Protein 4RV8 (pdb70)

Foldseek 3Di:
DDPPDPDDFDALVFWDWAFDDAPDALVQFFQKFAPFLPRIWRHQEEADQDQLFDFLLNQLVQQVVGHGYEHHDLDDLVRSLVRLLSNPVVDNTAYEYEDEFPPLVSVVSNVVSPHQEYEYEDLAQQDPRNLVRLLVNVVPDDHAYETDDDQALVSLQSSVVSPHRAYEYFNPAAPWACCPLVVDTGHQLNSLLRNQVNQVVVSTAYEREHNDDALSSQLSSLLNGHRHYYDYQLRSLEPSGPFDWDDDPHFIKGKGKDCQEPVNVVSVRRGRGGIDIDGRDYHCVVSVVRSSSSNSNSCRRQNHSYSVRSNVRIDMDGDDDPDDDD/DDPVDPDDFDALVQWDWAFDDAPDALVQFFQKFAPFLPRIWRHQEEADQDQLFDFQLNQLVQQVVTHGYEHHDLDDLVRRLVRLLSNPVVDNTAYEYEDEFPPQVSVVSNVVSPHAEYEYEDLAQQDPRNLVRLLVNVVPDDHAYETDDDQALVSLQSSVVSPHRAYEYFNPQAPWACCPLVVDTGHQLNSLLRNQVRQVVVVTAYEREHNDDALSSQLSSLLSGHRHYYDYQLRSQEPSTNFDWDDDPHFIKTKGKDCQDPVNVVSVRRGGGGIDIDGRDYHCVVSVVRSSSSNSNSCSSHNHSYSVSSNVRIDMDGDDDPDDDD/DPDPVDPDDFDALVFWDWAFDDAPDALVQFFQKFAPFLPRIWRHFEEADQDQLFDFLLNQLVQQVVTHGYEHHDLDDLVRNLVRLLSSCVPPNTAYEYEDEFPPLVSLVSNVVSPHAAYEYDDLAQQDPRNLVRLLVNVVPDDHAYETDDDQALVSLQSSVVSPHRAYEYFNPQAPWACCPQVVDTGHQLNSLLRNQVNCVVVPTAYEREHNDDALSSQLSSLLNGHRHYYDYQLRSQEPSGNFDWDDDPNFIKTKGKDCQDPVNPCDDGGGGIDIDGRDYHCVVSVVRSSSSNSVSCRSQNHSYSVSSNVRIDMDGDDDPDDDD/DDPPDPDDFDALVFWDWAFDDADDALVQFFQKFAPFLPRIWRHQEEADQDQLFDFQLNQLVQQVVTHGYEHHDLDDLVRNLVRLLSSCVPPNTAYHYEDEFPPQVSVVSNVVSPHQEYEYEDLAQQDDRNLVRLLVNVVPDDHAYETDDDQALVSLQSSVVSPHRAYEYFNPAAPWACCPLVVDTGHQLNSLLRNQVRCVVVVTAYEREHNDDALSSQLSSLLNGHRHYYDYQLRSQEPSTNFDWDDDPDFIKTKGKDCQDPVNVVSVRDGRGGIDIDGRDYHVVVSVVRSSSSNSVSCRSQNHSYSVRSNVRIDMDGDDDPDDDD

GO terms:
  GO:0003938 IMP dehydrogenase activity (F, EXP)

CATH classification: 3.20.20.70

B-factor: mean 36.08, std 13.54, range [15.01, 108.72]

Organism: Cryptosporidium parvum (NCBI:txid5807)

Structure (mmCIF, N/CA/C/O backbone):
data_4RV8
#
_entry.id   4RV8
#
_cell.length_a   89.188
_cell.length_b   91.832
_cell.length_c   92.021
_cell.angle_alpha   90.00
_cell.angle_beta   103.75
_cell.angle_gamma   90.00
#
_symmetry.space_group_name_H-M   'P 1 21 1'
#
loop_
_entity.id
_entity.type
_entity.pdbx_description
1 polymer "Inosine-5'-monophosphate dehydrogenase"
2 non-polymer 'INOSINIC ACID'
3 non-polymer 1-(2-{3-[(1E)-N-(2-aminoethoxy)ethanimidoyl]phenyl}propan-2-yl)-3-(4-chloro-3-nitrophenyl)urea
4 non-polymer GLYCEROL
5 non-polymer DI(HYDROXYETHYL)ETHER
6 water water
#
loop_
_atom_site.group_PDB
_atom_site.id
_atom_site.type_symbol
_atom_site.label_atom_id
_atom_site.label_alt_id
_atom_site.label_comp_id
_atom_site.label_asym_id
_atom_site.label_entity_id
_atom_site.label_seq_id
_atom_site.pdbx_PDB_ins_code
_atom_site.Cartn_x
_atom_site.Cartn_y
_atom_site.Cartn_z
_atom_site.occupancy
_atom_site.B_iso_or_equiv
_atom_site.auth_seq_id
_atom_site.auth_comp_id
_atom_site.auth_asym_id
_atom_site.auth_atom_id
_atom_site.pdbx_PDB_model_num
ATOM 1 N N . MET A 1 4 ? -20.224 30.694 96.018 1.00 67.10 1 MET A N 1
ATOM 2 C CA . MET A 1 4 ? -20.448 32.132 95.906 1.00 71.24 1 MET A CA 1
ATOM 3 C C . MET A 1 4 ? -19.587 32.741 94.799 1.00 73.23 1 MET A C 1
ATOM 4 O O . MET A 1 4 ? -19.633 33.946 94.552 1.00 76.36 1 MET A O 1
ATOM 9 N N . GLY A 1 5 ? -18.798 31.898 94.143 1.00 70.47 2 GLY A N 1
ATOM 10 C CA . GLY A 1 5 ? -18.026 32.320 92.990 1.00 66.20 2 GLY A CA 1
ATOM 11 C C . GLY A 1 5 ? -18.678 31.814 91.720 1.00 54.89 2 GLY A C 1
ATOM 12 O O . GLY A 1 5 ? -18.914 30.615 91.577 1.00 46.24 2 GLY A O 1
ATOM 13 N N . THR A 1 6 ? -18.982 32.728 90.804 1.00 50.10 3 THR A N 1
ATOM 14 C CA . THR A 1 6 ? -19.651 32.365 89.560 1.00 49.16 3 THR A CA 1
ATOM 15 C C . THR A 1 6 ? -18.791 31.414 88.729 1.00 39.55 3 THR A C 1
ATOM 16 O O . THR A 1 6 ? -19.304 30.514 88.069 1.00 41.61 3 THR A O 1
ATOM 20 N N . LYS A 1 7 ? -17.479 31.608 88.782 1.00 34.86 4 LYS A N 1
ATOM 21 C CA . LYS A 1 7 ? -16.554 30.803 87.992 1.00 25.89 4 LYS A CA 1
ATOM 22 C C . LYS A 1 7 ? -16.052 29.566 88.746 1.00 24.17 4 LYS A C 1
ATOM 23 O O . LYS A 1 7 ? -15.293 28.766 88.204 1.00 22.71 4 LYS A O 1
ATOM 29 N N . ASN A 1 8 ? -16.489 29.419 89.993 1.00 25.88 5 ASN A N 1
ATOM 30 C CA . ASN A 1 8 ? -16.120 28.292 90.844 1.00 23.19 5 ASN A CA 1
ATOM 31 C C . ASN A 1 8 ? -16.897 27.043 90.434 1.00 26.63 5 ASN A C 1
ATOM 32 O O . ASN A 1 8 ? -18.102 26.964 90.662 1.00 31.52 5 ASN A O 1
ATOM 37 N N . ILE A 1 9 ? -16.225 26.068 89.826 1.00 23.34 6 ILE A N 1
ATOM 38 C CA . ILE A 1 9 ? -16.937 24.876 89.363 1.00 33.85 6 ILE A CA 1
ATOM 39 C C . ILE A 1 9 ? -16.937 23.753 90.398 1.00 34.93 6 ILE A C 1
ATOM 40 O O . ILE A 1 9 ? -17.489 22.681 90.155 1.00 36.27 6 ILE A O 1
ATOM 45 N N . GLY A 1 10 ? -16.321 23.990 91.551 1.00 32.93 7 GLY A N 1
ATOM 46 C CA . GLY A 1 10 ? -16.361 23.007 92.618 1.00 28.35 7 GLY A CA 1
ATOM 47 C C . GLY A 1 10 ? -15.019 22.694 93.244 1.00 29.77 7 GLY A C 1
ATOM 48 O O . GLY A 1 10 ? -13.989 23.279 92.898 1.00 21.83 7 GLY A O 1
ATOM 49 N N . LYS A 1 11 ? -15.041 21.752 94.177 1.00 28.69 8 LYS A N 1
ATOM 50 C CA . LYS A 1 11 ? -13.862 21.381 94.942 1.00 32.74 8 LYS A CA 1
ATOM 51 C C . LYS A 1 11 ? -13.147 20.220 94.264 1.00 32.46 8 LYS A C 1
ATOM 52 O O . LYS A 1 11 ? -13.747 19.181 94.007 1.00 32.17 8 LYS A O 1
ATOM 58 N N . GLY A 1 12 ? -11.867 20.406 93.965 1.00 27.42 9 GLY A N 1
ATOM 59 C CA . GLY A 1 12 ? -11.086 19.370 93.320 1.00 27.22 9 GLY A CA 1
ATOM 60 C C . GLY A 1 12 ? -10.312 18.551 94.330 1.00 24.00 9 GLY A C 1
ATOM 61 O O . GLY A 1 12 ? -9.711 19.096 95.261 1.00 26.05 9 GLY A O 1
ATOM 62 N N . LEU A 1 13 ? -10.326 17.238 94.148 1.00 21.06 10 LEU A N 1
ATOM 63 C CA . LEU A 1 13 ? -9.614 16.338 95.049 1.00 20.22 10 LEU A CA 1
ATOM 64 C C . LEU A 1 13 ? -8.393 15.720 94.389 1.00 23.45 10 LEU A C 1
ATOM 65 O O . LEU A 1 13 ? -8.442 15.305 93.231 1.00 22.37 10 LEU A O 1
ATOM 70 N N . THR A 1 14 ? -7.290 15.666 95.123 1.00 20.46 11 THR A N 1
ATOM 71 C CA . THR A 1 14 ? -6.129 14.923 94.664 1.00 22.30 11 THR A CA 1
ATOM 72 C C . THR A 1 14 ? -6.074 13.596 95.423 1.00 23.57 11 THR A C 1
ATOM 73 O O . THR A 1 14 ? -6.949 13.320 96.249 1.00 25.09 11 THR A O 1
ATOM 77 N N . PHE A 1 15 ? -5.054 12.784 95.145 1.00 24.11 12 PHE A N 1
ATOM 78 C CA . PHE A 1 15 ? -4.913 11.475 95.775 1.00 22.16 12 PHE A CA 1
ATOM 79 C C . PHE A 1 15 ? -4.897 11.581 97.304 1.00 25.81 12 PHE A C 1
ATOM 80 O O . PHE A 1 15 ? -5.514 10.770 97.991 1.00 22.29 12 PHE A O 1
ATOM 88 N N . GLU A 1 16 ? -4.197 12.586 97.827 1.00 21.11 13 GLU A N 1
ATOM 89 C CA . GLU A 1 16 ? -4.046 12.750 99.275 1.00 34.70 13 GLU A CA 1
ATOM 90 C C . GLU A 1 16 ? -5.352 13.102 99.987 1.00 29.30 13 GLU A C 1
ATOM 91 O O . GLU A 1 16 ? -5.465 12.911 101.197 1.00 28.75 13 GLU A O 1
ATOM 97 N N . ASP A 1 17 ? -6.326 13.613 99.235 1.00 27.46 14 ASP A N 1
ATOM 98 C CA . ASP A 1 17 ? -7.594 14.074 99.801 1.00 29.02 14 ASP A CA 1
ATOM 99 C C . ASP A 1 17 ? -8.569 12.941 100.113 1.00 25.45 14 ASP A C 1
ATOM 100 O O . ASP A 1 17 ? -9.577 13.163 100.782 1.00 26.96 14 ASP A O 1
ATOM 105 N N . ILE A 1 18 ? -8.293 11.738 99.615 1.00 19.65 15 ILE A N 1
ATOM 106 C CA . ILE A 1 18 ? -9.270 10.658 99.711 1.00 18.10 15 ILE A CA 1
ATOM 107 C C . ILE A 1 18 ? -8.696 9.344 100.234 1.00 21.52 15 ILE A C 1
ATOM 108 O O . ILE A 1 18 ? -7.481 9.134 100.239 1.00 23.13 15 ILE A O 1
ATOM 113 N N . LEU A 1 19 ? -9.597 8.471 100.681 1.00 20.02 16 LEU A N 1
ATOM 114 C CA . LEU A 1 19 ? -9.275 7.089 101.042 1.00 18.38 16 LEU A CA 1
ATOM 115 C C . LEU A 1 19 ? -10.373 6.178 100.533 1.00 20.35 16 LEU A C 1
ATOM 116 O O . LEU A 1 19 ? -11.556 6.505 100.639 1.00 20.72 16 LEU A O 1
ATOM 121 N N . LEU A 1 20 ? -9.983 5.034 99.986 1.00 15.66 17 LEU A N 1
ATOM 122 C CA . LEU A 1 20 ? -10.944 4.053 99.510 1.00 19.17 17 LEU A CA 1
ATOM 123 C C . LEU A 1 20 ? -11.546 3.267 100.676 1.00 18.99 17 LEU A C 1
ATOM 124 O O . LEU A 1 20 ? -10.835 2.850 101.584 1.00 20.02 17 LEU A O 1
ATOM 129 N N . VAL A 1 21 ? -12.862 3.082 100.636 1.00 15.48 18 VAL A N 1
ATOM 130 C CA . VAL A 1 21 ? -13.595 2.367 101.671 1.00 18.65 18 VAL A CA 1
ATOM 131 C C . VAL A 1 21 ? -13.673 0.874 101.335 1.00 25.70 18 VAL A C 1
ATOM 132 O O . VAL A 1 21 ? -13.988 0.508 100.205 1.00 23.38 18 VAL A O 1
ATOM 136 N N . PRO A 1 22 ? -13.359 0.012 102.313 1.00 25.47 19 PRO A N 1
ATOM 137 C CA . PRO A 1 22 ? -13.402 -1.444 102.133 1.00 25.88 19 PRO A CA 1
ATOM 138 C C . PRO A 1 22 ? -14.793 -1.983 101.814 1.00 23.75 19 PRO A C 1
ATOM 139 O O . PRO A 1 22 ? -15.789 -1.465 102.312 1.00 22.86 19 PRO A O 1
ATOM 143 N N . ASN A 1 23 ? -14.843 -3.028 100.991 1.00 20.12 20 ASN A N 1
ATOM 144 C CA . ASN A 1 23 ? -16.080 -3.737 100.695 1.00 22.47 20 ASN A CA 1
ATOM 145 C C . ASN A 1 23 ? -16.020 -5.166 101.232 1.00 23.20 20 ASN A C 1
ATOM 146 O O . ASN A 1 23 ? -14.937 -5.673 101.545 1.00 19.84 20 ASN A O 1
ATOM 151 N N . TYR A 1 24 ? -17.174 -5.816 101.333 1.00 18.51 21 TYR A N 1
ATOM 152 C CA . TYR A 1 24 ? -17.196 -7.265 101.507 1.00 25.35 21 TYR A CA 1
ATOM 153 C C . TYR A 1 24 ? -16.322 -7.926 100.441 1.00 29.65 21 TYR A C 1
ATOM 154 O O . TYR A 1 24 ? -16.466 -7.646 99.250 1.00 25.81 21 TYR A O 1
ATOM 163 N N . SER A 1 25 ? -15.409 -8.791 100.868 1.00 30.42 22 SER A N 1
ATOM 164 C CA . SER A 1 25 ? -14.477 -9.405 99.934 1.00 31.62 22 SER A CA 1
ATOM 165 C C . SER A 1 25 ? -14.479 -10.922 100.003 1.00 28.41 22 SER A C 1
ATOM 166 O O . SER A 1 25 ? -14.476 -11.505 101.083 1.00 21.07 22 SER A O 1
ATOM 169 N N . GLU A 1 26 ? -14.470 -11.551 98.833 1.00 29.41 23 GLU A N 1
ATOM 170 C CA . GLU A 1 26 ? -14.319 -12.993 98.730 1.00 31.59 23 GLU A CA 1
ATOM 171 C C . GLU A 1 26 ? -13.054 -13.315 97.956 1.00 37.42 23 GLU A C 1
ATOM 172 O O . GLU A 1 26 ? -12.837 -14.457 97.559 1.00 41.03 23 GLU A O 1
ATOM 178 N N . VAL A 1 27 ? -12.224 -12.304 97.728 1.00 32.83 24 VAL A N 1
ATOM 179 C CA . VAL A 1 27 ? -11.031 -12.506 96.918 1.00 34.48 24 VAL A CA 1
ATOM 180 C C . VAL A 1 27 ? -9.775 -12.062 97.663 1.00 30.90 24 VAL A C 1
ATOM 181 O O . VAL A 1 27 ? -9.767 -11.046 98.360 1.00 33.46 24 VAL A O 1
ATOM 185 N N . LEU A 1 28 ? -8.722 -12.859 97.532 1.00 29.10 25 LEU A N 1
ATOM 186 C CA . LEU A 1 28 ? -7.434 -12.548 98.133 1.00 25.31 25 LEU A CA 1
ATOM 187 C C . LEU A 1 28 ? -6.612 -11.688 97.185 1.00 29.95 25 LEU A C 1
ATOM 188 O O . LEU A 1 28 ? -6.776 -11.775 95.965 1.00 32.65 25 LEU A O 1
ATOM 193 N N . PRO A 1 29 ? -5.721 -10.856 97.742 1.00 34.13 26 PRO A N 1
ATOM 194 C CA . PRO A 1 29 ? -4.811 -10.033 96.940 1.00 30.59 26 PRO A CA 1
ATOM 195 C C . PRO A 1 29 ? -4.077 -10.813 95.844 1.00 32.56 26 PRO A C 1
ATOM 196 O O . PRO A 1 29 ? -3.923 -10.303 94.740 1.00 29.14 26 PRO A O 1
ATOM 200 N N A ARG A 1 30 ? -3.644 -12.035 96.143 0.53 37.10 27 ARG A N 1
ATOM 201 N N B ARG A 1 30 ? -3.656 -12.040 96.145 0.47 37.06 27 ARG A N 1
ATOM 202 C CA A ARG A 1 30 ? -2.901 -12.831 95.169 0.53 38.73 27 ARG A CA 1
ATOM 203 C CA B ARG A 1 30 ? -2.903 -12.845 95.186 0.47 39.17 27 ARG A CA 1
ATOM 204 C C A ARG A 1 30 ? -3.785 -13.316 94.020 0.53 41.35 27 ARG A C 1
ATOM 205 C C B ARG A 1 30 ? -3.781 -13.367 94.048 0.47 41.33 27 ARG A C 1
ATOM 206 O O A ARG A 1 30 ? -3.284 -13.665 92.952 0.53 43.45 27 ARG A O 1
ATOM 207 O O B ARG A 1 30 ? -3.271 -13.796 93.013 0.47 43.69 27 ARG A O 1
ATOM 222 N N . GLU A 1 31 ? -5.096 -13.333 94.239 1.00 39.04 28 GLU A N 1
ATOM 223 C CA . GLU A 1 31 ? -6.027 -13.877 93.248 1.00 37.34 28 GLU A CA 1
ATOM 224 C C . GLU A 1 31 ? -6.591 -12.861 92.252 1.00 31.99 28 GLU A C 1
ATOM 225 O O . GLU A 1 31 ? -7.165 -13.251 91.234 1.00 35.16 28 GLU A O 1
ATOM 231 N N . VAL A 1 32 ? -6.453 -11.571 92.537 1.00 29.57 29 VAL A N 1
ATOM 232 C CA . VAL A 1 32 ? -7.049 -10.560 91.666 1.00 32.27 29 VAL A CA 1
ATOM 233 C C . VAL A 1 32 ? -6.347 -10.499 90.302 1.00 32.11 29 VAL A C 1
ATOM 234 O O . VAL A 1 32 ? -5.133 -10.699 90.195 1.00 27.83 29 VAL A O 1
ATOM 238 N N . SER A 1 33 ? -7.126 -10.249 89.256 1.00 30.12 30 SER A N 1
ATOM 239 C CA . SER A 1 33 ? -6.567 -10.043 87.924 1.00 28.13 30 SER A CA 1
ATOM 240 C C . SER A 1 33 ? -6.268 -8.571 87.701 1.00 26.80 30 SER A C 1
ATOM 241 O O . SER A 1 33 ? -7.135 -7.718 87.914 1.00 29.74 30 SER A O 1
ATOM 244 N N . LEU A 1 34 ? -5.043 -8.278 87.269 1.00 27.99 31 LEU A N 1
ATOM 245 C CA . LEU A 1 34 ? -4.617 -6.907 86.994 1.00 29.02 31 LEU A CA 1
ATOM 246 C C . LEU A 1 34 ? -4.581 -6.590 85.497 1.00 29.28 31 LEU A C 1
ATOM 247 O O . LEU A 1 34 ? -4.108 -5.528 85.094 1.00 26.13 31 LEU A O 1
ATOM 252 N N . GLU A 1 35 ? -5.071 -7.515 84.677 1.00 27.63 32 GLU A N 1
ATOM 253 C CA . GLU A 1 35 ? -5.155 -7.288 83.235 1.00 27.44 32 GLU A CA 1
ATOM 254 C C . GLU A 1 35 ? -6.011 -6.067 82.927 1.00 25.80 32 GLU A C 1
ATOM 255 O O . GLU A 1 35 ? -7.054 -5.866 83.538 1.00 21.82 32 GLU A O 1
ATOM 261 N N . THR A 1 36 ? -5.572 -5.259 81.971 1.00 28.54 33 THR A N 1
ATOM 262 C CA . THR A 1 36 ? -6.300 -4.044 81.631 1.00 27.11 33 THR A CA 1
ATOM 263 C C . THR A 1 36 ? -6.098 -3.686 80.162 1.00 31.46 33 THR A C 1
ATOM 264 O O . THR A 1 36 ? -5.330 -4.339 79.451 1.00 27.75 33 THR A O 1
ATOM 268 N N . LYS A 1 37 ? -6.802 -2.660 79.700 1.00 33.79 34 LYS A N 1
ATOM 269 C CA . LYS A 1 37 ? -6.586 -2.164 78.348 1.00 33.73 34 LYS A CA 1
ATOM 270 C C . LYS A 1 37 ? -5.716 -0.918 78.398 1.00 32.90 34 LYS A C 1
ATOM 271 O O . LYS A 1 37 ? -5.957 -0.014 79.198 1.00 25.81 34 LYS A O 1
ATOM 277 N N . LEU A 1 38 ? -4.694 -0.884 77.553 1.00 34.57 35 LEU A N 1
ATOM 278 C CA . LEU A 1 38 ? -3.883 0.312 77.378 1.00 29.09 35 LEU A CA 1
ATOM 279 C C . LEU A 1 38 ? -4.598 1.263 76.431 1.00 27.98 35 LEU A C 1
ATOM 280 O O . LEU A 1 38 ? -4.810 2.433 76.737 1.00 35.26 35 LEU A O 1
ATOM 285 N N . THR A 1 39 ? -4.948 0.735 75.266 1.00 26.62 36 THR A N 1
ATOM 286 C CA . THR A 1 39 ? -5.797 1.413 74.300 1.00 26.65 36 THR A CA 1
ATOM 287 C C . THR A 1 39 ? -6.944 0.472 73.989 1.00 29.22 36 THR A C 1
ATOM 288 O O . THR A 1 39 ? -6.976 -0.644 74.504 1.00 36.21 36 THR A O 1
ATOM 292 N N . LYS A 1 40 ? -7.880 0.893 73.147 1.00 34.12 37 LYS A N 1
ATOM 293 C CA . LYS A 1 40 ? -9.019 0.032 72.856 1.00 41.52 37 LYS A CA 1
ATOM 294 C C . LYS A 1 40 ? -8.607 -1.230 72.081 1.00 36.44 37 LYS A C 1
ATOM 295 O O . LYS A 1 40 ? -9.368 -2.191 72.022 1.00 39.98 37 LYS A O 1
ATOM 301 N N . ASN A 1 41 ? -7.400 -1.238 71.517 1.00 38.54 38 ASN A N 1
ATOM 302 C CA . ASN A 1 41 ? -6.927 -2.392 70.752 1.00 44.45 38 ASN A CA 1
ATOM 303 C C . ASN A 1 41 ? -5.684 -3.079 71.324 1.00 43.24 38 ASN A C 1
ATOM 304 O O . ASN A 1 41 ? -5.215 -4.070 70.763 1.00 47.97 38 ASN A O 1
ATOM 309 N N . VAL A 1 42 ? -5.143 -2.556 72.421 1.00 35.91 39 VAL A N 1
ATOM 310 C CA . VAL A 1 42 ? -3.946 -3.139 73.032 1.00 32.50 39 VAL A CA 1
ATOM 311 C C . VAL A 1 42 ? -4.141 -3.408 74.528 1.00 31.42 39 VAL A C 1
ATOM 312 O O . VAL A 1 42 ? -4.547 -2.523 75.276 1.00 27.80 39 VAL A O 1
ATOM 316 N N . SER A 1 43 ? -3.842 -4.632 74.955 1.00 28.66 40 SER A N 1
ATOM 317 C CA . SER A 1 43 ? -3.988 -5.018 76.354 1.00 37.47 40 SER A CA 1
ATOM 318 C C . SER A 1 43 ? -2.658 -5.047 77.114 1.00 38.50 40 SER A C 1
ATOM 319 O O . SER A 1 43 ? -1.587 -5.088 76.511 1.00 34.93 40 SER A O 1
ATOM 322 N N . LEU A 1 44 ? -2.747 -5.017 78.443 1.00 31.01 41 LEU A N 1
ATOM 323 C CA . LEU A 1 44 ? -1.585 -5.121 79.325 1.00 29.46 41 LEU A CA 1
ATOM 324 C C . LEU A 1 44 ? -1.866 -6.141 80.425 1.00 33.49 41 LEU A C 1
ATOM 325 O O . LEU A 1 44 ? -3.025 -6.393 80.757 1.00 34.69 41 LEU A O 1
ATOM 330 N N . LYS A 1 45 ? -0.815 -6.711 81.006 1.00 31.12 42 LYS A N 1
ATOM 331 C CA . LYS A 1 45 ? -0.989 -7.667 82.099 1.00 31.28 42 LYS A CA 1
ATOM 332 C C . LYS A 1 45 ? -1.070 -6.954 83.449 1.00 26.50 42 LYS A C 1
ATOM 333 O O . LYS A 1 45 ? -1.761 -7.412 84.360 1.00 28.39 42 LYS A O 1
ATOM 339 N N . ILE A 1 46 ? -0.358 -5.835 83.572 1.00 27.66 43 ILE A N 1
ATOM 340 C CA . ILE A 1 46 ? -0.470 -4.962 84.740 1.00 26.56 43 ILE A CA 1
ATOM 341 C C . ILE A 1 46 ? -0.683 -3.531 84.251 1.00 29.93 43 ILE A C 1
ATOM 342 O O . ILE A 1 46 ? -0.257 -3.184 83.151 1.00 25.38 43 ILE A O 1
ATOM 347 N N . PRO A 1 47 ? -1.361 -2.696 85.053 1.00 28.19 44 PRO A N 1
ATOM 348 C CA . PRO A 1 47 ? -1.728 -1.369 84.546 1.00 25.75 44 PRO A CA 1
ATOM 349 C C . PRO A 1 47 ? -0.687 -0.293 84.839 1.00 28.62 44 PRO A C 1
ATOM 350 O O . PRO A 1 47 ? -1.038 0.765 85.366 1.00 32.14 44 PRO A O 1
ATOM 354 N N . LEU A 1 48 ? 0.570 -0.562 84.499 1.00 24.48 45 LEU A N 1
ATOM 355 C CA . LEU A 1 48 ? 1.659 0.381 84.734 1.00 23.16 45 LEU A CA 1
ATOM 356 C C . LEU A 1 48 ? 2.366 0.762 83.436 1.00 23.07 45 LEU A C 1
ATOM 357 O O . LEU A 1 48 ? 2.703 -0.102 82.633 1.00 23.65 45 LEU A O 1
ATOM 362 N N . ILE A 1 49 ? 2.587 2.060 83.250 1.00 16.76 46 ILE A N 1
ATOM 363 C CA . ILE A 1 49 ? 3.300 2.603 82.093 1.00 23.95 46 ILE A CA 1
ATOM 364 C C . ILE A 1 49 ? 4.417 3.534 82.562 1.00 24.73 46 ILE A C 1
ATOM 365 O O . ILE A 1 49 ? 4.189 4.374 83.431 1.00 26.11 46 ILE A O 1
ATOM 370 N N . SER A 1 50 ? 5.611 3.412 81.991 1.00 22.88 47 SER A N 1
ATOM 371 C CA . SER A 1 50 ? 6.687 4.345 82.339 1.00 25.70 47 SER A CA 1
ATOM 372 C C . SER A 1 50 ? 6.608 5.609 81.472 1.00 28.24 47 SER A C 1
ATOM 373 O O . SER A 1 50 ? 6.379 5.524 80.269 1.00 29.50 47 SER A O 1
ATOM 376 N N . SER A 1 51 ? 6.796 6.774 82.094 1.00 24.47 48 SER A N 1
ATOM 377 C CA . SER A 1 51 ? 6.641 8.070 81.423 1.00 26.92 48 SER A CA 1
ATOM 378 C C . SER A 1 51 ? 7.602 8.311 80.253 1.00 26.80 48 SER A C 1
ATOM 379 O O . SER A 1 51 ? 8.753 7.878 80.278 1.00 25.38 48 SER A O 1
ATOM 382 N N . ALA A 1 52 ? 7.126 9.042 79.250 1.00 27.54 49 ALA A N 1
ATOM 383 C CA . ALA A 1 52 ? 7.950 9.408 78.095 1.00 27.21 49 ALA A CA 1
ATOM 384 C C . ALA A 1 52 ? 8.871 10.593 78.400 1.00 27.68 49 ALA A C 1
ATOM 385 O O . ALA A 1 52 ? 8.696 11.681 77.853 1.00 28.44 49 ALA A O 1
ATOM 387 N N . MET A 1 53 ? 9.853 10.371 79.271 1.00 25.06 50 MET A N 1
ATOM 388 C CA . MET A 1 53 ? 10.790 11.418 79.674 1.00 27.27 50 MET A CA 1
ATOM 389 C C . MET A 1 53 ? 12.229 10.931 79.477 1.00 23.76 50 MET A C 1
ATOM 390 O O . MET A 1 53 ? 12.489 9.726 79.534 1.00 25.84 50 MET A O 1
ATOM 395 N N . ASP A 1 54 ? 13.163 11.852 79.253 1.00 23.61 51 ASP A N 1
ATOM 396 C CA . ASP A 1 54 ? 14.528 11.445 78.919 1.00 24.63 51 ASP A CA 1
ATOM 397 C C . ASP A 1 54 ? 15.355 11.068 80.147 1.00 31.16 51 ASP A C 1
ATOM 398 O O . ASP A 1 54 ? 16.539 10.766 80.027 1.00 28.39 51 ASP A O 1
ATOM 403 N N . THR A 1 55 ? 14.730 11.086 81.322 1.00 24.42 52 THR A N 1
ATOM 404 C CA . THR A 1 55 ? 15.367 10.586 82.534 1.00 29.19 52 THR A CA 1
ATOM 405 C C . THR A 1 55 ? 14.625 9.365 83.065 1.00 32.51 52 THR A C 1
ATOM 406 O O . THR A 1 55 ? 14.889 8.904 84.175 1.00 33.51 52 THR A O 1
ATOM 410 N N . VAL A 1 56 ? 13.695 8.843 82.269 1.00 29.66 53 VAL A N 1
ATOM 411 C CA . VAL A 1 56 ? 12.869 7.722 82.704 1.00 21.64 53 VAL A CA 1
ATOM 412 C C . VAL A 1 56 ? 12.900 6.521 81.748 1.00 29.69 53 VAL A C 1
ATOM 413 O O . VAL A 1 56 ? 13.207 5.408 82.168 1.00 29.39 53 VAL A O 1
ATOM 417 N N . THR A 1 57 ? 12.586 6.735 80.471 1.00 22.22 54 THR A N 1
ATOM 418 C CA . THR A 1 57 ? 12.350 5.605 79.576 1.00 22.13 54 THR A CA 1
ATOM 419 C C . THR A 1 57 ? 13.138 5.611 78.271 1.00 29.29 54 THR A C 1
ATOM 420 O O . THR A 1 57 ? 12.859 6.394 77.363 1.00 30.84 54 THR A O 1
ATOM 424 N N . GLU A 1 58 ? 14.116 4.717 78.182 1.00 32.66 55 GLU A N 1
ATOM 425 C CA . GLU A 1 58 ? 14.675 4.316 76.899 1.00 28.39 55 GLU A CA 1
ATOM 426 C C . GLU A 1 58 ? 14.520 2.796 76.818 1.00 32.19 55 GLU A C 1
ATOM 427 O O . GLU A 1 58 ? 13.700 2.237 77.544 1.00 28.11 55 GLU A O 1
ATOM 433 N N . HIS A 1 59 ? 15.266 2.120 75.946 1.00 25.71 56 HIS A N 1
ATOM 434 C CA . HIS A 1 59 ? 14.942 0.723 75.657 1.00 27.02 56 HIS A CA 1
ATOM 435 C C . HIS A 1 59 ? 15.027 -0.194 76.882 1.00 26.28 56 HIS A C 1
ATOM 436 O O . HIS A 1 59 ? 14.201 -1.090 77.035 1.00 33.95 56 HIS A O 1
ATOM 443 N N . LEU A 1 60 ? 15.994 0.038 77.764 1.00 27.51 57 LEU A N 1
ATOM 444 C CA . LEU A 1 60 ? 16.173 -0.848 78.912 1.00 34.18 57 LEU A CA 1
ATOM 445 C C . LEU A 1 60 ? 14.973 -0.782 79.856 1.00 34.58 57 LEU A C 1
ATOM 446 O O . LEU A 1 60 ? 14.455 -1.814 80.286 1.00 26.02 57 LEU A O 1
ATOM 451 N N . MET A 1 61 ? 14.529 0.434 80.165 1.00 28.77 58 MET A N 1
ATOM 452 C CA . MET A 1 61 ? 13.319 0.630 80.959 1.00 28.23 58 MET A CA 1
ATOM 453 C C . MET A 1 61 ? 12.093 0.050 80.254 1.00 29.05 58 MET A C 1
ATOM 454 O O . MET A 1 61 ? 11.232 -0.559 80.885 1.00 28.48 58 MET A O 1
ATOM 459 N N . ALA A 1 62 ? 12.016 0.247 78.943 1.00 24.30 59 ALA A N 1
ATOM 460 C CA . ALA A 1 62 ? 10.899 -0.274 78.162 1.00 27.55 59 ALA A CA 1
ATOM 461 C C . ALA A 1 62 ? 10.878 -1.804 78.164 1.00 32.52 59 ALA A C 1
ATOM 462 O O . ALA A 1 62 ? 9.810 -2.414 78.178 1.00 29.11 59 ALA A O 1
ATOM 464 N N . VAL A 1 63 ? 12.059 -2.418 78.144 1.00 24.54 60 VAL A N 1
ATOM 465 C CA . VAL A 1 63 ? 12.163 -3.874 78.181 1.00 31.62 60 VAL A CA 1
ATOM 466 C C . VAL A 1 63 ? 11.773 -4.376 79.566 1.00 30.11 60 VAL A C 1
ATOM 467 O O . VAL A 1 63 ? 11.037 -5.353 79.696 1.00 34.38 60 VAL A O 1
ATOM 471 N N . GLY A 1 64 ? 12.261 -3.694 80.596 1.00 30.07 61 GLY A N 1
ATOM 472 C CA . GLY A 1 64 ? 11.903 -4.017 81.966 1.00 27.98 61 GLY A CA 1
ATOM 473 C C . GLY A 1 64 ? 10.401 -3.982 82.191 1.00 28.74 61 GLY A C 1
ATOM 474 O O . GLY A 1 64 ? 9.828 -4.921 82.747 1.00 31.64 61 GLY A O 1
ATOM 475 N N . MET A 1 65 ? 9.761 -2.902 81.749 1.00 25.26 62 MET A N 1
ATOM 476 C CA . MET A 1 65 ? 8.325 -2.721 81.943 1.00 25.02 62 MET A CA 1
ATOM 477 C C . MET A 1 65 ? 7.510 -3.806 81.253 1.00 29.34 62 MET A C 1
ATOM 478 O O . MET A 1 65 ? 6.582 -4.359 81.841 1.00 28.99 62 MET A O 1
ATOM 483 N N . ALA A 1 66 ? 7.857 -4.091 80.001 1.00 28.04 63 ALA A N 1
ATOM 484 C CA . ALA A 1 66 ? 7.138 -5.070 79.194 1.00 28.94 63 ALA A CA 1
ATOM 485 C C . ALA A 1 66 ? 7.231 -6.485 79.767 1.00 30.29 63 ALA A C 1
ATOM 486 O O . ALA A 1 66 ? 6.239 -7.212 79.801 1.00 28.95 63 ALA A O 1
ATOM 488 N N . ARG A 1 67 ? 8.423 -6.867 80.219 1.00 28.16 64 ARG A N 1
ATOM 489 C CA . ARG A 1 67 ? 8.630 -8.177 80.832 1.00 32.23 64 ARG A CA 1
ATOM 490 C C . ARG A 1 67 ? 7.737 -8.390 82.054 1.00 34.24 64 ARG A C 1
ATOM 491 O O . ARG A 1 67 ? 7.298 -9.509 82.323 1.00 31.79 64 ARG A O 1
ATOM 499 N N . LEU A 1 68 ? 7.469 -7.316 82.791 1.00 35.38 65 LEU A N 1
ATOM 500 C CA . LEU A 1 68 ? 6.650 -7.406 83.995 1.00 35.05 65 LEU A CA 1
ATOM 501 C C . LEU A 1 68 ? 5.157 -7.282 83.685 1.00 34.82 65 LEU A C 1
ATOM 502 O O . LEU A 1 68 ? 4.329 -7.346 84.592 1.00 37.66 65 LEU A O 1
ATOM 507 N N . GLY A 1 69 ? 4.820 -7.102 82.409 1.00 33.95 66 GLY A N 1
ATOM 508 C CA . GLY A 1 69 ? 3.429 -7.044 81.982 1.00 29.65 66 GLY A CA 1
ATOM 509 C C . GLY A 1 69 ? 2.916 -5.645 81.668 1.00 30.27 66 GLY A C 1
ATOM 510 O O . GLY A 1 69 ? 1.747 -5.462 81.295 1.00 26.54 66 GLY A O 1
ATOM 511 N N . GLY A 1 70 ? 3.783 -4.650 81.823 1.00 24.01 67 GLY A N 1
ATOM 512 C CA . GLY A 1 70 ? 3.409 -3.272 81.558 1.00 22.74 67 GLY A CA 1
ATOM 513 C C . GLY A 1 70 ? 3.922 -2.821 80.207 1.00 25.62 67 GLY A C 1
ATOM 514 O O . GLY A 1 70 ? 4.037 -3.620 79.274 1.00 20.69 67 GLY A O 1
ATOM 515 N N . ILE A 1 71 ? 4.247 -1.541 80.095 1.00 23.55 68 ILE A N 1
ATOM 516 C CA . ILE A 1 71 ? 4.774 -1.022 78.840 1.00 26.33 68 ILE A CA 1
ATOM 517 C C . ILE A 1 71 ? 5.564 0.263 79.064 1.00 25.85 68 ILE A C 1
ATOM 518 O O . ILE A 1 71 ? 5.302 1.010 80.009 1.00 27.32 68 ILE A O 1
ATOM 523 N N . GLY A 1 72 ? 6.555 0.502 78.212 1.00 21.93 69 GLY A N 1
ATOM 524 C CA . GLY A 1 72 ? 7.344 1.717 78.299 1.00 21.83 69 GLY A CA 1
ATOM 525 C C . GLY A 1 72 ? 7.147 2.605 77.089 1.00 24.93 69 GLY A C 1
ATOM 526 O O . GLY A 1 72 ? 7.070 2.116 75.961 1.00 29.72 69 GLY A O 1
ATOM 527 N N . ILE A 1 73 ? 7.064 3.913 77.315 1.00 26.51 70 ILE A N 1
ATOM 528 C CA . ILE A 1 73 ? 6.944 4.859 76.214 1.00 24.14 70 ILE A CA 1
ATOM 529 C C . ILE A 1 73 ? 8.268 5.581 75.961 1.00 28.39 70 ILE A C 1
ATOM 530 O O . ILE A 1 73 ? 8.684 6.427 76.755 1.00 25.94 70 ILE A O 1
ATOM 535 N N . ILE A 1 74 ? 8.923 5.240 74.853 1.00 27.34 71 ILE A N 1
ATOM 536 C CA . ILE A 1 74 ? 10.180 5.874 74.461 1.00 27.44 71 ILE A CA 1
ATOM 537 C C . ILE A 1 74 ? 9.997 7.374 74.233 1.00 29.44 71 ILE A C 1
ATOM 538 O O . ILE A 1 74 ? 9.156 7.789 73.434 1.00 37.54 71 ILE A O 1
ATOM 543 N N . HIS A 1 75 ? 10.789 8.185 74.926 1.00 27.69 72 HIS A N 1
ATOM 544 C CA . HIS A 1 75 ? 10.661 9.636 74.812 1.00 24.72 72 HIS A CA 1
ATOM 545 C C . HIS A 1 75 ? 11.106 10.119 73.434 1.00 29.62 72 HIS A C 1
ATOM 546 O O . HIS A 1 75 ? 11.732 9.375 72.676 1.00 26.66 72 HIS A O 1
ATOM 553 N N . LYS A 1 76 ? 10.776 11.366 73.116 1.00 29.68 73 LYS A N 1
ATOM 554 C CA . LYS A 1 76 ? 11.019 11.902 71.783 1.00 32.86 73 LYS A CA 1
ATOM 555 C C . LYS A 1 76 ? 12.138 12.934 71.757 1.00 32.83 73 LYS A C 1
ATOM 556 O O . LYS A 1 76 ? 12.390 13.552 70.724 1.00 36.08 73 LYS A O 1
ATOM 562 N N . ASN A 1 77 ? 12.817 13.113 72.886 1.00 31.22 74 ASN A N 1
ATOM 563 C CA . ASN A 1 77 ? 13.913 14.075 72.963 1.00 31.91 74 ASN A CA 1
ATOM 564 C C . ASN A 1 77 ? 15.189 13.500 72.359 1.00 36.55 74 ASN A C 1
ATOM 565 O O . ASN A 1 77 ? 16.219 13.386 73.027 1.00 34.28 74 ASN A O 1
ATOM 570 N N . MET A 1 78 ? 15.094 13.146 71.081 1.00 35.67 75 MET A N 1
ATOM 571 C CA . MET A 1 78 ? 16.186 12.572 70.308 1.00 34.23 75 MET A CA 1
ATOM 572 C C . MET A 1 78 ? 15.752 12.581 68.846 1.00 36.06 75 MET A C 1
ATOM 573 O O . MET A 1 78 ? 14.560 12.687 68.560 1.00 39.50 75 MET A O 1
ATOM 578 N N . ASP A 1 79 ? 16.698 12.478 67.919 1.00 39.51 76 ASP A N 1
ATOM 579 C CA . ASP A 1 79 ? 16.328 12.456 66.505 1.00 40.43 76 ASP A CA 1
ATOM 580 C C . ASP A 1 79 ? 15.505 11.206 66.204 1.00 38.00 76 ASP A C 1
ATOM 581 O O . ASP A 1 79 ? 15.533 10.242 66.972 1.00 34.65 76 ASP A O 1
ATOM 586 N N . MET A 1 80 ? 14.768 11.237 65.096 1.00 48.57 77 MET A N 1
ATOM 587 C CA . MET A 1 80 ? 13.866 10.146 64.733 1.00 49.00 77 MET A CA 1
ATOM 588 C C . MET A 1 80 ? 14.594 8.810 64.618 1.00 46.66 77 MET A C 1
ATOM 589 O O . MET A 1 80 ? 14.061 7.772 65.008 1.00 40.63 77 MET A O 1
ATOM 594 N N . GLU A 1 81 ? 15.808 8.844 64.076 1.00 48.24 78 GLU A N 1
ATOM 595 C CA . GLU A 1 81 ? 16.584 7.626 63.864 1.00 50.90 78 GLU A CA 1
ATOM 596 C C . GLU A 1 81 ? 16.871 6.909 65.175 1.00 48.56 78 GLU A C 1
ATOM 597 O O . GLU A 1 81 ? 16.708 5.693 65.273 1.00 43.11 78 GLU A O 1
ATOM 603 N N . SER A 1 82 ? 17.292 7.668 66.182 1.00 45.77 79 SER A N 1
ATOM 604 C CA . SER A 1 82 ? 17.604 7.094 67.486 1.00 45.32 79 SER A CA 1
ATOM 605 C C . SER A 1 82 ? 16.358 6.543 68.176 1.00 39.94 79 SER A C 1
ATOM 606 O O . SER A 1 82 ? 16.418 5.508 68.839 1.00 44.71 79 SER A O 1
ATOM 609 N N . GLN A 1 83 ? 15.230 7.227 68.014 1.00 38.22 80 GLN A N 1
ATOM 610 C CA . GLN A 1 83 ? 13.982 6.773 68.620 1.00 36.41 80 GLN A CA 1
ATOM 611 C C . GLN A 1 83 ? 13.522 5.456 67.992 1.00 35.98 80 GLN A C 1
ATOM 612 O O . GLN A 1 83 ? 13.113 4.532 68.694 1.00 34.98 80 GLN A O 1
ATOM 618 N N . VAL A 1 84 ? 13.598 5.379 66.667 1.00 37.02 81 VAL A N 1
ATOM 619 C CA . VAL A 1 84 ? 13.305 4.142 65.948 1.00 39.45 81 VAL A CA 1
ATOM 620 C C . VAL A 1 84 ? 14.198 3.000 66.433 1.00 42.46 81 VAL A C 1
ATOM 621 O O . VAL A 1 84 ? 13.723 1.891 66.685 1.00 42.37 81 VAL A O 1
ATOM 625 N N . ASN A 1 85 ? 15.487 3.284 66.586 1.00 40.40 82 ASN A N 1
ATOM 626 C CA . ASN A 1 85 ? 16.442 2.291 67.066 1.00 41.87 82 ASN A CA 1
ATOM 627 C C . ASN A 1 85 ? 16.156 1.793 68.488 1.00 40.70 82 ASN A C 1
ATOM 628 O O . ASN A 1 85 ? 16.378 0.625 68.795 1.00 41.61 82 ASN A O 1
ATOM 633 N N . GLU A 1 86 ? 15.666 2.671 69.356 1.00 38.99 83 GLU A N 1
ATOM 634 C CA . GLU A 1 86 ? 15.296 2.245 70.703 1.00 38.73 83 GLU A CA 1
ATOM 635 C C . GLU A 1 86 ? 14.108 1.289 70.642 1.00 37.05 83 GLU A C 1
ATOM 636 O O . GLU A 1 86 ? 14.094 0.258 71.313 1.00 43.53 83 GLU A O 1
ATOM 642 N N . VAL A 1 87 ? 13.118 1.642 69.829 1.00 35.88 84 VAL A N 1
ATOM 643 C CA . VAL A 1 87 ? 11.955 0.795 69.599 1.00 35.72 84 VAL A CA 1
ATOM 644 C C . VAL A 1 87 ? 12.370 -0.575 69.061 1.00 37.37 84 VAL A C 1
ATOM 645 O O . VAL A 1 87 ? 11.877 -1.610 69.513 1.00 42.07 84 VAL A O 1
ATOM 649 N N . LEU A 1 88 ? 13.290 -0.575 68.101 1.00 41.18 85 LEU A N 1
ATOM 650 C CA . LEU A 1 88 ? 13.778 -1.817 67.515 1.00 41.22 85 LEU A CA 1
ATOM 651 C C . LEU A 1 88 ? 14.521 -2.658 68.550 1.00 49.49 85 LEU A C 1
ATOM 652 O O . LEU A 1 88 ? 14.467 -3.888 68.514 1.00 50.67 85 LEU A O 1
ATOM 657 N N . LYS A 1 89 ? 15.209 -1.990 69.471 1.00 48.61 86 LYS A N 1
ATOM 658 C CA . LYS A 1 89 ? 15.913 -2.684 70.545 1.00 54.20 86 LYS A CA 1
ATOM 659 C C . LYS A 1 89 ? 14.937 -3.469 71.417 1.00 42.82 86 LYS A C 1
ATOM 660 O O . LYS A 1 89 ? 15.202 -4.610 71.790 1.00 44.86 86 LYS A O 1
ATOM 666 N N . VAL A 1 90 ? 13.804 -2.855 71.729 1.00 40.60 87 VAL A N 1
ATOM 667 C CA . VAL A 1 90 ? 12.779 -3.514 72.527 1.00 46.20 87 VAL A CA 1
ATOM 668 C C . VAL A 1 90 ? 12.120 -4.639 71.735 1.00 48.12 87 VAL A C 1
ATOM 669 O O . VAL A 1 90 ? 11.891 -5.730 72.257 1.00 42.95 87 VAL A O 1
ATOM 673 N N . LYS A 1 91 ? 11.827 -4.365 70.468 1.00 48.64 88 LYS A N 1
ATOM 674 C CA . LYS A 1 91 ? 11.133 -5.323 69.618 1.00 50.62 88 LYS A CA 1
ATOM 675 C C . LYS A 1 91 ? 11.980 -6.550 69.319 1.00 50.88 88 LYS A C 1
ATOM 676 O O . LYS A 1 91 ? 11.461 -7.661 69.247 1.00 55.41 88 LYS A O 1
ATOM 682 N N . ASN A 1 92 ? 13.284 -6.353 69.157 1.00 52.15 89 ASN A N 1
ATOM 683 C CA . ASN A 1 92 ? 14.185 -7.465 68.872 1.00 57.83 89 ASN A CA 1
ATOM 684 C C . ASN A 1 92 ? 14.580 -8.224 70.137 1.00 63.85 89 ASN A C 1
ATOM 685 O O . ASN A 1 92 ? 15.403 -9.141 70.093 1.00 62.87 89 ASN A O 1
ATOM 690 N N . SER A 1 93 ? 13.986 -7.833 71.260 1.00 62.54 90 SER A N 1
ATOM 691 C CA . SER A 1 93 ? 14.182 -8.529 72.526 1.00 67.27 90 SER A CA 1
ATOM 692 C C . SER A 1 93 ? 12.995 -9.445 72.801 1.00 68.39 90 SER A C 1
ATOM 693 O O . SER A 1 93 ? 12.378 -9.372 73.863 1.00 71.71 90 SER A O 1
ATOM 696 N N . GLY A 1 94 ? 12.676 -10.303 71.836 1.00 65.75 91 GLY A N 1
ATOM 697 C CA . GLY A 1 94 ? 11.489 -11.133 71.918 1.00 65.37 91 GLY A CA 1
ATOM 698 C C . GLY A 1 94 ? 10.248 -10.334 71.562 1.00 65.63 91 GLY A C 1
ATOM 699 O O . GLY A 1 94 ? 10.331 -9.136 71.287 1.00 65.83 91 GLY A O 1
ATOM 700 N N . GLY A 1 95 ? 9.093 -10.991 71.565 1.00 63.24 92 GLY A N 1
ATOM 701 C CA . GLY A 1 95 ? 7.841 -10.321 71.262 1.00 62.09 92 GLY A CA 1
ATOM 702 C C . GLY A 1 95 ? 7.376 -9.454 72.417 1.00 60.87 92 GLY A C 1
ATOM 703 O O . GLY A 1 95 ? 6.589 -9.897 73.256 1.00 69.07 92 GLY A O 1
ATOM 704 N N . LEU A 1 96 ? 7.860 -8.216 72.462 1.00 49.89 135 LEU A N 1
ATOM 705 C CA . LEU A 1 96 ? 7.557 -7.315 73.574 1.00 46.95 135 LEU A CA 1
ATOM 706 C C . LEU A 1 96 ? 6.913 -6.015 73.104 1.00 46.62 135 LEU A C 1
ATOM 707 O O . LEU A 1 96 ? 7.434 -5.337 72.218 1.00 52.01 135 LEU A O 1
ATOM 712 N N . ARG A 1 97 ? 5.776 -5.674 73.703 1.00 43.65 136 ARG A N 1
ATOM 713 C CA . ARG A 1 97 ? 5.087 -4.419 73.410 1.00 41.98 136 ARG A CA 1
ATOM 714 C C . ARG A 1 97 ? 5.910 -3.202 73.830 1.00 34.73 136 ARG A C 1
ATOM 715 O O . ARG A 1 97 ? 6.670 -3.258 74.797 1.00 35.19 136 ARG A O 1
ATOM 723 N N . VAL A 1 98 ? 5.749 -2.107 73.095 1.00 32.97 137 VAL A N 1
ATOM 724 C CA . VAL A 1 98 ? 6.469 -0.872 73.377 1.00 35.41 137 VAL A CA 1
ATOM 725 C C . VAL A 1 98 ? 5.726 0.313 72.758 1.00 29.70 137 VAL A C 1
ATOM 726 O O . VAL A 1 98 ? 5.053 0.166 71.740 1.00 29.86 137 VAL A O 1
ATOM 730 N N . GLY A 1 99 ? 5.819 1.477 73.391 1.00 28.30 138 GLY A N 1
ATOM 731 C CA . GLY A 1 99 ? 5.211 2.684 72.858 1.00 28.97 138 GLY A CA 1
ATOM 732 C C . GLY A 1 99 ? 6.249 3.747 72.553 1.00 26.66 138 GLY A C 1
ATOM 733 O O . GLY A 1 99 ? 7.419 3.586 72.897 1.00 27.56 138 GLY A O 1
ATOM 734 N N . ALA A 1 100 ? 5.821 4.838 71.920 1.00 27.48 139 ALA A N 1
ATOM 735 C CA . ALA A 1 100 ? 6.722 5.940 71.576 1.00 26.02 139 ALA A CA 1
ATOM 736 C C . ALA A 1 100 ? 5.971 7.267 71.500 1.00 27.06 139 ALA A C 1
ATOM 737 O O . ALA A 1 100 ? 4.861 7.331 70.968 1.00 24.40 139 ALA A O 1
ATOM 739 N N . ALA A 1 101 ? 6.580 8.325 72.030 1.00 24.95 140 ALA A N 1
ATOM 740 C CA . ALA A 1 101 ? 5.943 9.642 72.067 1.00 24.24 140 ALA A CA 1
ATOM 741 C C . ALA A 1 101 ? 6.255 10.489 70.835 1.00 28.40 140 ALA A C 1
ATOM 742 O O . ALA A 1 101 ? 7.368 10.459 70.317 1.00 29.85 140 ALA A O 1
ATOM 744 N N . ILE A 1 102 ? 5.264 11.251 70.382 1.00 24.71 141 ILE A N 1
ATOM 745 C CA . ILE A 1 102 ? 5.477 12.284 69.374 1.00 27.52 141 ILE A CA 1
ATOM 746 C C . ILE A 1 102 ? 4.823 13.587 69.830 1.00 28.73 141 ILE A C 1
ATOM 747 O O . ILE A 1 102 ? 4.002 13.589 70.748 1.00 29.67 141 ILE A O 1
ATOM 752 N N . GLY A 1 103 ? 5.188 14.691 69.186 1.00 28.81 142 GLY A N 1
ATOM 753 C CA . GLY A 1 103 ? 4.574 15.981 69.461 1.00 30.00 142 GLY A CA 1
ATOM 754 C C . GLY A 1 103 ? 3.739 16.439 68.280 1.00 31.66 142 GLY A C 1
ATOM 755 O O . GLY A 1 103 ? 3.628 15.717 67.287 1.00 28.83 142 GLY A O 1
ATOM 756 N N . VAL A 1 104 ? 3.158 17.634 68.377 1.00 29.70 143 VAL A N 1
ATOM 757 C CA . VAL A 1 104 ? 2.281 18.140 67.324 1.00 30.57 143 VAL A CA 1
ATOM 758 C C . VAL A 1 104 ? 2.999 18.210 65.981 1.00 32.34 143 VAL A C 1
ATOM 759 O O . VAL A 1 104 ? 4.191 18.512 65.917 1.00 35.53 143 VAL A O 1
ATOM 763 N N . ASN A 1 105 ? 2.262 17.904 64.918 1.00 34.01 144 ASN A N 1
ATOM 764 C CA . ASN A 1 105 ? 2.763 17.981 63.544 1.00 39.82 144 ASN A CA 1
ATOM 765 C C . ASN A 1 105 ? 3.954 17.065 63.245 1.00 39.28 144 ASN A C 1
ATOM 766 O O . ASN A 1 105 ? 4.616 17.228 62.222 1.00 37.59 144 ASN A O 1
ATOM 771 N N . GLU A 1 106 ? 4.222 16.099 64.120 1.00 33.11 145 GLU A N 1
ATOM 772 C CA . GLU A 1 106 ? 5.347 15.190 63.904 1.00 37.73 145 GLU A CA 1
ATOM 773 C C . GLU A 1 106 ? 4.910 13.915 63.188 1.00 35.41 145 GLU A C 1
ATOM 774 O O . GLU A 1 106 ? 5.102 12.806 63.689 1.00 32.36 145 GLU A O 1
ATOM 780 N N . ILE A 1 107 ? 4.335 14.091 62.002 1.00 36.19 146 ILE A N 1
ATOM 781 C CA . ILE A 1 107 ? 3.787 12.989 61.218 1.00 40.58 146 ILE A CA 1
ATOM 782 C C . ILE A 1 107 ? 4.882 12.084 60.653 1.00 40.07 146 ILE A C 1
ATOM 783 O O . ILE A 1 107 ? 4.706 10.868 60.548 1.00 39.03 146 ILE A O 1
ATOM 788 N N . GLU A 1 108 ? 6.013 12.677 60.292 1.00 42.37 147 GLU A N 1
ATOM 789 C CA . GLU A 1 108 ? 7.124 11.905 59.748 1.00 49.22 147 GLU A CA 1
ATOM 790 C C . GLU A 1 108 ? 7.693 10.967 60.807 1.00 43.52 147 GLU A C 1
ATOM 791 O O . GLU A 1 108 ? 7.946 9.789 60.539 1.00 40.36 147 GLU A O 1
ATOM 797 N N . ARG A 1 109 ? 7.892 11.497 62.010 1.00 36.93 148 ARG A N 1
ATOM 798 C CA . ARG A 1 109 ? 8.377 10.697 63.131 1.00 35.36 148 ARG A CA 1
ATOM 799 C C . ARG A 1 109 ? 7.417 9.541 63.406 1.00 34.43 148 ARG A C 1
ATOM 800 O O . ARG A 1 109 ? 7.842 8.399 63.577 1.00 33.81 148 ARG A O 1
ATOM 808 N N . ALA A 1 110 ? 6.121 9.840 63.420 1.00 32.69 149 ALA A N 1
ATOM 809 C CA . ALA A 1 110 ? 5.100 8.819 63.633 1.00 31.60 149 ALA A CA 1
ATOM 810 C C . ALA A 1 110 ? 5.198 7.687 62.610 1.00 33.69 149 ALA A C 1
ATOM 811 O O . ALA A 1 110 ? 5.141 6.515 62.977 1.00 38.05 149 ALA A O 1
ATOM 813 N N . LYS A 1 111 ? 5.354 8.043 61.335 1.00 35.43 150 LYS A N 1
ATOM 814 C CA . LYS A 1 111 ? 5.440 7.061 60.257 1.00 37.52 150 LYS A CA 1
ATOM 815 C C . LYS A 1 111 ? 6.589 6.077 60.479 1.00 38.05 150 LYS A C 1
ATOM 816 O O . LYS A 1 111 ? 6.391 4.862 60.437 1.00 40.42 150 LYS A O 1
ATOM 822 N N . LEU A 1 112 ? 7.784 6.606 60.725 1.00 38.37 151 LEU A N 1
ATOM 823 C CA . LEU A 1 112 ? 8.960 5.769 60.951 1.00 39.13 151 LEU A CA 1
ATOM 824 C C . LEU A 1 112 ? 8.771 4.860 62.163 1.00 37.31 151 LEU A C 1
ATOM 825 O O . LEU A 1 112 ? 9.121 3.683 62.124 1.00 43.59 151 LEU A O 1
ATOM 830 N N . LEU A 1 113 ? 8.219 5.415 63.237 1.00 37.39 152 LEU A N 1
ATOM 831 C CA . LEU A 1 113 ? 7.948 4.633 64.436 1.00 33.61 152 LEU A CA 1
ATOM 832 C C . LEU A 1 113 ? 7.019 3.463 64.121 1.00 34.00 152 LEU A C 1
ATOM 833 O O . LEU A 1 113 ? 7.319 2.324 64.459 1.00 38.29 152 LEU A O 1
ATOM 838 N N . VAL A 1 114 ? 5.909 3.743 63.446 1.00 38.67 153 VAL A N 1
ATOM 839 C CA . VAL A 1 114 ? 4.966 2.697 63.065 1.00 41.46 153 VAL A CA 1
ATOM 840 C C . VAL A 1 114 ? 5.636 1.627 62.197 1.00 46.71 153 VAL A C 1
ATOM 841 O O . VAL A 1 114 ? 5.422 0.431 62.402 1.00 38.13 153 VAL A O 1
ATOM 845 N N . GLU A 1 115 ? 6.461 2.058 61.245 1.00 41.25 154 GLU A N 1
ATOM 846 C CA . GLU A 1 115 ? 7.217 1.124 60.413 1.00 44.30 154 GLU A CA 1
ATOM 847 C C . GLU A 1 115 ? 8.157 0.265 61.254 1.00 41.89 154 GLU A C 1
ATOM 848 O O . GLU A 1 115 ? 8.402 -0.895 60.933 1.00 44.30 154 GLU A O 1
ATOM 854 N N . ALA A 1 116 ? 8.676 0.841 62.334 1.00 41.61 155 ALA A N 1
ATOM 855 C CA . ALA A 1 116 ? 9.601 0.132 63.213 1.00 49.12 155 ALA A CA 1
ATOM 856 C C . ALA A 1 116 ? 8.879 -0.862 64.126 1.00 48.58 155 ALA A C 1
ATOM 857 O O . ALA A 1 116 ? 9.518 -1.644 64.832 1.00 49.30 155 ALA A O 1
ATOM 859 N N . GLY A 1 117 ? 7.550 -0.817 64.124 1.00 44.29 156 GLY A N 1
ATOM 860 C CA . GLY A 1 117 ? 6.760 -1.818 64.817 1.00 43.29 156 GLY A CA 1
ATOM 861 C C . GLY A 1 117 ? 6.239 -1.424 66.186 1.00 44.16 156 GLY A C 1
ATOM 862 O O . GLY A 1 117 ? 5.913 -2.288 66.998 1.00 44.58 156 GLY A O 1
ATOM 863 N N A VAL A 1 118 ? 6.157 -0.124 66.445 0.64 41.99 157 VAL A N 1
ATOM 864 N N B VAL A 1 118 ? 6.158 -0.121 66.447 0.36 41.59 157 VAL A N 1
ATOM 865 C CA A VAL A 1 118 ? 5.642 0.355 67.720 0.64 38.65 157 VAL A CA 1
ATOM 866 C CA B VAL A 1 118 ? 5.625 0.373 67.715 0.36 37.51 157 VAL A CA 1
ATOM 867 C C A VAL A 1 118 ? 4.172 -0.055 67.859 0.64 37.54 157 VAL A C 1
ATOM 868 C C B VAL A 1 118 ? 4.160 -0.023 67.864 0.36 37.41 157 VAL A C 1
ATOM 869 O O A VAL A 1 118 ? 3.426 -0.088 66.877 0.64 38.97 157 VAL A O 1
ATOM 870 O O B VAL A 1 118 ? 3.396 0.023 66.900 0.36 38.57 157 VAL A O 1
ATOM 877 N N . ASP A 1 119 ? 3.771 -0.412 69.073 1.00 34.35 158 ASP A N 1
ATOM 878 C CA . ASP A 1 119 ? 2.410 -0.869 69.321 1.00 36.07 158 ASP A CA 1
ATOM 879 C C . ASP A 1 119 ? 1.446 0.294 69.539 1.00 29.94 158 ASP A C 1
ATOM 880 O O . ASP A 1 119 ? 0.262 0.192 69.233 1.00 31.79 158 ASP A O 1
ATOM 885 N N . VAL A 1 120 ? 1.947 1.400 70.070 1.00 31.56 159 VAL A N 1
ATOM 886 C CA . VAL A 1 120 ? 1.093 2.555 70.300 1.00 29.53 159 VAL A CA 1
ATOM 887 C C . VAL A 1 120 ? 1.876 3.858 70.130 1.00 30.11 159 VAL A C 1
ATOM 888 O O . VAL A 1 120 ? 3.060 3.936 70.461 1.00 29.89 159 VAL A O 1
ATOM 892 N N . ILE A 1 121 ? 1.216 4.868 69.574 1.00 25.08 160 ILE A N 1
ATOM 893 C CA . ILE A 1 121 ? 1.783 6.209 69.498 1.00 31.70 160 ILE A CA 1
ATOM 894 C C . ILE A 1 121 ? 1.167 7.077 70.589 1.00 32.97 160 ILE A C 1
ATOM 895 O O . ILE A 1 121 ? -0.053 7.098 70.754 1.00 31.09 160 ILE A O 1
ATOM 900 N N . VAL A 1 122 ? 2.006 7.776 71.345 1.00 22.48 161 VAL A N 1
ATOM 901 C CA . VAL A 1 122 ? 1.511 8.701 72.353 1.00 22.57 161 VAL A CA 1
ATOM 902 C C . VAL A 1 122 ? 1.697 10.123 71.841 1.00 25.26 161 VAL A C 1
ATOM 903 O O . VAL A 1 122 ? 2.806 10.656 71.841 1.00 28.54 161 VAL A O 1
ATOM 907 N N . LEU A 1 123 ? 0.603 10.714 71.372 1.00 22.20 162 LEU A N 1
ATOM 908 C CA . LEU A 1 123 ? 0.599 12.102 70.936 1.00 21.46 162 LEU A CA 1
ATOM 909 C C . LEU A 1 123 ? 0.394 12.996 72.149 1.00 28.78 162 LEU A C 1
ATOM 910 O O . LEU A 1 123 ? -0.682 13.016 72.742 1.00 27.86 162 LEU A O 1
ATOM 915 N N . ASP A 1 124 ? 1.434 13.723 72.530 1.00 30.71 163 ASP A N 1
ATOM 916 C CA . ASP A 1 124 ? 1.370 14.521 73.740 1.00 35.86 163 ASP A CA 1
ATOM 917 C C . ASP A 1 124 ? 1.614 15.992 73.492 1.00 37.90 163 ASP A C 1
ATOM 918 O O . ASP A 1 124 ? 2.279 16.383 72.529 1.00 38.00 163 ASP A O 1
ATOM 923 N N . SER A 1 125 ? 1.050 16.796 74.384 1.00 30.85 164 SER A N 1
ATOM 924 C CA . SER A 1 125 ? 1.260 18.230 74.419 1.00 28.70 164 SER A CA 1
ATOM 925 C C . SER A 1 125 ? 0.906 18.697 75.825 1.00 29.19 164 SER A C 1
ATOM 926 O O . SER A 1 125 ? 0.143 18.032 76.527 1.00 22.65 164 SER A O 1
ATOM 929 N N . ALA A 1 126 ? 1.469 19.825 76.241 1.00 26.98 165 ALA A N 1
ATOM 930 C CA . ALA A 1 126 ? 1.113 20.412 77.526 1.00 26.65 165 ALA A CA 1
ATOM 931 C C . ALA A 1 126 ? -0.392 20.641 77.583 1.00 27.63 165 ALA A C 1
ATOM 932 O O . ALA A 1 126 ? -1.010 20.543 78.645 1.00 26.06 165 ALA A O 1
ATOM 934 N N . HIS A 1 127 ? -0.982 20.923 76.427 1.00 23.19 166 HIS A N 1
ATOM 935 C CA . HIS A 1 127 ? -2.405 21.203 76.350 1.00 24.79 166 HIS A CA 1
ATOM 936 C C . HIS A 1 127 ? -3.059 20.391 75.246 1.00 21.80 166 HIS A C 1
ATOM 937 O O . HIS A 1 127 ? -3.142 20.846 74.106 1.00 26.02 166 HIS A O 1
ATOM 944 N N . GLY A 1 128 ? -3.536 19.200 75.598 1.00 20.50 167 GLY A N 1
ATOM 945 C CA . GLY A 1 128 ? -4.085 18.266 74.630 1.00 21.57 167 GLY A CA 1
ATOM 946 C C . GLY A 1 128 ? -5.347 18.735 73.941 1.00 27.89 167 GLY A C 1
ATOM 947 O O . GLY A 1 128 ? -5.605 18.368 72.792 1.00 25.68 167 GLY A O 1
ATOM 948 N N . HIS A 1 129 ? -6.141 19.553 74.624 1.00 23.23 168 HIS A N 1
ATOM 949 C CA . HIS A 1 129 ? -7.387 20.024 74.028 1.00 23.36 168 HIS A CA 1
ATOM 950 C C . HIS A 1 129 ? -7.157 21.241 73.141 1.00 27.65 168 HIS A C 1
ATOM 951 O O . HIS A 1 129 ? -7.611 22.341 73.459 1.00 24.12 168 HIS A O 1
ATOM 958 N N . SER A 1 130 ? -6.470 21.044 72.019 1.00 27.88 169 SER A N 1
ATOM 959 C CA . SER A 1 130 ? -6.118 22.166 71.153 1.00 26.76 169 SER A CA 1
ATOM 960 C C . SER A 1 130 ? -6.208 21.830 69.666 1.00 26.29 169 SER A C 1
ATOM 961 O O . SER A 1 130 ? -6.111 20.665 69.265 1.00 28.48 169 SER A O 1
ATOM 964 N N . LEU A 1 131 ? -6.385 22.873 68.863 1.00 28.36 170 LEU A N 1
ATOM 965 C CA . LEU A 1 131 ? -6.515 22.750 67.413 1.00 31.52 170 LEU A CA 1
ATOM 966 C C . LEU A 1 131 ? -5.375 21.951 66.785 1.00 33.56 170 LEU A C 1
ATOM 967 O O . LEU A 1 131 ? -5.617 21.035 66.004 1.00 32.22 170 LEU A O 1
ATOM 972 N N . ASN A 1 132 ? -4.138 22.292 67.139 1.00 30.35 171 ASN A N 1
ATOM 973 C CA . ASN A 1 132 ? -2.969 21.614 66.582 1.00 38.01 171 ASN A CA 1
ATOM 974 C C . ASN A 1 132 ? -2.935 20.124 66.896 1.00 36.39 171 ASN A C 1
ATOM 975 O O . ASN A 1 132 ? -2.583 19.310 66.042 1.00 30.35 171 ASN A O 1
ATOM 980 N N . ILE A 1 133 ? -3.296 19.772 68.124 1.00 26.60 172 ILE A N 1
ATOM 981 C CA . ILE A 1 133 ? -3.296 18.379 68.537 1.00 28.99 172 ILE A CA 1
ATOM 982 C C . ILE A 1 133 ? -4.327 17.588 67.741 1.00 29.60 172 ILE A C 1
ATOM 983 O O . ILE A 1 133 ? -4.026 16.522 67.210 1.00 30.52 172 ILE A O 1
ATOM 988 N N . ILE A 1 134 ? -5.536 18.129 67.652 1.00 32.21 173 ILE A N 1
ATOM 989 C CA . ILE A 1 134 ? -6.619 17.483 66.926 1.00 26.06 173 ILE A CA 1
ATOM 990 C C . ILE A 1 134 ? -6.263 17.303 65.451 1.00 33.64 173 ILE A C 1
ATOM 991 O O . ILE A 1 134 ? -6.518 16.247 64.864 1.00 28.43 173 ILE A O 1
ATOM 996 N N . ARG A 1 135 ? -5.659 18.327 64.856 1.00 29.57 174 ARG A N 1
ATOM 997 C CA . ARG A 1 135 ? -5.239 18.227 63.462 1.00 36.28 174 ARG A CA 1
ATOM 998 C C . ARG A 1 135 ? -4.179 17.141 63.284 1.00 31.40 174 ARG A C 1
ATOM 999 O O . ARG A 1 135 ? -4.212 16.403 62.307 1.00 32.69 174 ARG A O 1
ATOM 1007 N N . THR A 1 136 ? -3.254 17.026 64.235 1.00 29.84 175 THR A N 1
ATOM 1008 C CA . THR A 1 136 ? -2.214 16.005 64.135 1.00 37.59 175 THR A CA 1
ATOM 1009 C C . THR A 1 136 ? -2.837 14.618 64.262 1.00 34.02 175 THR A C 1
ATOM 1010 O O . THR A 1 136 ? -2.473 13.687 63.539 1.00 32.81 175 THR A O 1
ATOM 1014 N N . LEU A 1 137 ? -3.791 14.499 65.179 1.00 29.38 176 LEU A N 1
ATOM 1015 C CA . LEU A 1 137 ? -4.496 13.243 65.403 1.00 34.56 176 LEU A CA 1
ATOM 1016 C C . LEU A 1 137 ? -5.219 12.772 64.146 1.00 38.01 176 LEU A C 1
ATOM 1017 O O . LEU A 1 137 ? -5.067 11.622 63.728 1.00 29.11 176 LEU A O 1
ATOM 1022 N N . LYS A 1 138 ? -5.999 13.665 63.542 1.00 31.03 177 LYS A N 1
ATOM 1023 C CA . LYS A 1 138 ? -6.764 13.320 62.350 1.00 36.32 177 LYS A CA 1
ATOM 1024 C C . LYS A 1 138 ? -5.843 12.941 61.198 1.00 40.87 177 LYS A C 1
ATOM 1025 O O . LYS A 1 138 ? -6.193 12.101 60.370 1.00 41.24 177 LYS A O 1
ATOM 1031 N N . GLU A 1 139 ? -4.665 13.558 61.155 1.00 39.28 178 GLU A N 1
ATOM 1032 C CA . GLU A 1 139 ? -3.704 13.300 60.087 1.00 42.12 178 GLU A CA 1
ATOM 1033 C C . GLU A 1 139 ? -3.072 11.922 60.248 1.00 38.38 178 GLU A C 1
ATOM 1034 O O . GLU A 1 139 ? -2.911 11.187 59.278 1.00 41.27 178 GLU A O 1
ATOM 1040 N N . ILE A 1 140 ? -2.722 11.577 61.481 1.00 34.85 179 ILE A N 1
ATOM 1041 C CA . ILE A 1 140 ? -2.180 10.259 61.785 1.00 32.94 179 ILE A CA 1
ATOM 1042 C C . ILE A 1 140 ? -3.174 9.154 61.440 1.00 35.15 179 ILE A C 1
ATOM 1043 O O . ILE A 1 140 ? -2.845 8.212 60.716 1.00 36.34 179 ILE A O 1
ATOM 1048 N N . LYS A 1 141 ? -4.396 9.283 61.949 1.00 33.69 180 LYS A N 1
ATOM 1049 C CA . LYS A 1 141 ? -5.417 8.258 61.762 1.00 37.37 180 LYS A CA 1
ATOM 1050 C C . LYS A 1 141 ? -5.731 8.018 60.289 1.00 39.83 180 LYS A C 1
ATOM 1051 O O . LYS A 1 141 ? -6.171 6.932 59.913 1.00 45.28 180 LYS A O 1
ATOM 1057 N N . SER A 1 142 ? -5.495 9.030 59.458 1.00 40.51 181 SER A N 1
ATOM 1058 C CA . SER A 1 142 ? -5.810 8.942 58.037 1.00 43.77 181 SER A CA 1
ATOM 1059 C C . SER A 1 142 ? -4.629 8.455 57.196 1.00 45.99 181 SER A C 1
ATOM 1060 O O . SER A 1 142 ? -4.819 7.944 56.095 1.00 52.61 181 SER A O 1
ATOM 1063 N N . LYS A 1 143 ? -3.413 8.619 57.707 1.00 46.47 182 LYS A N 1
ATOM 1064 C CA . LYS A 1 143 ? -2.223 8.257 56.938 1.00 48.99 182 LYS A CA 1
ATOM 1065 C C . LYS A 1 143 ? -1.674 6.886 57.323 1.00 45.59 182 LYS A C 1
ATOM 1066 O O . LYS A 1 143 ? -1.056 6.217 56.501 1.00 47.72 182 LYS A O 1
ATOM 1072 N N . MET A 1 144 ? -1.885 6.465 58.568 1.00 44.49 183 MET A N 1
ATOM 1073 C CA . MET A 1 144 ? -1.326 5.190 59.009 1.00 46.59 183 MET A CA 1
ATOM 1074 C C . MET A 1 144 ? -2.257 4.409 59.935 1.00 46.19 183 MET A C 1
ATOM 1075 O O . MET A 1 144 ? -3.253 4.931 60.428 1.00 42.73 183 MET A O 1
ATOM 1080 N N . ASN A 1 145 ? -1.914 3.145 60.152 1.00 38.89 184 ASN A N 1
ATOM 1081 C CA . ASN A 1 145 ? -2.726 2.229 60.939 1.00 41.61 184 ASN A CA 1
ATOM 1082 C C . ASN A 1 145 ? -2.082 1.974 62.296 1.00 38.59 184 ASN A C 1
ATOM 1083 O O . ASN A 1 145 ? -1.234 1.092 62.433 1.00 37.05 184 ASN A O 1
ATOM 1088 N N . ILE A 1 146 ? -2.480 2.754 63.296 1.00 34.18 185 ILE A N 1
ATOM 1089 C CA . ILE A 1 146 ? -1.863 2.672 64.614 1.00 40.21 185 ILE A CA 1
ATOM 1090 C C . ILE A 1 146 ? -2.826 3.165 65.689 1.00 36.65 185 ILE A C 1
ATOM 1091 O O . ILE A 1 146 ? -3.636 4.064 65.443 1.00 32.89 185 ILE A O 1
ATOM 1096 N N . ASP A 1 147 ? -2.755 2.553 66.870 1.00 33.29 186 ASP A N 1
ATOM 1097 C CA . ASP A 1 147 ? -3.476 3.058 68.039 1.00 32.07 186 ASP A CA 1
ATOM 1098 C C . ASP A 1 147 ? -2.811 4.316 68.574 1.00 26.39 186 ASP A C 1
ATOM 1099 O O . ASP A 1 147 ? -1.599 4.346 68.796 1.00 33.66 186 ASP A O 1
ATOM 1104 N N . VAL A 1 148 ? -3.599 5.360 68.791 1.00 26.56 187 VAL A N 1
ATOM 1105 C CA . VAL A 1 148 ? -3.044 6.606 69.296 1.00 26.49 187 VAL A CA 1
ATOM 1106 C C . VAL A 1 148 ? -3.641 7.021 70.636 1.00 27.51 187 VAL A C 1
ATOM 1107 O O . VAL A 1 148 ? -4.854 7.208 70.759 1.00 25.35 187 VAL A O 1
ATOM 1111 N N . ILE A 1 149 ? -2.771 7.158 71.633 1.00 25.35 188 ILE A N 1
ATOM 1112 C CA . ILE A 1 149 ? -3.114 7.785 72.901 1.00 26.27 188 ILE A CA 1
ATOM 1113 C C . ILE A 1 149 ? -2.878 9.287 72.793 1.00 25.01 188 ILE A C 1
ATOM 1114 O O . ILE A 1 149 ? -1.811 9.712 72.348 1.00 26.95 188 ILE A O 1
ATOM 1119 N N . VAL A 1 150 ? -3.868 10.088 73.180 1.00 19.59 189 VAL A N 1
ATOM 1120 C CA . VAL A 1 150 ? -3.727 11.545 73.147 1.00 19.21 189 VAL A CA 1
ATOM 1121 C C . VAL A 1 150 ? -3.847 12.179 74.543 1.00 25.03 189 VAL A C 1
ATOM 1122 O O . VAL A 1 150 ? -4.683 11.772 75.355 1.00 20.22 189 VAL A O 1
ATOM 1126 N N . GLY A 1 151 ? -3.003 13.171 74.816 1.00 26.81 190 GLY A N 1
ATOM 1127 C CA . GLY A 1 151 ? -3.066 13.927 76.057 1.00 28.36 190 GLY A CA 1
ATOM 1128 C C . GLY A 1 151 ? -2.279 15.224 75.945 1.00 28.78 190 GLY A C 1
ATOM 1129 O O . GLY A 1 151 ? -1.741 15.540 74.881 1.00 32.58 190 GLY A O 1
ATOM 1130 N N . ASN A 1 152 ? -2.217 15.989 77.030 1.00 26.74 191 ASN A N 1
ATOM 1131 C CA . ASN A 1 152 ? -2.918 15.662 78.266 1.00 24.75 191 ASN A CA 1
ATOM 1132 C C . ASN A 1 152 ? -4.168 16.520 78.425 1.00 26.19 191 ASN A C 1
ATOM 1133 O O . ASN A 1 152 ? -4.158 17.705 78.088 1.00 24.16 191 ASN A O 1
ATOM 1138 N N . VAL A 1 153 ? -5.247 15.920 78.920 1.00 20.83 192 VAL A N 1
ATOM 1139 C CA . VAL A 1 153 ? -6.495 16.653 79.116 1.00 18.33 192 VAL A CA 1
ATOM 1140 C C . VAL A 1 153 ? -7.010 16.498 80.555 1.00 32.34 192 VAL A C 1
ATOM 1141 O O . VAL A 1 153 ? -6.548 15.629 81.291 1.00 21.34 192 VAL A O 1
ATOM 1145 N N . VAL A 1 154 ? -7.952 17.351 80.959 1.00 26.55 193 VAL A N 1
ATOM 1146 C CA . VAL A 1 154 ? -8.543 17.241 82.290 1.00 24.40 193 VAL A CA 1
ATOM 1147 C C . VAL A 1 154 ? -10.059 17.477 82.303 1.00 26.45 193 VAL A C 1
ATOM 1148 O O . VAL A 1 154 ? -10.661 17.539 83.373 1.00 25.77 193 VAL A O 1
ATOM 1152 N N . THR A 1 155 ? -10.681 17.612 81.133 1.00 21.80 194 THR A N 1
ATOM 1153 C CA . THR A 1 155 ? -12.113 17.918 81.097 1.00 21.53 194 THR A CA 1
ATOM 1154 C C . THR A 1 155 ? -12.930 16.954 80.246 1.00 26.20 194 THR A C 1
ATOM 1155 O O . THR A 1 155 ? -12.398 16.297 79.345 1.00 22.59 194 THR A O 1
ATOM 1159 N N . GLU A 1 156 ? -14.233 16.905 80.529 1.00 21.14 195 GLU A N 1
ATOM 1160 C CA . GLU A 1 156 ? -15.196 16.122 79.754 1.00 21.81 195 GLU A CA 1
ATOM 1161 C C . GLU A 1 156 ? -15.212 16.523 78.284 1.00 21.77 195 GLU A C 1
ATOM 1162 O O . GLU A 1 156 ? -15.253 15.672 77.397 1.00 27.67 195 GLU A O 1
ATOM 1168 N N . GLU A 1 157 ? -15.202 17.830 78.040 1.00 26.29 196 GLU A N 1
ATOM 1169 C CA . GLU A 1 157 ? -15.282 18.374 76.688 1.00 25.75 196 GLU A CA 1
ATOM 1170 C C . GLU A 1 157 ? -14.073 17.972 75.850 1.00 22.29 196 GLU A C 1
ATOM 1171 O O . GLU A 1 157 ? -14.205 17.595 74.686 1.00 30.52 196 GLU A O 1
ATOM 1177 N N . ALA A 1 158 ? -12.894 18.078 76.452 1.00 20.64 197 ALA A N 1
ATOM 1178 C CA . ALA A 1 158 ? -11.653 17.674 75.810 1.00 22.37 197 ALA A CA 1
ATOM 1179 C C . ALA A 1 158 ? -11.688 16.192 75.468 1.00 25.02 197 ALA A C 1
ATOM 1180 O O . ALA A 1 158 ? -11.334 15.785 74.360 1.00 31.61 197 ALA A O 1
ATOM 1182 N N . THR A 1 159 ? -12.123 15.392 76.436 1.00 24.70 198 THR A N 1
ATOM 1183 C CA . THR A 1 159 ? -12.180 13.948 76.275 1.00 20.25 198 THR A CA 1
ATOM 1184 C C . THR A 1 159 ? -13.114 13.577 75.134 1.00 26.47 198 THR A C 1
ATOM 1185 O O . THR A 1 159 ? -12.795 12.723 74.306 1.00 25.54 198 THR A O 1
ATOM 1189 N N . LYS A 1 160 ? -14.266 14.237 75.088 1.00 22.15 199 LYS A N 1
ATOM 1190 C CA . LYS A 1 160 ? -15.269 13.941 74.077 1.00 23.64 199 LYS A CA 1
ATOM 1191 C C . LYS A 1 160 ? -14.754 14.279 72.682 1.00 27.74 199 LYS A C 1
ATOM 1192 O O . LYS A 1 160 ? -14.906 13.493 71.745 1.00 27.50 199 LYS A O 1
ATOM 1198 N N . GLU A 1 161 ? -14.122 15.439 72.553 1.00 24.49 200 GLU A N 1
ATOM 1199 C CA . GLU A 1 161 ? -13.674 15.898 71.246 1.00 29.16 200 GLU A CA 1
ATOM 1200 C C . GLU A 1 161 ? -12.545 15.027 70.703 1.00 28.26 200 GLU A C 1
ATOM 1201 O O . GLU A 1 161 ? -12.520 14.715 69.514 1.00 31.23 200 GLU A O 1
ATOM 1207 N N . LEU A 1 162 ? -11.621 14.629 71.573 1.00 25.74 201 LEU A N 1
ATOM 1208 C CA . LEU A 1 162 ? -10.501 13.795 71.143 1.00 27.94 201 LEU A CA 1
ATOM 1209 C C . LEU A 1 162 ? -10.973 12.414 70.697 1.00 29.98 201 LEU A C 1
ATOM 1210 O O . LEU A 1 162 ? -10.513 11.890 69.685 1.00 30.39 201 LEU A O 1
ATOM 1215 N N . ILE A 1 163 ? -11.898 11.833 71.452 1.00 30.34 202 ILE A N 1
ATOM 1216 C CA . ILE A 1 163 ? -12.504 10.561 71.079 1.00 28.82 202 ILE A CA 1
ATOM 1217 C C . ILE A 1 163 ? -13.231 10.657 69.732 1.00 32.80 202 ILE A C 1
ATOM 1218 O O . ILE A 1 163 ? -13.133 9.754 68.899 1.00 29.14 202 ILE A O 1
ATOM 1223 N N . GLU A 1 164 ? -13.952 11.754 69.519 1.00 31.15 203 GLU A N 1
ATOM 1224 C CA . GLU A 1 164 ? -14.684 11.955 68.272 1.00 36.05 203 GLU A CA 1
ATOM 1225 C C . GLU A 1 164 ? -13.741 12.001 67.073 1.00 36.96 203 GLU A C 1
ATOM 1226 O O . GLU A 1 164 ? -14.099 11.574 65.977 1.00 31.46 203 GLU A O 1
ATOM 1232 N N . ASN A 1 165 ? -12.534 12.514 67.289 1.00 33.98 204 ASN A N 1
ATOM 1233 C CA . ASN A 1 165 ? -11.552 12.609 66.218 1.00 40.17 204 ASN A CA 1
ATOM 1234 C C . ASN A 1 165 ? -10.601 11.414 66.141 1.00 41.50 204 ASN A C 1
ATOM 1235 O O . ASN A 1 165 ? -9.600 11.458 65.429 1.00 43.26 204 ASN A O 1
ATOM 1240 N N . GLY A 1 166 ? -10.910 10.351 66.879 1.00 38.65 205 GLY A N 1
ATOM 1241 C CA . GLY A 1 166 ? -10.228 9.082 66.695 1.00 35.71 205 GLY A CA 1
ATOM 1242 C C . GLY A 1 166 ? -9.223 8.647 67.748 1.00 32.12 205 GLY A C 1
ATOM 1243 O O . GLY A 1 166 ? -8.437 7.737 67.500 1.00 32.83 205 GLY A O 1
ATOM 1244 N N . ALA A 1 167 ? -9.238 9.279 68.919 1.00 27.18 206 ALA A N 1
ATOM 1245 C CA . ALA A 1 167 ? -8.343 8.868 69.999 1.00 32.65 206 ALA A CA 1
ATOM 1246 C C . ALA A 1 167 ? -8.646 7.429 70.418 1.00 33.96 206 ALA A C 1
ATOM 1247 O O . ALA A 1 167 ? -9.808 7.053 70.570 1.00 36.81 206 ALA A O 1
ATOM 1249 N N . ASP A 1 168 ? -7.602 6.622 70.580 1.00 27.54 207 ASP A N 1
ATOM 1250 C CA . ASP A 1 168 ? -7.774 5.228 70.996 1.00 31.04 207 ASP A CA 1
ATOM 1251 C C . ASP A 1 168 ? -7.519 5.075 72.493 1.00 25.11 207 ASP A C 1
ATOM 1252 O O . ASP A 1 168 ? -7.729 4.007 73.068 1.00 27.75 207 ASP A O 1
ATOM 1257 N N . GLY A 1 169 ? -7.068 6.162 73.110 1.00 23.02 208 GLY A N 1
ATOM 1258 C CA . GLY A 1 169 ? -6.792 6.213 74.535 1.00 21.60 208 GLY A CA 1
ATOM 1259 C C . GLY A 1 169 ? -6.623 7.667 74.933 1.00 24.69 208 GLY A C 1
ATOM 1260 O O . GLY A 1 169 ? -6.170 8.493 74.135 1.00 27.47 208 GLY A O 1
ATOM 1261 N N . ILE A 1 170 ? -7.001 7.989 76.161 1.00 20.79 209 ILE A N 1
ATOM 1262 C CA . ILE A 1 170 ? -6.985 9.371 76.630 1.00 21.15 209 ILE A CA 1
ATOM 1263 C C . ILE A 1 170 ? -6.089 9.526 77.855 1.00 21.44 209 ILE A C 1
ATOM 1264 O O . ILE A 1 170 ? -6.314 8.881 78.879 1.00 18.62 209 ILE A O 1
ATOM 1269 N N . LYS A 1 171 ? -5.076 10.382 77.755 1.00 22.37 210 LYS A N 1
ATOM 1270 C CA . LYS A 1 171 ? -4.147 10.577 78.863 1.00 21.23 210 LYS A CA 1
ATOM 1271 C C . LYS A 1 171 ? -4.491 11.821 79.680 1.00 25.83 210 LYS A C 1
ATOM 1272 O O . LYS A 1 171 ? -4.526 12.940 79.164 1.00 17.78 210 LYS A O 1
ATOM 1278 N N . VAL A 1 172 ? -4.725 11.607 80.970 1.00 21.51 211 VAL A N 1
ATOM 1279 C CA . VAL A 1 172 ? -5.214 12.650 81.863 1.00 22.72 211 VAL A CA 1
ATOM 1280 C C . VAL A 1 172 ? -4.126 13.165 82.795 1.00 22.64 211 VAL A C 1
ATOM 1281 O O . VAL A 1 172 ? -3.437 12.383 83.444 1.00 24.76 211 VAL A O 1
ATOM 1285 N N . GLY A 1 173 ? -3.972 14.482 82.870 1.00 26.53 212 GLY A N 1
ATOM 1286 C CA . GLY A 1 173 ? -3.040 15.049 83.826 1.00 22.48 212 GLY A CA 1
ATOM 1287 C C . GLY A 1 173 ? -2.485 16.408 83.461 1.00 22.09 212 GLY A C 1
ATOM 1288 O O . GLY A 1 173 ? -1.585 16.520 82.634 1.00 24.36 212 GLY A O 1
ATOM 1289 N N . ILE A 1 174 ? -3.034 17.446 84.083 1.00 19.33 213 ILE A N 1
ATOM 1290 C CA . ILE A 1 174 ? -2.469 18.788 84.003 1.00 19.82 213 ILE A CA 1
ATOM 1291 C C . ILE A 1 174 ? -2.461 19.331 85.427 1.00 23.85 213 ILE A C 1
ATOM 1292 O O . ILE A 1 174 ? -3.516 19.522 86.026 1.00 20.77 213 ILE A O 1
ATOM 1297 N N . GLY A 1 175 ? -1.270 19.528 85.984 1.00 20.47 214 GLY A N 1
ATOM 1298 C CA . GLY A 1 175 ? -1.156 19.822 87.397 1.00 30.49 214 GLY A CA 1
ATOM 1299 C C . GLY A 1 175 ? -0.420 18.828 88.301 1.00 35.88 214 GLY A C 1
ATOM 1300 O O . GLY A 1 175 ? 0.309 19.254 89.199 1.00 39.60 214 GLY A O 1
ATOM 1301 N N . PRO A 1 176 ? -0.585 17.505 88.084 1.00 29.09 215 PRO A N 1
ATOM 1302 C CA . PRO A 1 176 ? -0.222 16.652 89.223 1.00 34.42 215 PRO A CA 1
ATOM 1303 C C . PRO A 1 176 ? 1.217 16.121 89.259 1.00 34.98 215 PRO A C 1
ATOM 1304 O O . PRO A 1 176 ? 1.592 15.536 90.273 1.00 32.47 215 PRO A O 1
ATOM 1308 N N . GLY A 1 177 ? 1.997 16.302 88.199 1.00 32.32 216 GLY A N 1
ATOM 1309 C CA . GLY A 1 177 ? 3.339 15.737 88.151 1.00 30.02 216 GLY A CA 1
ATOM 1310 C C . GLY A 1 177 ? 4.252 16.217 89.268 1.00 30.23 216 GLY A C 1
ATOM 1311 O O . GLY A 1 177 ? 4.195 17.378 89.664 1.00 35.76 216 GLY A O 1
ATOM 1312 N N . SER A 1 178 ? 5.099 15.326 89.779 1.00 34.04 217 SER A N 1
ATOM 1313 C CA . SER A 1 178 ? 6.013 15.680 90.867 1.00 36.43 217 SER A CA 1
ATOM 1314 C C . SER A 1 178 ? 6.965 16.819 90.502 1.00 36.30 217 SER A C 1
ATOM 1315 O O . SER A 1 178 ? 7.347 17.612 91.364 1.00 35.98 217 SER A O 1
ATOM 1318 N N . ILE A 1 179 ? 7.362 16.892 89.234 1.00 28.92 218 ILE A N 1
ATOM 1319 C CA . ILE A 1 179 ? 8.269 17.952 88.792 1.00 31.89 218 ILE A CA 1
ATOM 1320 C C . ILE A 1 179 ? 7.535 19.058 88.040 1.00 32.24 218 ILE A C 1
ATOM 1321 O O . ILE A 1 179 ? 8.149 19.875 87.353 1.00 35.61 218 ILE A O 1
ATOM 1335 N N . THR A 1 181 ? 5.455 22.433 87.278 1.00 21.47 220 THR A N 1
ATOM 1336 C CA . THR A 1 181 ? 5.271 23.790 87.787 1.00 22.12 220 THR A CA 1
ATOM 1337 C C . THR A 1 181 ? 4.274 24.578 86.944 1.00 24.60 220 THR A C 1
ATOM 1338 O O . THR A 1 181 ? 4.227 25.807 87.010 1.00 21.68 220 THR A O 1
ATOM 1342 N N . THR A 1 182 ? 3.468 23.868 86.158 1.00 29.64 221 THR A N 1
ATOM 1343 C CA . THR A 1 182 ? 2.413 24.509 85.380 1.00 26.95 221 THR A CA 1
ATOM 1344 C C . THR A 1 182 ? 1.445 25.223 86.325 1.00 24.31 221 THR A C 1
ATOM 1345 O O . THR A 1 182 ? 0.929 26.294 86.006 1.00 22.34 221 THR A O 1
ATOM 1349 N N A ARG A 1 183 ? 1.217 24.638 87.495 0.50 25.67 222 ARG A N 1
ATOM 1350 N N B ARG A 1 183 ? 1.222 24.623 87.493 0.50 25.63 222 ARG A N 1
ATOM 1351 C CA A ARG A 1 183 ? 0.292 25.219 88.461 0.50 23.90 222 ARG A CA 1
ATOM 1352 C CA B ARG A 1 183 ? 0.331 25.183 88.509 0.50 24.40 222 ARG A CA 1
ATOM 1353 C C A ARG A 1 183 ? 0.790 26.547 89.040 0.50 24.23 222 ARG A C 1
ATOM 1354 C C B ARG A 1 183 ? 0.795 26.544 89.019 0.50 24.15 222 ARG A C 1
ATOM 1355 O O A ARG A 1 183 ? -0.015 27.395 89.417 0.50 24.92 222 ARG A O 1
ATOM 1356 O O B ARG A 1 183 ? -0.021 27.402 89.336 0.50 24.42 222 ARG A O 1
ATOM 1371 N N . ILE A 1 184 ? 2.104 26.740 89.113 1.00 20.05 223 ILE A N 1
ATOM 1372 C CA . ILE A 1 184 ? 2.630 27.991 89.638 1.00 21.77 223 ILE A CA 1
ATOM 1373 C C . ILE A 1 184 ? 3.075 28.960 88.535 1.00 23.34 223 ILE A C 1
ATOM 1374 O O . ILE A 1 184 ? 3.074 30.167 88.743 1.00 22.07 223 ILE A O 1
ATOM 1379 N N . VAL A 1 185 ? 3.444 28.442 87.367 1.00 21.52 224 VAL A N 1
ATOM 1380 C CA . VAL A 1 185 ? 3.870 29.311 86.269 1.00 21.15 224 VAL A CA 1
ATOM 1381 C C . VAL A 1 185 ? 2.652 29.852 85.526 1.00 22.13 224 VAL A C 1
ATOM 1382 O O . VAL A 1 185 ? 2.552 31.059 85.269 1.00 25.10 224 VAL A O 1
ATOM 1386 N N . ALA A 1 186 ? 1.713 28.964 85.211 1.00 20.37 225 ALA A N 1
ATOM 1387 C CA . ALA A 1 186 ? 0.505 29.347 84.483 1.00 25.40 225 ALA A CA 1
ATOM 1388 C C . ALA A 1 186 ? -0.722 29.501 85.389 1.00 24.12 225 ALA A C 1
ATOM 1389 O O . ALA A 1 186 ? -1.686 30.168 85.021 1.00 25.43 225 ALA A O 1
ATOM 1391 N N . GLY A 1 187 ? -0.691 28.888 86.570 1.00 25.99 226 GLY A N 1
ATOM 1392 C CA . GLY A 1 187 ? -1.824 28.963 87.481 1.00 20.16 226 GLY A CA 1
ATOM 1393 C C . GLY A 1 187 ? -2.933 28.010 87.089 1.00 23.13 226 GLY A C 1
ATOM 1394 O O . GLY A 1 187 ? -4.087 28.172 87.492 1.00 21.27 226 GLY A O 1
ATOM 1395 N N . VAL A 1 188 ? -2.564 26.998 86.311 1.00 17.25 227 VAL A N 1
ATOM 1396 C CA . VAL A 1 188 ? -3.516 26.109 85.663 1.00 18.30 227 VAL A CA 1
ATOM 1397 C C . VAL A 1 188 ? -3.366 24.675 86.168 1.00 20.30 227 VAL A C 1
ATOM 1398 O O . VAL A 1 188 ? -2.254 24.216 86.434 1.00 19.32 227 VAL A O 1
ATOM 1402 N N . GLY A 1 189 ? -4.485 23.976 86.311 1.00 18.78 228 GLY A N 1
ATOM 1403 C CA . GLY A 1 189 ? -4.453 22.572 86.674 1.00 21.96 228 GLY A CA 1
ATOM 1404 C C . GLY A 1 189 ? -5.785 22.097 87.207 1.00 24.74 228 GLY A C 1
ATOM 1405 O O . GLY A 1 189 ? -6.681 22.909 87.462 1.00 21.35 228 GLY A O 1
ATOM 1406 N N . VAL A 1 190 ? -5.915 20.779 87.354 1.00 25.17 229 VAL A N 1
ATOM 1407 C CA . VAL A 1 190 ? -7.057 20.154 88.023 1.00 23.69 229 VAL A CA 1
ATOM 1408 C C . VAL A 1 190 ? -6.560 18.969 88.859 1.00 23.88 229 VAL A C 1
ATOM 1409 O O . VAL A 1 190 ? -5.836 18.115 88.342 1.00 28.04 229 VAL A O 1
ATOM 1413 N N . PRO A 1 191 ? -6.927 18.924 90.156 1.00 21.09 230 PRO A N 1
ATOM 1414 C CA . PRO A 1 191 ? -6.541 17.808 91.036 1.00 18.69 230 PRO A CA 1
ATOM 1415 C C . PRO A 1 191 ? -6.884 16.450 90.425 1.00 20.57 230 PRO A C 1
ATOM 1416 O O . PRO A 1 191 ? -7.946 16.309 89.821 1.00 21.10 230 PRO A O 1
ATOM 1420 N N . GLN A 1 192 ? -6.002 15.467 90.585 1.00 19.04 231 GLN A N 1
ATOM 1421 C CA . GLN A 1 192 ? -6.003 14.326 89.668 1.00 25.30 231 GLN A CA 1
ATOM 1422 C C . GLN A 1 192 ? -7.197 13.391 89.830 1.00 23.26 231 GLN A C 1
ATOM 1423 O O . GLN A 1 192 ? -7.635 12.790 88.853 1.00 26.03 231 GLN A O 1
ATOM 1429 N N . ILE A 1 193 ? -7.730 13.261 91.042 1.00 26.41 232 ILE A N 1
ATOM 1430 C CA . ILE A 1 193 ? -8.898 12.405 91.232 1.00 20.94 232 ILE A CA 1
ATOM 1431 C C . ILE A 1 193 ? -10.073 12.991 90.451 1.00 23.43 232 ILE A C 1
ATOM 1432 O O . ILE A 1 193 ? -10.760 12.282 89.717 1.00 23.52 232 ILE A O 1
ATOM 1437 N N . THR A 1 194 ? -10.275 14.297 90.599 1.00 19.63 233 THR A N 1
ATOM 1438 C CA . THR A 1 194 ? -11.357 15.009 89.922 1.00 24.18 233 THR A CA 1
ATOM 1439 C C . THR A 1 194 ? -11.223 14.936 88.399 1.00 24.40 233 THR A C 1
ATOM 1440 O O . THR A 1 194 ? -12.213 14.763 87.686 1.00 19.27 233 THR A O 1
ATOM 1444 N N . ALA A 1 195 ? -9.996 15.071 87.906 1.00 15.27 234 ALA A N 1
ATOM 1445 C CA . ALA A 1 195 ? -9.749 15.036 86.472 1.00 18.31 234 ALA A CA 1
ATOM 1446 C C . ALA A 1 195 ? -10.041 13.644 85.889 1.00 18.25 234 ALA A C 1
ATOM 1447 O O . ALA A 1 195 ? -10.622 13.527 84.803 1.00 18.64 234 ALA A O 1
ATOM 1449 N N . ILE A 1 196 ? -9.643 12.592 86.604 1.00 17.54 235 ILE A N 1
ATOM 1450 C CA . ILE A 1 196 ? -9.946 11.225 86.161 1.00 17.04 235 ILE A CA 1
ATOM 1451 C C . ILE A 1 196 ? -11.460 11.012 86.131 1.00 24.44 235 ILE A C 1
ATOM 1452 O O . ILE A 1 196 ? -11.997 10.482 85.161 1.00 22.20 235 ILE A O 1
ATOM 1457 N N . GLU A 1 197 ? -12.148 11.445 87.186 1.00 23.09 236 GLU A N 1
ATOM 1458 C CA . GLU A 1 197 ? -13.603 11.293 87.270 1.00 23.08 236 GLU A CA 1
ATOM 1459 C C . GLU A 1 197 ? -14.319 11.929 86.077 1.00 24.40 236 GLU A C 1
ATOM 1460 O O . GLU A 1 197 ? -15.181 11.307 85.447 1.00 26.89 236 GLU A O 1
ATOM 1466 N N . LYS A 1 198 ? -13.955 13.169 85.771 1.00 20.29 237 LYS A N 1
ATOM 1467 C CA . LYS A 1 198 ? -14.576 13.908 84.679 1.00 22.49 237 LYS A CA 1
ATOM 1468 C C . LYS A 1 198 ? -14.313 13.253 83.327 1.00 20.63 237 LYS A C 1
ATOM 1469 O O . LYS A 1 198 ? -15.225 13.098 82.518 1.00 21.76 237 LYS A O 1
ATOM 1475 N N . CYS A 1 199 ? -13.069 12.862 83.088 1.00 16.72 238 CYS A N 1
ATOM 1476 C CA . CYS A 1 199 ? -12.700 12.301 81.793 1.00 22.86 238 CYS A CA 1
ATOM 1477 C C . CYS A 1 199 ? -13.200 10.867 81.616 1.00 21.30 238 CYS A C 1
ATOM 1478 O O . CYS A 1 199 ? -13.585 10.471 80.516 1.00 20.87 238 CYS A O 1
ATOM 1481 N N A SER A 1 200 ? -13.210 10.094 82.697 0.51 20.64 239 SER A N 1
ATOM 1482 N N B SER A 1 200 ? -13.194 10.094 82.698 0.49 20.58 239 SER A N 1
ATOM 1483 C CA A SER A 1 200 ? -13.709 8.724 82.627 0.51 22.22 239 SER A CA 1
ATOM 1484 C CA B SER A 1 200 ? -13.714 8.730 82.656 0.49 22.18 239 SER A CA 1
ATOM 1485 C C A SER A 1 200 ? -15.225 8.704 82.430 0.51 24.64 239 SER A C 1
ATOM 1486 C C B SER A 1 200 ? -15.218 8.722 82.401 0.49 24.62 239 SER A C 1
ATOM 1487 O O A SER A 1 200 ? -15.774 7.741 81.895 0.51 26.35 239 SER A O 1
ATOM 1488 O O B SER A 1 200 ? -15.749 7.788 81.799 0.49 25.89 239 SER A O 1
ATOM 1493 N N . SER A 1 201 ? -15.897 9.772 82.852 1.00 23.88 240 SER A N 1
ATOM 1494 C CA . SER A 1 201 ? -17.351 9.868 82.712 1.00 26.28 240 SER A CA 1
ATOM 1495 C C . SER A 1 201 ? -17.774 9.890 81.244 1.00 33.28 240 SER A C 1
ATOM 1496 O O . SER A 1 201 ? -18.867 9.444 80.902 1.00 36.18 240 SER A O 1
ATOM 1499 N N . VAL A 1 202 ? -16.904 10.411 80.384 1.00 30.25 241 VAL A N 1
ATOM 1500 C CA . VAL A 1 202 ? -17.146 10.409 78.940 1.00 27.56 241 VAL A CA 1
ATOM 1501 C C . VAL A 1 202 ? -16.539 9.176 78.262 1.00 21.93 241 VAL A C 1
ATOM 1502 O O . VAL A 1 202 ? -17.212 8.471 77.518 1.00 23.20 241 VAL A O 1
ATOM 1506 N N . ALA A 1 203 ? -15.263 8.924 78.534 1.00 20.94 242 ALA A N 1
ATOM 1507 C CA . ALA A 1 203 ? -14.507 7.870 77.857 1.00 28.72 242 ALA A CA 1
ATOM 1508 C C . ALA A 1 203 ? -15.067 6.462 78.080 1.00 32.53 242 ALA A C 1
ATOM 1509 O O . ALA A 1 203 ? -15.088 5.647 77.153 1.00 27.28 242 ALA A O 1
ATOM 1511 N N . SER A 1 204 ? -15.510 6.167 79.299 1.00 30.46 243 SER A N 1
ATOM 1512 C CA . SER A 1 204 ? -15.993 4.822 79.610 1.00 31.57 243 SER A CA 1
ATOM 1513 C C . SER A 1 204 ? -17.226 4.489 78.779 1.00 29.86 243 SER A C 1
ATOM 1514 O O . SER A 1 204 ? -17.438 3.343 78.398 1.00 31.71 243 SER A O 1
ATOM 1517 N N . LYS A 1 205 ? -18.025 5.505 78.484 1.00 27.46 244 LYS A N 1
ATOM 1518 C CA . LYS A 1 205 ? -19.214 5.326 77.660 1.00 36.84 244 LYS A CA 1
ATOM 1519 C C . LYS A 1 205 ? -18.872 4.816 76.254 1.00 36.13 244 LYS A C 1
ATOM 1520 O O . LYS A 1 205 ? -19.709 4.209 75.585 1.00 36.80 244 LYS A O 1
ATOM 1526 N N . PHE A 1 206 ? -17.637 5.047 75.815 1.00 35.41 245 PHE A N 1
ATOM 1527 C CA . PHE A 1 206 ? -17.225 4.662 74.466 1.00 36.10 245 PHE A CA 1
ATOM 1528 C C . PHE A 1 206 ? -16.195 3.536 74.454 1.00 36.52 245 PHE A C 1
ATOM 1529 O O . PHE A 1 206 ? -15.665 3.191 73.402 1.00 37.91 245 PHE A O 1
ATOM 1537 N N . GLY A 1 207 ? -15.903 2.974 75.621 1.00 34.70 246 GLY A N 1
ATOM 1538 C CA . GLY A 1 207 ? -14.938 1.894 75.712 1.00 32.20 246 GLY A CA 1
ATOM 1539 C C . GLY A 1 207 ? -13.513 2.369 75.489 1.00 31.96 246 GLY A C 1
ATOM 1540 O O . GLY A 1 207 ? -12.652 1.594 75.091 1.00 34.64 246 GLY A O 1
ATOM 1541 N N . ILE A 1 208 ? -13.264 3.650 75.747 1.00 25.13 247 ILE A N 1
ATOM 1542 C CA . ILE A 1 208 ? -11.935 4.224 75.565 1.00 23.12 247 ILE A CA 1
ATOM 1543 C C . ILE A 1 208 ? -11.197 4.332 76.896 1.00 27.12 247 ILE A C 1
ATOM 1544 O O . ILE A 1 208 ? -11.655 5.017 77.809 1.00 26.94 247 ILE A O 1
ATOM 1549 N N . PRO A 1 209 ? -10.047 3.654 77.009 1.00 29.22 248 PRO A N 1
ATOM 1550 C CA . PRO A 1 209 ? -9.244 3.627 78.240 1.00 25.93 248 PRO A CA 1
ATOM 1551 C C . PRO A 1 209 ? -8.722 4.999 78.655 1.00 25.21 248 PRO A C 1
ATOM 1552 O O . PRO A 1 209 ? -8.294 5.782 77.802 1.00 22.77 248 PRO A O 1
ATOM 1556 N N . ILE A 1 210 ? -8.759 5.276 79.955 1.00 24.23 249 ILE A N 1
ATOM 1557 C CA . ILE A 1 210 ? -8.159 6.481 80.521 1.00 22.83 249 ILE A CA 1
ATOM 1558 C C . ILE A 1 210 ? -6.790 6.154 81.126 1.00 25.99 249 ILE A C 1
ATOM 1559 O O . ILE A 1 210 ? -6.681 5.252 81.957 1.00 25.89 249 ILE A O 1
ATOM 1564 N N . ILE A 1 211 ? -5.747 6.864 80.700 1.00 19.74 250 ILE A N 1
ATOM 1565 C CA . ILE A 1 211 ? -4.439 6.760 81.356 1.00 16.83 250 ILE A CA 1
ATOM 1566 C C . ILE A 1 211 ? -4.258 7.885 82.388 1.00 21.79 250 ILE A C 1
ATOM 1567 O O . ILE A 1 211 ? -4.273 9.065 82.038 1.00 19.35 250 ILE A O 1
ATOM 1572 N N . ALA A 1 212 ? -4.086 7.525 83.658 1.00 18.74 251 ALA A N 1
ATOM 1573 C CA . ALA A 1 212 ? -3.875 8.533 84.696 1.00 19.72 251 ALA A CA 1
ATOM 1574 C C . ALA A 1 212 ? -2.390 8.893 84.809 1.00 24.14 251 ALA A C 1
ATOM 1575 O O . ALA A 1 212 ? -1.596 8.128 85.354 1.00 21.83 251 ALA A O 1
ATOM 1577 N N . ASP A 1 213 ? -2.031 10.071 84.305 1.00 19.29 252 ASP A N 1
ATOM 1578 C CA . ASP A 1 213 ? -0.635 10.469 84.167 1.00 21.50 252 ASP A CA 1
ATOM 1579 C C . ASP A 1 213 ? -0.190 11.508 85.194 1.00 28.74 252 ASP A C 1
ATOM 1580 O O . ASP A 1 213 ? -0.604 12.665 85.137 1.00 28.35 252 ASP A O 1
ATOM 1585 N N . GLY A 1 214 ? 0.668 11.092 86.120 1.00 27.66 253 GLY A N 1
ATOM 1586 C CA . GLY A 1 214 ? 1.302 12.020 87.038 1.00 25.95 253 GLY A CA 1
ATOM 1587 C C . GLY A 1 214 ? 0.776 11.986 88.464 1.00 28.38 253 GLY A C 1
ATOM 1588 O O . GLY A 1 214 ? -0.401 11.721 88.704 1.00 27.91 253 GLY A O 1
ATOM 1589 N N . GLY A 1 215 ? 1.666 12.252 89.413 1.00 21.14 254 GLY A N 1
ATOM 1590 C CA . GLY A 1 215 ? 1.276 12.424 90.802 1.00 22.48 254 GLY A CA 1
ATOM 1591 C C . GLY A 1 215 ? 1.278 11.152 91.621 1.00 26.08 254 GLY A C 1
ATOM 1592 O O . GLY A 1 215 ? 0.971 11.191 92.811 1.00 26.40 254 GLY A O 1
ATOM 1593 N N . ILE A 1 216 ? 1.598 10.022 90.992 1.00 21.42 255 ILE A N 1
ATOM 1594 C CA . ILE A 1 216 ? 1.711 8.765 91.723 1.00 20.17 255 ILE A CA 1
ATOM 1595 C C . ILE A 1 216 ? 2.959 8.810 92.594 1.00 25.25 255 ILE A C 1
ATOM 1596 O O . ILE A 1 216 ? 4.065 8.999 92.089 1.00 25.37 255 ILE A O 1
ATOM 1601 N N . ARG A 1 217 ? 2.776 8.652 93.903 1.00 25.63 256 ARG A N 1
ATOM 1602 C CA . ARG A 1 217 ? 3.886 8.676 94.849 1.00 25.27 256 ARG A CA 1
ATOM 1603 C C . ARG A 1 217 ? 4.013 7.347 95.584 1.00 21.79 256 ARG A C 1
ATOM 1604 O O . ARG A 1 217 ? 5.113 6.916 95.934 1.00 28.40 256 ARG A O 1
ATOM 1612 N N . TYR A 1 218 ? 2.870 6.719 95.835 1.00 22.64 257 TYR A N 1
ATOM 1613 C CA . TYR A 1 218 ? 2.809 5.471 96.585 1.00 26.75 257 TYR A CA 1
ATOM 1614 C C . TYR A 1 218 ? 1.916 4.499 95.847 1.00 23.98 257 TYR A C 1
ATOM 1615 O O . TYR A 1 218 ? 1.085 4.918 95.045 1.00 24.74 257 TYR A O 1
ATOM 1624 N N . SER A 1 219 ? 2.063 3.210 96.143 1.00 23.55 258 SER A N 1
ATOM 1625 C CA . SER A 1 219 ? 1.232 2.187 95.516 1.00 22.31 258 SER A CA 1
ATOM 1626 C C . SER A 1 219 ? -0.252 2.464 95.751 1.00 19.92 258 SER A C 1
ATOM 1627 O O . SER A 1 219 ? -1.083 2.194 94.888 1.00 26.77 258 SER A O 1
ATOM 1630 N N . GLY A 1 220 ? -0.575 3.011 96.921 1.00 20.35 259 GLY A N 1
ATOM 1631 C CA . GLY A 1 220 ? -1.947 3.353 97.252 1.00 19.92 259 GLY A CA 1
ATOM 1632 C C . GLY A 1 220 ? -2.604 4.275 96.240 1.00 26.15 259 GLY A C 1
ATOM 1633 O O . GLY A 1 220 ? -3.808 4.174 96.000 1.00 25.97 259 GLY A O 1
ATOM 1634 N N . ASP A 1 221 ? -1.817 5.170 95.643 1.00 25.42 260 ASP A N 1
ATOM 1635 C CA . ASP A 1 221 ? -2.334 6.109 94.647 1.00 24.72 260 ASP A CA 1
ATOM 1636 C C . ASP A 1 221 ? -2.768 5.401 93.360 1.00 23.68 260 ASP A C 1
ATOM 1637 O O . ASP A 1 221 ? -3.691 5.847 92.673 1.00 19.61 260 ASP A O 1
ATOM 1642 N N . ILE A 1 222 ? -2.093 4.307 93.026 1.00 21.84 261 ILE A N 1
ATOM 1643 C CA . ILE A 1 222 ? -2.465 3.541 91.844 1.00 19.67 261 ILE A CA 1
ATOM 1644 C C . ILE A 1 222 ? -3.883 3.005 92.009 1.00 25.12 261 ILE A C 1
ATOM 1645 O O . ILE A 1 222 ? -4.718 3.139 91.111 1.00 20.85 261 ILE A O 1
ATOM 1650 N N . GLY A 1 223 ? -4.154 2.416 93.170 1.00 23.74 262 GLY A N 1
ATOM 1651 C CA . GLY A 1 223 ? -5.475 1.896 93.463 1.00 21.99 262 GLY A CA 1
ATOM 1652 C C . GLY A 1 223 ? -6.539 2.970 93.362 1.00 21.86 262 GLY A C 1
ATOM 1653 O O . GLY A 1 223 ? -7.601 2.740 92.794 1.00 27.05 262 GLY A O 1
ATOM 1654 N N . LYS A 1 224 ? -6.247 4.149 93.909 1.00 17.07 263 LYS A N 1
ATOM 1655 C CA . LYS A 1 224 ? -7.187 5.262 93.879 1.00 25.74 263 LYS A CA 1
ATOM 1656 C C . LYS A 1 224 ? -7.472 5.711 92.446 1.00 21.42 263 LYS A C 1
ATOM 1657 O O . LYS A 1 224 ? -8.624 5.983 92.093 1.00 18.77 263 LYS A O 1
ATOM 1663 N N . ALA A 1 225 ? -6.428 5.798 91.628 1.00 17.56 264 ALA A N 1
ATOM 1664 C CA . ALA A 1 225 ? -6.590 6.230 90.233 1.00 22.61 264 ALA A CA 1
ATOM 1665 C C . ALA A 1 225 ? -7.457 5.254 89.441 1.00 20.09 264 ALA A C 1
ATOM 1666 O O . ALA A 1 225 ? -8.392 5.658 88.749 1.00 22.50 264 ALA A O 1
ATOM 1668 N N . LEU A 1 226 ? -7.153 3.966 89.552 1.00 19.38 265 LEU A N 1
ATOM 1669 C CA . LEU A 1 226 ? -7.944 2.951 88.874 1.00 16.40 265 LEU A CA 1
ATOM 1670 C C . LEU A 1 226 ? -9.374 2.917 89.402 1.00 19.31 265 LEU A C 1
ATOM 1671 O O . LEU A 1 226 ? -10.320 2.759 88.637 1.00 21.58 265 LEU A O 1
ATOM 1676 N N . ALA A 1 227 ? -9.533 3.080 90.714 1.00 19.75 266 ALA A N 1
ATOM 1677 C CA . ALA A 1 227 ? -10.851 2.985 91.330 1.00 17.01 266 ALA A CA 1
ATOM 1678 C C . ALA A 1 227 ? -11.834 4.028 90.806 1.00 22.69 266 ALA A C 1
ATOM 1679 O O . ALA A 1 227 ? -13.026 3.749 90.688 1.00 25.14 266 ALA A O 1
ATOM 1681 N N . VAL A 1 228 ? -11.358 5.230 90.495 1.00 24.22 267 VAL A N 1
ATOM 1682 C CA . VAL A 1 228 ? -12.285 6.265 90.054 1.00 22.06 267 VAL A CA 1
ATOM 1683 C C . VAL A 1 228 ? -12.412 6.358 88.527 1.00 23.76 267 VAL A C 1
ATOM 1684 O O . VAL A 1 228 ? -13.091 7.250 88.016 1.00 22.85 267 VAL A O 1
ATOM 1688 N N . GLY A 1 229 ? -11.785 5.437 87.796 1.00 20.30 268 GLY A N 1
ATOM 1689 C CA . GLY A 1 229 ? -12.072 5.320 86.374 1.00 17.07 268 GLY A CA 1
ATOM 1690 C C . GLY A 1 229 ? -10.921 5.116 85.407 1.00 18.88 268 GLY A C 1
ATOM 1691 O O . GLY A 1 229 ? -11.151 4.891 84.219 1.00 22.28 268 GLY A O 1
ATOM 1692 N N . ALA A 1 230 ? -9.688 5.190 85.897 1.00 17.81 269 ALA A N 1
ATOM 1693 C CA . ALA A 1 230 ? -8.531 4.977 85.035 1.00 21.50 269 ALA A CA 1
ATOM 1694 C C . ALA A 1 230 ? -8.368 3.492 84.705 1.00 22.14 269 ALA A C 1
ATOM 1695 O O . ALA A 1 230 ? -8.752 2.625 85.495 1.00 19.50 269 ALA A O 1
ATOM 1697 N N . SER A 1 231 ? -7.811 3.212 83.529 1.00 20.42 270 SER A N 1
ATOM 1698 C CA . SER A 1 231 ? -7.484 1.844 83.115 1.00 21.22 270 SER A CA 1
ATOM 1699 C C . SER A 1 231 ? -6.017 1.540 83.402 1.00 20.45 270 SER A C 1
ATOM 1700 O O . SER A 1 231 ? -5.633 0.386 83.547 1.00 25.22 270 SER A O 1
ATOM 1703 N N . SER A 1 232 ? -5.204 2.590 83.479 1.00 19.09 271 SER A N 1
ATOM 1704 C CA . SER A 1 232 ? -3.789 2.449 83.796 1.00 22.57 271 SER A CA 1
ATOM 1705 C C . SER A 1 232 ? -3.223 3.763 84.322 1.00 23.78 271 SER A C 1
ATOM 1706 O O . SER A 1 232 ? -3.874 4.809 84.257 1.00 22.85 271 SER A O 1
ATOM 1709 N N . VAL A 1 233 ? -2.008 3.708 84.852 1.00 23.46 272 VAL A N 1
ATOM 1710 C CA . VAL A 1 233 ? -1.344 4.905 85.340 1.00 22.12 272 VAL A CA 1
ATOM 1711 C C . VAL A 1 233 ? 0.041 5.012 84.734 1.00 25.13 272 VAL A C 1
ATOM 1712 O O . VAL A 1 233 ? 0.704 4.002 84.482 1.00 25.39 272 VAL A O 1
ATOM 1716 N N . MET A 1 234 ? 0.462 6.244 84.483 1.00 17.19 273 MET A N 1
ATOM 1717 C CA . MET A 1 234 ? 1.793 6.512 83.965 1.00 23.74 273 MET A CA 1
ATOM 1718 C C . MET A 1 234 ? 2.661 7.098 85.073 1.00 23.58 273 MET A C 1
ATOM 1719 O O . MET A 1 234 ? 2.243 8.022 85.770 1.00 23.85 273 MET A O 1
ATOM 1724 N N . ILE A 1 235 ? 3.871 6.567 85.213 1.00 23.38 274 ILE A N 1
ATOM 1725 C CA . ILE A 1 235 ? 4.724 6.849 86.363 1.00 25.44 274 ILE A CA 1
ATOM 1726 C C . ILE A 1 235 ? 6.106 7.361 85.964 1.00 24.97 274 ILE A C 1
ATOM 1727 O O . ILE A 1 235 ? 6.775 6.771 85.113 1.00 24.32 274 ILE A O 1
ATOM 1732 N N . GLY A 1 236 ? 6.539 8.451 86.588 1.00 22.65 275 GLY A N 1
ATOM 1733 C CA . GLY A 1 236 ? 7.831 9.032 86.279 1.00 22.53 275 GLY A CA 1
ATOM 1734 C C . GLY A 1 236 ? 8.853 8.971 87.400 1.00 20.80 275 GLY A C 1
ATOM 1735 O O . GLY A 1 236 ? 9.817 8.209 87.322 1.00 23.16 275 GLY A O 1
ATOM 1736 N N . SER A 1 237 ? 8.644 9.773 88.442 1.00 23.39 276 SER A N 1
ATOM 1737 C CA . SER A 1 237 ? 9.647 9.950 89.495 1.00 27.70 276 SER A CA 1
ATOM 1738 C C . SER A 1 237 ? 10.029 8.644 90.183 1.00 28.25 276 SER A C 1
ATOM 1739 O O . SER A 1 237 ? 11.194 8.438 90.519 1.00 29.76 276 SER A O 1
ATOM 1742 N N . ILE A 1 238 ? 9.052 7.769 90.387 1.00 22.34 277 ILE A N 1
ATOM 1743 C CA . ILE A 1 238 ? 9.303 6.493 91.048 1.00 23.67 277 ILE A CA 1
ATOM 1744 C C . ILE A 1 238 ? 10.276 5.624 90.246 1.00 34.55 277 ILE A C 1
ATOM 1745 O O . ILE A 1 238 ? 11.170 4.997 90.811 1.00 40.35 277 ILE A O 1
ATOM 1750 N N . LEU A 1 239 ? 10.122 5.609 88.926 1.00 24.85 278 LEU A N 1
ATOM 1751 C CA . LEU A 1 239 ? 10.967 4.768 88.084 1.00 24.47 278 LEU A CA 1
ATOM 1752 C C . LEU A 1 239 ? 12.305 5.427 87.746 1.00 28.90 278 LEU A C 1
ATOM 1753 O O . LEU A 1 239 ? 13.276 4.736 87.431 1.00 24.58 278 LEU A O 1
ATOM 1758 N N . ALA A 1 240 ? 12.356 6.755 87.821 1.00 28.93 279 ALA A N 1
ATOM 1759 C CA . ALA A 1 240 ? 13.577 7.492 87.506 1.00 29.99 279 ALA A CA 1
ATOM 1760 C C . ALA A 1 240 ? 14.740 7.110 88.423 1.00 30.47 279 ALA A C 1
ATOM 1761 O O . ALA A 1 240 ? 15.901 7.161 88.016 1.00 34.15 279 ALA A O 1
ATOM 1763 N N . GLY A 1 241 ? 14.427 6.717 89.654 1.00 29.39 280 GLY A N 1
ATOM 1764 C CA . GLY A 1 241 ? 15.449 6.326 90.610 1.00 31.35 280 GLY A CA 1
ATOM 1765 C C . GLY A 1 241 ? 16.003 4.917 90.435 1.00 35.08 280 GLY A C 1
ATOM 1766 O O . GLY A 1 241 ? 16.894 4.506 91.178 1.00 38.82 280 GLY A O 1
ATOM 1767 N N . THR A 1 242 ? 15.493 4.172 89.457 1.00 28.69 281 THR A N 1
ATOM 1768 C CA . THR A 1 242 ? 15.910 2.783 89.281 1.00 29.50 281 THR A CA 1
ATOM 1769 C C . THR A 1 242 ? 17.108 2.660 88.344 1.00 29.78 281 THR A C 1
ATOM 1770 O O . THR A 1 242 ? 17.368 3.550 87.533 1.00 27.89 281 THR A O 1
ATOM 1774 N N . GLU A 1 243 ? 17.833 1.549 88.452 1.00 35.63 282 GLU A N 1
ATOM 1775 C CA . GLU A 1 243 ? 19.050 1.359 87.670 1.00 43.93 282 GLU A CA 1
ATOM 1776 C C . GLU A 1 243 ? 18.772 1.354 86.167 1.00 41.32 282 GLU A C 1
ATOM 1777 O O . GLU A 1 243 ? 19.655 1.667 85.371 1.00 41.96 282 GLU A O 1
ATOM 1783 N N . GLU A 1 244 ? 17.544 1.018 85.780 1.00 35.34 283 GLU A N 1
ATOM 1784 C CA . GLU A 1 244 ? 17.221 0.886 84.360 1.00 36.71 283 GLU A CA 1
ATOM 1785 C C . GLU A 1 244 ? 16.879 2.218 83.693 1.00 32.51 283 GLU A C 1
ATOM 1786 O O . GLU A 1 244 ? 16.744 2.282 82.473 1.00 33.03 283 GLU A O 1
ATOM 1792 N N . SER A 1 245 ? 16.730 3.280 84.478 1.00 31.93 284 SER A N 1
ATOM 1793 C CA . SER A 1 245 ? 16.464 4.590 83.890 1.00 32.91 284 SER A CA 1
ATOM 1794 C C . SER A 1 245 ? 17.744 5.148 83.260 1.00 34.21 284 SER A C 1
ATOM 1795 O O . SER A 1 245 ? 18.844 4.854 83.721 1.00 34.76 284 SER A O 1
ATOM 1798 N N . PRO A 1 246 ? 17.603 5.954 82.198 1.00 34.12 285 PRO A N 1
ATOM 1799 C CA . PRO A 1 246 ? 18.788 6.471 81.503 1.00 37.83 285 PRO A CA 1
ATOM 1800 C C . PRO A 1 246 ? 19.483 7.621 82.239 1.00 41.24 285 PRO A C 1
ATOM 1801 O O . PRO A 1 246 ? 20.624 7.939 81.914 1.00 47.43 285 PRO A O 1
ATOM 1805 N N . GLY A 1 247 ? 18.813 8.218 83.220 1.00 40.10 286 GLY A N 1
ATOM 1806 C CA . GLY A 1 247 ? 19.352 9.367 83.933 1.00 41.69 286 GLY A CA 1
ATOM 1807 C C . GLY A 1 247 ? 20.724 9.168 84.559 1.00 48.32 286 GLY A C 1
ATOM 1808 O O . GLY A 1 247 ? 21.074 8.068 84.991 1.00 49.56 286 GLY A O 1
ATOM 1809 N N . GLU A 1 248 ? 21.506 10.244 84.604 1.00 45.46 287 GLU A N 1
ATOM 1810 C CA . GLU A 1 248 ? 22.821 10.221 85.236 1.00 43.05 287 GLU A CA 1
ATOM 1811 C C . GLU A 1 248 ? 22.698 10.061 86.751 1.00 36.83 287 GLU A C 1
ATOM 1812 O O . GLU A 1 248 ? 21.627 10.272 87.320 1.00 32.43 287 GLU A O 1
ATOM 1818 N N . LYS A 1 249 ? 23.799 9.689 87.396 1.00 38.48 288 LYS A N 1
ATOM 1819 C CA . LYS A 1 249 ? 23.842 9.558 88.850 1.00 40.43 288 LYS A CA 1
ATOM 1820 C C . LYS A 1 249 ? 24.778 10.590 89.463 1.00 38.91 288 LYS A C 1
ATOM 1821 O O . LYS A 1 249 ? 25.768 10.981 88.849 1.00 40.20 288 LYS A O 1
ATOM 1827 N N . GLU A 1 250 ? 24.469 11.020 90.680 1.00 37.97 289 GLU A N 1
ATOM 1828 C CA . GLU A 1 250 ? 25.306 11.991 91.374 1.00 41.79 289 GLU A CA 1
ATOM 1829 C C . GLU A 1 250 ? 25.288 11.746 92.878 1.00 37.95 289 GLU A C 1
ATOM 1830 O O . GLU A 1 250 ? 24.238 11.480 93.462 1.00 35.86 289 GLU A O 1
ATOM 1836 N N . LEU A 1 251 ? 26.459 11.833 93.495 1.00 38.24 290 LEU A N 1
ATOM 1837 C CA . LEU A 1 251 ? 26.582 11.675 94.935 1.00 39.47 290 LEU A CA 1
ATOM 1838 C C . LEU A 1 251 ? 26.369 13.007 95.645 1.00 50.36 290 LEU A C 1
ATOM 1839 O O . LEU A 1 251 ? 27.262 13.852 95.667 1.00 51.86 290 LEU A O 1
ATOM 1844 N N . ILE A 1 252 ? 25.183 13.194 96.215 1.00 47.46 291 ILE A N 1
ATOM 1845 C CA . ILE A 1 252 ? 24.901 14.390 97.002 1.00 55.86 291 ILE A CA 1
ATOM 1846 C C . ILE A 1 252 ? 25.148 14.102 98.478 1.00 58.26 291 ILE A C 1
ATOM 1847 O O . ILE A 1 252 ? 24.311 13.508 99.155 1.00 58.72 291 ILE A O 1
ATOM 1852 N N . GLY A 1 253 ? 26.310 14.514 98.968 1.00 61.92 292 GLY A N 1
ATOM 1853 C CA . GLY A 1 253 ? 26.677 14.267 100.347 1.00 65.66 292 GLY A CA 1
ATOM 1854 C C . GLY A 1 253 ? 26.928 12.798 100.626 1.00 66.88 292 GLY A C 1
ATOM 1855 O O . GLY A 1 253 ? 28.004 12.278 100.337 1.00 68.08 292 GLY A O 1
ATOM 1856 N N . ASP A 1 254 ? 25.924 12.124 101.176 1.00 68.81 293 ASP A N 1
ATOM 1857 C CA . ASP A 1 254 ? 26.085 10.747 101.626 1.00 73.38 293 ASP A CA 1
ATOM 1858 C C . ASP A 1 254 ? 25.405 9.720 100.719 1.00 63.86 293 ASP A C 1
ATOM 1859 O O . ASP A 1 254 ? 25.878 8.592 100.594 1.00 65.98 293 ASP A O 1
ATOM 1864 N N . THR A 1 255 ? 24.299 10.101 100.089 1.00 58.69 294 THR A N 1
ATOM 1865 C CA . THR A 1 255 ? 23.523 9.137 99.312 1.00 55.48 294 THR A CA 1
ATOM 1866 C C . THR A 1 255 ? 23.530 9.416 97.808 1.00 45.46 294 THR A C 1
ATOM 1867 O O . THR A 1 255 ? 23.704 10.552 97.367 1.00 38.87 294 THR A O 1
ATOM 1871 N N . VAL A 1 256 ? 23.338 8.358 97.027 1.00 42.20 295 VAL A N 1
ATOM 1872 C CA . VAL A 1 256 ? 23.342 8.458 95.573 1.00 35.57 295 VAL A CA 1
ATOM 1873 C C . VAL A 1 256 ? 21.973 8.872 95.038 1.00 34.71 295 VAL A C 1
ATOM 1874 O O . VAL A 1 256 ? 20.944 8.350 95.469 1.00 33.20 295 VAL A O 1
ATOM 1878 N N . TYR A 1 257 ? 21.969 9.816 94.100 1.00 31.97 296 TYR A N 1
ATOM 1879 C CA . TYR A 1 257 ? 20.738 10.279 93.473 1.00 29.62 296 TYR A CA 1
ATOM 1880 C C . TYR A 1 257 ? 20.768 10.099 91.961 1.00 30.57 296 TYR A C 1
ATOM 1881 O O . TYR A 1 257 ? 21.833 10.099 91.345 1.00 29.03 296 TYR A O 1
ATOM 1890 N N . LYS A 1 258 ? 19.586 9.953 91.373 1.00 28.85 297 LYS A N 1
ATOM 1891 C CA . LYS A 1 258 ? 19.425 9.966 89.925 1.00 31.66 297 LYS A CA 1
ATOM 1892 C C . LYS A 1 258 ? 18.842 11.310 89.484 1.00 35.16 297 LYS A C 1
ATOM 1893 O O . LYS A 1 258 ? 17.984 11.869 90.169 1.00 33.43 297 LYS A O 1
ATOM 1899 N N . TYR A 1 259 ? 19.309 11.831 88.352 1.00 36.39 298 TYR A N 1
ATOM 1900 C CA . TYR A 1 259 ? 18.727 13.044 87.778 1.00 34.17 298 TYR A CA 1
ATOM 1901 C C . TYR A 1 259 ? 17.292 12.753 87.353 1.00 29.94 298 TYR A C 1
ATOM 1902 O O . TYR A 1 259 ? 16.999 11.669 86.849 1.00 29.48 298 TYR A O 1
ATOM 1911 N N . TYR A 1 260 ? 16.404 13.716 87.563 1.00 28.46 299 TYR A N 1
ATOM 1912 C CA . TYR A 1 260 ? 15.017 13.610 87.111 1.00 24.97 299 TYR A CA 1
ATOM 1913 C C . TYR A 1 260 ? 14.502 15.005 86.785 1.00 28.15 299 TYR A C 1
ATOM 1914 O O . TYR A 1 260 ? 14.411 15.861 87.665 1.00 32.05 299 TYR A O 1
ATOM 1923 N N . ARG A 1 261 ? 14.186 15.242 85.518 1.00 24.76 300 ARG A N 1
ATOM 1924 C CA . ARG A 1 261 ? 13.790 16.578 85.088 1.00 28.93 300 ARG A CA 1
ATOM 1925 C C . ARG A 1 261 ? 12.531 16.559 84.228 1.00 29.04 300 ARG A C 1
ATOM 1926 O O . ARG A 1 261 ? 12.295 15.619 83.466 1.00 29.77 300 ARG A O 1
ATOM 1934 N N . GLY A 1 262 ? 11.717 17.599 84.363 1.00 22.73 301 GLY A N 1
ATOM 1935 C CA . GLY A 1 262 ? 10.559 17.748 83.509 1.00 25.12 301 GLY A CA 1
ATOM 1936 C C . GLY A 1 262 ? 11.004 17.956 82.075 1.00 26.89 301 GLY A C 1
ATOM 1937 O O . GLY A 1 262 ? 12.080 18.499 81.819 1.00 31.07 301 GLY A O 1
ATOM 1938 N N . MET A 1 263 ? 10.179 17.523 81.133 1.00 25.22 302 MET A N 1
ATOM 1939 C CA . MET A 1 263 ? 10.475 17.738 79.726 1.00 26.52 302 MET A CA 1
ATOM 1940 C C . MET A 1 263 ? 10.251 19.203 79.372 1.00 27.01 302 MET A C 1
ATOM 1941 O O . MET A 1 263 ? 10.663 19.668 78.309 1.00 29.20 302 MET A O 1
ATOM 1946 N N . GLY A 1 264 ? 9.601 19.925 80.283 1.00 26.02 303 GLY A N 1
ATOM 1947 C CA . GLY A 1 264 ? 9.398 21.353 80.137 1.00 27.37 303 GLY A CA 1
ATOM 1948 C C . GLY A 1 264 ? 10.366 22.156 80.986 1.00 32.05 303 GLY A C 1
ATOM 1949 O O . GLY A 1 264 ? 10.144 23.339 81.243 1.00 34.54 303 GLY A O 1
ATOM 1950 N N . SER A 1 265 ? 11.444 21.516 81.427 1.00 27.45 304 SER A N 1
ATOM 1951 C CA . SER A 1 265 ? 12.496 22.221 82.156 1.00 28.52 304 SER A CA 1
ATOM 1952 C C . SER A 1 265 ? 13.479 22.871 81.193 1.00 33.69 304 SER A C 1
ATOM 1953 O O . SER A 1 265 ? 13.563 22.486 80.026 1.00 38.74 304 SER A O 1
ATOM 1956 N N . VAL A 1 266 ? 14.221 23.854 81.694 1.00 35.57 305 VAL A N 1
ATOM 1957 C CA . VAL A 1 266 ? 15.246 24.543 80.913 1.00 44.66 305 VAL A CA 1
ATOM 1958 C C . VAL A 1 266 ? 16.246 23.563 80.294 1.00 46.64 305 VAL A C 1
ATOM 1959 O O . VAL A 1 266 ? 16.599 23.678 79.118 1.00 44.90 305 VAL A O 1
ATOM 1963 N N . GLY A 1 267 ? 16.688 22.595 81.089 1.00 43.37 306 GLY A N 1
ATOM 1964 C CA . GLY A 1 267 ? 17.682 21.635 80.642 1.00 47.54 306 GLY A CA 1
ATOM 1965 C C . GLY A 1 267 ? 17.173 20.692 79.569 1.00 45.45 306 GLY A C 1
ATOM 1966 O O . GLY A 1 267 ? 17.878 20.405 78.602 1.00 47.48 306 GLY A O 1
ATOM 1967 N N . ALA A 1 268 ? 15.949 20.204 79.742 1.00 42.39 307 ALA A N 1
ATOM 1968 C CA . ALA A 1 268 ? 15.339 19.313 78.762 1.00 41.59 307 ALA A CA 1
ATOM 1969 C C . ALA A 1 268 ? 15.116 20.024 77.428 1.00 44.76 307 ALA A C 1
ATOM 1970 O O . ALA A 1 268 ? 15.284 19.427 76.363 1.00 48.55 307 ALA A O 1
ATOM 1972 N N . MET A 1 269 ? 14.748 21.300 77.490 1.00 36.55 308 MET A N 1
ATOM 1973 C CA . MET A 1 269 ? 14.445 22.063 76.283 1.00 42.73 308 MET A CA 1
ATOM 1974 C C . MET A 1 269 ? 15.702 22.471 75.519 1.00 49.79 308 MET A C 1
ATOM 1975 O O . MET A 1 269 ? 15.647 22.724 74.316 1.00 54.89 308 MET A O 1
ATOM 1980 N N . LYS A 1 270 ? 16.832 22.538 76.215 1.00 53.36 309 LYS A N 1
ATOM 1981 C CA . LYS A 1 270 ? 18.100 22.849 75.561 1.00 60.22 309 LYS A CA 1
ATOM 1982 C C . LYS A 1 270 ? 18.575 21.670 74.720 1.00 67.63 309 LYS A C 1
ATOM 1983 O O . LYS A 1 270 ? 19.148 21.854 73.647 1.00 73.06 309 LYS A O 1
ATOM 1989 N N . SER A 1 271 ? 18.329 20.460 75.216 1.00 68.01 310 SER A N 1
ATOM 1990 C CA . SER A 1 271 ? 18.726 19.240 74.518 1.00 74.26 310 SER A CA 1
ATOM 1991 C C . SER A 1 271 ? 18.076 19.137 73.139 1.00 81.90 310 SER A C 1
ATOM 1992 O O . SER A 1 271 ? 16.888 18.832 73.023 1.00 83.63 310 SER A O 1
ATOM 1995 N N . LYS A 1 286 ? 15.190 33.168 77.313 1.00 66.99 325 LYS A N 1
ATOM 1996 C CA . LYS A 1 286 ? 13.966 33.420 76.561 1.00 67.08 325 LYS A CA 1
ATOM 1997 C C . LYS A 1 286 ? 12.939 32.312 76.786 1.00 63.49 325 LYS A C 1
ATOM 1998 O O . LYS A 1 286 ? 11.769 32.455 76.436 1.00 65.58 325 LYS A O 1
ATOM 2004 N N . MET A 1 287 ? 13.382 31.205 77.370 1.00 62.11 326 MET A N 1
ATOM 2005 C CA . MET A 1 287 ? 12.486 30.091 77.650 1.00 64.91 326 MET A CA 1
ATOM 2006 C C . MET A 1 287 ? 11.557 30.419 78.816 1.00 61.35 326 MET A C 1
ATOM 2007 O O . MET A 1 287 ? 11.913 31.197 79.704 1.00 63.80 326 MET A O 1
ATOM 2012 N N . VAL A 1 288 ? 10.363 29.832 78.800 1.00 55.11 327 VAL A N 1
ATOM 2013 C CA . VAL A 1 288 ? 9.456 29.910 79.940 1.00 44.71 327 VAL A CA 1
ATOM 2014 C C . VAL A 1 288 ? 9.152 28.494 80.421 1.00 37.18 327 VAL A C 1
ATOM 2015 O O . VAL A 1 288 ? 8.166 27.882 80.010 1.00 35.73 327 VAL A O 1
ATOM 2019 N N . PRO A 1 289 ? 10.023 27.962 81.289 1.00 36.05 328 PRO A N 1
ATOM 2020 C CA . PRO A 1 289 ? 9.937 26.580 81.767 1.00 37.32 328 PRO A CA 1
ATOM 2021 C C . PRO A 1 289 ? 8.680 26.300 82.591 1.00 39.10 328 PRO A C 1
ATOM 2022 O O . PRO A 1 289 ? 8.202 27.174 83.321 1.00 31.50 328 PRO A O 1
ATOM 2026 N N . GLU A 1 290 ? 8.154 25.087 82.456 1.00 28.85 329 GLU A N 1
ATOM 2027 C CA . GLU A 1 290 ? 7.009 24.642 83.242 1.00 32.80 329 GLU A CA 1
ATOM 2028 C C . GLU A 1 290 ? 7.318 23.304 83.913 1.00 32.01 329 GLU A C 1
ATOM 2029 O O . GLU A 1 290 ? 6.414 22.521 84.223 1.00 29.14 329 GLU A O 1
ATOM 2035 N N . GLY A 1 291 ? 8.605 23.052 84.135 1.00 27.19 330 GLY A N 1
ATOM 2036 C CA . GLY A 1 291 ? 9.051 21.883 84.872 1.00 25.31 330 GLY A CA 1
ATOM 2037 C C . GLY A 1 291 ? 10.391 22.169 85.527 1.00 30.17 330 GLY A C 1
ATOM 2038 O O . GLY A 1 291 ? 11.134 23.028 85.057 1.00 29.12 330 GLY A O 1
ATOM 2039 N N . ILE A 1 292 ? 10.705 21.468 86.615 1.00 28.81 331 ILE A N 1
ATOM 2040 C CA . ILE A 1 292 ? 11.986 21.677 87.288 1.00 30.94 331 ILE A CA 1
ATOM 2041 C C . ILE A 1 292 ? 12.980 20.569 86.985 1.00 30.63 331 ILE A C 1
ATOM 2042 O O . ILE A 1 292 ? 12.617 19.509 86.477 1.00 30.42 331 ILE A O 1
ATOM 2047 N N . GLU A 1 293 ? 14.241 20.832 87.306 1.00 35.30 332 GLU A N 1
ATOM 2048 C CA . GLU A 1 293 ? 15.277 19.817 87.251 1.00 39.14 332 GLU A CA 1
ATOM 2049 C C . GLU A 1 293 ? 15.580 19.363 88.670 1.00 42.95 332 GLU A C 1
ATOM 2050 O O . GLU A 1 293 ? 16.086 20.137 89.481 1.00 50.30 332 GLU A O 1
ATOM 2056 N N . GLY A 1 294 ? 15.251 18.113 88.975 1.00 39.16 333 GLY A N 1
ATOM 2057 C CA . GLY A 1 294 ? 15.391 17.610 90.327 1.00 39.98 333 GLY A CA 1
ATOM 2058 C C . GLY A 1 294 ? 16.222 16.348 90.459 1.00 38.61 333 GLY A C 1
ATOM 2059 O O . GLY A 1 294 ? 16.800 15.854 89.490 1.00 34.32 333 GLY A O 1
ATOM 2060 N N . ARG A 1 295 ? 16.273 15.835 91.684 1.00 37.62 334 ARG A N 1
ATOM 2061 C CA . ARG A 1 295 ? 17.028 14.638 92.018 1.00 35.44 334 ARG A CA 1
ATOM 2062 C C . ARG A 1 295 ? 16.140 13.684 92.806 1.00 34.23 334 ARG A C 1
ATOM 2063 O O . ARG A 1 295 ? 15.400 14.115 93.685 1.00 35.20 334 ARG A O 1
ATOM 2071 N N . VAL A 1 296 ? 16.210 12.393 92.495 1.00 29.72 335 VAL A N 1
ATOM 2072 C CA . VAL A 1 296 ? 15.517 11.387 93.297 1.00 31.31 335 VAL A CA 1
ATOM 2073 C C . VAL A 1 296 ? 16.512 10.351 93.804 1.00 34.41 335 VAL A C 1
ATOM 2074 O O . VAL A 1 296 ? 17.515 10.068 93.143 1.00 36.98 335 VAL A O 1
ATOM 2078 N N . LYS A 1 297 ? 16.240 9.793 94.981 1.00 28.21 336 LYS A N 1
ATOM 2079 C CA . LYS A 1 297 ? 17.131 8.802 95.576 1.00 30.56 336 LYS A CA 1
ATOM 2080 C C . LYS A 1 297 ? 17.238 7.560 94.694 1.00 30.26 336 LYS A C 1
ATOM 2081 O O . LYS A 1 297 ? 16.246 7.099 94.133 1.00 34.79 336 LYS A O 1
ATOM 2087 N N . TYR A 1 298 ? 18.451 7.036 94.560 1.00 31.95 337 TYR A N 1
ATOM 2088 C CA . TYR A 1 298 ? 18.675 5.813 93.797 1.00 33.92 337 TYR A CA 1
ATOM 2089 C C . TYR A 1 298 ? 18.061 4.618 94.526 1.00 38.33 337 TYR A C 1
ATOM 2090 O O . TYR A 1 298 ? 18.301 4.427 95.717 1.00 35.18 337 TYR A O 1
ATOM 2099 N N . LYS A 1 299 ? 17.274 3.815 93.812 1.00 35.10 338 LYS A N 1
ATOM 2100 C CA . LYS A 1 299 ? 16.503 2.750 94.454 1.00 43.86 338 LYS A CA 1
ATOM 2101 C C . LYS A 1 299 ? 16.833 1.341 93.959 1.00 42.09 338 LYS A C 1
ATOM 2102 O O . LYS A 1 299 ? 16.238 0.369 94.418 1.00 47.95 338 LYS A O 1
ATOM 2108 N N . GLY A 1 300 ? 17.775 1.224 93.031 1.00 37.84 339 GLY A N 1
ATOM 2109 C CA . GLY A 1 300 ? 18.204 -0.084 92.565 1.00 34.92 339 GLY A CA 1
ATOM 2110 C C . GLY A 1 300 ? 17.356 -0.620 91.428 1.00 35.58 339 GLY A C 1
ATOM 2111 O O . GLY A 1 300 ? 16.824 0.150 90.635 1.00 36.67 339 GLY A O 1
ATOM 2112 N N . GLU A 1 301 ? 17.229 -1.942 91.356 1.00 33.48 340 GLU A N 1
ATOM 2113 C CA . GLU A 1 301 ? 16.511 -2.598 90.269 1.00 37.99 340 GLU A CA 1
ATOM 2114 C C . GLU A 1 301 ? 15.039 -2.210 90.251 1.00 38.01 340 GLU A C 1
ATOM 2115 O O . GLU A 1 301 ? 14.403 -2.129 91.299 1.00 37.91 340 GLU A O 1
ATOM 2121 N N . MET A 1 302 ? 14.497 -1.979 89.059 1.00 38.95 341 MET A N 1
ATOM 2122 C CA . MET A 1 302 ? 13.092 -1.606 88.930 1.00 35.80 341 MET A CA 1
ATOM 2123 C C . MET A 1 302 ? 12.159 -2.752 89.315 1.00 33.93 341 MET A C 1
ATOM 2124 O O . MET A 1 302 ? 11.032 -2.514 89.741 1.00 35.14 341 MET A O 1
ATOM 2129 N N . GLU A 1 303 ? 12.626 -3.990 89.165 1.00 32.52 342 GLU A N 1
ATOM 2130 C CA . GLU A 1 303 ? 11.774 -5.147 89.438 1.00 39.09 342 GLU A CA 1
ATOM 2131 C C . GLU A 1 303 ? 11.253 -5.129 90.875 1.00 37.31 342 GLU A C 1
ATOM 2132 O O . GLU A 1 303 ? 10.057 -5.308 91.111 1.00 34.47 342 GLU A O 1
ATOM 2138 N N . GLY A 1 304 ? 12.153 -4.903 91.827 1.00 34.42 343 GLY A N 1
ATOM 2139 C CA . GLY A 1 304 ? 11.770 -4.777 93.220 1.00 32.89 343 GLY A CA 1
ATOM 2140 C C . GLY A 1 304 ? 10.804 -3.626 93.438 1.00 32.23 343 GLY A C 1
ATOM 2141 O O . GLY A 1 304 ? 9.875 -3.728 94.236 1.00 33.91 343 GLY A O 1
ATOM 2142 N N . VAL A 1 305 ? 11.019 -2.530 92.716 1.00 32.33 344 VAL A N 1
ATOM 2143 C CA . VAL A 1 305 ? 10.162 -1.356 92.838 1.00 25.01 344 VAL A CA 1
ATOM 2144 C C . VAL A 1 305 ? 8.749 -1.647 92.329 1.00 33.81 344 VAL A C 1
ATOM 2145 O O . VAL A 1 305 ? 7.760 -1.334 92.998 1.00 24.86 344 VAL A O 1
ATOM 2149 N N . VAL A 1 306 ? 8.661 -2.253 91.148 1.00 27.96 345 VAL A N 1
ATOM 2150 C CA . VAL A 1 306 ? 7.372 -2.566 90.535 1.00 29.50 345 VAL A CA 1
ATOM 2151 C C . VAL A 1 306 ? 6.618 -3.634 91.328 1.00 26.71 345 VAL A C 1
ATOM 2152 O O . VAL A 1 306 ? 5.389 -3.604 91.415 1.00 26.88 345 VAL A O 1
ATOM 2156 N N . TYR A 1 307 ? 7.355 -4.573 91.912 1.00 25.42 346 TYR A N 1
ATOM 2157 C CA . TYR A 1 307 ? 6.742 -5.609 92.738 1.00 29.21 346 TYR A CA 1
ATOM 2158 C C . TYR A 1 307 ? 5.934 -5.004 93.889 1.00 29.56 346 TYR A C 1
ATOM 2159 O O . TYR A 1 307 ? 4.809 -5.430 94.167 1.00 30.26 346 TYR A O 1
ATOM 2168 N N A GLN A 1 308 ? 6.507 -4.006 94.554 0.30 27.85 347 GLN A N 1
ATOM 2169 N N B GLN A 1 308 ? 6.511 -4.011 94.557 0.70 27.23 347 GLN A N 1
ATOM 2170 C CA A GLN A 1 308 ? 5.838 -3.370 95.685 0.30 27.50 347 GLN A CA 1
ATOM 2171 C CA B GLN A 1 308 ? 5.832 -3.378 95.682 0.70 27.85 347 GLN A CA 1
ATOM 2172 C C A GLN A 1 308 ? 4.626 -2.561 95.231 0.30 26.61 347 GLN A C 1
ATOM 2173 C C B GLN A 1 308 ? 4.594 -2.636 95.189 0.70 26.47 347 GLN A C 1
ATOM 2174 O O A GLN A 1 308 ? 3.626 -2.475 95.944 0.30 27.77 347 GLN A O 1
ATOM 2175 O O B GLN A 1 308 ? 3.545 -2.676 95.831 0.70 28.66 347 GLN A O 1
ATOM 2186 N N . LEU A 1 309 ? 4.718 -1.973 94.042 1.00 24.05 348 LEU A N 1
ATOM 2187 C CA . LEU A 1 309 ? 3.609 -1.210 93.476 1.00 23.15 348 LEU A CA 1
ATOM 2188 C C . LEU A 1 309 ? 2.447 -2.130 93.126 1.00 21.54 348 LEU A C 1
ATOM 2189 O O . LEU A 1 309 ? 1.299 -1.869 93.489 1.00 26.53 348 LEU A O 1
ATOM 2194 N N . VAL A 1 310 ? 2.756 -3.209 92.417 1.00 25.91 349 VAL A N 1
ATOM 2195 C CA . VAL A 1 310 ? 1.759 -4.218 92.093 1.00 27.46 349 VAL A CA 1
ATOM 2196 C C . VAL A 1 310 ? 1.212 -4.875 93.367 1.00 29.85 349 VAL A C 1
ATOM 2197 O O . VAL A 1 310 ? 0.006 -5.112 93.484 1.00 27.42 349 VAL A O 1
ATOM 2201 N N . GLY A 1 311 ? 2.093 -5.151 94.325 1.00 23.80 350 GLY A N 1
ATOM 2202 C CA . GLY A 1 311 ? 1.665 -5.685 95.609 1.00 23.58 350 GLY A CA 1
ATOM 2203 C C . GLY A 1 311 ? 0.649 -4.792 96.316 1.00 24.28 350 GLY A C 1
ATOM 2204 O O . GLY A 1 311 ? -0.348 -5.271 96.851 1.00 22.89 350 GLY A O 1
ATOM 2205 N N . GLY A 1 312 ? 0.891 -3.486 96.309 1.00 23.94 351 GLY A N 1
ATOM 2206 C CA . GLY A 1 312 ? -0.018 -2.548 96.946 1.00 20.63 351 GLY A CA 1
ATOM 2207 C C . GLY A 1 312 ? -1.388 -2.492 96.288 1.00 28.02 351 GLY A C 1
ATOM 2208 O O . GLY A 1 312 ? -2.416 -2.414 96.972 1.00 21.07 351 GLY A O 1
ATOM 2209 N N . LEU A 1 313 ? -1.401 -2.527 94.958 1.00 23.52 352 LEU A N 1
ATOM 2210 C CA . LEU A 1 313 ? -2.643 -2.516 94.188 1.00 22.88 352 LEU A CA 1
ATOM 2211 C C . LEU A 1 313 ? -3.474 -3.780 94.433 1.00 22.34 352 LEU A C 1
ATOM 2212 O O . LEU A 1 313 ? -4.695 -3.715 94.569 1.00 26.87 352 LEU A O 1
ATOM 2217 N N . ARG A 1 314 ? -2.808 -4.928 94.472 1.00 21.11 353 ARG A N 1
ATOM 2218 C CA . ARG A 1 314 ? -3.465 -6.190 94.796 1.00 22.06 353 ARG A CA 1
ATOM 2219 C C . ARG A 1 314 ? -4.135 -6.140 96.170 1.00 23.80 353 ARG A C 1
ATOM 2220 O O . ARG A 1 314 ? -5.274 -6.579 96.335 1.00 23.73 353 ARG A O 1
ATOM 2228 N N . SER A 1 315 ? -3.418 -5.600 97.148 1.00 22.91 354 SER A N 1
ATOM 2229 C CA . SER A 1 315 ? -3.952 -5.414 98.496 1.00 27.46 354 SER A CA 1
ATOM 2230 C C . SER A 1 315 ? -5.206 -4.541 98.491 1.00 24.37 354 SER A C 1
ATOM 2231 O O . SER A 1 315 ? -6.217 -4.880 99.111 1.00 23.82 354 SER A O 1
ATOM 2234 N N . CYS A 1 316 ? -5.126 -3.420 97.778 1.00 20.17 355 CYS A N 1
ATOM 2235 C CA . CYS A 1 316 ? -6.248 -2.504 97.599 1.00 18.73 355 CYS A CA 1
ATOM 2236 C C . CYS A 1 316 ? -7.479 -3.194 97.019 1.00 24.11 355 CYS A C 1
ATOM 2237 O O . CYS A 1 316 ? -8.591 -3.033 97.520 1.00 26.38 355 CYS A O 1
ATOM 2240 N N . MET A 1 317 ? -7.276 -3.966 95.957 1.00 27.97 356 MET A N 1
ATOM 2241 C CA . MET A 1 317 ? -8.387 -4.614 95.279 1.00 23.14 356 MET A CA 1
ATOM 2242 C C . MET A 1 317 ? -8.986 -5.722 96.139 1.00 21.09 356 MET A C 1
ATOM 2243 O O . MET A 1 317 ? -10.180 -6.001 96.056 1.00 23.09 356 MET A O 1
ATOM 2248 N N . GLY A 1 318 ? -8.155 -6.333 96.977 1.00 20.18 357 GLY A N 1
ATOM 2249 C CA . GLY A 1 318 ? -8.630 -7.285 97.967 1.00 24.03 357 GLY A CA 1
ATOM 2250 C C . GLY A 1 318 ? -9.526 -6.625 99.010 1.00 25.93 357 GLY A C 1
ATOM 2251 O O . GLY A 1 318 ? -10.579 -7.156 99.343 1.00 24.56 357 GLY A O 1
ATOM 2252 N N . TYR A 1 319 ? -9.115 -5.463 99.519 1.00 23.39 358 TYR A N 1
ATOM 2253 C CA . TYR A 1 319 ? -9.940 -4.693 100.459 1.00 24.44 358 TYR A CA 1
ATOM 2254 C C . TYR A 1 319 ? -11.295 -4.318 99.865 1.00 22.07 358 TYR A C 1
ATOM 2255 O O . TYR A 1 319 ? -12.292 -4.249 100.576 1.00 21.80 358 TYR A O 1
ATOM 2264 N N . LEU A 1 320 ? -11.322 -4.063 98.562 1.00 22.14 359 LEU A N 1
ATOM 2265 C CA . LEU A 1 320 ? -12.548 -3.629 97.897 1.00 20.97 359 LEU A CA 1
ATOM 2266 C C . LEU A 1 320 ? -13.279 -4.794 97.217 1.00 21.85 359 LEU A C 1
ATOM 2267 O O . LEU A 1 320 ? -14.229 -4.589 96.461 1.00 28.12 359 LEU A O 1
ATOM 2272 N N . GLY A 1 321 ? -12.852 -6.016 97.521 1.00 24.03 360 GLY A N 1
ATOM 2273 C CA . GLY A 1 321 ? -13.525 -7.214 97.041 1.00 22.90 360 GLY A CA 1
ATOM 2274 C C . GLY A 1 321 ? -13.679 -7.257 95.533 1.00 31.55 360 GLY A C 1
ATOM 2275 O O . GLY A 1 321 ? -14.696 -7.720 95.019 1.00 24.34 360 GLY A O 1
ATOM 2276 N N . SER A 1 322 ? -12.672 -6.763 94.821 1.00 22.24 361 SER A N 1
ATOM 2277 C CA . SER A 1 322 ? -12.755 -6.647 93.366 1.00 22.89 361 SER A CA 1
ATOM 2278 C C . SER A 1 322 ? -11.708 -7.513 92.683 1.00 23.64 361 SER A C 1
ATOM 2279 O O . SER A 1 322 ? -10.507 -7.287 92.840 1.00 24.50 361 SER A O 1
ATOM 2282 N N . ALA A 1 323 ? -12.170 -8.497 91.920 1.00 25.57 362 ALA A N 1
ATOM 2283 C CA . ALA A 1 323 ? -11.286 -9.473 91.289 1.00 30.43 362 ALA A CA 1
ATOM 2284 C C . ALA A 1 323 ? -10.726 -8.987 89.952 1.00 30.69 362 ALA A C 1
ATOM 2285 O O . ALA A 1 323 ? -9.946 -9.694 89.307 1.00 31.37 362 ALA A O 1
ATOM 2287 N N . SER A 1 324 ? -11.135 -7.790 89.539 1.00 28.96 363 SER A N 1
ATOM 2288 C CA . SER A 1 324 ? -10.688 -7.194 88.278 1.00 26.11 363 SER A CA 1
ATOM 2289 C C . SER A 1 324 ? -10.873 -5.680 88.320 1.00 25.21 363 SER A C 1
ATOM 2290 O O . SER A 1 324 ? -11.541 -5.154 89.208 1.00 24.44 363 SER A O 1
ATOM 2293 N N . ILE A 1 325 ? -10.277 -4.975 87.367 1.00 24.19 364 ILE A N 1
ATOM 2294 C CA . ILE A 1 325 ? -10.360 -3.521 87.362 1.00 26.36 364 ILE A CA 1
ATOM 2295 C C . ILE A 1 325 ? -11.781 -3.074 87.006 1.00 26.49 364 ILE A C 1
ATOM 2296 O O . ILE A 1 325 ? -12.301 -2.110 87.576 1.00 26.19 364 ILE A O 1
ATOM 2301 N N . GLU A 1 326 ? -12.414 -3.806 86.098 1.00 24.74 365 GLU A N 1
ATOM 2302 C CA . GLU A 1 326 ? -13.798 -3.542 85.716 1.00 36.27 365 GLU A CA 1
ATOM 2303 C C . GLU A 1 326 ? -14.737 -3.641 86.917 1.00 32.24 365 GLU A C 1
ATOM 2304 O O . GLU A 1 326 ? -15.674 -2.854 87.048 1.00 30.51 365 GLU A O 1
ATOM 2310 N N . GLU A 1 327 ? -14.472 -4.610 87.790 1.00 27.89 366 GLU A N 1
ATOM 2311 C CA . GLU A 1 327 ? -15.259 -4.802 89.001 1.00 27.29 366 GLU A CA 1
ATOM 2312 C C . GLU A 1 327 ? -14.993 -3.670 89.989 1.00 29.86 366 GLU A C 1
ATOM 2313 O O . GLU A 1 327 ? -15.917 -3.134 90.600 1.00 28.10 366 GLU A O 1
ATOM 2319 N N . LEU A 1 328 ? -13.720 -3.310 90.126 1.00 21.09 367 LEU A N 1
ATOM 2320 C CA . LEU A 1 328 ? -13.305 -2.189 90.954 1.00 23.17 367 LEU A CA 1
ATOM 2321 C C . LEU A 1 328 ? -14.048 -0.898 90.598 1.00 22.74 367 LEU A C 1
ATOM 2322 O O . LEU A 1 328 ? -14.441 -0.142 91.487 1.00 23.81 367 LEU A O 1
ATOM 2327 N N . TRP A 1 329 ? -14.246 -0.650 89.305 1.00 21.86 368 TRP A N 1
ATOM 2328 C CA . TRP A 1 329 ? -14.993 0.529 88.861 1.00 24.98 368 TRP A CA 1
ATOM 2329 C C . TRP A 1 329 ? -16.425 0.511 89.386 1.00 30.92 368 TRP A C 1
ATOM 2330 O O . TRP A 1 329 ? -16.995 1.555 89.697 1.00 26.17 368 TRP A O 1
ATOM 2341 N N . LYS A 1 330 ? -17.000 -0.685 89.465 1.00 21.02 369 LYS A N 1
ATOM 2342 C CA . LYS A 1 330 ? -18.391 -0.852 89.880 1.00 30.12 369 LYS A CA 1
ATOM 2343 C C . LYS A 1 330 ? -18.571 -0.834 91.393 1.00 24.68 369 LYS A C 1
ATOM 2344 O O . LYS A 1 330 ? -19.612 -0.409 91.889 1.00 24.35 369 LYS A O 1
ATOM 2350 N N . LYS A 1 331 ? -17.562 -1.304 92.119 1.00 20.35 370 LYS A N 1
ATOM 2351 C CA . LYS A 1 331 ? -17.685 -1.500 93.569 1.00 20.10 370 LYS A CA 1
ATOM 2352 C C . LYS A 1 331 ? -17.039 -0.415 94.432 1.00 18.89 370 LYS A C 1
ATOM 2353 O O . LYS A 1 331 ? -17.279 -0.360 95.637 1.00 19.87 370 LYS A O 1
ATOM 2359 N N . SER A 1 332 ? -16.192 0.420 93.841 1.00 18.11 371 SER A N 1
ATOM 2360 C CA . SER A 1 332 ? -15.369 1.318 94.646 1.00 26.04 371 SER A CA 1
ATOM 2361 C C . SER A 1 332 ? -16.145 2.527 95.153 1.00 23.76 371 SER A C 1
ATOM 2362 O O . SER A 1 332 ? -17.064 3.015 94.494 1.00 20.73 371 SER A O 1
ATOM 2365 N N . SER A 1 333 ? -15.766 2.989 96.340 1.00 20.98 372 SER A N 1
ATOM 2366 C CA . SER A 1 333 ? -16.245 4.255 96.891 1.00 20.19 372 SER A CA 1
ATOM 2367 C C . SER A 1 333 ? -15.138 4.865 97.737 1.00 22.49 372 SER A C 1
ATOM 2368 O O . SER A 1 333 ? -14.233 4.155 98.161 1.00 22.63 372 SER A O 1
ATOM 2371 N N . TYR A 1 334 ? -15.201 6.169 97.998 1.00 24.24 373 TYR A N 1
ATOM 2372 C CA . TYR A 1 334 ? -14.166 6.779 98.821 1.00 18.25 373 TYR A CA 1
ATOM 2373 C C . TYR A 1 334 ? -14.697 7.805 99.823 1.00 20.89 373 TYR A C 1
ATOM 2374 O O . TYR A 1 334 ? -15.830 8.275 99.711 1.00 20.81 373 TYR A O 1
ATOM 2383 N N . VAL A 1 335 ? -13.866 8.120 100.813 1.00 18.93 374 VAL A N 1
ATOM 2384 C CA . VAL A 1 335 ? -14.158 9.184 101.777 1.00 20.38 374 VAL A CA 1
ATOM 2385 C C . VAL A 1 335 ? -13.166 10.327 101.627 1.00 20.89 374 VAL A C 1
ATOM 2386 O O . VAL A 1 335 ? -11.989 10.086 101.354 1.00 23.49 374 VAL A O 1
ATOM 2390 N N . GLU A 1 336 ? -13.640 11.561 101.798 1.00 22.17 375 GLU A N 1
ATOM 2391 C CA . GLU A 1 336 ? -12.761 12.727 101.875 1.00 28.57 375 GLU A CA 1
ATOM 2392 C C . GLU A 1 336 ? -12.167 12.840 103.272 1.00 34.91 375 GLU A C 1
ATOM 2393 O O . GLU A 1 336 ? -12.890 12.747 104.265 1.00 34.14 375 GLU A O 1
ATOM 2399 N N . ILE A 1 337 ? -10.863 13.068 103.357 1.00 24.16 376 ILE A N 1
ATOM 2400 C CA . ILE A 1 337 ? -10.216 13.205 104.655 1.00 31.67 376 ILE A CA 1
ATOM 2401 C C . ILE A 1 337 ? -9.539 14.565 104.794 1.00 40.18 376 ILE A C 1
ATOM 2402 O O . ILE A 1 337 ? -9.363 15.285 103.812 1.00 40.17 376 ILE A O 1
ATOM 2407 N N . THR A 1 338 ? -9.172 14.912 106.022 1.00 37.81 377 THR A N 1
ATOM 2408 C CA . THR A 1 338 ? -8.474 16.164 106.301 1.00 41.59 377 THR A CA 1
ATOM 2409 C C . THR A 1 338 ? -6.979 16.029 106.016 1.00 44.43 377 THR A C 1
ATOM 2410 O O . THR A 1 338 ? -6.387 14.988 106.282 1.00 40.32 377 THR A O 1
ATOM 2414 N N . THR A 1 339 ? -6.378 17.078 105.464 1.00 55.46 378 THR A N 1
ATOM 2415 C CA . THR A 1 339 ? -4.933 17.123 105.263 1.00 64.91 378 THR A CA 1
ATOM 2416 C C . THR A 1 339 ? -4.448 18.569 105.242 1.00 69.52 378 THR A C 1
ATOM 2417 O O . THR A 1 339 ? -5.244 19.503 105.364 1.00 71.30 378 THR A O 1
ATOM 2421 N N . ASP A 1 349 ? 4.158 10.436 117.042 1.00 82.17 388 ASP A N 1
ATOM 2422 C CA . ASP A 1 349 ? 4.860 10.126 118.283 1.00 86.61 388 ASP A CA 1
ATOM 2423 C C . ASP A 1 349 ? 5.634 8.816 118.176 1.00 79.50 388 ASP A C 1
ATOM 2424 O O . ASP A 1 349 ? 6.153 8.305 119.169 1.00 79.42 388 ASP A O 1
ATOM 2429 N N . VAL A 1 350 ? 5.705 8.277 116.964 1.00 70.87 389 VAL A N 1
ATOM 2430 C CA . VAL A 1 350 ? 6.467 7.063 116.704 1.00 63.36 389 VAL A CA 1
ATOM 2431 C C . VAL A 1 350 ? 7.547 7.333 115.660 1.00 58.38 389 VAL A C 1
ATOM 2432 O O . VAL A 1 350 ? 7.246 7.571 114.492 1.00 57.59 389 VAL A O 1
ATOM 2436 N N . GLU A 1 351 ? 8.805 7.305 116.088 1.00 58.75 390 GLU A N 1
ATOM 2437 C CA . GLU A 1 351 ? 9.921 7.519 115.173 1.00 58.70 390 GLU A CA 1
ATOM 2438 C C . GLU A 1 351 ? 10.230 6.253 114.379 1.00 60.38 390 GLU A C 1
ATOM 2439 O O . GLU A 1 351 ? 10.557 5.215 114.954 1.00 60.48 390 GLU A O 1
ATOM 2445 N N . ILE A 1 352 ? 10.126 6.345 113.057 1.00 62.27 391 ILE A N 1
ATOM 2446 C CA . ILE A 1 352 ? 10.391 5.204 112.185 1.00 61.99 391 ILE A CA 1
ATOM 2447 C C . ILE A 1 352 ? 11.894 4.930 112.083 1.00 66.05 391 ILE A C 1
ATOM 2448 O O . ILE A 1 352 ? 12.705 5.856 112.062 1.00 69.04 391 ILE A O 1
ATOM 2453 N N . VAL A 1 353 ? 12.257 3.651 112.050 1.00 68.64 392 VAL A N 1
ATOM 2454 C CA . VAL A 1 353 ? 13.653 3.248 111.918 1.00 71.28 392 VAL A CA 1
ATOM 2455 C C . VAL A 1 353 ? 14.163 3.527 110.510 1.00 70.42 392 VAL A C 1
ATOM 2456 O O . VAL A 1 353 ? 13.379 3.610 109.564 1.00 70.55 392 VAL A O 1
ATOM 2460 N N . MET B 1 4 ? -19.177 16.830 94.186 1.00 64.25 1 MET B N 1
ATOM 2461 C CA . MET B 1 4 ? -18.711 16.909 92.806 1.00 72.38 1 MET B CA 1
ATOM 2462 C C . MET B 1 4 ? -18.344 15.523 92.280 1.00 73.77 1 MET B C 1
ATOM 2463 O O . MET B 1 4 ? -18.242 15.312 91.070 1.00 76.79 1 MET B O 1
ATOM 2468 N N . GLY B 1 5 ? -18.145 14.583 93.200 1.00 68.97 2 GLY B N 1
ATOM 2469 C CA . GLY B 1 5 ? -17.786 13.222 92.843 1.00 63.23 2 GLY B CA 1
ATOM 2470 C C . GLY B 1 5 ? -18.843 12.220 93.265 1.00 54.05 2 GLY B C 1
ATOM 2471 O O . GLY B 1 5 ? -19.289 12.222 94.410 1.00 50.00 2 GLY B O 1
ATOM 2472 N N . THR B 1 6 ? -19.235 11.352 92.338 1.00 51.05 3 THR B N 1
ATOM 2473 C CA . THR B 1 6 ? -20.342 10.430 92.570 1.00 47.94 3 THR B CA 1
ATOM 2474 C C . THR B 1 6 ? -20.015 9.328 93.585 1.00 38.21 3 THR B C 1
ATOM 2475 O O . THR B 1 6 ? -20.892 8.879 94.321 1.00 41.56 3 THR B O 1
ATOM 2479 N N . LYS B 1 7 ? -18.756 8.901 93.628 1.00 35.13 4 LYS B N 1
ATOM 2480 C CA . LYS B 1 7 ? -18.338 7.825 94.525 1.00 29.86 4 LYS B CA 1
ATOM 2481 C C . LYS B 1 7 ? -17.969 8.342 95.918 1.00 25.02 4 LYS B C 1
ATOM 2482 O O . LYS B 1 7 ? -17.557 7.575 96.781 1.00 24.80 4 LYS B O 1
ATOM 2488 N N . ASN B 1 8 ? -18.123 9.647 96.113 1.00 26.06 5 ASN B N 1
ATOM 2489 C CA . ASN B 1 8 ? -17.762 10.331 97.347 1.00 25.56 5 ASN B CA 1
ATOM 2490 C C . ASN B 1 8 ? -18.868 10.160 98.388 1.00 29.08 5 ASN B C 1
ATOM 2491 O O . ASN B 1 8 ? -19.958 10.700 98.229 1.00 32.11 5 ASN B O 1
ATOM 2496 N N . ILE B 1 9 ? -18.602 9.410 99.451 1.00 27.60 6 ILE B N 1
ATOM 2497 C CA . ILE B 1 9 ? -19.659 9.144 100.424 1.00 30.86 6 ILE B CA 1
ATOM 2498 C C . ILE B 1 9 ? -19.670 10.187 101.538 1.00 33.38 6 ILE B C 1
ATOM 2499 O O . ILE B 1 9 ? -20.485 10.114 102.459 1.00 34.83 6 ILE B O 1
ATOM 2504 N N . GLY B 1 10 ? -18.775 11.165 101.442 1.00 28.34 7 GLY B N 1
ATOM 2505 C CA . GLY B 1 10 ? -18.766 12.270 102.383 1.00 29.77 7 GLY B CA 1
ATOM 2506 C C . GLY B 1 10 ? -17.426 12.510 103.050 1.00 26.84 7 GLY B C 1
ATOM 2507 O O . GLY B 1 10 ? -16.431 11.863 102.726 1.00 21.15 7 GLY B O 1
ATOM 2508 N N . LYS B 1 11 ? -17.410 13.454 103.986 1.00 26.08 8 LYS B N 1
ATOM 2509 C CA . LYS B 1 11 ? -16.201 13.823 104.714 1.00 30.54 8 LYS B CA 1
ATOM 2510 C C . LYS B 1 11 ? -15.964 12.897 105.905 1.00 32.54 8 LYS B C 1
ATOM 2511 O O . LYS B 1 11 ? -16.864 12.658 106.708 1.00 33.12 8 LYS B O 1
ATOM 2517 N N . GLY B 1 12 ? -14.748 12.374 106.013 1.00 27.82 9 GLY B N 1
ATOM 2518 C CA . GLY B 1 12 ? -14.391 11.511 107.122 1.00 25.18 9 GLY B CA 1
ATOM 2519 C C . GLY B 1 12 ? -13.686 12.280 108.222 1.00 31.13 9 GLY B C 1
ATOM 2520 O O . GLY B 1 12 ? -12.759 13.053 107.958 1.00 23.86 9 GLY B O 1
ATOM 2521 N N . LEU B 1 13 ? -14.125 12.072 109.460 1.00 25.31 10 LEU B N 1
ATOM 2522 C CA . LEU B 1 13 ? -13.521 12.758 110.600 1.00 24.81 10 LEU B CA 1
ATOM 2523 C C . LEU B 1 13 ? -12.667 11.816 111.434 1.00 21.39 10 LEU B C 1
ATOM 2524 O O . LEU B 1 13 ? -13.086 10.711 111.769 1.00 22.50 10 LEU B O 1
ATOM 2529 N N . THR B 1 14 ? -11.460 12.258 111.759 1.00 21.16 11 THR B N 1
ATOM 2530 C CA . THR B 1 14 ? -10.630 11.549 112.717 1.00 24.03 11 THR B CA 1
ATOM 2531 C C . THR B 1 14 ? -10.659 12.303 114.058 1.00 26.91 11 THR B C 1
ATOM 2532 O O . THR B 1 14 ? -11.315 13.347 114.177 1.00 21.46 11 THR B O 1
ATOM 2536 N N . PHE B 1 15 ? -9.958 11.778 115.061 1.00 25.50 12 PHE B N 1
ATOM 2537 C CA . PHE B 1 15 ? -9.981 12.366 116.402 1.00 22.04 12 PHE B CA 1
ATOM 2538 C C . PHE B 1 15 ? -9.621 13.851 116.409 1.00 25.94 12 PHE B C 1
ATOM 2539 O O . PHE B 1 15 ? -10.279 14.646 117.082 1.00 19.46 12 PHE B O 1
ATOM 2547 N N . GLU B 1 16 ? -8.599 14.224 115.637 1.00 25.03 13 GLU B N 1
ATOM 2548 C CA . GLU B 1 16 ? -8.117 15.608 115.601 1.00 26.76 13 GLU B CA 1
ATOM 2549 C C . GLU B 1 16 ? -9.127 16.586 115.016 1.00 23.56 13 GLU B C 1
ATOM 2550 O O . GLU B 1 16 ? -9.038 17.790 115.256 1.00 27.69 13 GLU B O 1
ATOM 2556 N N . ASP B 1 17 ? -10.072 16.066 114.237 1.00 28.60 14 ASP B N 1
ATOM 2557 C CA . ASP B 1 17 ? -11.050 16.894 113.537 1.00 29.54 14 ASP B CA 1
ATOM 2558 C C . ASP B 1 17 ? -12.187 17.390 114.436 1.00 28.18 14 ASP B C 1
ATOM 2559 O O . ASP B 1 17 ? -12.972 18.245 114.022 1.00 23.44 14 ASP B O 1
ATOM 2564 N N . ILE B 1 18 ? -12.298 16.853 115.651 1.00 21.96 15 ILE B N 1
ATOM 2565 C CA . ILE B 1 18 ? -13.429 17.202 116.514 1.00 24.36 15 ILE B CA 1
ATOM 2566 C C . ILE B 1 18 ? -13.055 17.586 117.948 1.00 24.47 15 ILE B C 1
ATOM 2567 O O . ILE B 1 18 ? -11.934 17.358 118.405 1.00 26.55 15 ILE B O 1
ATOM 2572 N N . LEU B 1 19 ? -14.023 18.182 118.635 1.00 21.71 16 LEU B N 1
ATOM 2573 C CA . LEU B 1 19 ? -13.941 18.477 120.064 1.00 21.54 16 LEU B CA 1
ATOM 2574 C C . LEU B 1 19 ? -15.316 18.260 120.666 1.00 27.00 16 LEU B C 1
ATOM 2575 O O . LEU B 1 19 ? -16.327 18.618 120.060 1.00 25.88 16 LEU B O 1
ATOM 2580 N N . LEU B 1 20 ? -15.357 17.680 121.858 1.00 22.18 17 LEU B N 1
ATOM 2581 C CA . LEU B 1 20 ? -16.624 17.419 122.517 1.00 25.26 17 LEU B CA 1
ATOM 2582 C C . LEU B 1 20 ? -17.150 18.691 123.178 1.00 21.65 17 LEU B C 1
ATOM 2583 O O . LEU B 1 20 ? -16.387 19.467 123.746 1.00 23.03 17 LEU B O 1
ATOM 2588 N N . VAL B 1 21 ? -18.459 18.896 123.081 1.00 17.76 18 VAL B N 1
ATOM 2589 C CA . VAL B 1 21 ? -19.115 20.064 123.643 1.00 18.58 18 VAL B CA 1
ATOM 2590 C C . VAL B 1 21 ? -19.604 19.760 125.062 1.00 27.80 18 VAL B C 1
ATOM 2591 O O . VAL B 1 21 ? -20.246 18.731 125.287 1.00 25.69 18 VAL B O 1
ATOM 2595 N N . PRO B 1 22 ? -19.287 20.641 126.026 1.00 28.62 19 PRO B N 1
ATOM 2596 C CA . PRO B 1 22 ? -19.715 20.433 127.415 1.00 26.08 19 PRO B CA 1
ATOM 2597 C C . PRO B 1 22 ? -21.229 20.515 127.599 1.00 27.27 19 PRO B C 1
ATOM 2598 O O . PRO B 1 22 ? -21.902 21.291 126.917 1.00 23.63 19 PRO B O 1
ATOM 2602 N N . ASN B 1 23 ? -21.742 19.712 128.527 1.00 24.45 20 ASN B N 1
ATOM 2603 C CA . ASN B 1 23 ? -23.148 19.716 128.899 1.00 24.54 20 ASN B CA 1
ATOM 2604 C C . ASN B 1 23 ? -23.294 20.223 130.325 1.00 27.21 20 ASN B C 1
ATOM 2605 O O . ASN B 1 23 ? -22.309 20.304 131.056 1.00 32.41 20 ASN B O 1
ATOM 2610 N N . TYR B 1 24 ? -24.515 20.560 130.722 1.00 24.56 21 TYR B N 1
ATOM 2611 C CA . TYR B 1 24 ? -24.806 20.756 132.138 1.00 24.95 21 TYR B CA 1
ATOM 2612 C C . TYR B 1 24 ? -24.350 19.526 132.919 1.00 27.28 21 TYR B C 1
ATOM 2613 O O . TYR B 1 24 ? -24.630 18.391 132.525 1.00 27.23 21 TYR B O 1
ATOM 2622 N N . SER B 1 25 ? -23.628 19.744 134.009 1.00 30.74 22 SER B N 1
ATOM 2623 C CA . SER B 1 25 ? -23.104 18.622 134.778 1.00 30.75 22 SER B CA 1
ATOM 2624 C C . SER B 1 25 ? -23.462 18.705 136.251 1.00 29.46 22 SER B C 1
ATOM 2625 O O . SER B 1 25 ? -23.371 19.763 136.867 1.00 28.71 22 SER B O 1
ATOM 2628 N N . GLU B 1 26 ? -23.870 17.568 136.802 1.00 35.04 23 GLU B N 1
ATOM 2629 C CA . GLU B 1 26 ? -24.085 17.421 138.229 1.00 39.00 23 GLU B CA 1
ATOM 2630 C C . GLU B 1 26 ? -23.183 16.320 138.770 1.00 41.16 23 GLU B C 1
ATOM 2631 O O . GLU B 1 26 ? -23.408 15.810 139.861 1.00 40.28 23 GLU B O 1
ATOM 2637 N N . VAL B 1 27 ? -22.161 15.950 138.006 1.00 37.26 24 VAL B N 1
ATOM 2638 C CA . VAL B 1 27 ? -21.271 14.885 138.452 1.00 42.33 24 VAL B CA 1
ATOM 2639 C C . VAL B 1 27 ? -19.803 15.302 138.347 1.00 41.12 24 VAL B C 1
ATOM 2640 O O . VAL B 1 27 ? -19.392 15.968 137.394 1.00 36.71 24 VAL B O 1
ATOM 2644 N N . LEU B 1 28 ? -19.028 14.934 139.363 1.00 41.63 25 LEU B N 1
ATOM 2645 C CA . LEU B 1 28 ? -17.593 15.187 139.382 1.00 32.98 25 LEU B CA 1
ATOM 2646 C C . LEU B 1 28 ? -16.854 14.088 138.630 1.00 37.47 25 LEU B C 1
ATOM 2647 O O . LEU B 1 28 ? -17.353 12.969 138.526 1.00 32.99 25 LEU B O 1
ATOM 2652 N N . PRO B 1 29 ? -15.665 14.405 138.097 1.00 34.15 26 PRO B N 1
ATOM 2653 C CA . PRO B 1 29 ? -14.838 13.394 137.433 1.00 34.20 26 PRO B CA 1
ATOM 2654 C C . PRO B 1 29 ? -14.563 12.160 138.301 1.00 32.66 26 PRO B C 1
ATOM 2655 O O . PRO B 1 29 ? -14.560 11.044 137.782 1.00 29.94 26 PRO B O 1
ATOM 2659 N N A ARG B 1 30 ? -14.346 12.357 139.599 0.49 32.69 27 ARG B N 1
ATOM 2660 N N B ARG B 1 30 ? -14.350 12.355 139.600 0.51 32.69 27 ARG B N 1
ATOM 2661 C CA A ARG B 1 30 ? -14.049 11.235 140.487 0.49 39.34 27 ARG B CA 1
ATOM 2662 C CA B ARG B 1 30 ? -14.042 11.230 140.480 0.51 39.36 27 ARG B CA 1
ATOM 2663 C C A ARG B 1 30 ? -15.259 10.321 140.672 0.49 39.66 27 ARG B C 1
ATOM 2664 C C B ARG B 1 30 ? -15.263 10.348 140.747 0.51 39.78 27 ARG B C 1
ATOM 2665 O O A ARG B 1 30 ? -15.113 9.142 140.994 0.49 42.12 27 ARG B O 1
ATOM 2666 O O B ARG B 1 30 ? -15.125 9.211 141.199 0.51 42.45 27 ARG B O 1
ATOM 2681 N N . GLU B 1 31 ? -16.451 10.868 140.459 1.00 38.41 28 GLU B N 1
ATOM 2682 C CA . GLU B 1 31 ? -17.690 10.137 140.718 1.00 40.24 28 GLU B CA 1
ATOM 2683 C C . GLU B 1 31 ? -18.191 9.289 139.549 1.00 38.88 28 GLU B C 1
ATOM 2684 O O . GLU B 1 31 ? -19.048 8.429 139.742 1.00 44.89 28 GLU B O 1
ATOM 2690 N N . VAL B 1 32 ? -17.682 9.531 138.343 1.00 30.85 29 VAL B N 1
ATOM 2691 C CA . VAL B 1 32 ? -18.197 8.824 137.170 1.00 36.19 29 VAL B CA 1
ATOM 2692 C C . VAL B 1 32 ? -17.823 7.340 137.197 1.00 35.86 29 VAL B C 1
ATOM 2693 O O . VAL B 1 32 ? -16.763 6.952 137.692 1.00 31.46 29 VAL B O 1
ATOM 2697 N N . SER B 1 33 ? -18.721 6.510 136.682 1.00 36.79 30 SER B N 1
ATOM 2698 C CA . SER B 1 33 ? -18.435 5.094 136.515 1.00 35.50 30 SER B CA 1
ATOM 2699 C C . SER B 1 33 ? -17.838 4.836 135.129 1.00 31.03 30 SER B C 1
ATOM 2700 O O . SER B 1 33 ? -18.389 5.269 134.112 1.00 27.76 30 SER B O 1
ATOM 2703 N N . LEU B 1 34 ? -16.705 4.139 135.102 1.00 26.55 31 LEU B N 1
ATOM 2704 C CA . LEU B 1 34 ? -16.036 3.771 133.860 1.00 31.84 31 LEU B CA 1
ATOM 2705 C C . LEU B 1 34 ? -16.346 2.339 133.432 1.00 39.08 31 LEU B C 1
ATOM 2706 O O . LEU B 1 34 ? -15.785 1.849 132.450 1.00 32.72 31 LEU B O 1
ATOM 2711 N N . GLU B 1 35 ? -17.227 1.671 134.172 1.00 26.25 32 GLU B N 1
ATOM 2712 C CA . GLU B 1 35 ? -17.590 0.282 133.876 1.00 35.46 32 GLU B CA 1
ATOM 2713 C C . GLU B 1 35 ? -18.166 0.145 132.468 1.00 33.49 32 GLU B C 1
ATOM 2714 O O . GLU B 1 35 ? -18.915 1.005 132.015 1.00 25.89 32 GLU B O 1
ATOM 2720 N N . THR B 1 36 ? -17.820 -0.938 131.779 1.00 31.51 33 THR B N 1
ATOM 2721 C CA . THR B 1 36 ? -18.250 -1.113 130.397 1.00 29.39 33 THR B CA 1
ATOM 2722 C C . THR B 1 36 ? -18.302 -2.578 129.990 1.00 32.19 33 THR B C 1
ATOM 2723 O O . THR B 1 36 ? -17.795 -3.456 130.691 1.00 33.35 33 THR B O 1
ATOM 2727 N N A LYS B 1 37 ? -18.928 -2.832 128.847 0.51 31.84 34 LYS B N 1
ATOM 2728 N N B LYS B 1 37 ? -18.929 -2.841 128.851 0.49 31.84 34 LYS B N 1
ATOM 2729 C CA A LYS B 1 37 ? -18.969 -4.167 128.273 0.51 32.61 34 LYS B CA 1
ATOM 2730 C CA B LYS B 1 37 ? -18.965 -4.185 128.298 0.49 32.57 34 LYS B CA 1
ATOM 2731 C C A LYS B 1 37 ? -17.830 -4.330 127.278 0.51 30.23 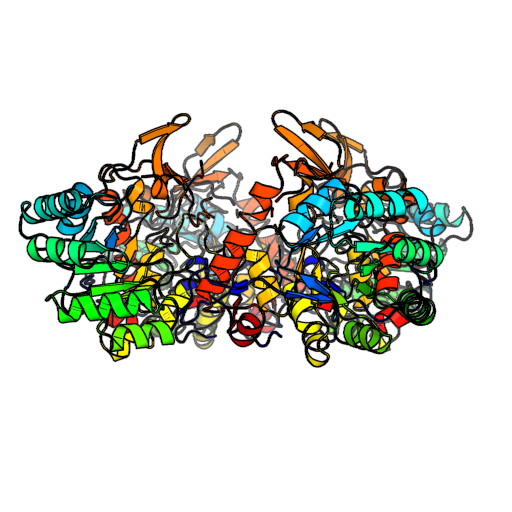34 LYS B C 1
ATOM 2732 C C B LYS B 1 37 ? -17.847 -4.342 127.278 0.49 30.26 34 LYS B C 1
ATOM 2733 O O A LYS B 1 37 ? -17.633 -3.480 126.410 0.51 25.63 34 LYS B O 1
ATOM 2734 O O B LYS B 1 37 ? -17.675 -3.496 126.401 0.49 25.86 34 LYS B O 1
ATOM 2745 N N . LEU B 1 38 ? -17.073 -5.413 127.412 1.00 29.64 35 LEU B N 1
ATOM 2746 C CA . LEU B 1 38 ? -16.018 -5.720 126.457 1.00 27.95 35 LEU B CA 1
ATOM 2747 C C . LEU B 1 38 ? -16.641 -6.479 125.303 1.00 30.71 35 LEU B C 1
ATOM 2748 O O . LEU B 1 38 ? -16.426 -6.165 124.132 1.00 30.24 35 LEU B O 1
ATOM 2753 N N . THR B 1 39 ? -17.407 -7.498 125.670 1.00 31.29 36 THR B N 1
ATOM 2754 C CA . THR B 1 39 ? -18.221 -8.275 124.749 1.00 38.19 36 THR B CA 1
ATOM 2755 C C . THR B 1 39 ? -19.599 -8.371 125.377 1.00 37.54 36 THR B C 1
ATOM 2756 O O . THR B 1 39 ? -19.800 -7.881 126.485 1.00 37.41 36 THR B O 1
ATOM 2760 N N . LYS B 1 40 ? -20.541 -9.016 124.702 1.00 36.91 37 LYS B N 1
ATOM 2761 C CA . LYS B 1 40 ? -21.897 -9.086 125.234 1.00 47.08 37 LYS B CA 1
ATOM 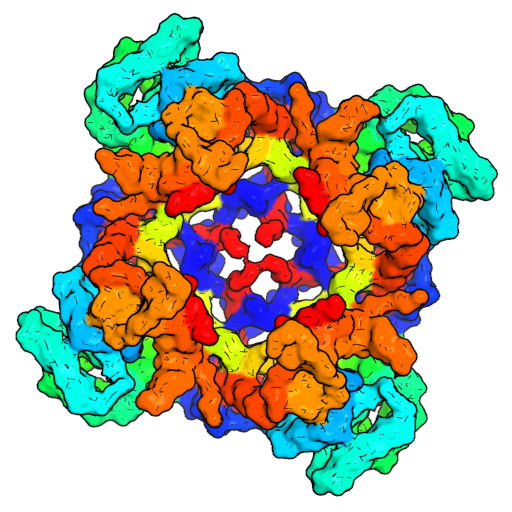2762 C C . LYS B 1 40 ? -21.988 -9.913 126.527 1.00 44.92 37 LYS B C 1
ATOM 2763 O O . LYS B 1 40 ? -22.993 -9.845 127.231 1.00 52.82 37 LYS B O 1
ATOM 2769 N N . ASN B 1 41 ? -20.943 -10.676 126.847 1.00 39.77 38 ASN B N 1
ATOM 2770 C CA . ASN B 1 41 ? -20.945 -11.508 128.054 1.00 42.33 38 ASN B CA 1
ATOM 2771 C C . ASN B 1 41 ? -19.778 -11.245 129.001 1.00 42.73 38 ASN B C 1
ATOM 2772 O O . ASN B 1 41 ? -19.643 -11.921 130.019 1.00 44.73 38 ASN B O 1
ATOM 2777 N N . VAL B 1 42 ? -18.928 -10.280 128.662 1.00 35.68 39 VAL B N 1
ATOM 2778 C CA . VAL B 1 42 ? -17.775 -9.954 129.497 1.00 30.92 39 VAL B CA 1
ATOM 2779 C C . VAL B 1 42 ? -17.715 -8.457 129.801 1.00 34.75 39 VAL B C 1
ATOM 2780 O O . VAL B 1 42 ? -17.719 -7.634 128.888 1.00 33.42 39 VAL B O 1
ATOM 2784 N N . SER B 1 43 ? -17.650 -8.111 131.086 1.00 34.12 40 SER B N 1
ATOM 2785 C CA . SER B 1 43 ? -17.570 -6.713 131.506 1.00 38.42 40 SER B CA 1
ATOM 2786 C C . SER B 1 43 ? -16.175 -6.338 131.998 1.00 40.86 40 SER B C 1
ATOM 2787 O O . SER B 1 43 ? -15.407 -7.200 132.426 1.00 38.71 40 SER B O 1
ATOM 2790 N N . LEU B 1 44 ? -15.857 -5.046 131.928 1.00 35.13 41 LEU B N 1
ATOM 2791 C CA . LEU B 1 44 ? -14.574 -4.527 132.399 1.00 34.46 41 LEU B CA 1
ATOM 2792 C C . LEU B 1 44 ? -14.795 -3.345 133.339 1.00 33.59 41 LEU B C 1
ATOM 2793 O O . LEU B 1 44 ? -15.842 -2.702 133.290 1.00 34.51 41 LEU B O 1
ATOM 2798 N N . LYS B 1 45 ? -13.812 -3.056 134.188 1.00 32.14 42 LYS B N 1
ATOM 2799 C CA . LYS B 1 45 ? -13.928 -1.943 135.131 1.00 34.12 42 LYS B CA 1
ATOM 2800 C C . LYS B 1 45 ? -13.551 -0.607 134.486 1.00 32.56 42 LYS B C 1
ATOM 2801 O O . LYS B 1 45 ? -14.138 0.423 134.801 1.00 35.05 42 LYS B O 1
ATOM 2807 N N . ILE B 1 46 ? -12.561 -0.625 133.596 1.00 28.83 43 ILE B N 1
ATOM 2808 C CA . ILE B 1 46 ? -12.245 0.538 132.772 1.00 28.31 43 ILE B CA 1
ATOM 2809 C C . ILE B 1 46 ? -12.247 0.094 131.316 1.00 29.62 43 ILE B C 1
ATOM 2810 O O . ILE B 1 46 ? -12.030 -1.082 131.032 1.00 24.98 43 ILE B O 1
ATOM 2815 N N . PRO B 1 47 ? -12.509 1.027 130.385 1.00 27.52 44 PRO B N 1
ATOM 2816 C CA . PRO B 1 47 ? -12.668 0.625 128.983 1.00 25.80 44 PRO B CA 1
ATOM 2817 C C . PRO B 1 47 ? -11.373 0.633 128.171 1.00 28.06 44 PRO B C 1
ATOM 2818 O O . PRO B 1 47 ? -11.377 1.111 127.037 1.00 34.74 44 PRO B O 1
ATOM 2822 N N . LEU B 1 48 ? -10.289 0.108 128.733 1.00 26.98 45 LEU B N 1
ATOM 2823 C CA . LEU B 1 48 ? -9.007 0.084 128.036 1.00 24.69 45 LEU B CA 1
ATOM 2824 C C . LEU B 1 48 ? -8.538 -1.346 127.761 1.00 24.88 45 LEU B C 1
ATOM 2825 O O . LEU B 1 48 ? -8.594 -2.207 128.636 1.00 27.17 45 LEU B O 1
ATOM 2830 N N . ILE B 1 49 ? -8.079 -1.578 126.534 1.00 23.62 46 ILE B N 1
ATOM 2831 C CA . ILE B 1 49 ? -7.548 -2.869 126.107 1.00 21.51 46 ILE B CA 1
ATOM 2832 C C . ILE B 1 49 ? -6.171 -2.668 125.482 1.00 26.59 46 ILE B C 1
ATOM 2833 O O . ILE B 1 49 ? -5.989 -1.766 124.663 1.00 28.25 46 ILE B O 1
ATOM 2838 N N . SER B 1 50 ? -5.199 -3.498 125.842 1.00 25.05 47 SER B N 1
ATOM 2839 C CA . SER B 1 50 ? -3.890 -3.397 125.199 1.00 29.89 47 SER B CA 1
ATOM 2840 C C . SER B 1 50 ? -3.872 -4.227 123.907 1.00 28.75 47 SER B C 1
ATOM 2841 O O . SER B 1 50 ? -4.427 -5.324 123.862 1.00 28.47 47 SER B O 1
ATOM 2844 N N . SER B 1 51 ? -3.238 -3.691 122.865 1.00 23.69 48 SER B N 1
ATOM 2845 C CA . SER B 1 51 ? -3.227 -4.315 121.542 1.00 27.28 48 SER B CA 1
ATOM 2846 C C . SER B 1 51 ? -2.537 -5.676 121.498 1.00 30.41 48 SER B C 1
ATOM 2847 O O . SER B 1 51 ? -1.579 -5.926 122.228 1.00 30.63 48 SER B O 1
ATOM 2850 N N . ALA B 1 52 ? -3.018 -6.539 120.607 1.00 27.11 49 ALA B N 1
ATOM 2851 C CA . ALA B 1 52 ? -2.414 -7.851 120.387 1.00 30.63 49 ALA B CA 1
ATOM 2852 C C . ALA B 1 52 ? -1.207 -7.759 119.450 1.00 27.82 49 ALA B C 1
ATOM 2853 O O . ALA B 1 52 ? -1.273 -8.169 118.288 1.00 27.94 49 ALA B O 1
ATOM 2855 N N . MET B 1 53 ? -0.108 -7.214 119.960 1.00 27.87 50 MET B N 1
ATOM 2856 C CA . MET B 1 53 ? 1.103 -7.021 119.164 1.00 30.41 50 MET B CA 1
ATOM 2857 C C . MET B 1 53 ? 2.314 -7.529 119.946 1.00 28.36 50 MET B C 1
ATOM 2858 O O . MET B 1 53 ? 2.314 -7.493 121.176 1.00 29.01 50 MET B O 1
ATOM 2863 N N . ASP B 1 54 ? 3.345 -7.996 119.247 1.00 27.51 51 ASP B N 1
ATOM 2864 C CA . ASP B 1 54 ? 4.482 -8.607 119.929 1.00 30.45 51 ASP B CA 1
ATOM 2865 C C . ASP B 1 54 ? 5.449 -7.590 120.536 1.00 30.71 51 ASP B C 1
ATOM 2866 O O . ASP B 1 54 ? 6.475 -7.969 121.098 1.00 37.25 51 ASP B O 1
ATOM 2871 N N . THR B 1 55 ? 5.125 -6.304 120.433 1.00 30.56 52 THR B N 1
ATOM 2872 C CA . THR B 1 55 ? 5.888 -5.289 121.152 1.00 30.48 52 THR B CA 1
ATOM 2873 C C . THR B 1 55 ? 5.012 -4.578 122.177 1.00 33.05 52 THR B C 1
ATOM 2874 O O . THR B 1 55 ? 5.376 -3.516 122.681 1.00 36.83 52 THR B O 1
ATOM 2878 N N . VAL B 1 56 ? 3.859 -5.165 122.487 1.00 31.33 53 VAL B N 1
ATOM 2879 C CA . VAL B 1 56 ? 2.913 -4.531 123.402 1.00 30.65 53 VAL B CA 1
ATOM 2880 C C . VAL B 1 56 ? 2.417 -5.465 124.511 1.00 34.68 53 VAL B C 1
ATOM 2881 O O . VAL B 1 56 ? 2.557 -5.155 125.695 1.00 34.27 53 VAL B O 1
ATOM 2885 N N . THR B 1 57 ? 1.840 -6.603 124.135 1.00 29.17 54 THR B N 1
ATOM 2886 C CA . THR B 1 57 ? 1.150 -7.433 125.117 1.00 24.85 54 THR B CA 1
ATOM 2887 C C . THR B 1 57 ? 1.591 -8.890 125.191 1.00 31.68 54 THR B C 1
ATOM 2888 O O . THR B 1 57 ? 1.286 -9.696 124.312 1.00 30.11 54 THR B O 1
ATOM 2892 N N . GLU B 1 58 ? 2.300 -9.218 126.264 1.00 32.42 55 GLU B N 1
ATOM 2893 C CA . GLU B 1 58 ? 2.427 -10.599 126.702 1.00 33.61 55 GLU B CA 1
ATOM 2894 C C . GLU B 1 58 ? 1.888 -10.653 128.131 1.00 33.82 55 GLU B C 1
ATOM 2895 O O . GLU B 1 58 ? 1.086 -9.799 128.506 1.00 33.16 55 GLU B O 1
ATOM 2901 N N . HIS B 1 59 ? 2.302 -11.631 128.929 1.00 30.76 56 HIS B N 1
ATOM 2902 C CA . HIS B 1 59 ? 1.614 -11.867 130.195 1.00 28.35 56 HIS B CA 1
ATOM 2903 C C . HIS B 1 59 ? 1.763 -10.714 131.195 1.00 37.96 56 HIS B C 1
ATOM 2904 O O . HIS B 1 59 ? 0.809 -10.380 131.894 1.00 35.18 56 HIS B O 1
ATOM 2911 N N . LEU B 1 60 ? 2.934 -10.087 131.248 1.00 41.65 57 LEU B N 1
ATOM 2912 C CA . LEU B 1 60 ? 3.163 -9.026 132.225 1.00 37.50 57 LEU B CA 1
ATOM 2913 C C . LEU B 1 60 ? 2.273 -7.813 131.946 1.00 38.42 57 LEU B C 1
ATOM 2914 O O . LEU B 1 60 ? 1.684 -7.245 132.864 1.00 28.29 57 LEU B O 1
ATOM 2919 N N . MET B 1 61 ? 2.170 -7.426 130.678 1.00 27.21 58 MET B N 1
ATOM 2920 C CA . MET B 1 61 ? 1.273 -6.345 130.284 1.00 30.51 58 MET B CA 1
ATOM 2921 C C . MET B 1 61 ? -0.183 -6.713 130.568 1.00 31.32 58 MET B C 1
ATOM 2922 O O . MET B 1 61 ? -0.962 -5.892 131.058 1.00 29.86 58 MET B O 1
ATOM 2927 N N . ALA B 1 62 ? -0.539 -7.956 130.260 1.00 27.78 59 ALA B N 1
ATOM 2928 C CA . ALA B 1 62 ? -1.908 -8.434 130.439 1.00 33.39 59 ALA B CA 1
ATOM 2929 C C . ALA B 1 62 ? -2.324 -8.451 131.914 1.00 32.50 59 ALA B C 1
ATOM 2930 O O . ALA B 1 62 ? -3.488 -8.213 132.240 1.00 29.03 59 ALA B O 1
ATOM 2932 N N . VAL B 1 63 ? -1.376 -8.738 132.800 1.00 27.18 60 VAL B N 1
ATOM 2933 C CA . VAL B 1 63 ? -1.663 -8.763 134.233 1.00 28.23 60 VAL B CA 1
ATOM 2934 C C . VAL B 1 63 ? -1.875 -7.344 134.743 1.00 29.44 60 VAL B C 1
ATOM 2935 O O . VAL B 1 63 ? -2.815 -7.074 135.490 1.00 35.65 60 VAL B O 1
ATOM 2939 N N . GLY B 1 64 ? -1.002 -6.438 134.318 1.00 34.04 61 GLY B N 1
ATOM 2940 C CA . GLY B 1 64 ? -1.126 -5.030 134.647 1.00 30.48 61 GLY B CA 1
ATOM 2941 C C . GLY B 1 64 ? -2.449 -4.438 134.202 1.00 28.52 61 GLY B C 1
ATOM 2942 O O . GLY B 1 64 ? -3.095 -3.723 134.965 1.00 30.98 61 GLY B O 1
ATOM 2943 N N . MET B 1 65 ? -2.858 -4.736 132.971 1.00 28.77 62 MET B N 1
ATOM 2944 C CA . MET B 1 65 ? -4.116 -4.212 132.443 1.00 27.99 62 MET B CA 1
ATOM 2945 C C . MET B 1 65 ? -5.303 -4.746 133.242 1.00 27.85 62 MET B C 1
ATOM 2946 O O . MET B 1 65 ? -6.225 -3.999 133.567 1.00 34.84 62 MET B O 1
ATOM 2951 N N . ALA B 1 66 ? -5.271 -6.040 133.552 1.00 30.98 63 ALA B N 1
ATOM 2952 C CA . ALA B 1 66 ? -6.344 -6.685 134.308 1.00 32.93 63 ALA B CA 1
ATOM 2953 C C . ALA B 1 66 ? -6.507 -6.106 135.711 1.00 35.02 63 ALA B C 1
ATOM 2954 O O . ALA B 1 66 ? -7.626 -5.822 136.148 1.00 33.51 63 ALA B O 1
ATOM 2956 N N . ARG B 1 67 ? -5.392 -5.938 136.417 1.00 30.25 64 ARG B N 1
ATOM 2957 C CA . ARG B 1 67 ? -5.433 -5.467 137.800 1.00 35.60 64 ARG B CA 1
ATOM 2958 C C . ARG B 1 67 ? -5.933 -4.027 137.885 1.00 34.53 64 ARG B C 1
ATOM 2959 O O . ARG B 1 67 ? -6.488 -3.614 138.900 1.00 36.15 64 ARG B O 1
ATOM 2967 N N . LEU B 1 68 ? -5.748 -3.273 136.806 1.00 32.08 65 LEU B N 1
ATOM 2968 C CA . LEU B 1 68 ? -6.220 -1.896 136.743 1.00 35.18 65 LEU B CA 1
ATOM 2969 C C . LEU B 1 68 ? -7.671 -1.809 136.258 1.00 38.39 65 LEU B C 1
ATOM 2970 O O . LEU B 1 68 ? -8.256 -0.727 136.227 1.00 36.96 65 LEU B O 1
ATOM 2975 N N . GLY B 1 69 ? -8.245 -2.950 135.885 1.00 33.31 66 GLY B N 1
ATOM 2976 C CA . GLY B 1 69 ? -9.651 -3.010 135.522 1.00 29.88 66 GLY B CA 1
ATOM 2977 C C . GLY B 1 69 ? -9.912 -3.228 134.042 1.00 33.84 66 GLY B C 1
ATOM 2978 O O . GLY B 1 69 ? -11.068 -3.355 133.618 1.00 28.64 66 GLY B O 1
ATOM 2979 N N . GLY B 1 70 ? -8.841 -3.267 133.253 1.00 28.18 67 GLY B N 1
ATOM 2980 C CA . GLY B 1 70 ? -8.960 -3.468 131.820 1.00 30.96 67 GLY B CA 1
ATOM 2981 C C . GLY B 1 70 ? -8.606 -4.888 131.426 1.00 35.59 67 GLY B C 1
ATOM 2982 O O . GLY B 1 70 ? -8.825 -5.829 132.192 1.00 24.45 67 GLY B O 1
ATOM 2983 N N . ILE B 1 71 ? -8.050 -5.056 130.233 1.00 23.01 68 ILE B N 1
ATOM 2984 C CA . ILE B 1 71 ? -7.683 -6.393 129.782 1.00 27.78 68 ILE B CA 1
ATOM 2985 C C . ILE B 1 71 ? -6.589 -6.351 128.725 1.00 28.85 68 ILE B C 1
ATOM 2986 O O . ILE B 1 71 ? -6.449 -5.373 127.987 1.00 30.20 68 ILE B O 1
ATOM 2991 N N . GLY B 1 72 ? -5.791 -7.409 128.673 1.00 27.80 69 GLY B N 1
ATOM 2992 C CA . GLY B 1 72 ? -4.747 -7.498 127.675 1.00 26.18 69 GLY B CA 1
ATOM 2993 C C . GLY B 1 72 ? -5.027 -8.616 126.696 1.00 30.01 69 GLY B C 1
ATOM 2994 O O . GLY B 1 72 ? -5.518 -9.678 127.083 1.00 30.78 69 GLY B O 1
ATOM 2995 N N . ILE B 1 73 ? -4.720 -8.380 125.425 1.00 30.52 70 ILE B N 1
ATOM 2996 C CA . ILE B 1 73 ? -4.862 -9.417 124.412 1.00 27.86 70 ILE B CA 1
ATOM 2997 C C . ILE B 1 73 ? -3.491 -9.966 124.019 1.00 28.06 70 ILE B C 1
ATOM 2998 O O . ILE B 1 73 ? -2.711 -9.283 123.357 1.00 31.16 70 ILE B O 1
ATOM 3003 N N . ILE B 1 74 ? -3.208 -11.198 124.432 1.00 28.89 71 ILE B N 1
ATOM 3004 C CA . ILE B 1 74 ? -1.957 -11.870 124.085 1.00 28.45 71 ILE B CA 1
ATOM 3005 C C . ILE B 1 74 ? -1.834 -12.038 122.575 1.00 31.36 71 ILE B C 1
ATOM 3006 O O . ILE B 1 74 ? -2.724 -12.597 121.935 1.00 35.03 71 ILE B O 1
ATOM 3011 N N . HIS B 1 75 ? -0.732 -11.557 122.007 1.00 31.24 72 HIS B N 1
ATOM 3012 C CA . HIS B 1 75 ? -0.538 -11.615 120.561 1.00 30.73 72 HIS B CA 1
ATOM 3013 C C . HIS B 1 75 ? -0.325 -13.055 120.093 1.00 31.50 72 HIS B C 1
ATOM 3014 O O . HIS B 1 75 ? -0.116 -13.960 120.903 1.00 29.53 72 HIS B O 1
ATOM 3021 N N . LYS B 1 76 ? -0.384 -13.264 118.783 1.00 33.32 73 LYS B N 1
ATOM 3022 C CA . LYS B 1 76 ? -0.336 -14.614 118.231 1.00 36.39 73 LYS B CA 1
ATOM 3023 C C . LYS B 1 76 ? 0.968 -14.920 117.500 1.00 39.07 73 LYS B C 1
ATOM 3024 O O . LYS B 1 76 ? 1.102 -15.980 116.901 1.00 45.02 73 LYS B O 1
ATOM 3030 N N . ASN B 1 77 ? 1.929 -14.002 117.555 1.00 40.75 74 ASN B N 1
ATOM 3031 C CA . ASN B 1 77 ? 3.216 -14.206 116.893 1.00 37.69 74 ASN B CA 1
ATOM 3032 C C . ASN B 1 77 ? 4.123 -15.116 117.717 1.00 40.93 74 ASN B C 1
ATOM 3033 O O . ASN B 1 77 ? 5.265 -14.775 118.032 1.00 35.16 74 ASN B O 1
ATOM 3038 N N . MET B 1 78 ? 3.585 -16.280 118.062 1.00 39.90 75 MET B N 1
ATOM 3039 C CA . MET B 1 78 ? 4.287 -17.301 118.819 1.00 35.14 75 MET B CA 1
ATOM 3040 C C . MET B 1 78 ? 3.551 -18.616 118.593 1.00 38.29 75 MET B C 1
ATOM 3041 O O . MET B 1 78 ? 2.420 -18.615 118.104 1.00 36.77 75 MET B O 1
ATOM 3046 N N . ASP B 1 79 ? 4.179 -19.735 118.939 1.00 34.94 76 ASP B N 1
ATOM 3047 C CA . ASP B 1 79 ? 3.535 -21.031 118.754 1.00 38.33 76 ASP B CA 1
ATOM 3048 C C . ASP B 1 79 ? 2.354 -21.167 119.708 1.00 37.62 76 ASP B C 1
ATOM 3049 O O . ASP B 1 79 ? 2.256 -20.428 120.690 1.00 34.08 76 ASP B O 1
ATOM 3054 N N . MET B 1 80 ? 1.459 -22.105 119.410 1.00 46.62 77 MET B N 1
ATOM 3055 C CA . MET B 1 80 ? 0.241 -22.293 120.194 1.00 50.96 77 MET B CA 1
ATOM 3056 C C . MET B 1 80 ? 0.536 -22.546 121.673 1.00 48.36 77 MET B C 1
ATOM 3057 O O . MET B 1 80 ? -0.087 -21.947 122.550 1.00 45.60 77 MET B O 1
ATOM 3062 N N . GLU B 1 81 ? 1.485 -23.434 121.941 1.00 48.92 78 GLU B N 1
ATOM 3063 C CA . GLU B 1 81 ? 1.853 -23.762 123.313 1.00 50.40 78 GLU B CA 1
ATOM 3064 C C . GLU B 1 81 ? 2.362 -22.535 124.063 1.00 47.80 78 GLU B C 1
ATOM 3065 O O . GLU B 1 81 ? 2.056 -22.348 125.239 1.00 42.10 78 GLU B O 1
ATOM 3071 N N . SER B 1 82 ? 3.126 -21.694 123.374 1.00 47.55 79 SER B N 1
ATOM 3072 C CA . SER B 1 82 ? 3.657 -20.485 123.991 1.00 44.26 79 SER B CA 1
ATOM 3073 C C . SER B 1 82 ? 2.548 -19.487 124.308 1.00 40.78 79 SER B C 1
ATOM 3074 O O . SER B 1 82 ? 2.585 -18.820 125.341 1.00 42.71 79 SER B O 1
ATOM 3077 N N . GLN B 1 83 ? 1.561 -19.385 123.424 1.00 40.73 80 GLN B N 1
ATOM 3078 C CA . GLN B 1 83 ? 0.456 -18.464 123.654 1.00 38.79 80 GLN B CA 1
ATOM 3079 C C . GLN B 1 83 ? -0.405 -18.960 124.808 1.00 36.97 80 GLN B C 1
ATOM 3080 O O . GLN B 1 83 ? -0.798 -18.184 125.681 1.00 34.70 80 GLN B O 1
ATOM 3086 N N . VAL B 1 84 ? -0.689 -20.258 124.807 1.00 35.55 81 VAL B N 1
ATOM 3087 C CA . VAL B 1 84 ? -1.402 -20.891 125.910 1.00 37.46 81 VAL B CA 1
ATOM 3088 C C . VAL B 1 84 ? -0.686 -20.646 127.239 1.00 40.93 81 VAL B C 1
ATOM 3089 O O . VAL B 1 84 ? -1.317 -20.302 128.241 1.00 45.19 81 VAL B O 1
ATOM 3093 N N . ASN B 1 85 ? 0.634 -20.806 127.237 1.00 38.87 82 ASN B N 1
ATOM 3094 C CA . ASN B 1 85 ? 1.431 -20.586 128.437 1.00 40.38 82 ASN B CA 1
ATOM 3095 C C . ASN B 1 85 ? 1.337 -19.151 128.965 1.00 39.46 82 ASN B C 1
ATOM 3096 O O . ASN B 1 85 ? 1.303 -18.938 130.174 1.00 40.41 82 ASN B O 1
ATOM 3101 N N . GLU B 1 86 ? 1.283 -18.170 128.065 1.00 37.89 83 GLU B N 1
ATOM 3102 C CA . GLU B 1 86 ? 1.108 -16.780 128.482 1.00 40.02 83 GLU B CA 1
ATOM 3103 C C . GLU B 1 86 ? -0.262 -16.577 129.128 1.00 39.49 83 GLU B C 1
ATOM 3104 O O . GLU B 1 86 ? -0.384 -15.886 130.139 1.00 44.03 83 GLU B O 1
ATOM 3110 N N . VAL B 1 87 ? -1.288 -17.182 128.535 1.00 38.37 84 VAL B N 1
ATOM 3111 C CA . VAL B 1 87 ? -2.643 -17.095 129.062 1.00 34.72 84 VAL B CA 1
ATOM 3112 C C . VAL B 1 87 ? -2.707 -17.697 130.465 1.00 43.40 84 VAL B C 1
ATOM 3113 O O . VAL B 1 87 ? -3.308 -17.118 131.371 1.00 42.18 84 VAL B O 1
ATOM 3117 N N . LEU B 1 88 ? -2.062 -18.848 130.642 1.00 41.42 85 LEU B N 1
ATOM 3118 C CA . LEU B 1 88 ? -2.052 -19.538 131.930 1.00 41.94 85 LEU B CA 1
ATOM 3119 C C . LEU B 1 88 ? -1.302 -18.745 132.994 1.00 44.34 85 LEU B C 1
ATOM 3120 O O . LEU B 1 88 ? -1.658 -18.791 134.170 1.00 47.98 85 LEU B O 1
ATOM 3125 N N . LYS B 1 89 ? -0.264 -18.022 132.581 1.00 46.99 86 LYS B N 1
ATOM 3126 C CA . LYS B 1 89 ? 0.481 -17.170 133.500 1.00 48.69 86 LYS B CA 1
ATOM 3127 C C . LYS B 1 89 ? -0.427 -16.093 134.090 1.00 45.75 86 LYS B C 1
ATOM 3128 O O . LYS B 1 89 ? -0.341 -15.779 135.275 1.00 43.98 86 LYS B O 1
ATOM 3134 N N . VAL B 1 90 ? -1.301 -15.534 133.260 1.00 45.81 87 VAL B N 1
ATOM 3135 C CA . VAL B 1 90 ? -2.209 -14.485 133.715 1.00 48.18 87 VAL B CA 1
ATOM 3136 C C . VAL B 1 90 ? -3.311 -15.065 134.606 1.00 49.32 87 VAL B C 1
ATOM 3137 O O . VAL B 1 90 ? -3.674 -14.473 135.624 1.00 50.77 87 VAL B O 1
ATOM 3141 N N . LYS B 1 91 ? -3.830 -16.229 134.225 1.00 46.70 88 LYS B N 1
ATOM 3142 C CA . LYS B 1 91 ? -4.911 -16.865 134.972 1.00 50.82 88 LYS B CA 1
ATOM 3143 C C . LYS B 1 91 ? -4.462 -17.314 136.358 1.00 52.91 88 LYS B C 1
ATOM 3144 O O . LYS B 1 91 ? -5.254 -17.330 137.297 1.00 58.95 88 LYS B O 1
ATOM 3150 N N . ASN B 1 92 ? -3.189 -17.675 136.485 1.00 54.62 89 ASN B N 1
ATOM 3151 C CA . ASN B 1 92 ? -2.657 -18.137 137.760 1.00 59.34 89 ASN B CA 1
ATOM 3152 C C . ASN B 1 92 ? -2.233 -16.985 138.668 1.00 60.53 89 ASN B C 1
ATOM 3153 O O . ASN B 1 92 ? -1.767 -17.203 139.788 1.00 58.53 89 ASN B O 1
ATOM 3158 N N . SER B 1 93 ? -2.403 -15.760 138.178 1.00 62.07 90 SER B N 1
ATOM 3159 C CA . SER B 1 93 ? -2.103 -14.564 138.959 1.00 67.38 90 SER B CA 1
ATOM 3160 C C . SER B 1 93 ? -3.367 -14.036 139.625 1.00 72.22 90 SER B C 1
ATOM 3161 O O . SER B 1 93 ? -3.556 -12.827 139.753 1.00 74.46 90 SER B O 1
ATOM 3164 N N . GLY B 1 94 ? -4.229 -14.953 140.049 1.00 76.58 91 GLY B N 1
ATOM 3165 C CA . GLY B 1 94 ? -5.524 -14.593 140.594 1.00 79.58 91 GLY B CA 1
ATOM 3166 C C . GLY B 1 94 ? -6.578 -14.662 139.508 1.00 75.72 91 GLY B C 1
ATOM 3167 O O . GLY B 1 94 ? -6.254 -14.888 138.342 1.00 79.85 91 GLY B O 1
ATOM 3168 N N . GLY B 1 95 ? -7.838 -14.470 139.883 1.00 69.69 92 GLY B N 1
ATOM 3169 C CA . GLY B 1 95 ? -8.921 -14.485 138.916 1.00 71.11 92 GLY B CA 1
ATOM 3170 C C . GLY B 1 95 ? -8.918 -13.245 138.041 1.00 68.02 92 GLY B C 1
ATOM 3171 O O . GLY B 1 95 ? -9.699 -12.319 138.260 1.00 74.49 92 GLY B O 1
ATOM 3172 N N . LEU B 1 96 ? -8.035 -13.223 137.046 1.00 57.87 135 LEU B N 1
ATOM 3173 C CA . LEU B 1 96 ? -7.887 -12.050 136.187 1.00 49.69 135 LEU B CA 1
ATOM 3174 C C . LEU B 1 96 ? -8.304 -12.337 134.751 1.00 47.93 135 LEU B C 1
ATOM 3175 O O . LEU B 1 96 ? -7.899 -13.343 134.164 1.00 50.30 135 LEU B O 1
ATOM 3180 N N . ARG B 1 97 ? -9.119 -11.444 134.195 1.00 42.83 136 ARG B N 1
ATOM 3181 C CA . ARG B 1 97 ? -9.515 -11.507 132.792 1.00 43.49 136 ARG B CA 1
ATOM 3182 C C . ARG B 1 97 ? -8.292 -11.481 131.879 1.00 41.54 136 ARG B C 1
ATOM 3183 O O . ARG B 1 97 ? -7.279 -10.860 132.205 1.00 41.70 136 ARG B O 1
ATOM 3191 N N . VAL B 1 98 ? -8.393 -12.159 130.740 1.00 35.44 137 VAL B N 1
ATOM 3192 C CA . VAL B 1 98 ? -7.341 -12.131 129.727 1.00 34.72 137 VAL B CA 1
ATOM 3193 C C . VAL B 1 98 ? -7.923 -12.521 128.371 1.00 30.48 137 VAL B C 1
ATOM 3194 O O . VAL B 1 98 ? -8.841 -13.339 128.294 1.00 32.11 137 VAL B O 1
ATOM 3198 N N . GLY B 1 99 ? -7.411 -11.913 127.304 1.00 30.48 138 GLY B N 1
ATOM 3199 C CA . GLY B 1 99 ? -7.841 -12.259 125.960 1.00 30.26 138 GLY B CA 1
ATOM 3200 C C . GLY B 1 99 ? -6.701 -12.837 125.146 1.00 26.75 138 GLY B C 1
ATOM 3201 O O . GLY B 1 99 ? -5.556 -12.839 125.595 1.00 30.25 138 GLY B O 1
ATOM 3202 N N . ALA B 1 100 ? -7.009 -13.326 123.948 1.00 29.42 139 ALA B N 1
ATOM 3203 C CA . ALA B 1 100 ? -5.984 -13.864 123.057 1.00 29.76 139 ALA B CA 1
ATOM 3204 C C . ALA B 1 100 ? -6.405 -13.767 121.592 1.00 33.27 139 ALA B C 1
ATOM 3205 O O . ALA B 1 100 ? -7.574 -13.967 121.251 1.00 28.32 139 ALA B O 1
ATOM 3207 N N . ALA B 1 101 ? -5.438 -13.463 120.731 1.00 24.72 140 ALA B N 1
ATOM 3208 C CA . ALA B 1 101 ? -5.705 -13.248 119.313 1.00 30.30 140 ALA B CA 1
ATOM 3209 C C . ALA B 1 101 ? -5.444 -14.495 118.470 1.00 26.87 140 ALA B C 1
ATOM 3210 O O . ALA B 1 101 ? -4.496 -15.237 118.716 1.00 27.81 140 ALA B O 1
ATOM 3212 N N . ILE B 1 102 ? -6.304 -14.717 117.480 1.00 24.92 141 ILE B N 1
ATOM 3213 C CA . ILE B 1 102 ? -6.082 -15.737 116.462 1.00 26.80 141 ILE B CA 1
ATOM 3214 C C . ILE B 1 102 ? -6.295 -15.128 115.077 1.00 25.89 141 ILE B C 1
ATOM 3215 O O . ILE B 1 102 ? -6.872 -14.050 114.950 1.00 24.40 141 ILE B O 1
ATOM 3220 N N . GLY B 1 103 ? -5.825 -15.819 114.043 1.00 32.46 142 GLY B N 1
ATOM 3221 C CA . GLY B 1 103 ? -6.058 -15.390 112.674 1.00 31.81 142 GLY B CA 1
ATOM 3222 C C . GLY B 1 103 ? -7.073 -16.299 112.006 1.00 34.63 142 GLY B C 1
ATOM 3223 O O . GLY B 1 103 ? -7.626 -17.190 112.656 1.00 29.77 142 GLY B O 1
ATOM 3224 N N . VAL B 1 104 ? -7.315 -16.086 110.714 1.00 27.54 143 VAL B N 1
ATOM 3225 C CA . VAL B 1 104 ? -8.262 -16.910 109.969 1.00 31.04 143 VAL B CA 1
ATOM 3226 C C . VAL B 1 104 ? -7.844 -18.385 109.953 1.00 33.04 143 VAL B C 1
ATOM 3227 O O . VAL B 1 104 ? -6.660 -18.707 109.862 1.00 30.23 143 VAL B O 1
ATOM 3231 N N . ASN B 1 105 ? -8.837 -19.265 110.068 1.00 33.00 144 ASN B N 1
ATOM 3232 C CA . ASN B 1 105 ? -8.649 -20.718 110.035 1.00 38.15 144 ASN B CA 1
ATOM 3233 C C . ASN B 1 105 ? -7.835 -21.292 111.192 1.00 36.87 144 ASN B C 1
ATOM 3234 O O . ASN B 1 105 ? -7.465 -22.462 111.157 1.00 35.21 144 ASN B O 1
ATOM 3239 N N . GLU B 1 106 ? -7.558 -20.493 112.218 1.00 32.25 145 GLU B N 1
ATOM 3240 C CA . GLU B 1 106 ? -6.772 -20.993 113.342 1.00 38.84 145 GLU B CA 1
ATOM 3241 C C . GLU B 1 106 ? -7.675 -21.579 114.426 1.00 38.73 145 GLU B C 1
ATOM 3242 O O . GLU B 1 106 ? -7.675 -21.129 115.575 1.00 33.45 145 GLU B O 1
ATOM 3248 N N . ILE B 1 107 ? -8.434 -22.600 114.040 1.00 34.65 146 ILE B N 1
ATOM 3249 C CA . ILE B 1 107 ? -9.387 -23.245 114.931 1.00 37.58 146 ILE B CA 1
ATOM 3250 C C . ILE B 1 107 ? -8.688 -24.044 116.029 1.00 39.45 146 ILE B C 1
ATOM 3251 O O . ILE B 1 107 ? -9.127 -24.043 117.178 1.00 43.33 146 ILE B O 1
ATOM 3256 N N . GLU B 1 108 ? -7.603 -24.727 115.677 1.00 39.92 147 GLU B N 1
ATOM 3257 C CA . GLU B 1 108 ? -6.857 -25.503 116.662 1.00 45.30 147 GLU B CA 1
ATOM 3258 C C . GLU B 1 108 ? -6.310 -24.594 117.760 1.00 43.53 147 GLU B C 1
ATOM 3259 O O . GLU B 1 108 ? -6.439 -24.898 118.949 1.00 42.36 147 GLU B O 1
ATOM 3265 N N . ARG B 1 109 ? -5.713 -23.476 117.356 1.00 40.84 148 ARG B N 1
ATOM 3266 C CA . ARG B 1 109 ? -5.184 -22.497 118.301 1.00 40.18 148 ARG B CA 1
ATOM 3267 C C . ARG B 1 109 ? -6.284 -21.976 119.226 1.00 36.88 148 ARG B C 1
ATOM 3268 O O . ARG B 1 109 ? -6.085 -21.866 120.433 1.00 36.50 148 ARG B O 1
ATOM 3276 N N . ALA B 1 110 ? -7.449 -21.680 118.658 1.00 31.06 149 ALA B N 1
ATOM 3277 C CA . ALA B 1 110 ? -8.571 -21.161 119.435 1.00 37.35 149 ALA B CA 1
ATOM 3278 C C . ALA B 1 110 ? -9.043 -22.159 120.487 1.00 31.68 149 ALA B C 1
ATOM 3279 O O . ALA B 1 110 ? -9.353 -21.780 121.614 1.00 36.90 149 ALA B O 1
ATOM 3281 N N . LYS B 1 111 ? -9.101 -23.432 120.110 1.00 34.69 150 LYS B N 1
ATOM 3282 C CA . LYS B 1 111 ? -9.529 -24.487 121.021 1.00 36.69 150 LYS B CA 1
ATOM 3283 C C . LYS B 1 111 ? -8.601 -24.613 122.224 1.00 37.67 150 LYS B C 1
ATOM 3284 O O . LYS B 1 111 ? -9.059 -24.735 123.360 1.00 43.44 150 LYS B O 1
ATOM 3290 N N . LEU B 1 112 ? -7.296 -24.595 121.973 1.00 36.16 151 LEU B N 1
ATOM 3291 C CA . LEU B 1 112 ? -6.316 -24.690 123.051 1.00 36.99 151 LEU B CA 1
ATOM 3292 C C . LEU B 1 112 ? -6.400 -23.485 123.985 1.00 36.02 151 LEU B C 1
ATOM 3293 O O . LEU B 1 112 ? -6.242 -23.621 125.193 1.00 36.50 151 LEU B O 1
ATOM 3298 N N . LEU B 1 113 ? -6.646 -22.304 123.425 1.00 33.57 152 LEU B N 1
ATOM 3299 C CA . LEU B 1 113 ? -6.755 -21.101 124.239 1.00 36.46 152 LEU B CA 1
ATOM 3300 C C . LEU B 1 113 ? -7.997 -21.158 125.129 1.00 38.24 152 LEU B C 1
ATOM 3301 O O . LEU B 1 113 ? -7.939 -20.823 126.311 1.00 33.42 152 LEU B O 1
ATOM 3306 N N . VAL B 1 114 ? -9.117 -21.586 124.555 1.00 38.42 153 VAL B N 1
ATOM 3307 C CA . VAL B 1 114 ? -10.363 -21.726 125.303 1.00 40.57 153 VAL B CA 1
ATOM 3308 C C . VAL B 1 114 ? -10.212 -22.738 126.445 1.00 50.21 153 VAL B C 1
ATOM 3309 O O . VAL B 1 114 ? -10.593 -22.465 127.588 1.00 36.75 153 VAL B O 1
ATOM 3313 N N . GLU B 1 115 ? -9.633 -23.894 126.136 1.00 37.25 154 GLU B N 1
ATOM 3314 C CA . GLU B 1 115 ? -9.357 -24.907 127.150 1.00 51.34 154 GLU B CA 1
ATOM 3315 C C . GLU B 1 115 ? -8.425 -24.379 128.242 1.00 48.77 154 GLU B C 1
ATOM 3316 O O . GLU B 1 115 ? -8.442 -24.871 129.368 1.00 45.83 154 GLU B O 1
ATOM 3322 N N . ALA B 1 116 ? -7.621 -23.373 127.908 1.00 46.25 155 ALA B N 1
ATOM 3323 C CA . ALA B 1 116 ? -6.680 -22.793 128.864 1.00 50.42 155 ALA B CA 1
ATOM 3324 C C . ALA B 1 116 ? -7.318 -21.688 129.709 1.00 48.52 155 ALA B C 1
ATOM 3325 O O . ALA B 1 116 ? -6.663 -21.106 130.573 1.00 42.33 155 ALA B O 1
ATOM 3327 N N . GLY B 1 117 ? -8.590 -21.396 129.451 1.00 46.59 156 GLY B N 1
ATOM 3328 C CA . GLY B 1 117 ? -9.342 -20.469 130.279 1.00 42.87 156 GLY B CA 1
ATOM 3329 C C . GLY B 1 117 ? -9.347 -19.015 129.836 1.00 39.10 156 GLY B C 1
ATOM 3330 O O . GLY B 1 117 ? -9.615 -18.121 130.641 1.00 37.03 156 GLY B O 1
ATOM 3331 N N . VAL B 1 118 ? -9.057 -18.762 128.564 1.00 33.54 157 VAL B N 1
ATOM 3332 C CA . VAL B 1 118 ? -9.083 -17.392 128.063 1.00 31.97 157 VAL B CA 1
ATOM 3333 C C . VAL B 1 118 ? -10.534 -16.896 128.099 1.00 37.25 157 VAL B C 1
ATOM 3334 O O . VAL B 1 118 ? -11.473 -17.684 127.965 1.00 34.19 157 VAL B O 1
ATOM 3338 N N . ASP B 1 119 ? -10.720 -15.600 128.319 1.00 37.68 158 ASP B N 1
ATOM 3339 C CA . ASP B 1 119 ? -12.061 -15.053 128.499 1.00 36.40 158 ASP B CA 1
ATOM 3340 C C . ASP B 1 119 ? -12.675 -14.579 127.189 1.00 36.02 158 ASP B C 1
ATOM 3341 O O . ASP B 1 119 ? -13.896 -14.533 127.047 1.00 34.88 158 ASP B O 1
ATOM 3346 N N . VAL B 1 120 ? -11.829 -14.232 126.229 1.00 28.10 159 VAL B N 1
ATOM 3347 C CA . VAL B 1 120 ? -12.317 -13.792 124.935 1.00 28.25 159 VAL B CA 1
ATOM 3348 C C . VAL B 1 120 ? -11.316 -14.144 123.839 1.00 29.72 159 VAL B C 1
ATOM 3349 O O . VAL B 1 120 ? -10.103 -14.075 124.046 1.00 25.70 159 VAL B O 1
ATOM 3353 N N . ILE B 1 121 ? -11.834 -14.562 122.689 1.00 27.18 160 ILE B N 1
ATOM 3354 C CA . ILE B 1 121 ? -11.017 -14.762 121.497 1.00 28.60 160 ILE B CA 1
ATOM 3355 C C . ILE B 1 121 ? -11.127 -13.552 120.579 1.00 29.00 160 ILE B C 1
ATOM 3356 O O . ILE B 1 121 ? -12.231 -13.138 120.229 1.00 30.81 160 ILE B O 1
ATOM 3361 N N . VAL B 1 122 ? -9.992 -12.979 120.191 1.00 24.81 161 VAL B N 1
ATOM 3362 C CA . VAL B 1 122 ? -10.008 -11.900 119.211 1.00 22.67 161 VAL B CA 1
ATOM 3363 C C . VAL B 1 122 ? -9.630 -12.448 117.842 1.00 23.69 161 VAL B C 1
ATOM 3364 O O . VAL B 1 122 ? -8.464 -12.745 117.581 1.00 24.63 161 VAL B O 1
ATOM 3368 N N . LEU B 1 123 ? -10.635 -12.610 116.987 1.00 21.40 162 LEU B N 1
ATOM 3369 C CA . LEU B 1 123 ? -10.425 -13.063 115.617 1.00 28.20 162 LEU B CA 1
ATOM 3370 C C . LEU B 1 123 ? -10.122 -11.847 114.753 1.00 28.31 162 LEU B C 1
ATOM 3371 O O . LEU B 1 123 ? -11.005 -11.044 114.471 1.00 30.81 162 LEU B O 1
ATOM 3376 N N . ASP B 1 124 ? -8.865 -11.706 114.353 1.00 32.75 163 ASP B N 1
ATOM 3377 C CA . ASP B 1 124 ? -8.428 -10.496 113.676 1.00 39.01 163 ASP B CA 1
ATOM 3378 C C . ASP B 1 124 ? -7.887 -10.737 112.280 1.00 37.01 163 ASP B C 1
ATOM 3379 O O . ASP B 1 124 ? -7.275 -11.766 111.994 1.00 41.23 163 ASP B O 1
ATOM 3384 N N . SER B 1 125 ? -8.115 -9.757 111.418 1.00 30.04 164 SER B N 1
ATOM 3385 C CA . SER B 1 125 ? -7.545 -9.744 110.086 1.00 29.57 164 SER B CA 1
ATOM 3386 C C . SER B 1 125 ? -7.442 -8.298 109.628 1.00 27.39 164 SER B C 1
ATOM 3387 O O . SER B 1 125 ? -8.117 -7.418 110.170 1.00 27.82 164 SER B O 1
ATOM 3390 N N . ALA B 1 126 ? -6.585 -8.053 108.647 1.00 25.02 165 ALA B N 1
ATOM 3391 C CA . ALA B 1 126 ? -6.467 -6.729 108.049 1.00 25.93 165 ALA B CA 1
ATOM 3392 C C . ALA B 1 126 ? -7.816 -6.293 107.487 1.00 26.38 165 ALA B C 1
ATOM 3393 O O . ALA B 1 126 ? -8.182 -5.119 107.544 1.00 29.13 165 ALA B O 1
ATOM 3395 N N . HIS B 1 127 ? -8.556 -7.260 106.955 1.00 21.88 166 HIS B N 1
ATOM 3396 C CA . HIS B 1 127 ? -9.865 -7.006 106.369 1.00 23.56 166 HIS B CA 1
ATOM 3397 C C . HIS B 1 127 ? -10.899 -7.946 106.978 1.00 21.61 166 HIS B C 1
ATOM 3398 O O . HIS B 1 127 ? -11.091 -9.056 106.495 1.00 26.51 166 HIS B O 1
ATOM 3405 N N . GLY B 1 128 ? -11.563 -7.497 108.038 1.00 23.35 167 GLY B N 1
ATOM 3406 C CA . GLY B 1 128 ? -12.509 -8.334 108.759 1.00 20.80 167 GLY B CA 1
ATOM 3407 C C . GLY B 1 128 ? -13.764 -8.710 107.990 1.00 26.39 167 GLY B C 1
ATOM 3408 O O . GLY B 1 128 ? -14.345 -9.764 108.224 1.00 29.52 167 GLY B O 1
ATOM 3409 N N . HIS B 1 129 ? -14.192 -7.852 107.070 1.00 22.31 168 HIS B N 1
ATOM 3410 C CA . HIS B 1 129 ? -15.389 -8.135 106.284 1.00 23.39 168 HIS B CA 1
ATOM 3411 C C . HIS B 1 129 ? -15.050 -9.017 105.089 1.00 24.66 168 HIS B C 1
ATOM 3412 O O . HIS B 1 129 ? -15.032 -8.552 103.950 1.00 22.40 168 HIS B O 1
ATOM 3419 N N . SER B 1 130 ? -14.773 -10.288 105.345 1.00 21.94 169 SER B N 1
ATOM 3420 C CA . SER B 1 130 ? -14.386 -11.193 104.269 1.00 26.49 169 SER B CA 1
ATOM 3421 C C . SER B 1 130 ? -14.939 -12.594 104.488 1.00 29.80 169 SER B C 1
ATOM 3422 O O . SER B 1 130 ? -15.363 -12.944 105.590 1.00 31.71 169 SER B O 1
ATOM 3425 N N . LEU B 1 131 ? -14.926 -13.390 103.426 1.00 31.89 170 LEU B N 1
ATOM 3426 C CA . LEU B 1 131 ? -15.462 -14.745 103.464 1.00 35.09 170 LEU B CA 1
ATOM 3427 C C . LEU B 1 131 ? -14.699 -15.620 104.459 1.00 36.58 170 LEU B C 1
ATOM 3428 O O . LEU B 1 131 ? -15.306 -16.324 105.267 1.00 35.43 170 LEU B O 1
ATOM 3433 N N . ASN B 1 132 ? -13.372 -15.562 104.397 1.00 31.44 171 ASN B N 1
ATOM 3434 C CA . ASN B 1 132 ? -12.515 -16.336 105.293 1.00 32.67 171 ASN B CA 1
ATOM 3435 C C . ASN B 1 132 ? -12.778 -16.057 106.766 1.00 32.64 171 ASN B C 1
ATOM 3436 O O . ASN B 1 132 ? -12.827 -16.979 107.579 1.00 29.84 171 ASN B O 1
ATOM 3441 N N . ILE B 1 133 ? -12.934 -14.782 107.107 1.00 24.78 172 ILE B N 1
ATOM 3442 C CA . ILE B 1 133 ? -13.191 -14.390 108.485 1.00 24.87 172 ILE B CA 1
ATOM 3443 C C . ILE B 1 133 ? -14.544 -14.912 108.950 1.00 29.32 172 ILE B C 1
ATOM 3444 O O . ILE B 1 133 ? -14.652 -15.497 110.025 1.00 28.72 172 ILE B O 1
ATOM 3449 N N . ILE B 1 134 ? -15.571 -14.718 108.127 1.00 28.52 173 ILE B N 1
ATOM 3450 C CA . ILE B 1 134 ? -16.918 -15.154 108.477 1.00 25.52 173 ILE B CA 1
ATOM 3451 C C . ILE B 1 134 ? -16.979 -16.667 108.700 1.00 33.82 173 ILE B C 1
ATOM 3452 O O . ILE B 1 134 ? -17.611 -17.139 109.651 1.00 32.77 173 ILE B O 1
ATOM 3457 N N . ARG B 1 135 ? -16.312 -17.423 107.832 1.00 29.02 174 ARG B N 1
ATOM 3458 C CA . ARG B 1 135 ? -16.290 -18.876 107.963 1.00 30.57 174 ARG B CA 1
ATOM 3459 C C . ARG B 1 135 ? -15.559 -19.316 109.230 1.00 30.09 174 ARG B C 1
ATOM 3460 O O . ARG B 1 135 ? -15.981 -20.255 109.896 1.00 33.48 174 ARG B O 1
ATOM 3468 N N . THR B 1 136 ? -14.464 -18.637 109.559 1.00 29.03 175 THR B N 1
ATOM 3469 C CA . THR B 1 136 ? -13.714 -18.955 110.768 1.00 32.21 175 THR B CA 1
ATOM 3470 C C . THR B 1 136 ? -14.565 -18.683 112.004 1.00 33.90 175 THR B C 1
ATOM 3471 O O . THR B 1 136 ? -14.564 -19.461 112.962 1.00 38.17 175 THR B O 1
ATOM 3475 N N . LEU B 1 137 ? -15.299 -17.577 111.965 1.00 27.94 176 LEU B N 1
ATOM 3476 C CA . LEU B 1 137 ? -16.184 -17.192 113.058 1.00 33.40 176 LEU B CA 1
ATOM 3477 C C . LEU B 1 137 ? -17.251 -18.256 113.313 1.00 35.94 176 LEU B C 1
ATOM 3478 O O . LEU B 1 137 ? -17.408 -18.732 114.439 1.00 32.41 176 LEU B O 1
ATOM 3483 N N . LYS B 1 138 ? -17.967 -18.640 112.260 1.00 35.06 177 LYS B N 1
ATOM 3484 C CA . LYS B 1 138 ? -19.031 -19.631 112.377 1.00 34.81 177 LYS B CA 1
ATOM 3485 C C . LYS B 1 138 ? -18.494 -20.975 112.862 1.00 37.53 177 LYS B C 1
ATOM 3486 O O . LYS B 1 138 ? -19.190 -21.715 113.560 1.00 38.22 177 LYS B O 1
ATOM 3492 N N . GLU B 1 139 ? -17.254 -21.282 112.494 1.00 35.92 178 GLU B N 1
ATOM 3493 C CA . GLU B 1 139 ? -16.629 -22.540 112.886 1.00 39.97 178 GLU B CA 1
ATOM 3494 C C . GLU B 1 139 ? -16.351 -22.553 114.389 1.00 40.14 178 GLU B C 1
ATOM 3495 O O . GLU B 1 139 ? -16.593 -23.551 115.066 1.00 43.58 178 GLU B O 1
ATOM 3501 N N . ILE B 1 140 ? -15.847 -21.434 114.900 1.00 37.64 179 ILE B N 1
ATOM 3502 C CA . ILE B 1 140 ? -15.565 -21.287 116.325 1.00 38.78 179 ILE B CA 1
ATOM 3503 C C . ILE B 1 140 ? -16.835 -21.378 117.163 1.00 37.02 179 ILE B C 1
ATOM 3504 O O . ILE B 1 140 ? -16.922 -22.191 118.086 1.00 40.18 179 ILE B O 1
ATOM 3509 N N . LYS B 1 141 ? -17.820 -20.547 116.829 1.00 37.95 180 LYS B N 1
ATOM 3510 C CA . LYS B 1 141 ? -19.087 -20.514 117.557 1.00 40.47 180 LYS B CA 1
ATOM 3511 C C . LYS B 1 141 ? -19.776 -21.880 117.595 1.00 43.02 180 LYS B C 1
ATOM 3512 O O . LYS B 1 141 ? -20.511 -22.183 118.535 1.00 50.48 180 LYS B O 1
ATOM 3518 N N . SER B 1 142 ? -19.529 -22.704 116.581 1.00 41.38 181 SER B N 1
ATOM 3519 C CA . SER B 1 142 ? -20.184 -24.006 116.490 1.00 44.91 181 SER B CA 1
ATOM 3520 C C . SER B 1 142 ? -19.418 -25.110 117.220 1.00 43.78 181 SER B C 1
ATOM 3521 O O . SER B 1 142 ? -20.002 -26.113 117.610 1.00 42.49 181 SER B O 1
ATOM 3524 N N . LYS B 1 143 ? -18.114 -24.927 117.408 1.00 47.15 182 LYS B N 1
ATOM 3525 C CA . LYS B 1 143 ? -17.282 -25.985 117.977 1.00 47.83 182 LYS B CA 1
ATOM 3526 C C . LYS B 1 143 ? -16.896 -25.748 119.436 1.00 47.51 182 LYS B C 1
ATOM 3527 O O . LYS B 1 143 ? -16.565 -26.692 120.150 1.00 45.95 182 LYS B O 1
ATOM 3533 N N . MET B 1 144 ? -16.925 -24.496 119.878 1.00 37.48 183 MET B N 1
ATOM 3534 C CA . MET B 1 144 ? -16.564 -24.193 121.257 1.00 41.67 183 MET B CA 1
ATOM 3535 C C . MET B 1 144 ? -17.421 -23.068 121.826 1.00 42.01 183 MET B C 1
ATOM 3536 O O . MET B 1 144 ? -18.148 -22.395 121.098 1.00 41.41 183 MET B O 1
ATOM 3541 N N . ASN B 1 145 ? -17.335 -22.881 123.138 1.00 40.96 184 ASN B N 1
ATOM 3542 C CA . ASN B 1 145 ? -18.178 -21.923 123.836 1.00 41.40 184 ASN B CA 1
ATOM 3543 C C . ASN B 1 145 ? -17.378 -20.750 124.381 1.00 38.26 184 ASN B C 1
ATOM 3544 O O . ASN B 1 145 ? -16.833 -20.818 125.480 1.00 39.12 184 ASN B O 1
ATOM 3549 N N . ILE B 1 146 ? -17.303 -19.674 123.608 1.00 33.02 185 ILE B N 1
ATOM 3550 C CA . ILE B 1 146 ? -16.571 -18.501 124.048 1.00 36.46 185 ILE B CA 1
ATOM 3551 C C . ILE B 1 146 ? -17.012 -17.259 123.290 1.00 35.65 185 ILE B C 1
ATOM 3552 O O . ILE B 1 146 ? -17.512 -17.350 122.164 1.00 33.87 185 ILE B O 1
ATOM 3557 N N . ASP B 1 147 ? -16.844 -16.103 123.927 1.00 30.51 186 ASP B N 1
ATOM 3558 C CA . ASP B 1 147 ? -17.106 -14.817 123.288 1.00 31.98 186 ASP B CA 1
ATOM 3559 C C . ASP B 1 147 ? -16.048 -14.491 122.241 1.00 32.30 186 ASP B C 1
ATOM 3560 O O . ASP B 1 147 ? -14.845 -14.563 122.507 1.00 34.51 186 ASP B O 1
ATOM 3565 N N . VAL B 1 148 ? -16.496 -14.123 121.048 1.00 28.87 187 VAL B N 1
ATOM 3566 C CA . VAL B 1 148 ? -15.573 -13.825 119.968 1.00 26.68 187 VAL B CA 1
ATOM 3567 C C . VAL B 1 148 ? -15.664 -12.367 119.524 1.00 25.42 187 VAL B C 1
ATOM 3568 O O . VAL B 1 148 ? -16.726 -11.890 119.118 1.00 25.38 187 VAL B O 1
ATOM 3572 N N . ILE B 1 149 ? -14.544 -11.660 119.629 1.00 24.26 188 ILE B N 1
ATOM 3573 C CA . ILE B 1 149 ? -14.424 -10.316 119.082 1.00 23.02 188 ILE B CA 1
ATOM 3574 C C . ILE B 1 149 ? -13.862 -10.415 117.666 1.00 27.30 188 ILE B C 1
ATOM 3575 O O . ILE B 1 149 ? -12.802 -11.007 117.455 1.00 28.63 188 ILE B O 1
ATOM 3580 N N . VAL B 1 150 ? -14.578 -9.850 116.698 1.00 24.19 189 VAL B N 1
ATOM 3581 C CA . VAL B 1 150 ? -14.148 -9.904 115.303 1.00 23.37 189 VAL B CA 1
ATOM 3582 C C . VAL B 1 150 ? -13.805 -8.515 114.756 1.00 25.30 189 VAL B C 1
ATOM 3583 O O . VAL B 1 150 ? -14.528 -7.547 114.991 1.00 21.96 189 VAL B O 1
ATOM 3587 N N . GLY B 1 151 ? -12.700 -8.428 114.023 1.00 29.09 190 GLY B N 1
ATOM 3588 C CA . GLY B 1 151 ? -12.290 -7.189 113.385 1.00 30.86 190 GLY B CA 1
ATOM 3589 C C . GLY B 1 151 ? -11.279 -7.480 112.293 1.00 28.56 190 GLY B C 1
ATOM 3590 O O . GLY B 1 151 ? -10.937 -8.640 112.066 1.00 32.68 190 GLY B O 1
ATOM 3591 N N . ASN B 1 152 ? -10.805 -6.445 111.605 1.00 30.13 191 ASN B N 1
ATOM 3592 C CA . ASN B 1 152 ? -11.245 -5.070 111.821 1.00 22.02 191 ASN B CA 1
ATOM 3593 C C . ASN B 1 152 ? -12.166 -4.606 110.695 1.00 24.68 191 ASN B C 1
ATOM 3594 O O . ASN B 1 152 ? -11.946 -4.941 109.528 1.00 27.93 191 ASN B O 1
ATOM 3599 N N . VAL B 1 153 ? -13.202 -3.847 111.040 1.00 22.42 192 VAL B N 1
ATOM 3600 C CA . VAL B 1 153 ? -14.151 -3.359 110.041 1.00 22.73 192 VAL B CA 1
ATOM 3601 C C . VAL B 1 153 ? -14.386 -1.852 110.198 1.00 26.26 192 VAL B C 1
ATOM 3602 O O . VAL B 1 153 ? -14.032 -1.267 111.221 1.00 22.25 192 VAL B O 1
ATOM 3606 N N . VAL B 1 154 ? -14.969 -1.222 109.181 1.00 23.01 193 VAL B N 1
ATOM 3607 C CA . VAL B 1 154 ? -15.230 0.214 109.235 1.00 19.26 193 VAL B CA 1
ATOM 3608 C C . VAL B 1 154 ? -16.595 0.594 108.659 1.00 31.41 193 VAL B C 1
ATOM 3609 O O . VAL B 1 154 ? -16.887 1.776 108.506 1.00 28.75 193 VAL B O 1
ATOM 3613 N N . THR B 1 155 ? -17.432 -0.389 108.336 1.00 19.27 194 THR B N 1
ATOM 3614 C CA . THR B 1 155 ? -18.715 -0.078 107.699 1.00 22.86 194 THR B CA 1
ATOM 3615 C C . THR B 1 155 ? -19.915 -0.705 108.397 1.00 21.21 194 THR B C 1
ATOM 3616 O O . THR B 1 155 ? -19.778 -1.683 109.135 1.00 24.06 194 THR B O 1
ATOM 3620 N N . GLU B 1 156 ? -21.092 -0.133 108.136 1.00 21.12 195 GLU B N 1
ATOM 3621 C CA . GLU B 1 156 ? -22.365 -0.663 108.623 1.00 21.41 195 GLU B CA 1
ATOM 3622 C C . GLU B 1 156 ? -22.609 -2.092 108.147 1.00 26.70 195 GLU B C 1
ATOM 3623 O O . GLU B 1 156 ? -22.963 -2.968 108.938 1.00 32.10 195 GLU B O 1
ATOM 3629 N N . GLU B 1 157 ? -22.443 -2.312 106.844 1.00 29.81 196 GLU B N 1
ATOM 3630 C CA . GLU B 1 157 ? -22.669 -3.624 106.248 1.00 30.87 196 GLU B CA 1
ATOM 3631 C C . GLU B 1 157 ? -21.805 -4.698 106.901 1.00 20.96 196 GLU B C 1
ATOM 3632 O O . GLU B 1 157 ? -22.272 -5.800 107.171 1.00 31.94 196 GLU B O 1
ATOM 3638 N N . ALA B 1 158 ? -20.541 -4.367 107.138 1.00 25.14 197 ALA B N 1
ATOM 3639 C CA . ALA B 1 158 ? -19.595 -5.295 107.745 1.00 25.25 197 ALA B CA 1
ATOM 3640 C C . ALA B 1 158 ? -20.015 -5.638 109.168 1.00 26.79 197 ALA B C 1
ATOM 3641 O O . ALA B 1 158 ? -19.998 -6.801 109.576 1.00 27.46 197 ALA B O 1
ATOM 3643 N N . THR B 1 159 ? -20.390 -4.607 109.915 1.00 23.83 198 THR B N 1
ATOM 3644 C CA . THR B 1 159 ? -20.844 -4.763 111.284 1.00 25.59 198 THR B CA 1
ATOM 3645 C C . THR B 1 159 ? -22.067 -5.662 111.360 1.00 27.80 198 THR B C 1
ATOM 3646 O O . THR B 1 159 ? -22.140 -6.564 112.194 1.00 26.44 198 THR B O 1
ATOM 3650 N N . LYS B 1 160 ? -23.027 -5.411 110.479 1.00 28.95 199 LYS B N 1
ATOM 3651 C CA . LYS B 1 160 ? -24.278 -6.152 110.500 1.00 31.20 199 LYS B CA 1
ATOM 3652 C C . LYS B 1 160 ? -24.050 -7.628 110.191 1.00 34.80 199 LYS B C 1
ATOM 3653 O O . LYS B 1 160 ? -24.619 -8.501 110.844 1.00 32.75 199 LYS B O 1
ATOM 3659 N N . GLU B 1 161 ? -23.200 -7.903 109.208 1.00 32.32 200 GLU B N 1
ATOM 3660 C CA . GLU B 1 161 ? -22.971 -9.277 108.780 1.00 32.71 200 GLU B CA 1
ATOM 3661 C C . GLU B 1 161 ? -22.217 -10.097 109.830 1.00 29.23 200 GLU B C 1
ATOM 3662 O O . GLU B 1 161 ? -22.583 -11.239 110.112 1.00 31.40 200 GLU B O 1
ATOM 3668 N N . LEU B 1 162 ? -21.170 -9.518 110.407 1.00 25.47 201 LEU B N 1
ATOM 3669 C CA . LEU B 1 162 ? -20.427 -10.195 111.464 1.00 25.57 201 LEU B CA 1
ATOM 3670 C C . LEU B 1 162 ? -21.313 -10.495 112.673 1.00 28.48 201 LEU B C 1
ATOM 3671 O O . LEU B 1 162 ? -21.228 -11.573 113.257 1.00 27.66 201 LEU B O 1
ATOM 3676 N N . ILE B 1 163 ? -22.171 -9.549 113.038 1.00 32.30 202 ILE B N 1
ATOM 3677 C CA . ILE B 1 163 ? -23.085 -9.749 114.160 1.00 29.04 202 ILE B CA 1
ATOM 3678 C C . ILE B 1 163 ? -24.068 -10.883 113.877 1.00 34.20 202 ILE B C 1
ATOM 3679 O O . ILE B 1 163 ? -24.301 -11.748 114.731 1.00 29.15 202 ILE B O 1
ATOM 3684 N N . GLU B 1 164 ? -24.630 -10.890 112.672 1.00 32.39 203 GLU B N 1
ATOM 3685 C CA . GLU B 1 164 ? -25.578 -11.931 112.284 1.00 37.27 203 GLU B CA 1
ATOM 3686 C C . GLU B 1 164 ? -24.932 -13.310 112.313 1.00 33.73 203 GLU B C 1
ATOM 3687 O O . GLU B 1 164 ? -25.597 -14.309 112.578 1.00 31.17 203 GLU B O 1
ATOM 3693 N N . ASN B 1 165 ? -23.630 -13.361 112.050 1.00 34.16 204 ASN B N 1
ATOM 3694 C CA . ASN B 1 165 ? -22.916 -14.632 112.054 1.00 35.57 204 ASN B CA 1
ATOM 3695 C C . ASN B 1 165 ? -22.306 -14.981 113.415 1.00 36.39 204 ASN B C 1
ATOM 3696 O O . ASN B 1 165 ? -21.566 -15.957 113.534 1.00 31.48 204 ASN B O 1
ATOM 3701 N N . GLY B 1 166 ? -22.618 -14.184 114.435 1.00 34.04 205 GLY B N 1
ATOM 3702 C CA . GLY B 1 166 ? -22.345 -14.573 115.810 1.00 37.34 205 GLY B CA 1
ATOM 3703 C C . GLY B 1 166 ? -21.269 -13.811 116.565 1.00 37.76 205 GLY B C 1
ATOM 3704 O O . GLY B 1 166 ? -20.849 -14.248 117.639 1.00 36.55 205 GLY B O 1
ATOM 3705 N N . ALA B 1 167 ? -20.818 -12.686 116.018 1.00 28.57 206 ALA B N 1
ATOM 3706 C CA . ALA B 1 167 ? -19.814 -11.864 116.690 1.00 31.61 206 ALA B CA 1
ATOM 3707 C C . ALA B 1 167 ? -20.338 -11.342 118.027 1.00 32.77 206 ALA B C 1
ATOM 3708 O O . ALA B 1 167 ? -21.482 -10.898 118.125 1.00 33.11 206 ALA B O 1
ATOM 3710 N N . ASP B 1 168 ? -19.499 -11.405 119.055 1.00 27.92 207 ASP B N 1
ATOM 3711 C CA . ASP B 1 168 ? -19.887 -10.950 120.388 1.00 38.23 207 ASP B CA 1
ATOM 3712 C C . ASP B 1 168 ? -19.312 -9.566 120.661 1.00 32.49 207 ASP B C 1
ATOM 3713 O O . ASP B 1 168 ? -19.650 -8.912 121.650 1.00 35.17 207 ASP B O 1
ATOM 3718 N N . GLY B 1 169 ? -18.439 -9.129 119.764 1.00 27.51 208 GLY B N 1
ATOM 3719 C CA . GLY B 1 169 ? -17.837 -7.815 119.840 1.00 25.38 208 GLY B CA 1
ATOM 3720 C C . GLY B 1 169 ? -17.331 -7.480 118.455 1.00 29.99 208 GLY B C 1
ATOM 3721 O O . GLY B 1 169 ? -17.007 -8.377 117.677 1.00 24.87 208 GLY B O 1
ATOM 3722 N N . ILE B 1 170 ? -17.275 -6.193 118.142 1.00 26.96 209 ILE B N 1
ATOM 3723 C CA . ILE B 1 170 ? -16.839 -5.748 116.826 1.00 23.40 209 ILE B CA 1
ATOM 3724 C C . ILE B 1 170 ? -15.688 -4.766 116.956 1.00 29.49 209 ILE B C 1
ATOM 3725 O O . ILE B 1 170 ? -15.826 -3.728 117.600 1.00 29.77 209 ILE B O 1
ATOM 3730 N N . LYS B 1 171 ? -14.551 -5.089 116.350 1.00 22.51 210 LYS B N 1
ATOM 3731 C CA . LYS B 1 171 ? -13.393 -4.215 116.441 1.00 22.08 210 LYS B CA 1
ATOM 3732 C C . LYS B 1 171 ? -13.286 -3.321 115.206 1.00 25.58 210 LYS B C 1
ATOM 3733 O O . LYS B 1 171 ? -13.234 -3.797 114.076 1.00 25.70 210 LYS B O 1
ATOM 3739 N N . VAL B 1 172 ? -13.252 -2.015 115.445 1.00 22.50 211 VAL B N 1
ATOM 3740 C CA . VAL B 1 172 ? -13.309 -1.025 114.385 1.00 24.33 211 VAL B CA 1
ATOM 3741 C C . VAL B 1 172 ? -11.963 -0.332 114.206 1.00 27.35 211 VAL B C 1
ATOM 3742 O O . VAL B 1 172 ? -11.370 0.140 115.170 1.00 26.94 211 VAL B O 1
ATOM 3746 N N . GLY B 1 173 ? -11.477 -0.275 112.970 1.00 27.88 212 GLY B N 1
ATOM 3747 C CA . GLY B 1 173 ? -10.225 0.408 112.704 1.00 27.33 212 GLY B CA 1
ATOM 3748 C C . GLY B 1 173 ? -9.456 -0.098 111.499 1.00 25.43 212 GLY B C 1
ATOM 3749 O O . GLY B 1 173 ? -8.810 -1.145 111.551 1.00 28.83 212 GLY B O 1
ATOM 3750 N N . ILE B 1 174 ? -9.534 0.653 110.406 1.00 23.13 213 ILE B N 1
ATOM 3751 C CA . ILE B 1 174 ? -8.718 0.406 109.220 1.00 22.75 213 ILE B CA 1
ATOM 3752 C C . ILE B 1 174 ? -8.216 1.769 108.757 1.00 28.42 213 ILE B C 1
ATOM 3753 O O . ILE B 1 174 ? -9.005 2.619 108.346 1.00 23.70 213 ILE B O 1
ATOM 3758 N N . GLY B 1 175 ? -6.911 1.999 108.877 1.00 26.62 214 GLY B N 1
ATOM 3759 C CA . GLY B 1 175 ? -6.386 3.338 108.700 1.00 31.45 214 GLY B CA 1
ATOM 3760 C C . GLY B 1 175 ? -5.734 4.061 109.882 1.00 35.05 214 GLY B C 1
ATOM 3761 O O . GLY B 1 175 ? -4.712 4.721 109.692 1.00 37.33 214 GLY B O 1
ATOM 3762 N N . PRO B 1 176 ? -6.301 3.958 111.106 1.00 30.60 215 PRO B N 1
ATOM 3763 C CA . PRO B 1 176 ? -5.861 4.954 112.096 1.00 27.86 215 PRO B CA 1
ATOM 3764 C C . PRO B 1 176 ? -4.606 4.627 112.923 1.00 27.67 215 PRO B C 1
ATOM 3765 O O . PRO B 1 176 ? -4.110 5.527 113.597 1.00 28.28 215 PRO B O 1
ATOM 3769 N N . GLY B 1 177 ? -4.111 3.394 112.893 1.00 27.48 216 GLY B N 1
ATOM 3770 C CA . GLY B 1 177 ? -2.988 3.021 113.744 1.00 23.63 216 GLY B CA 1
ATOM 3771 C C . GLY B 1 177 ? -1.746 3.878 113.551 1.00 26.76 216 GLY B C 1
ATOM 3772 O O . GLY B 1 177 ? -1.463 4.323 112.442 1.00 28.91 216 GLY B O 1
ATOM 3773 N N . SER B 1 178 ? -1.003 4.113 114.629 1.00 33.49 217 SER B N 1
ATOM 3774 C CA . SER B 1 178 ? 0.188 4.960 114.568 1.00 31.22 217 SER B CA 1
ATOM 3775 C C . SER B 1 178 ? 1.274 4.398 113.654 1.00 32.38 217 SER B C 1
ATOM 3776 O O . SER B 1 178 ? 2.065 5.153 113.093 1.00 32.45 217 SER B O 1
ATOM 3779 N N . ILE B 1 179 ? 1.325 3.076 113.513 1.00 25.93 218 ILE B N 1
ATOM 3780 C CA . ILE B 1 179 ? 2.356 2.453 112.685 1.00 30.59 218 ILE B CA 1
ATOM 3781 C C . ILE B 1 179 ? 1.786 1.919 111.376 1.00 32.01 218 ILE B C 1
ATOM 3782 O O . ILE B 1 179 ? 2.432 1.150 110.670 1.00 31.92 218 ILE B O 1
ATOM 3796 N N . THR B 1 181 ? 0.398 1.644 107.563 1.00 23.25 220 THR B N 1
ATOM 3797 C CA . THR B 1 181 ? 0.639 2.167 106.218 1.00 25.76 220 THR B CA 1
ATOM 3798 C C . THR B 1 181 ? -0.322 1.576 105.198 1.00 26.15 220 THR B C 1
ATOM 3799 O O . THR B 1 181 ? -0.096 1.701 103.995 1.00 28.99 220 THR B O 1
ATOM 3803 N N . THR B 1 182 ? -1.392 0.939 105.672 1.00 24.47 221 THR B N 1
ATOM 3804 C CA . THR B 1 182 ? -2.455 0.476 104.778 1.00 26.88 221 THR B CA 1
ATOM 3805 C C . THR B 1 182 ? -2.982 1.658 103.964 1.00 26.03 221 THR B C 1
ATOM 3806 O O . THR B 1 182 ? -3.314 1.516 102.782 1.00 22.45 221 THR B O 1
ATOM 3810 N N A ARG B 1 183 ? -3.053 2.816 104.618 0.62 24.11 222 ARG B N 1
ATOM 3811 N N B ARG B 1 183 ? -3.033 2.830 104.592 0.38 24.33 222 ARG B N 1
ATOM 3812 C CA A ARG B 1 183 ? -3.437 4.070 103.978 0.62 24.12 222 ARG B CA 1
ATOM 3813 C CA B ARG B 1 183 ? -3.487 4.045 103.920 0.38 23.84 222 ARG B CA 1
ATOM 3814 C C A ARG B 1 183 ? -2.599 4.395 102.748 0.62 22.87 222 ARG B C 1
ATOM 3815 C C B ARG B 1 183 ? -2.594 4.458 102.750 0.38 24.33 222 ARG B C 1
ATOM 3816 O O A ARG B 1 183 ? -3.126 4.822 101.727 0.62 23.57 222 ARG B O 1
ATOM 3817 O O B ARG B 1 183 ? -3.084 4.996 101.760 0.38 23.76 222 ARG B O 1
ATOM 3832 N N . ILE B 1 184 ? -1.288 4.231 102.858 1.00 23.32 223 ILE B N 1
ATOM 3833 C CA . ILE B 1 184 ? -0.395 4.643 101.782 1.00 23.99 223 ILE B CA 1
ATOM 3834 C C . ILE B 1 184 ? -0.012 3.478 100.861 1.00 26.47 223 ILE B C 1
ATOM 3835 O O . ILE B 1 184 ? 0.302 3.693 99.697 1.00 26.94 223 ILE B O 1
ATOM 3840 N N . VAL B 1 185 ? -0.060 2.250 101.371 1.00 23.56 224 VAL B N 1
ATOM 3841 C CA . VAL B 1 185 ? 0.276 1.076 100.563 1.00 23.58 224 VAL B CA 1
ATOM 3842 C C . VAL B 1 185 ? -0.914 0.644 99.715 1.00 23.14 224 VAL B C 1
ATOM 3843 O O . VAL B 1 185 ? -0.772 0.345 98.522 1.00 23.36 224 VAL B O 1
ATOM 3847 N N . ALA B 1 186 ? -2.094 0.636 100.328 1.00 24.00 225 ALA B N 1
ATOM 3848 C CA . ALA B 1 186 ? -3.303 0.191 99.649 1.00 22.29 225 ALA B CA 1
ATOM 3849 C C . ALA B 1 186 ? -4.241 1.342 99.280 1.00 22.28 225 ALA B C 1
ATOM 3850 O O . ALA B 1 186 ? -5.127 1.176 98.445 1.00 27.69 225 ALA B O 1
ATOM 3852 N N . GLY B 1 187 ? -4.049 2.508 99.889 1.00 22.43 226 GLY B N 1
ATOM 3853 C CA . GLY B 1 187 ? -4.915 3.645 99.616 1.00 22.51 226 GLY B CA 1
ATOM 3854 C C . GLY B 1 187 ? -6.273 3.490 100.271 1.00 31.84 226 GLY B C 1
ATOM 3855 O O . GLY B 1 187 ? -7.258 4.100 99.851 1.00 22.09 226 GLY B O 1
ATOM 3856 N N . VAL B 1 188 ? -6.307 2.680 101.325 1.00 27.27 227 VAL B N 1
ATOM 3857 C CA . VAL B 1 188 ? -7.543 2.233 101.948 1.00 21.29 227 VAL B CA 1
ATOM 3858 C C . VAL B 1 188 ? -7.620 2.704 103.396 1.00 26.07 227 VAL B C 1
ATOM 3859 O O . VAL B 1 188 ? -6.610 2.715 104.107 1.00 22.39 227 VAL B O 1
ATOM 3863 N N . GLY B 1 189 ? -8.813 3.106 103.826 1.00 20.99 228 GLY B N 1
ATOM 3864 C CA . GLY B 1 189 ? -9.029 3.472 105.211 1.00 26.70 228 GLY B CA 1
ATOM 3865 C C . GLY B 1 189 ? -10.297 4.271 105.428 1.00 26.99 228 GLY B C 1
ATOM 3866 O O . GLY B 1 189 ? -10.945 4.716 104.477 1.00 24.56 228 GLY B O 1
ATOM 3867 N N . VAL B 1 190 ? -10.661 4.434 106.694 1.00 22.72 229 VAL B N 1
ATOM 3868 C CA . VAL B 1 190 ? -11.735 5.339 107.080 1.00 25.21 229 VAL B CA 1
ATOM 3869 C C . VAL B 1 190 ? -11.331 6.043 108.364 1.00 23.18 229 VAL B C 1
ATOM 3870 O O . VAL B 1 190 ? -10.921 5.387 109.320 1.00 30.40 229 VAL B O 1
ATOM 3874 N N . PRO B 1 191 ? -11.418 7.385 108.381 1.00 23.37 230 PRO B N 1
ATOM 3875 C CA . PRO B 1 191 ? -11.167 8.167 109.597 1.00 21.18 230 PRO B CA 1
ATOM 3876 C C . PRO B 1 191 ? -11.941 7.620 110.790 1.00 25.02 230 PRO B C 1
ATOM 3877 O O . PRO B 1 191 ? -13.109 7.264 110.645 1.00 28.19 230 PRO B O 1
ATOM 3881 N N . GLN B 1 192 ? -11.295 7.555 111.951 1.00 20.95 231 GLN B N 1
ATOM 3882 C CA . GLN B 1 192 ? -11.800 6.717 113.039 1.00 23.94 231 GLN B CA 1
ATOM 3883 C C . GLN B 1 192 ? -13.102 7.195 113.684 1.00 20.81 231 GLN B C 1
ATOM 3884 O O . GLN B 1 192 ? -13.905 6.366 114.103 1.00 30.28 231 GLN B O 1
ATOM 3890 N N . ILE B 1 193 ? -13.325 8.505 113.780 1.00 21.04 232 ILE B N 1
ATOM 3891 C CA . ILE B 1 193 ? -14.584 8.974 114.355 1.00 21.14 232 ILE B CA 1
ATOM 3892 C C . ILE B 1 193 ? -15.743 8.514 113.470 1.00 23.44 232 ILE B C 1
ATOM 3893 O O . ILE B 1 193 ? -16.704 7.918 113.951 1.00 24.52 232 ILE B O 1
ATOM 3898 N N . THR B 1 194 ? -15.628 8.768 112.170 1.00 21.17 233 THR B N 1
ATOM 3899 C CA . THR B 1 194 ? -16.647 8.359 111.204 1.00 21.75 233 THR B CA 1
ATOM 3900 C C . THR B 1 194 ? -16.864 6.844 111.220 1.00 29.10 233 THR B C 1
ATOM 3901 O O . THR B 1 194 ? -18.001 6.371 111.159 1.00 21.19 233 THR B O 1
ATOM 3905 N N . ALA B 1 195 ? -15.773 6.091 111.311 1.00 20.80 234 ALA B N 1
ATOM 3906 C CA . ALA B 1 195 ? -15.852 4.630 111.320 1.00 29.81 234 ALA B CA 1
ATOM 3907 C C . ALA B 1 195 ? -16.616 4.120 112.536 1.00 24.04 234 ALA B C 1
ATOM 3908 O O . ALA B 1 195 ? -17.456 3.226 112.414 1.00 23.13 234 ALA B O 1
ATOM 3910 N N . ILE B 1 196 ? -16.323 4.683 113.705 1.00 21.36 235 ILE B N 1
ATOM 3911 C CA . ILE B 1 196 ? -17.030 4.295 114.924 1.00 22.65 235 ILE B CA 1
ATOM 3912 C C . ILE B 1 196 ? -18.511 4.639 114.800 1.00 26.54 235 ILE B C 1
ATOM 3913 O O . ILE B 1 196 ? -19.367 3.835 115.151 1.00 25.86 235 ILE B O 1
ATOM 3918 N N . GLU B 1 197 ? -18.807 5.831 114.287 1.00 24.92 236 GLU B N 1
ATOM 3919 C CA . GLU B 1 197 ? -20.193 6.276 114.119 1.00 25.35 236 GLU B CA 1
ATOM 3920 C C . GLU B 1 197 ? -21.016 5.317 113.258 1.00 25.33 236 GLU B C 1
ATOM 3921 O O . GLU B 1 197 ? -22.128 4.937 113.626 1.00 31.51 236 GLU B O 1
ATOM 3927 N N . LYS B 1 198 ? -20.467 4.932 112.113 1.00 21.73 237 LYS B N 1
ATOM 3928 C CA . LYS B 1 198 ? -21.160 4.027 111.205 1.00 27.61 237 LYS B CA 1
ATOM 3929 C C . LYS B 1 198 ? -21.382 2.656 111.845 1.00 29.72 237 LYS B C 1
ATOM 3930 O O . LYS B 1 198 ? -22.483 2.104 111.789 1.00 26.24 237 LYS B O 1
ATOM 3936 N N . CYS B 1 199 ? -20.344 2.112 112.465 1.00 21.83 238 CYS B N 1
ATOM 3937 C CA . CYS B 1 199 ? -20.447 0.769 113.027 1.00 29.54 238 CYS B CA 1
ATOM 3938 C C . CYS B 1 199 ? -21.333 0.717 114.281 1.00 24.02 238 CYS B C 1
ATOM 3939 O O . CYS B 1 199 ? -22.020 -0.279 114.513 1.00 25.92 238 CYS B O 1
ATOM 3942 N N A SER B 1 200 ? -21.315 1.785 115.077 0.45 23.58 239 SER B N 1
ATOM 3943 N N B SER B 1 200 ? -21.325 1.785 115.074 0.55 23.59 239 SER B N 1
ATOM 3944 C CA A SER B 1 200 ? -22.126 1.852 116.294 0.45 24.47 239 SER B CA 1
ATOM 3945 C CA B SER B 1 200 ? -22.128 1.833 116.296 0.55 24.42 239 SER B CA 1
ATOM 3946 C C A SER B 1 200 ? -23.607 2.016 115.968 0.45 25.97 239 SER B C 1
ATOM 3947 C C B SER B 1 200 ? -23.610 2.043 115.985 0.55 25.92 239 SER B C 1
ATOM 3948 O O A SER B 1 200 ? -24.467 1.560 116.720 0.45 27.14 239 SER B O 1
ATOM 3949 O O B SER B 1 200 ? -24.475 1.646 116.763 0.55 27.36 239 SER B O 1
ATOM 3954 N N . SER B 1 201 ? -23.898 2.669 114.846 1.00 26.81 240 SER B N 1
ATOM 3955 C CA . SER B 1 201 ? -25.280 2.876 114.414 1.00 27.75 240 SER B CA 1
ATOM 3956 C C . SER B 1 201 ? -25.984 1.540 114.194 1.00 32.07 240 SER B C 1
ATOM 3957 O O . SER B 1 201 ? -27.199 1.432 114.350 1.00 31.66 240 SER B O 1
ATOM 3960 N N . VAL B 1 202 ? -25.209 0.525 113.822 1.00 24.30 241 VAL B N 1
ATOM 3961 C CA . VAL B 1 202 ? -25.740 -0.822 113.642 1.00 24.94 241 VAL B CA 1
ATOM 3962 C C . VAL B 1 202 ? -25.645 -1.648 114.925 1.00 25.23 241 VAL B C 1
ATOM 3963 O O . VAL B 1 202 ? -26.623 -2.246 115.359 1.00 26.72 241 VAL B O 1
ATOM 3967 N N . ALA B 1 203 ? -24.461 -1.669 115.530 1.00 24.64 242 ALA B N 1
ATOM 3968 C CA . ALA B 1 203 ? -24.178 -2.579 116.636 1.00 25.59 242 ALA B CA 1
ATOM 3969 C C . ALA B 1 203 ? -24.976 -2.260 117.898 1.00 31.79 242 ALA B C 1
ATOM 3970 O O . ALA B 1 203 ? -25.286 -3.163 118.676 1.00 29.23 242 ALA B O 1
ATOM 3972 N N . SER B 1 204 ? -25.301 -0.985 118.109 1.00 26.76 243 SER B N 1
ATOM 3973 C CA . SER B 1 204 ? -26.025 -0.594 119.320 1.00 31.76 243 SER B CA 1
ATOM 3974 C C . SER B 1 204 ? -27.462 -1.111 119.302 1.00 33.86 243 SER B C 1
ATOM 3975 O O . SER B 1 204 ? -28.074 -1.292 120.349 1.00 34.35 243 SER B O 1
ATOM 3978 N N . LYS B 1 205 ? -27.999 -1.350 118.111 1.00 30.05 244 LYS B N 1
ATOM 3979 C CA . LYS B 1 205 ? -29.348 -1.894 117.996 1.00 39.26 244 LYS B CA 1
ATOM 3980 C C . LYS B 1 205 ? -29.405 -3.343 118.483 1.00 39.53 244 LYS B C 1
ATOM 3981 O O . LYS B 1 205 ? -30.468 -3.835 118.856 1.00 38.56 244 LYS B O 1
ATOM 3987 N N . PHE B 1 206 ? -28.259 -4.019 118.472 1.00 35.72 245 PHE B N 1
ATOM 3988 C CA . PHE B 1 206 ? -28.188 -5.426 118.863 1.00 39.53 245 PHE B CA 1
ATOM 3989 C C . PHE B 1 206 ? -27.568 -5.612 120.244 1.00 39.84 245 PHE B C 1
ATOM 3990 O O . PHE B 1 206 ? -27.480 -6.732 120.745 1.00 45.84 245 PHE B O 1
ATOM 3998 N N . GLY B 1 207 ? -27.128 -4.516 120.851 1.00 32.48 246 GLY B N 1
ATOM 3999 C CA . GLY B 1 207 ? -26.472 -4.582 122.142 1.00 33.12 246 GLY B CA 1
ATOM 4000 C C . GLY B 1 207 ? -25.095 -5.209 122.045 1.00 31.29 246 GLY B C 1
ATOM 4001 O O . GLY B 1 207 ? -24.629 -5.849 122.985 1.00 38.26 246 GLY B O 1
ATOM 4002 N N . ILE B 1 208 ? -24.442 -5.022 120.902 1.00 29.73 247 ILE B N 1
ATOM 4003 C CA . ILE B 1 208 ? -23.098 -5.546 120.683 1.00 31.28 247 ILE B CA 1
ATOM 4004 C C . ILE B 1 208 ? -22.052 -4.437 120.793 1.00 30.89 247 ILE B C 1
ATOM 4005 O O . ILE B 1 208 ? -22.100 -3.460 120.047 1.00 30.47 247 ILE B O 1
ATOM 4010 N N . PRO B 1 209 ? -21.097 -4.593 121.724 1.00 31.26 248 PRO B N 1
ATOM 4011 C CA . PRO B 1 209 ? -20.053 -3.595 121.994 1.00 28.12 248 PRO B CA 1
ATOM 4012 C C . PRO B 1 209 ? -19.126 -3.326 120.803 1.00 26.12 248 PRO B C 1
ATOM 4013 O O . PRO B 1 209 ? -18.743 -4.254 120.086 1.00 24.04 248 PRO B O 1
ATOM 4017 N N . ILE B 1 210 ? -18.776 -2.057 120.613 1.00 23.37 249 ILE B N 1
ATOM 4018 C CA . ILE B 1 210 ? -17.791 -1.643 119.619 1.00 23.33 249 ILE B CA 1
ATOM 4019 C C . ILE B 1 210 ? -16.445 -1.372 120.295 1.00 27.17 249 ILE B C 1
ATOM 4020 O O . ILE B 1 210 ? -16.370 -0.601 121.255 1.00 25.57 249 ILE B O 1
ATOM 4025 N N . ILE B 1 211 ? -15.389 -2.008 119.802 1.00 22.42 250 ILE B N 1
ATOM 4026 C CA . ILE B 1 211 ? -14.034 -1.704 120.252 1.00 26.31 250 ILE B CA 1
ATOM 4027 C C . ILE B 1 211 ? -13.356 -0.751 119.254 1.00 26.28 250 ILE B C 1
ATOM 4028 O O . ILE B 1 211 ? -13.214 -1.078 118.077 1.00 25.54 250 ILE B O 1
ATOM 4033 N N . ALA B 1 212 ? -12.945 0.427 119.717 1.00 23.89 251 ALA B N 1
ATOM 4034 C CA . ALA B 1 212 ? -12.258 1.384 118.845 1.00 23.29 251 ALA B CA 1
ATOM 4035 C C . ALA B 1 212 ? -10.751 1.141 118.845 1.00 25.45 251 ALA B C 1
ATOM 4036 O O . ALA B 1 212 ? -10.066 1.450 119.815 1.00 21.65 251 ALA B O 1
ATOM 4038 N N . ASP B 1 213 ? -10.238 0.608 117.738 1.00 24.25 252 ASP B N 1
ATOM 4039 C CA . ASP B 1 213 ? -8.866 0.108 117.690 1.00 26.49 252 ASP B CA 1
ATOM 4040 C C . ASP B 1 213 ? -7.925 0.944 116.828 1.00 30.15 252 ASP B C 1
ATOM 4041 O O . ASP B 1 213 ? -8.009 0.920 115.602 1.00 29.43 252 ASP B O 1
ATOM 4046 N N . GLY B 1 214 ? -7.010 1.653 117.482 1.00 30.18 253 GLY B N 1
ATOM 4047 C CA . GLY B 1 214 ? -5.962 2.378 116.792 1.00 29.14 253 GLY B CA 1
ATOM 4048 C C . GLY B 1 214 ? -6.138 3.884 116.807 1.00 29.52 253 GLY B C 1
ATOM 4049 O O . GLY B 1 214 ? -7.260 4.388 116.831 1.00 26.87 253 GLY B O 1
ATOM 4050 N N . GLY B 1 215 ? -5.020 4.602 116.802 1.00 22.17 254 GLY B N 1
ATOM 4051 C CA . GLY B 1 215 ? -5.039 6.042 116.610 1.00 22.33 254 GLY B CA 1
ATOM 4052 C C . GLY B 1 215 ? -5.186 6.854 117.876 1.00 22.95 254 GLY B C 1
ATOM 4053 O O . GLY B 1 215 ? -5.227 8.083 117.822 1.00 25.09 254 GLY B O 1
ATOM 4054 N N . ILE B 1 216 ? -5.287 6.176 119.016 1.00 22.66 255 ILE B N 1
ATOM 4055 C CA . ILE B 1 216 ? -5.314 6.864 120.299 1.00 23.01 255 ILE B CA 1
ATOM 4056 C C . ILE B 1 216 ? -3.937 7.446 120.596 1.00 27.09 255 ILE B C 1
ATOM 4057 O O . ILE B 1 216 ? -2.963 6.710 120.707 1.00 24.03 255 ILE B O 1
ATOM 4062 N N . ARG B 1 217 ? -3.850 8.767 120.716 1.00 26.30 256 ARG B N 1
ATOM 4063 C CA . ARG B 1 217 ? -2.575 9.407 121.018 1.00 29.73 256 ARG B CA 1
ATOM 4064 C C . ARG B 1 217 ? -2.603 10.102 122.377 1.00 26.76 256 ARG B C 1
ATOM 4065 O O . ARG B 1 217 ? -1.590 10.172 123.069 1.00 28.97 256 ARG B O 1
ATOM 4073 N N . TYR B 1 218 ? -3.771 10.614 122.749 1.00 25.02 257 TYR B N 1
ATOM 4074 C CA . TYR B 1 218 ? -3.942 11.333 124.005 1.00 25.46 257 TYR B CA 1
ATOM 4075 C C . TYR B 1 218 ? -5.176 10.832 124.726 1.00 32.08 257 TYR B C 1
ATOM 4076 O O . TYR B 1 218 ? -6.069 10.266 124.101 1.00 24.28 257 TYR B O 1
ATOM 4085 N N . SER B 1 219 ? -5.244 11.074 126.033 1.00 25.35 258 SER B N 1
ATOM 4086 C CA . SER B 1 219 ? -6.401 10.663 126.823 1.00 25.02 258 SER B CA 1
ATOM 4087 C C . SER B 1 219 ? -7.706 11.235 126.260 1.00 24.52 258 SER B C 1
ATOM 4088 O O . SER B 1 219 ? -8.748 10.588 126.324 1.00 28.74 258 SER B O 1
ATOM 4091 N N . GLY B 1 220 ? -7.643 12.443 125.701 1.00 24.70 259 GLY B N 1
ATOM 4092 C CA . GLY B 1 220 ? -8.812 13.060 125.097 1.00 24.36 259 GLY B CA 1
ATOM 4093 C C . GLY B 1 220 ? -9.425 12.241 123.969 1.00 29.27 259 GLY B C 1
ATOM 4094 O O . GLY B 1 220 ? -10.638 12.278 123.758 1.00 26.42 259 GLY B O 1
ATOM 4095 N N . ASP B 1 221 ? -8.588 11.502 123.242 1.00 23.55 260 ASP B N 1
ATOM 4096 C CA . ASP B 1 221 ? -9.060 10.636 122.161 1.00 31.81 260 ASP B CA 1
ATOM 4097 C C . ASP B 1 221 ? -9.947 9.493 122.678 1.00 31.30 260 ASP B C 1
ATOM 4098 O O . ASP B 1 221 ? -10.844 9.024 121.974 1.00 22.25 260 ASP B O 1
ATOM 4103 N N . ILE B 1 222 ? -9.702 9.042 123.903 1.00 22.91 261 ILE B N 1
ATOM 4104 C CA . ILE B 1 222 ? -10.505 7.959 124.462 1.00 22.76 261 ILE B CA 1
ATOM 4105 C C . ILE B 1 222 ? -11.928 8.452 124.700 1.00 23.39 261 ILE B C 1
ATOM 4106 O O . ILE B 1 222 ? -12.904 7.769 124.365 1.00 24.12 261 ILE B O 1
ATOM 4111 N N . GLY B 1 223 ? -12.033 9.658 125.251 1.00 24.65 262 GLY B N 1
ATOM 4112 C CA . GLY B 1 223 ? -13.316 10.289 125.478 1.00 22.94 262 GLY B CA 1
ATOM 4113 C C . GLY B 1 223 ? -14.103 10.432 124.190 1.00 30.39 262 GLY B C 1
ATOM 4114 O O . GLY B 1 223 ? -15.292 10.130 124.152 1.00 28.43 262 GLY B O 1
ATOM 4115 N N . LYS B 1 224 ? -13.435 10.886 123.133 1.00 22.50 263 LYS B N 1
ATOM 4116 C CA . LYS B 1 224 ? -14.074 11.059 121.829 1.00 22.25 263 LYS B CA 1
ATOM 4117 C C . LYS B 1 224 ? -14.604 9.736 121.265 1.00 21.90 263 LYS B C 1
ATOM 4118 O O . LYS B 1 224 ? -15.726 9.675 120.766 1.00 22.09 263 LYS B O 1
ATOM 4124 N N . ALA B 1 225 ? -13.794 8.684 121.345 1.00 21.79 264 ALA B N 1
ATOM 4125 C CA . ALA B 1 225 ? -14.175 7.372 120.810 1.00 21.56 264 ALA B CA 1
ATOM 4126 C C . ALA B 1 225 ? -15.412 6.808 121.507 1.00 21.69 264 ALA B C 1
ATOM 4127 O O . ALA B 1 225 ? -16.360 6.356 120.854 1.00 21.62 264 ALA B O 1
ATOM 4129 N N . LEU B 1 226 ? -15.403 6.839 122.835 1.00 21.96 265 LEU B N 1
ATOM 4130 C CA . LEU B 1 226 ? -16.530 6.344 123.616 1.00 22.22 265 LEU B CA 1
ATOM 4131 C C . LEU B 1 226 ? -17.770 7.207 123.392 1.00 22.97 265 LEU B C 1
ATOM 4132 O O . LEU B 1 226 ? -18.877 6.698 123.291 1.00 25.15 265 LEU B O 1
ATOM 4137 N N . ALA B 1 227 ? -17.573 8.516 123.293 1.00 22.91 266 ALA B N 1
ATOM 4138 C CA . ALA B 1 227 ? -18.691 9.433 123.135 1.00 26.48 266 ALA B CA 1
ATOM 4139 C C . ALA B 1 227 ? -19.476 9.186 121.845 1.00 25.01 266 ALA B C 1
ATOM 4140 O O . ALA B 1 227 ? -20.697 9.321 121.834 1.00 32.46 266 ALA B O 1
ATOM 4142 N N . VAL B 1 228 ? -18.795 8.821 120.761 1.00 23.09 267 VAL B N 1
ATOM 4143 C CA . VAL B 1 228 ? -19.508 8.607 119.501 1.00 22.61 267 VAL B CA 1
ATOM 4144 C C . VAL B 1 228 ? -19.963 7.156 119.323 1.00 27.12 267 VAL B C 1
ATOM 4145 O O . VAL B 1 228 ? -20.455 6.794 118.260 1.00 28.92 267 VAL B O 1
ATOM 4149 N N . GLY B 1 229 ? -19.808 6.325 120.352 1.00 29.22 268 GLY B N 1
ATOM 4150 C CA . GLY B 1 229 ? -20.436 5.016 120.311 1.00 22.33 268 GLY B CA 1
ATOM 4151 C C . GLY B 1 229 ? -19.621 3.793 120.678 1.00 22.29 268 GLY B C 1
ATOM 4152 O O . GLY B 1 229 ? -20.179 2.704 120.808 1.00 25.86 268 GLY B O 1
ATOM 4153 N N . ALA B 1 230 ? -18.313 3.948 120.846 1.00 22.70 269 ALA B N 1
ATOM 4154 C CA . ALA B 1 230 ? -17.486 2.817 121.247 1.00 22.08 269 ALA B CA 1
ATOM 4155 C C . ALA B 1 230 ? -17.743 2.445 122.713 1.00 25.88 269 ALA B C 1
ATOM 4156 O O . ALA B 1 230 ? -18.087 3.306 123.534 1.00 24.85 269 ALA B O 1
ATOM 4158 N N . SER B 1 231 ? -17.577 1.162 123.027 1.00 22.83 270 SER B N 1
ATOM 4159 C CA . SER B 1 231 ? -17.680 0.672 124.403 1.00 23.37 270 SER B CA 1
ATOM 4160 C C . SER B 1 231 ? -16.308 0.569 125.048 1.00 23.38 270 SER B C 1
ATOM 4161 O O . SER B 1 231 ? -16.192 0.531 126.272 1.00 25.34 270 SER B O 1
ATOM 4164 N N . SER B 1 232 ? -15.272 0.504 124.220 1.00 23.01 271 SER B N 1
ATOM 4165 C CA . SER B 1 232 ? -13.901 0.442 124.714 1.00 23.09 271 SER B CA 1
ATOM 4166 C C . SER B 1 232 ? -12.911 0.849 123.628 1.00 22.63 271 SER B C 1
ATOM 4167 O O . SER B 1 232 ? -13.274 0.973 122.454 1.00 23.29 271 SER B O 1
ATOM 4170 N N . VAL B 1 233 ? -11.659 1.050 124.025 1.00 23.86 272 VAL B N 1
ATOM 4171 C CA . VAL B 1 233 ? -10.604 1.392 123.079 1.00 29.64 272 VAL B CA 1
ATOM 4172 C C . VAL B 1 233 ? -9.407 0.456 123.235 1.00 32.21 272 VAL B C 1
ATOM 4173 O O . VAL B 1 233 ? -9.045 0.050 124.344 1.00 27.53 272 VAL B O 1
ATOM 4177 N N . MET B 1 234 ? -8.809 0.111 122.101 1.00 22.60 273 MET B N 1
ATOM 4178 C CA . MET B 1 234 ? -7.598 -0.688 122.069 1.00 27.17 273 MET B CA 1
ATOM 4179 C C . MET B 1 234 ? -6.402 0.213 121.792 1.00 29.01 273 MET B C 1
ATOM 4180 O O . MET B 1 234 ? -6.437 1.048 120.886 1.00 31.28 273 MET B O 1
ATOM 4185 N N . ILE B 1 235 ? -5.339 0.024 122.563 1.00 23.53 274 ILE B N 1
ATOM 4186 C CA . ILE B 1 235 ? -4.211 0.944 122.555 1.00 31.12 274 ILE B CA 1
ATOM 4187 C C . ILE B 1 235 ? -2.882 0.213 122.369 1.00 27.86 274 ILE B C 1
ATOM 4188 O O . ILE B 1 235 ? -2.621 -0.797 123.020 1.00 27.71 274 ILE B O 1
ATOM 4193 N N . GLY B 1 236 ? -2.048 0.720 121.469 1.00 28.64 275 GLY B N 1
ATOM 4194 C CA . GLY B 1 236 ? -0.775 0.088 121.182 1.00 25.45 275 GLY B CA 1
ATOM 4195 C C . GLY B 1 236 ? 0.448 0.922 121.515 1.00 26.73 275 GLY B C 1
ATOM 4196 O O . GLY B 1 236 ? 1.192 0.587 122.437 1.00 25.54 275 GLY B O 1
ATOM 4197 N N . SER B 1 237 ? 0.653 2.009 120.768 1.00 27.05 276 SER B N 1
ATOM 4198 C CA . SER B 1 237 ? 1.875 2.810 120.882 1.00 30.25 276 SER B CA 1
ATOM 4199 C C . SER B 1 237 ? 2.093 3.371 122.289 1.00 33.15 276 SER B C 1
ATOM 4200 O O . SER B 1 237 ? 3.217 3.385 122.791 1.00 32.54 276 SER B O 1
ATOM 4203 N N . ILE B 1 238 ? 1.021 3.837 122.918 1.00 23.94 277 ILE B N 1
ATOM 4204 C CA . ILE B 1 238 ? 1.111 4.399 124.264 1.00 31.98 277 ILE B CA 1
ATOM 4205 C C . ILE B 1 238 ? 1.658 3.387 125.282 1.00 31.58 277 ILE B C 1
ATOM 4206 O O . ILE B 1 238 ? 2.419 3.746 126.177 1.00 33.47 277 ILE B O 1
ATOM 4211 N N . LEU B 1 239 ? 1.300 2.118 125.127 1.00 28.99 278 LEU B N 1
ATOM 4212 C CA . LEU B 1 239 ? 1.727 1.105 126.089 1.00 31.18 278 LEU B CA 1
ATOM 4213 C C . LEU B 1 239 ? 3.035 0.427 125.680 1.00 31.18 278 LEU B C 1
ATOM 4214 O O . LEU B 1 239 ? 3.700 -0.196 126.506 1.00 27.61 278 LEU B O 1
ATOM 4219 N N . ALA B 1 240 ? 3.404 0.563 124.409 1.00 29.22 279 ALA B N 1
ATOM 4220 C CA . ALA B 1 240 ? 4.642 -0.018 123.896 1.00 31.19 279 ALA B CA 1
ATOM 4221 C C . ALA B 1 240 ? 5.876 0.522 124.626 1.00 30.80 279 ALA B C 1
ATOM 4222 O O . ALA B 1 240 ? 6.858 -0.194 124.806 1.00 33.03 279 ALA B O 1
ATOM 4224 N N . GLY B 1 241 ? 5.812 1.779 125.054 1.00 28.93 280 GLY B N 1
ATOM 4225 C CA . GLY B 1 241 ? 6.929 2.418 125.730 1.00 29.87 280 GLY B CA 1
ATOM 4226 C C . GLY B 1 241 ? 7.048 2.128 127.219 1.00 34.87 280 GLY B C 1
ATOM 4227 O O . GLY B 1 241 ? 7.943 2.649 127.887 1.00 40.67 280 GLY B O 1
ATOM 4228 N N . THR B 1 242 ? 6.160 1.295 127.750 1.00 30.15 281 THR B N 1
ATOM 4229 C CA . THR B 1 242 ? 6.176 1.011 129.185 1.00 34.31 281 THR B CA 1
ATOM 4230 C C . THR B 1 242 ? 7.073 -0.180 129.516 1.00 36.56 281 THR B C 1
ATOM 4231 O O . THR B 1 242 ? 7.378 -0.998 128.649 1.00 36.42 281 THR B O 1
ATOM 4235 N N A GLU B 1 243 ? 7.482 -0.273 130.779 0.38 39.54 282 GLU B N 1
ATOM 4236 N N B GLU B 1 243 ? 7.494 -0.266 130.774 0.62 39.30 282 GLU B N 1
ATOM 4237 C CA A GLU B 1 243 ? 8.399 -1.319 131.223 0.38 42.44 282 GLU B CA 1
ATOM 4238 C CA B GLU B 1 243 ? 8.401 -1.320 131.217 0.62 42.55 282 GLU B CA 1
ATOM 4239 C C A GLU B 1 243 ? 7.764 -2.708 131.176 0.38 43.90 282 GLU B C 1
ATOM 4240 C C B GLU B 1 243 ? 7.768 -2.705 131.076 0.62 43.96 282 GLU B C 1
ATOM 4241 O O A GLU B 1 243 ? 8.465 -3.718 131.221 0.38 46.30 282 GLU B O 1
ATOM 4242 O O B GLU B 1 243 ? 8.471 -3.707 130.938 0.62 45.85 282 GLU B O 1
ATOM 4253 N N . GLU B 1 244 ? 6.438 -2.754 131.087 1.00 40.21 283 GLU B N 1
ATOM 4254 C CA . GLU B 1 244 ? 5.721 -4.026 131.027 1.00 35.79 283 GLU B CA 1
ATOM 4255 C C . GLU B 1 244 ? 5.542 -4.570 129.605 1.00 34.94 283 GLU B C 1
ATOM 4256 O O . GLU B 1 244 ? 5.033 -5.676 129.425 1.00 39.79 283 GLU B O 1
ATOM 4262 N N . SER B 1 245 ? 5.945 -3.806 128.594 1.00 32.47 284 SER B N 1
ATOM 4263 C CA . SER B 1 245 ? 5.841 -4.297 127.221 1.00 35.93 284 SER B CA 1
ATOM 4264 C C . SER B 1 245 ? 7.003 -5.247 126.924 1.00 38.81 284 SER B C 1
ATOM 4265 O O . SER B 1 245 ? 8.068 -5.139 127.533 1.00 39.39 284 SER B O 1
ATOM 4268 N N . PRO B 1 246 ? 6.800 -6.191 125.992 1.00 40.10 285 PRO B N 1
ATOM 4269 C CA . PRO B 1 246 ? 7.853 -7.162 125.674 1.00 44.57 285 PRO B CA 1
ATOM 4270 C C . PRO B 1 246 ? 8.939 -6.598 124.753 1.00 42.81 285 PRO B C 1
ATOM 4271 O O . PRO B 1 246 ? 9.946 -7.262 124.522 1.00 47.20 285 PRO B O 1
ATOM 4275 N N . GLY B 1 247 ? 8.734 -5.392 124.238 1.00 41.19 286 GLY B N 1
ATOM 4276 C CA . GLY B 1 247 ? 9.664 -4.803 123.289 1.00 44.52 286 GLY B CA 1
ATOM 4277 C C . GLY B 1 247 ? 11.089 -4.666 123.796 1.00 49.22 286 GLY B C 1
ATOM 4278 O O . GLY B 1 247 ? 11.324 -4.514 124.995 1.00 50.02 286 GLY B O 1
ATOM 4279 N N . GLU B 1 248 ? 12.045 -4.731 122.874 1.00 48.61 287 GLU B N 1
ATOM 4280 C CA . GLU B 1 248 ? 13.450 -4.525 123.208 1.00 50.42 287 GLU B CA 1
ATOM 4281 C C . GLU B 1 248 ? 13.704 -3.044 123.479 1.00 46.83 287 GLU B C 1
ATOM 4282 O O . GLU B 1 248 ? 12.951 -2.184 123.024 1.00 42.69 287 GLU B O 1
ATOM 4288 N N . LYS B 1 249 ? 14.767 -2.753 124.218 1.00 45.28 288 LYS B N 1
ATOM 4289 C CA . LYS B 1 249 ? 15.119 -1.378 124.548 1.00 45.96 288 LYS B CA 1
ATOM 4290 C C . LYS B 1 249 ? 16.402 -0.961 123.840 1.00 46.38 288 LYS B C 1
ATOM 4291 O O . LYS B 1 249 ? 17.293 -1.779 123.622 1.00 52.42 288 LYS B O 1
ATOM 4297 N N . GLU B 1 250 ? 16.497 0.316 123.488 1.00 40.55 289 GLU B N 1
ATOM 4298 C CA . GLU B 1 250 ? 17.673 0.815 122.790 1.00 44.38 289 GLU B CA 1
ATOM 4299 C C . GLU B 1 250 ? 17.924 2.287 123.090 1.00 38.94 289 GLU B C 1
ATOM 4300 O O . GLU B 1 250 ? 16.994 3.092 123.132 1.00 37.32 289 GLU B O 1
ATOM 4306 N N . LEU B 1 251 ? 19.189 2.624 123.310 1.00 40.68 290 LEU B N 1
ATOM 4307 C CA . LEU B 1 251 ? 19.595 4.004 123.511 1.00 40.77 290 LEU B CA 1
ATOM 4308 C C . LEU B 1 251 ? 19.885 4.652 122.164 1.00 55.37 290 LEU B C 1
ATOM 4309 O O . LEU B 1 251 ? 20.700 4.153 121.390 1.00 55.95 290 LEU B O 1
ATOM 4314 N N . ILE B 1 252 ? 19.200 5.752 121.878 1.00 55.01 291 ILE B N 1
ATOM 4315 C CA . ILE B 1 252 ? 19.477 6.531 120.678 1.00 60.38 291 ILE B CA 1
ATOM 4316 C C . ILE B 1 252 ? 19.748 7.971 121.081 1.00 62.15 291 ILE B C 1
ATOM 4317 O O . ILE B 1 252 ? 18.826 8.720 121.403 1.00 63.43 291 ILE B O 1
ATOM 4322 N N . GLY B 1 253 ? 21.020 8.349 121.074 1.00 65.41 292 GLY B N 1
ATOM 4323 C CA . GLY B 1 253 ? 21.424 9.646 121.577 1.00 68.65 292 GLY B CA 1
ATOM 4324 C C . GLY B 1 253 ? 21.560 9.578 123.083 1.00 71.30 292 GLY B C 1
ATOM 4325 O O . GLY B 1 253 ? 22.416 8.862 123.603 1.00 74.36 292 GLY B O 1
ATOM 4326 N N . ASP B 1 254 ? 20.706 10.311 123.788 1.00 70.15 293 ASP B N 1
ATOM 4327 C CA . ASP B 1 254 ? 20.725 10.305 125.246 1.00 68.21 293 ASP B CA 1
ATOM 4328 C C . ASP B 1 254 ? 19.357 9.962 125.826 1.00 60.89 293 ASP B C 1
ATOM 4329 O O . ASP B 1 254 ? 19.079 10.241 126.991 1.00 63.95 293 ASP B O 1
ATOM 4334 N N . THR B 1 255 ? 18.506 9.355 125.006 1.00 55.64 294 THR B N 1
ATOM 4335 C CA . THR B 1 255 ? 17.171 8.967 125.442 1.00 50.86 294 THR B CA 1
ATOM 4336 C C . THR B 1 255 ? 16.904 7.494 125.138 1.00 44.52 294 THR B C 1
ATOM 4337 O O . THR B 1 255 ? 17.330 6.977 124.105 1.00 40.80 294 THR B O 1
ATOM 4341 N N . VAL B 1 256 ? 16.196 6.824 126.041 1.00 39.75 295 VAL B N 1
ATOM 4342 C CA . VAL B 1 256 ? 15.903 5.403 125.887 1.00 35.36 295 VAL B CA 1
ATOM 4343 C C . VAL B 1 256 ? 14.621 5.173 125.090 1.00 35.74 295 VAL B C 1
ATOM 4344 O O . VAL B 1 256 ? 13.576 5.744 125.399 1.00 32.16 295 VAL B O 1
ATOM 4348 N N . TYR B 1 257 ? 14.714 4.329 124.066 1.00 34.65 296 TYR B N 1
ATOM 4349 C CA . TYR B 1 257 ? 13.564 3.974 123.241 1.00 32.34 296 TYR B CA 1
ATOM 4350 C C . TYR B 1 257 ? 13.226 2.493 123.340 1.00 33.57 296 TYR B C 1
ATOM 4351 O O . TYR B 1 257 ? 14.104 1.655 123.552 1.00 33.66 296 TYR B O 1
ATOM 4360 N N . LYS B 1 258 ? 11.950 2.178 123.164 1.00 31.76 297 LYS B N 1
ATOM 4361 C CA . LYS B 1 258 ? 11.528 0.794 123.016 1.00 34.90 297 LYS B CA 1
ATOM 4362 C C . LYS B 1 258 ? 11.094 0.545 121.577 1.00 33.13 297 LYS B C 1
ATOM 4363 O O . LYS B 1 258 ? 10.673 1.466 120.880 1.00 25.76 297 LYS B O 1
ATOM 4369 N N . TYR B 1 259 ? 11.208 -0.702 121.136 1.00 36.22 298 TYR B N 1
ATOM 4370 C CA . TYR B 1 259 ? 10.809 -1.073 119.787 1.00 32.89 298 TYR B CA 1
ATOM 4371 C C . TYR B 1 259 ? 9.285 -1.124 119.705 1.00 31.47 298 TYR B C 1
ATOM 4372 O O . TYR B 1 259 ? 8.619 -1.607 120.623 1.00 29.82 298 TYR B O 1
ATOM 4381 N N . TYR B 1 260 ? 8.733 -0.625 118.609 1.00 27.51 299 TYR B N 1
ATOM 4382 C CA . TYR B 1 260 ? 7.304 -0.760 118.357 1.00 27.48 299 TYR B CA 1
ATOM 4383 C C . TYR B 1 260 ? 7.072 -0.923 116.863 1.00 30.54 299 TYR B C 1
ATOM 4384 O O . TYR B 1 260 ? 7.351 -0.016 116.081 1.00 35.37 299 TYR B O 1
ATOM 4393 N N . ARG B 1 261 ? 6.576 -2.089 116.466 1.00 29.63 300 ARG B N 1
ATOM 4394 C CA . ARG B 1 261 ? 6.401 -2.396 115.050 1.00 30.08 300 ARG B CA 1
ATOM 4395 C C . ARG B 1 261 ? 5.000 -2.927 114.755 1.00 28.87 300 ARG B C 1
ATOM 4396 O O . ARG B 1 261 ? 4.384 -3.577 115.599 1.00 36.67 300 ARG B O 1
ATOM 4404 N N . GLY B 1 262 ? 4.492 -2.639 113.560 1.00 24.08 301 GLY B N 1
ATOM 4405 C CA . GLY B 1 262 ? 3.227 -3.201 113.135 1.00 25.70 301 GLY B CA 1
ATOM 4406 C C . GLY B 1 262 ? 3.367 -4.703 112.974 1.00 27.61 301 GLY B C 1
ATOM 4407 O O . GLY B 1 262 ? 4.465 -5.208 112.731 1.00 29.72 301 GLY B O 1
ATOM 4408 N N . MET B 1 263 ? 2.262 -5.428 113.111 1.00 28.04 302 MET B N 1
ATOM 4409 C CA . MET B 1 263 ? 2.294 -6.872 112.911 1.00 29.06 302 MET B CA 1
ATOM 4410 C C . MET B 1 263 ? 2.356 -7.186 111.417 1.00 27.35 302 MET B C 1
ATOM 4411 O O . MET B 1 263 ? 2.636 -8.316 111.015 1.00 27.49 302 MET B O 1
ATOM 4416 N N . GLY B 1 264 ? 2.108 -6.167 110.603 1.00 23.79 303 GLY B N 1
ATOM 4417 C CA . GLY B 1 264 ? 2.225 -6.283 109.164 1.00 29.88 303 GLY B CA 1
ATOM 4418 C C . GLY B 1 264 ? 3.533 -5.706 108.658 1.00 32.18 303 GLY B C 1
ATOM 4419 O O . GLY B 1 264 ? 3.697 -5.485 107.460 1.00 34.66 303 GLY B O 1
ATOM 4420 N N . SER B 1 265 ? 4.465 -5.453 109.573 1.00 27.84 304 SER B N 1
ATOM 4421 C CA . SER B 1 265 ? 5.797 -5.003 109.191 1.00 31.19 304 SER B CA 1
ATOM 4422 C C . SER B 1 265 ? 6.618 -6.197 108.734 1.00 34.65 304 SER B C 1
ATOM 4423 O O . SER B 1 265 ? 6.277 -7.340 109.043 1.00 36.54 304 SER B O 1
ATOM 4426 N N . VAL B 1 266 ? 7.698 -5.941 108.001 1.00 34.88 305 VAL B N 1
ATOM 4427 C CA . VAL B 1 266 ? 8.537 -7.030 107.511 1.00 43.09 305 VAL B CA 1
ATOM 4428 C C . VAL B 1 266 ? 9.216 -7.748 108.678 1.00 41.70 305 VAL B C 1
ATOM 4429 O O . VAL B 1 266 ? 9.449 -8.952 108.620 1.00 43.45 305 VAL B O 1
ATOM 4433 N N . GLY B 1 267 ? 9.509 -7.010 109.744 1.00 39.59 306 GLY B N 1
ATOM 4434 C CA . GLY B 1 267 ? 10.144 -7.585 110.915 1.00 41.73 306 GLY B CA 1
ATOM 4435 C C . GLY B 1 267 ? 9.236 -8.556 111.646 1.00 39.06 306 GLY B C 1
ATOM 4436 O O . GLY B 1 267 ? 9.678 -9.605 112.119 1.00 37.37 306 GLY B O 1
ATOM 4437 N N . ALA B 1 268 ? 7.957 -8.206 111.734 1.00 37.17 307 ALA B N 1
ATOM 4438 C CA . ALA B 1 268 ? 6.983 -9.045 112.419 1.00 38.84 307 ALA B CA 1
ATOM 4439 C C . ALA B 1 268 ? 6.657 -10.299 111.616 1.00 45.23 307 ALA B C 1
ATOM 4440 O O . ALA B 1 268 ? 6.472 -11.375 112.185 1.00 52.15 307 ALA B O 1
ATOM 4442 N N . MET B 1 269 ? 6.593 -10.162 110.295 1.00 41.07 308 MET B N 1
ATOM 4443 C CA . MET B 1 269 ? 6.209 -11.279 109.435 1.00 40.95 308 MET B CA 1
ATOM 4444 C C . MET B 1 269 ? 7.352 -12.268 109.232 1.00 44.55 308 MET B C 1
ATOM 4445 O O . MET B 1 269 ? 7.127 -13.408 108.826 1.00 49.16 308 MET B O 1
ATOM 4450 N N . LYS B 1 270 ? 8.576 -11.835 109.515 1.00 47.23 309 LYS B N 1
ATOM 4451 C CA . LYS B 1 270 ? 9.722 -12.739 109.467 1.00 53.35 309 LYS B CA 1
ATOM 4452 C C . LYS B 1 270 ? 9.760 -13.622 110.711 1.00 61.09 309 LYS B C 1
ATOM 4453 O O . LYS B 1 270 ? 10.211 -14.767 110.656 1.00 64.60 309 LYS B O 1
ATOM 4459 N N . SER B 1 271 ? 9.285 -13.083 111.831 1.00 66.10 310 SER B N 1
ATOM 4460 C CA . SER B 1 271 ? 9.243 -13.823 113.089 1.00 76.67 310 SER B CA 1
ATOM 4461 C C . SER B 1 271 ? 8.269 -14.996 113.010 1.00 81.47 310 SER B C 1
ATOM 4462 O O . SER B 1 271 ? 7.079 -14.811 112.747 1.00 81.51 310 SER B O 1
ATOM 4465 N N . LYS B 1 286 ? 9.759 -10.546 98.920 1.00 67.78 325 LYS B N 1
ATOM 4466 C CA . LYS B 1 286 ? 8.464 -10.737 98.278 1.00 64.60 325 LYS B CA 1
ATOM 4467 C C . LYS B 1 286 ? 7.312 -10.327 99.194 1.00 61.73 325 LYS B C 1
ATOM 4468 O O . LYS B 1 286 ? 6.143 -10.543 98.872 1.00 62.35 325 LYS B O 1
ATOM 4474 N N . MET B 1 287 ? 7.645 -9.733 100.334 1.00 61.13 326 MET B N 1
ATOM 4475 C CA . MET B 1 287 ? 6.629 -9.245 101.259 1.00 59.85 326 MET B CA 1
ATOM 4476 C C . MET B 1 287 ? 6.083 -7.894 100.805 1.00 55.48 326 MET B C 1
ATOM 4477 O O . MET B 1 287 ? 6.814 -7.079 100.237 1.00 57.34 326 MET B O 1
ATOM 4482 N N . VAL B 1 288 ? 4.795 -7.667 101.050 1.00 49.37 327 VAL B N 1
ATOM 4483 C CA . VAL B 1 288 ? 4.195 -6.354 100.842 1.00 39.06 327 VAL B CA 1
ATOM 4484 C C . VAL B 1 288 ? 3.654 -5.850 102.177 1.00 38.43 327 VAL B C 1
ATOM 4485 O O . VAL B 1 288 ? 2.467 -5.999 102.479 1.00 31.27 327 VAL B O 1
ATOM 4489 N N . PRO B 1 289 ? 4.541 -5.259 102.992 1.00 34.98 328 PRO B N 1
ATOM 4490 C CA . PRO B 1 289 ? 4.207 -4.828 104.355 1.00 29.99 328 PRO B CA 1
ATOM 4491 C C . PRO B 1 289 ? 3.161 -3.716 104.395 1.00 28.31 328 PRO B C 1
ATOM 4492 O O . PRO B 1 289 ? 3.068 -2.911 103.468 1.00 29.17 328 PRO B O 1
ATOM 4496 N N . GLU B 1 290 ? 2.381 -3.681 105.468 1.00 26.39 329 GLU B N 1
ATOM 4497 C CA . GLU B 1 290 ? 1.392 -2.628 105.661 1.00 31.87 329 GLU B CA 1
ATOM 4498 C C . GLU B 1 290 ? 1.520 -2.032 107.062 1.00 30.62 329 GLU B C 1
ATOM 4499 O O . GLU B 1 290 ? 0.562 -1.487 107.613 1.00 28.50 329 GLU B O 1
ATOM 4505 N N . GLY B 1 291 ? 2.720 -2.133 107.623 1.00 25.35 330 GLY B N 1
ATOM 4506 C CA . GLY B 1 291 ? 3.037 -1.520 108.900 1.00 26.94 330 GLY B CA 1
ATOM 4507 C C . GLY B 1 291 ? 4.518 -1.199 108.936 1.00 31.55 330 GLY B C 1
ATOM 4508 O O . GLY B 1 291 ? 5.299 -1.776 108.176 1.00 32.64 330 GLY B O 1
ATOM 4509 N N . ILE B 1 292 ? 4.910 -0.269 109.800 1.00 30.71 331 ILE B N 1
ATOM 4510 C CA . ILE B 1 292 ? 6.310 0.126 109.884 1.00 33.45 331 ILE B CA 1
ATOM 4511 C C . ILE B 1 292 ? 6.949 -0.400 111.152 1.00 30.44 331 ILE B C 1
ATOM 4512 O O . ILE B 1 292 ? 6.260 -0.825 112.078 1.00 28.29 331 ILE B O 1
ATOM 4517 N N . GLU B 1 293 ? 8.276 -0.375 111.176 1.00 35.83 332 GLU B N 1
ATOM 4518 C CA . GLU B 1 293 ? 9.031 -0.665 112.383 1.00 36.34 332 GLU B CA 1
ATOM 4519 C C . GLU B 1 293 ? 9.518 0.655 112.962 1.00 37.93 332 GLU B C 1
ATOM 4520 O O . GLU B 1 293 ? 10.259 1.392 112.311 1.00 38.91 332 GLU B O 1
ATOM 4526 N N . GLY B 1 294 ? 9.084 0.964 114.178 1.00 34.13 333 GLY B N 1
ATOM 4527 C CA . GLY B 1 294 ? 9.399 2.247 114.770 1.00 35.02 333 GLY B CA 1
ATOM 4528 C C . GLY B 1 294 ? 9.966 2.162 116.171 1.00 34.18 333 GLY B C 1
ATOM 4529 O O . GLY B 1 294 ? 10.244 1.077 116.684 1.00 36.91 333 GLY B O 1
ATOM 4530 N N . ARG B 1 295 ? 10.143 3.329 116.780 1.00 31.04 334 ARG B N 1
ATOM 4531 C CA . ARG B 1 295 ? 10.616 3.443 118.151 1.00 35.16 334 ARG B CA 1
ATOM 4532 C C . ARG B 1 295 ? 9.723 4.418 118.908 1.00 35.13 334 ARG B C 1
ATOM 4533 O O . ARG B 1 295 ? 9.249 5.399 118.337 1.00 38.44 334 ARG B O 1
ATOM 4541 N N . VAL B 1 296 ? 9.488 4.148 120.186 1.00 32.30 335 VAL B N 1
ATOM 4542 C CA . VAL B 1 296 ? 8.767 5.086 121.038 1.00 30.81 335 VAL B CA 1
ATOM 4543 C C . VAL B 1 296 ? 9.591 5.363 122.284 1.00 30.88 335 VAL B C 1
ATOM 4544 O O . VAL B 1 296 ? 10.331 4.493 122.747 1.00 35.79 335 VAL B O 1
ATOM 4548 N N . LYS B 1 297 ? 9.464 6.570 122.827 1.00 30.94 336 LYS B N 1
ATOM 4549 C CA . LYS B 1 297 ? 10.191 6.928 124.038 1.00 36.11 336 LYS B CA 1
ATOM 4550 C C . LYS B 1 297 ? 9.758 6.044 125.208 1.00 36.94 336 LYS B C 1
ATOM 4551 O O . LYS B 1 297 ? 8.575 5.746 125.371 1.00 33.87 336 LYS B O 1
ATOM 4557 N N . TYR B 1 298 ? 10.732 5.616 126.005 1.00 27.74 337 TYR B N 1
ATOM 4558 C CA . TYR B 1 298 ? 10.471 4.820 127.201 1.00 37.71 337 TYR B CA 1
ATOM 4559 C C . TYR B 1 298 ? 9.790 5.673 128.272 1.00 37.47 337 TYR B C 1
ATOM 4560 O O . TYR B 1 298 ? 10.281 6.745 128.615 1.00 38.26 337 TYR B O 1
ATOM 4569 N N . LYS B 1 299 ? 8.668 5.188 128.801 1.00 39.46 338 LYS B N 1
ATOM 4570 C CA . LYS B 1 299 ? 7.833 5.985 129.700 1.00 42.59 338 LYS B CA 1
ATOM 4571 C C . LYS B 1 299 ? 7.671 5.389 131.101 1.00 44.04 338 LYS B C 1
ATOM 4572 O O . LYS B 1 299 ? 6.827 5.843 131.872 1.00 43.32 338 LYS B O 1
ATOM 4578 N N . GLY B 1 300 ? 8.463 4.373 131.427 1.00 44.38 339 GLY B N 1
ATOM 4579 C CA . GLY B 1 300 ? 8.416 3.777 132.752 1.00 43.50 339 GLY B CA 1
ATOM 4580 C C . GLY B 1 300 ? 7.232 2.852 132.964 1.00 41.21 339 GLY B C 1
ATOM 4581 O O . GLY B 1 300 ? 6.743 2.241 132.020 1.00 44.08 339 GLY B O 1
ATOM 4582 N N . GLU B 1 301 ? 6.768 2.753 134.206 1.00 42.27 340 GLU B N 1
ATOM 4583 C CA . GLU B 1 301 ? 5.693 1.828 134.558 1.00 45.35 340 GLU B CA 1
ATOM 4584 C C . GLU B 1 301 ? 4.377 2.183 133.869 1.00 42.39 340 GLU B C 1
ATOM 4585 O O . GLU B 1 301 ? 4.064 3.356 133.675 1.00 45.95 340 GLU B O 1
ATOM 4591 N N A MET B 1 302 ? 3.613 1.159 133.498 0.55 41.29 341 MET B N 1
ATOM 4592 N N B MET B 1 302 ? 3.605 1.164 133.504 0.45 41.12 341 MET B N 1
ATOM 4593 C CA A MET B 1 302 ? 2.343 1.353 132.804 0.55 37.03 341 MET B CA 1
ATOM 4594 C CA B MET B 1 302 ? 2.348 1.380 132.793 0.45 36.83 341 MET B CA 1
ATOM 4595 C C A MET B 1 302 ? 1.281 1.960 133.711 0.55 35.67 341 MET B C 1
ATOM 4596 C C B MET B 1 302 ? 1.253 1.920 133.708 0.45 35.88 341 MET B C 1
ATOM 4597 O O A MET B 1 302 ? 0.347 2.602 133.234 0.55 36.58 341 MET B O 1
ATOM 4598 O O B MET B 1 302 ? 0.269 2.483 133.233 0.45 36.27 341 MET B O 1
ATOM 4607 N N . GLU B 1 303 ? 1.421 1.745 135.016 1.00 38.70 342 GLU B N 1
ATOM 4608 C CA . GLU B 1 303 ? 0.421 2.204 135.978 1.00 36.96 342 GLU B CA 1
ATOM 4609 C C . GLU B 1 303 ? 0.226 3.719 135.935 1.00 35.23 342 GLU B C 1
ATOM 4610 O O . GLU B 1 303 ? -0.903 4.202 135.849 1.00 34.80 342 GLU B O 1
ATOM 4616 N N . GLY B 1 304 ? 1.326 4.464 135.988 1.00 33.80 343 GLY B N 1
ATOM 4617 C CA . GLY B 1 304 ? 1.264 5.911 135.862 1.00 30.93 343 GLY B CA 1
ATOM 4618 C C . GLY B 1 304 ? 0.659 6.336 134.534 1.00 33.45 343 GLY B C 1
ATOM 4619 O O . GLY B 1 304 ? -0.152 7.261 134.482 1.00 34.85 343 GLY B O 1
ATOM 4620 N N . VAL B 1 305 ? 1.045 5.652 133.458 1.00 28.56 344 VAL B N 1
ATOM 4621 C CA . VAL B 1 305 ? 0.511 5.950 132.131 1.00 26.17 344 VAL B CA 1
ATOM 4622 C C . VAL B 1 305 ? -1.007 5.765 132.083 1.00 34.30 344 VAL B C 1
ATOM 4623 O O . VAL B 1 305 ? -1.731 6.652 131.639 1.00 23.69 344 VAL B O 1
ATOM 4627 N N . VAL B 1 306 ? -1.481 4.612 132.548 1.00 31.88 345 VAL B N 1
ATOM 4628 C CA . VAL B 1 306 ? -2.911 4.307 132.547 1.00 31.39 345 VAL B CA 1
ATOM 4629 C C . VAL B 1 306 ? -3.687 5.271 133.446 1.00 26.91 345 VAL B C 1
ATOM 4630 O O . VAL B 1 306 ? -4.807 5.664 133.128 1.00 29.89 345 VAL B O 1
ATOM 4634 N N . TYR B 1 307 ? -3.087 5.655 134.565 1.00 29.52 346 TYR B N 1
ATOM 4635 C CA . TYR B 1 307 ? -3.731 6.592 135.482 1.00 35.95 346 TYR B CA 1
ATOM 4636 C C . TYR B 1 307 ? -4.097 7.899 134.768 1.00 30.26 346 TYR B C 1
ATOM 4637 O O . TYR B 1 307 ? -5.204 8.416 134.931 1.00 31.76 346 TYR B O 1
ATOM 4646 N N . GLN B 1 308 ? -3.170 8.422 133.972 1.00 30.33 347 GLN B N 1
ATOM 4647 C CA . GLN B 1 308 ? -3.410 9.666 133.234 1.00 27.68 347 GLN B CA 1
ATOM 4648 C C . GLN B 1 308 ? -4.547 9.508 132.222 1.00 26.00 347 GLN B C 1
ATOM 4649 O O . GLN B 1 308 ? -5.360 10.415 132.052 1.00 29.10 347 GLN B O 1
ATOM 4655 N N . LEU B 1 309 ? -4.599 8.358 131.555 1.00 24.53 348 LEU B N 1
ATOM 4656 C CA . LEU B 1 309 ? -5.612 8.108 130.530 1.00 25.14 348 LEU B CA 1
ATOM 4657 C C . LEU B 1 309 ? -7.004 8.027 131.145 1.00 27.43 348 LEU B C 1
ATOM 4658 O O . LEU B 1 309 ? -7.957 8.626 130.643 1.00 27.37 348 LEU B O 1
ATOM 4663 N N . VAL B 1 310 ? -7.106 7.270 132.233 1.00 28.99 349 VAL B N 1
ATOM 4664 C CA . VAL B 1 310 ? -8.332 7.170 133.011 1.00 30.03 349 VAL B CA 1
ATOM 4665 C C . VAL B 1 310 ? -8.755 8.537 133.564 1.00 26.77 349 VAL B C 1
ATOM 4666 O O . VAL B 1 310 ? -9.922 8.919 133.473 1.00 25.18 349 VAL B O 1
ATOM 4670 N N . GLY B 1 311 ? -7.803 9.270 134.131 1.00 24.57 350 GLY B N 1
ATOM 4671 C CA . GLY B 1 311 ? -8.075 10.609 134.632 1.00 26.83 350 GLY B CA 1
ATOM 4672 C C . GLY B 1 311 ? -8.592 11.542 133.547 1.00 28.06 350 GLY B C 1
ATOM 4673 O O . GLY B 1 311 ? -9.508 12.334 133.772 1.00 25.37 350 GLY B O 1
ATOM 4674 N N . GLY B 1 312 ? -8.015 11.441 132.354 1.00 26.94 351 GLY B N 1
ATOM 4675 C CA . GLY B 1 312 ? -8.454 12.257 131.240 1.00 21.52 351 GLY B CA 1
ATOM 4676 C C . GLY B 1 312 ? -9.884 11.936 130.846 1.00 28.39 351 GLY B C 1
ATOM 4677 O O . GLY B 1 312 ? -10.679 12.832 130.565 1.00 23.47 351 GLY B O 1
ATOM 4678 N N . LEU B 1 313 ? -10.213 10.650 130.828 1.00 23.44 352 LEU B N 1
ATOM 4679 C CA . LEU B 1 313 ? -11.557 10.216 130.471 1.00 25.87 352 LEU B CA 1
ATOM 4680 C C . LEU B 1 313 ? -12.581 10.659 131.522 1.00 20.47 352 LEU B C 1
ATOM 4681 O O . LEU B 1 313 ? -13.677 11.104 131.184 1.00 26.10 352 LEU B O 1
ATOM 4686 N N . ARG B 1 314 ? -12.221 10.529 132.794 1.00 19.33 353 ARG B N 1
ATOM 4687 C CA . ARG B 1 314 ? -13.056 11.032 133.880 1.00 20.30 353 ARG B CA 1
ATOM 4688 C C . ARG B 1 314 ? -13.348 12.527 133.735 1.00 24.28 353 ARG B C 1
ATOM 4689 O O . ARG B 1 314 ? -14.495 12.967 133.863 1.00 22.02 353 ARG B O 1
ATOM 4697 N N . SER B 1 315 ? -12.303 13.304 133.480 1.00 25.53 354 SER B N 1
ATOM 4698 C CA . SER B 1 315 ? -12.461 14.736 133.239 1.00 28.89 354 SER B CA 1
ATOM 4699 C C . SER B 1 315 ? -13.453 15.004 132.108 1.00 28.50 354 SER B C 1
ATOM 4700 O O . SER B 1 315 ? -14.322 15.867 132.231 1.00 25.90 354 SER B O 1
ATOM 4703 N N . CYS B 1 316 ? -13.319 14.248 131.017 1.00 23.42 355 CYS B N 1
ATOM 4704 C CA . CYS B 1 316 ? -14.206 14.374 129.862 1.00 25.42 355 CYS B CA 1
ATOM 4705 C C . CYS B 1 316 ? -15.664 14.131 130.222 1.00 27.69 355 CYS B C 1
ATOM 4706 O O . CYS B 1 316 ? -16.537 14.941 129.915 1.00 30.57 355 CYS B O 1
ATOM 4709 N N . MET B 1 317 ? -15.926 13.003 130.870 1.00 26.43 356 MET B N 1
ATOM 4710 C CA . MET B 1 317 ? -17.292 12.635 131.203 1.00 26.51 356 MET B CA 1
ATOM 4711 C C . MET B 1 317 ? -17.896 13.629 132.191 1.00 19.68 356 MET B C 1
ATOM 4712 O O . MET B 1 317 ? -19.099 13.885 132.168 1.00 24.25 356 MET B O 1
ATOM 4717 N N . GLY B 1 318 ? -17.048 14.204 133.037 1.00 24.74 357 GLY B N 1
ATOM 4718 C CA . GLY B 1 318 ? -17.461 15.273 133.935 1.00 27.94 357 GLY B CA 1
ATOM 4719 C C . GLY B 1 318 ? -17.868 16.531 133.179 1.00 29.73 357 GLY B C 1
ATOM 4720 O O . GLY B 1 318 ? -18.852 17.175 133.534 1.00 28.47 357 GLY B O 1
ATOM 4721 N N . TYR B 1 319 ? -17.115 16.883 132.136 1.00 26.43 358 TYR B N 1
ATOM 4722 C CA . TYR B 1 319 ? -17.482 18.011 131.273 1.00 28.20 358 TYR B CA 1
ATOM 4723 C C . TYR B 1 319 ? -18.816 17.760 130.586 1.00 26.45 358 TYR B C 1
ATOM 4724 O O . TYR B 1 319 ? -19.610 18.678 130.390 1.00 23.44 358 TYR B O 1
ATOM 4733 N N . LEU B 1 320 ? -19.052 16.506 130.218 1.00 19.22 359 LEU B N 1
ATOM 4734 C CA . LEU B 1 320 ? -20.253 16.149 129.472 1.00 20.78 359 LEU B CA 1
ATOM 4735 C C . LEU B 1 320 ? -21.411 15.715 130.371 1.00 25.17 359 LEU B C 1
ATOM 4736 O O . LEU B 1 320 ? -22.419 15.201 129.886 1.00 29.78 359 LEU B O 1
ATOM 4741 N N . GLY B 1 321 ? -21.260 15.933 131.675 1.00 22.73 360 GLY B N 1
ATOM 4742 C CA . GLY B 1 321 ? -22.304 15.638 132.644 1.00 26.07 360 GLY B CA 1
ATOM 4743 C C . GLY B 1 321 ? -22.785 14.200 132.602 1.00 29.37 360 GLY B C 1
ATOM 4744 O O . GLY B 1 321 ? -23.955 13.918 132.865 1.00 31.00 360 GLY B O 1
ATOM 4745 N N . SER B 1 322 ? -21.881 13.288 132.266 1.00 24.95 361 SER B N 1
ATOM 4746 C CA . SER B 1 322 ? -22.242 11.883 132.111 1.00 30.87 361 SER B CA 1
ATOM 4747 C C . SER B 1 322 ? -21.639 11.015 133.214 1.00 23.87 361 SER B C 1
ATOM 4748 O O . SER B 1 322 ? -20.419 10.947 133.365 1.00 32.07 361 SER B O 1
ATOM 4751 N N . ALA B 1 323 ? -22.498 10.350 133.980 1.00 25.86 362 ALA B N 1
ATOM 4752 C CA . ALA B 1 323 ? -22.053 9.548 135.117 1.00 31.29 362 ALA B CA 1
ATOM 4753 C C . ALA B 1 323 ? -21.732 8.115 134.702 1.00 36.52 362 ALA B C 1
ATOM 4754 O O . ALA B 1 323 ? -21.290 7.309 135.517 1.00 33.97 362 ALA B O 1
ATOM 4756 N N . SER B 1 324 ? -21.968 7.799 133.434 1.00 32.31 363 SER B N 1
ATOM 4757 C CA . SER B 1 324 ? -21.671 6.471 132.909 1.00 31.68 363 SER B CA 1
ATOM 4758 C C . SER B 1 324 ? -21.455 6.574 131.413 1.00 31.51 363 SER B C 1
ATOM 4759 O O . SER B 1 324 ? -21.720 7.614 130.818 1.00 28.44 363 SER B O 1
ATOM 4762 N N . ILE B 1 325 ? -20.958 5.501 130.810 1.00 29.93 364 ILE B N 1
ATOM 4763 C CA . ILE B 1 325 ? -20.687 5.506 129.381 1.00 25.62 364 ILE B CA 1
ATOM 4764 C C . ILE B 1 325 ? -22.009 5.491 128.623 1.00 24.75 364 ILE B C 1
ATOM 4765 O O . ILE B 1 325 ? -22.162 6.166 127.607 1.00 28.83 364 ILE B O 1
ATOM 4770 N N . GLU B 1 326 ? -22.974 4.748 129.145 1.00 25.53 365 GLU B N 1
ATOM 4771 C CA . GLU B 1 326 ? -24.313 4.711 128.567 1.00 37.73 365 GLU B CA 1
ATOM 4772 C C . GLU B 1 326 ? -24.934 6.108 128.503 1.00 34.99 365 GLU B C 1
ATOM 4773 O O . GLU B 1 326 ? -25.572 6.465 127.515 1.00 33.67 365 GLU B O 1
ATOM 4779 N N . GLU B 1 327 ? -24.738 6.895 129.556 1.00 35.48 366 GLU B N 1
ATOM 4780 C CA . GLU B 1 327 ? -25.261 8.256 129.599 1.00 34.80 366 GLU B CA 1
ATOM 4781 C C . GLU B 1 327 ? -24.485 9.144 128.631 1.00 33.36 366 GLU B C 1
ATOM 4782 O O . GLU B 1 327 ? -25.050 10.034 127.996 1.00 32.88 366 GLU B O 1
ATOM 4788 N N . LEU B 1 328 ? -23.185 8.885 128.523 1.00 21.74 367 LEU B N 1
ATOM 4789 C CA . LEU B 1 328 ? -22.316 9.614 127.613 1.00 28.29 367 LEU B CA 1
ATOM 4790 C C . LEU B 1 328 ? -22.791 9.459 126.169 1.00 30.44 367 LEU B C 1
ATOM 4791 O O . LEU B 1 328 ? -22.787 10.425 125.407 1.00 26.47 367 LEU B O 1
ATOM 4796 N N . TRP B 1 329 ? -23.206 8.247 125.798 1.00 28.37 368 TRP B N 1
ATOM 4797 C CA . TRP B 1 329 ? -23.740 7.997 124.457 1.00 28.97 368 TRP B CA 1
ATOM 4798 C C . TRP B 1 329 ? -24.966 8.855 124.199 1.00 32.01 368 TRP B C 1
ATOM 4799 O O . TRP B 1 329 ? -25.180 9.334 123.088 1.00 31.06 368 TRP B O 1
ATOM 4810 N N . LYS B 1 330 ? -25.772 9.030 125.240 1.00 28.71 369 LYS B N 1
ATOM 4811 C CA . LYS B 1 330 ? -27.024 9.769 125.142 1.00 32.43 369 LYS B CA 1
ATOM 4812 C C . LYS B 1 330 ? -26.822 11.283 125.027 1.00 30.21 369 LYS B C 1
ATOM 4813 O O . LYS B 1 330 ? -27.536 11.948 124.279 1.00 30.07 369 LYS B O 1
ATOM 4819 N N . LYS B 1 331 ? -25.851 11.819 125.766 1.00 23.54 370 LYS B N 1
ATOM 4820 C CA . LYS B 1 331 ? -25.705 13.272 125.906 1.00 24.75 370 LYS B CA 1
ATOM 4821 C C . LYS B 1 331 ? -24.648 13.912 125.014 1.00 22.03 370 LYS B C 1
ATOM 4822 O O . LYS B 1 331 ? -24.600 15.132 124.892 1.00 28.10 370 LYS B O 1
ATOM 4828 N N . SER B 1 332 ? -23.785 13.107 124.415 1.00 20.23 371 SER B N 1
ATOM 4829 C CA . SER B 1 332 ? -22.624 13.662 123.731 1.00 25.09 371 SER B CA 1
ATOM 4830 C C . SER B 1 332 ? -22.968 14.349 122.411 1.00 24.85 371 SER B C 1
ATOM 4831 O O . SER B 1 332 ? -23.858 13.925 121.673 1.00 25.59 371 SER B O 1
ATOM 4834 N N . SER B 1 333 ? -22.245 15.426 122.137 1.00 20.71 372 SER B N 1
ATOM 4835 C CA . SER B 1 333 ? -22.270 16.081 120.837 1.00 23.99 372 SER B CA 1
ATOM 4836 C C . SER B 1 333 ? -20.868 16.609 120.581 1.00 29.96 372 SER B C 1
ATOM 4837 O O . SER B 1 333 ? -20.073 16.722 121.514 1.00 22.23 372 SER B O 1
ATOM 4840 N N . TYR B 1 334 ? -20.553 16.936 119.333 1.00 28.68 373 TYR B N 1
ATOM 4841 C CA . TYR B 1 334 ? -19.234 17.481 119.050 1.00 24.18 373 TYR B CA 1
ATOM 4842 C C . TYR B 1 334 ? -19.269 18.572 117.991 1.00 25.33 373 TYR B C 1
ATOM 4843 O O . TYR B 1 334 ? -20.232 18.687 117.231 1.00 21.65 373 TYR B O 1
ATOM 4852 N N . VAL B 1 335 ? -18.215 19.383 117.973 1.00 22.10 374 VAL B N 1
ATOM 4853 C CA . VAL B 1 335 ? -18.017 20.387 116.938 1.00 25.28 374 VAL B CA 1
ATOM 4854 C C . VAL B 1 335 ? -16.854 19.968 116.062 1.00 20.20 374 VAL B C 1
ATOM 4855 O O . VAL B 1 335 ? -15.853 19.450 116.557 1.00 27.23 374 VAL B O 1
ATOM 4859 N N . GLU B 1 336 ? -16.992 20.192 114.759 1.00 21.45 375 GLU B N 1
ATOM 4860 C CA . GLU B 1 336 ? -15.909 19.957 113.814 1.00 37.07 375 GLU B CA 1
ATOM 4861 C C . GLU B 1 336 ? -14.993 21.185 113.792 1.00 37.32 375 GLU B C 1
ATOM 4862 O O . GLU B 1 336 ? -15.467 22.310 113.636 1.00 42.78 375 GLU B O 1
ATOM 4868 N N . ILE B 1 337 ? -13.689 20.978 113.968 1.00 27.91 376 ILE B N 1
ATOM 4869 C CA . ILE B 1 337 ? -12.753 22.104 114.036 1.00 25.13 376 ILE B CA 1
ATOM 4870 C C . ILE B 1 337 ? -11.767 22.132 112.866 1.00 38.50 376 ILE B C 1
ATOM 4871 O O . ILE B 1 337 ? -11.580 21.135 112.169 1.00 42.92 376 ILE B O 1
ATOM 4876 N N . THR B 1 338 ? -11.149 23.291 112.658 1.00 36.54 377 THR B N 1
ATOM 4877 C CA . THR B 1 338 ? -10.108 23.467 111.648 1.00 42.56 377 THR B CA 1
ATOM 4878 C C . THR B 1 338 ? -8.781 22.878 112.124 1.00 46.08 377 THR B C 1
ATOM 4879 O O . THR B 1 338 ? -8.420 23.023 113.288 1.00 35.99 377 THR B O 1
ATOM 4883 N N . THR B 1 339 ? -8.060 22.215 111.223 1.00 56.44 378 THR B N 1
ATOM 4884 C CA . THR B 1 339 ? -6.763 21.630 111.551 1.00 65.08 378 THR B CA 1
ATOM 4885 C C . THR B 1 339 ? -6.033 21.175 110.292 1.00 67.21 378 THR B C 1
ATOM 4886 O O . THR B 1 339 ? -5.874 21.943 109.343 1.00 68.78 378 THR B O 1
ATOM 4890 N N . ASP B 1 349 ? 3.662 31.343 121.027 1.00 70.45 388 ASP B N 1
ATOM 4891 C CA . ASP B 1 349 ? 4.563 32.207 121.781 1.00 72.77 388 ASP B CA 1
ATOM 4892 C C . ASP B 1 349 ? 4.856 31.642 123.169 1.00 64.36 388 ASP B C 1
ATOM 4893 O O . ASP B 1 349 ? 5.602 32.238 123.945 1.00 66.42 388 ASP B O 1
ATOM 4898 N N . VAL B 1 350 ? 4.268 30.490 123.475 1.00 56.67 389 VAL B N 1
ATOM 4899 C CA . VAL B 1 350 ? 4.489 29.840 124.763 1.00 55.09 389 VAL B CA 1
ATOM 4900 C C . VAL B 1 350 ? 5.307 28.560 124.606 1.00 54.95 389 VAL B C 1
ATOM 4901 O O . VAL B 1 350 ? 4.783 27.524 124.192 1.00 52.81 389 VAL B O 1
ATOM 4905 N N . GLU B 1 351 ? 6.593 28.638 124.936 1.00 56.36 390 GLU B N 1
ATOM 4906 C CA . GLU B 1 351 ? 7.467 27.472 124.869 1.00 54.79 390 GLU B CA 1
ATOM 4907 C C . GLU B 1 351 ? 7.339 26.620 126.131 1.00 56.37 390 GLU B C 1
ATOM 4908 O O . GLU B 1 351 ? 7.650 27.076 127.232 1.00 57.88 390 GLU B O 1
ATOM 4914 N N . ILE B 1 352 ? 6.877 25.384 125.965 1.00 58.65 391 ILE B N 1
ATOM 4915 C CA . ILE B 1 352 ? 6.686 24.475 127.093 1.00 60.66 391 ILE B CA 1
ATOM 4916 C C . ILE B 1 352 ? 8.027 24.064 127.704 1.00 68.13 391 ILE B C 1
ATOM 4917 O O . ILE B 1 352 ? 9.003 23.826 126.990 1.00 72.49 391 ILE B O 1
ATOM 4922 N N . VAL B 1 353 ? 8.070 24.006 129.032 1.00 72.68 392 VAL B N 1
ATOM 4923 C CA . VAL B 1 353 ? 9.270 23.601 129.754 1.00 79.14 392 VAL B CA 1
ATOM 4924 C C . VAL B 1 353 ? 9.603 22.133 129.502 1.00 81.46 392 VAL B C 1
ATOM 4925 O O . VAL B 1 353 ? 8.708 21.305 129.325 1.00 81.13 392 VAL B O 1
ATOM 4929 N N . ALA C 1 3 ? -24.010 17.085 109.600 1.00 79.06 0 ALA C N 1
ATOM 4930 C CA . ALA C 1 3 ? -22.970 16.859 108.601 1.00 83.27 0 ALA C CA 1
ATOM 4931 C C . ALA C 1 3 ? -22.471 15.416 108.638 1.00 85.50 0 ALA C C 1
ATOM 4932 O O . ALA C 1 3 ? -21.345 15.157 109.073 1.00 91.05 0 ALA C O 1
ATOM 4934 N N . MET C 1 4 ? -23.328 14.495 108.192 1.00 78.83 1 MET C N 1
ATOM 4935 C CA . MET C 1 4 ? -23.048 13.053 108.126 1.00 73.63 1 MET C CA 1
ATOM 4936 C C . MET C 1 4 ? -23.052 12.375 109.501 1.00 72.06 1 MET C C 1
ATOM 4937 O O . MET C 1 4 ? -23.412 11.202 109.616 1.00 73.08 1 MET C O 1
ATOM 4942 N N . GLY C 1 5 ? -22.658 13.108 110.538 1.00 67.66 2 GLY C N 1
ATOM 4943 C CA . GLY C 1 5 ? -22.703 12.591 111.895 1.00 64.30 2 GLY C CA 1
ATOM 4944 C C . GLY C 1 5 ? -23.825 13.232 112.693 1.00 59.52 2 GLY C C 1
ATOM 4945 O O . GLY C 1 5 ? -23.984 14.453 112.682 1.00 59.44 2 GLY C O 1
ATOM 4946 N N . THR C 1 6 ? -24.603 12.409 113.391 1.00 55.73 3 THR C N 1
ATOM 4947 C CA . THR C 1 6 ? -25.761 12.900 114.134 1.00 55.20 3 THR C CA 1
ATOM 4948 C C . THR C 1 6 ? -25.376 13.761 115.341 1.00 41.12 3 THR C C 1
ATOM 4949 O O . THR C 1 6 ? -26.151 14.612 115.781 1.00 39.98 3 THR C O 1
ATOM 4953 N N . LYS C 1 7 ? -24.175 13.549 115.867 1.00 33.17 4 LYS C N 1
ATOM 4954 C CA . LYS C 1 7 ? -23.720 14.291 117.037 1.00 28.82 4 LYS C CA 1
ATOM 4955 C C . LYS C 1 7 ? -22.941 15.539 116.633 1.00 29.09 4 LYS C C 1
ATOM 4956 O O . LYS C 1 7 ? -22.532 16.330 117.481 1.00 24.15 4 LYS C O 1
ATOM 4962 N N . ASN C 1 8 ? -22.759 15.708 115.327 1.00 23.40 5 ASN C N 1
ATOM 4963 C CA . ASN C 1 8 ? -22.058 16.854 114.760 1.00 30.00 5 ASN C CA 1
ATOM 4964 C C . ASN C 1 8 ? -22.960 18.084 114.747 1.00 28.98 5 ASN C C 1
ATOM 4965 O O . ASN C 1 8 ? -23.905 18.147 113.968 1.00 33.54 5 ASN C O 1
ATOM 4970 N N . ILE C 1 9 ? -22.678 19.064 115.600 1.00 28.62 6 ILE C N 1
ATOM 4971 C CA . ILE C 1 9 ? -23.540 20.241 115.662 1.00 32.17 6 ILE C CA 1
ATOM 4972 C C . ILE C 1 9 ? -23.044 21.349 114.739 1.00 33.68 6 ILE C C 1
ATOM 4973 O O . ILE C 1 9 ? -23.640 22.423 114.671 1.00 38.57 6 ILE C O 1
ATOM 4978 N N . GLY C 1 10 ? -21.958 21.088 114.020 1.00 30.37 7 GLY C N 1
ATOM 4979 C CA . GLY C 1 10 ? -21.498 22.027 113.014 1.00 32.30 7 GLY C CA 1
ATOM 4980 C C . GLY C 1 10 ? -20.031 22.386 113.111 1.00 31.30 7 GLY C C 1
ATOM 4981 O O . GLY C 1 10 ? -19.290 21.849 113.935 1.00 25.96 7 GLY C O 1
ATOM 4982 N N . LYS C 1 11 ? -19.617 23.310 112.253 1.00 27.44 8 LYS C N 1
ATOM 4983 C CA . LYS C 1 11 ? -18.227 23.729 112.176 1.00 34.90 8 LYS C CA 1
ATOM 4984 C C . LYS C 1 11 ? -17.910 24.799 113.219 1.00 32.58 8 LYS C C 1
ATOM 4985 O O . LYS C 1 11 ? -18.685 25.730 113.420 1.00 31.97 8 LYS C O 1
ATOM 4991 N N . GLY C 1 12 ? -16.775 24.656 113.893 1.00 29.55 9 GLY C N 1
ATOM 4992 C CA . GLY C 1 12 ? -16.362 25.639 114.876 1.00 26.42 9 GLY C CA 1
ATOM 4993 C C . GLY C 1 12 ? -15.216 26.493 114.369 1.00 29.01 9 GLY C C 1
ATOM 4994 O O . GLY C 1 12 ? -14.230 25.978 113.840 1.00 27.37 9 GLY C O 1
ATOM 4995 N N . LEU C 1 13 ? -15.340 27.804 114.542 1.00 24.27 10 LEU C N 1
ATOM 4996 C CA . LEU C 1 13 ? -14.321 28.738 114.072 1.00 22.30 10 LEU C CA 1
ATOM 4997 C C . LEU C 1 13 ? -13.524 29.364 115.213 1.00 22.10 10 LEU C C 1
ATOM 4998 O O . LEU C 1 13 ? -14.089 29.788 116.216 1.00 20.38 10 LEU C O 1
ATOM 5003 N N . THR C 1 14 ? -12.208 29.419 115.069 1.00 21.03 11 THR C N 1
ATOM 5004 C CA . THR C 1 14 ? -11.413 30.192 116.010 1.00 27.00 11 THR C CA 1
ATOM 5005 C C . THR C 1 14 ? -10.976 31.507 115.351 1.00 28.50 11 THR C C 1
ATOM 5006 O O . THR C 1 14 ? -11.314 31.770 114.188 1.00 24.75 11 THR C O 1
ATOM 5010 N N . PHE C 1 15 ? -10.237 32.324 116.101 1.00 22.45 12 PHE C N 1
ATOM 5011 C CA . PHE C 1 15 ? -9.766 33.623 115.622 1.00 24.72 12 PHE C CA 1
ATOM 5012 C C . PHE C 1 15 ? -9.079 33.515 114.264 1.00 21.50 12 PHE C C 1
ATOM 5013 O O . PHE C 1 15 ? -9.364 34.295 113.363 1.00 20.49 12 PHE C O 1
ATOM 5021 N N . GLU C 1 16 ? -8.208 32.519 114.114 1.00 18.79 13 GLU C N 1
ATOM 5022 C CA . GLU C 1 16 ? -7.393 32.378 112.911 1.00 26.30 13 GLU C CA 1
ATOM 5023 C C . GLU C 1 16 ? -8.202 31.979 111.681 1.00 24.75 13 GLU C C 1
ATOM 5024 O O . GLU C 1 16 ? -7.740 32.147 110.554 1.00 29.07 13 GLU C O 1
ATOM 5030 N N . ASP C 1 17 ? -9.408 31.468 111.904 1.00 30.92 14 ASP C N 1
ATOM 5031 C CA . ASP C 1 17 ? -10.275 31.004 110.824 1.00 28.25 14 ASP C CA 1
ATOM 5032 C C . ASP C 1 17 ? -10.986 32.131 110.070 1.00 25.39 14 ASP C C 1
ATOM 5033 O O . ASP C 1 17 ? -11.549 31.895 109.002 1.00 22.57 14 ASP C O 1
ATOM 5038 N N . ILE C 1 18 ? -10.999 33.338 110.631 1.00 19.67 15 ILE C N 1
ATOM 5039 C CA . ILE C 1 18 ? -11.804 34.417 110.055 1.00 20.50 15 ILE C CA 1
ATOM 5040 C C . ILE C 1 18 ? -11.047 35.728 109.869 1.00 20.63 15 ILE C C 1
ATOM 5041 O O . ILE C 1 18 ? -9.974 35.934 110.436 1.00 21.05 15 ILE C O 1
ATOM 5046 N N . LEU C 1 19 ? -11.623 36.600 109.049 1.00 15.85 16 LEU C N 1
ATOM 5047 C CA . LEU C 1 19 ? -11.142 37.969 108.874 1.00 19.54 16 LEU C CA 1
ATOM 5048 C C . LEU C 1 19 ? -12.332 38.906 108.837 1.00 22.10 16 LEU C C 1
ATOM 5049 O O . LEU C 1 19 ? -13.353 38.600 108.214 1.00 19.61 16 LEU C O 1
ATOM 5054 N N . LEU C 1 20 ? -12.203 40.049 109.500 1.00 20.63 17 LEU C N 1
ATOM 5055 C CA . LEU C 1 20 ? -13.273 41.032 109.511 1.00 18.66 17 LEU C CA 1
ATOM 5056 C C . LEU C 1 20 ? -13.295 41.822 108.198 1.00 20.10 17 LEU C C 1
ATOM 5057 O O . LEU C 1 20 ? -12.248 42.204 107.680 1.00 18.54 17 LEU C O 1
ATOM 5062 N N . VAL C 1 21 ? -14.494 42.055 107.669 1.00 17.77 18 VAL C N 1
ATOM 5063 C CA . VAL C 1 21 ? -14.658 42.758 106.404 1.00 21.92 18 VAL C CA 1
ATOM 5064 C C . VAL C 1 21 ? -14.846 44.254 106.648 1.00 22.85 18 VAL C C 1
ATOM 5065 O O . VAL C 1 21 ? -15.666 44.648 107.477 1.00 26.12 18 VAL C O 1
ATOM 5069 N N . PRO C 1 22 ? -14.079 45.092 105.931 1.00 24.26 19 PRO C N 1
ATOM 5070 C CA . PRO C 1 22 ? -14.194 46.549 106.069 1.00 25.19 19 PRO C CA 1
ATOM 5071 C C . PRO C 1 22 ? -15.580 47.071 105.710 1.00 26.24 19 PRO C C 1
ATOM 5072 O O . PRO C 1 22 ? -16.211 46.552 104.794 1.00 23.11 19 PRO C O 1
ATOM 5076 N N . ASN C 1 23 ? -16.041 48.085 106.436 1.00 23.39 20 ASN C N 1
ATOM 5077 C CA . ASN C 1 23 ? -17.277 48.783 106.099 1.00 23.81 20 ASN C CA 1
ATOM 5078 C C . ASN C 1 23 ? -16.975 50.204 105.636 1.00 26.30 20 ASN C C 1
ATOM 5079 O O . ASN C 1 23 ? -15.863 50.697 105.823 1.00 29.16 20 ASN C O 1
ATOM 5084 N N . TYR C 1 24 ? -17.957 50.862 105.034 1.00 22.55 21 TYR C N 1
ATOM 5085 C CA . TYR C 1 24 ? -17.864 52.306 104.846 1.00 26.51 21 TYR C CA 1
ATOM 5086 C C . TYR C 1 24 ? -17.590 52.974 106.193 1.00 29.90 21 TYR C C 1
ATOM 5087 O O . TYR C 1 24 ? -18.250 52.666 107.187 1.00 25.96 21 TYR C O 1
ATOM 5096 N N . SER C 1 25 ? -16.617 53.876 106.228 1.00 29.28 22 SER C N 1
ATOM 5097 C CA . SER C 1 25 ? -16.210 54.483 107.491 1.00 28.66 22 SER C CA 1
ATOM 5098 C C . SER C 1 25 ? -16.134 56.002 107.450 1.00 29.01 22 SER C C 1
ATOM 5099 O O . SER C 1 25 ? -15.546 56.587 106.543 1.00 27.33 22 SER C O 1
ATOM 5102 N N . GLU C 1 26 ? -16.726 56.632 108.458 1.00 31.66 23 GLU C N 1
ATOM 5103 C CA . GLU C 1 26 ? -16.583 58.061 108.653 1.00 29.47 23 GLU C CA 1
ATOM 5104 C C . GLU C 1 26 ? -15.811 58.350 109.938 1.00 35.02 23 GLU C C 1
ATOM 5105 O O . GLU C 1 26 ? -15.723 59.498 110.363 1.00 35.43 23 GLU C O 1
ATOM 5111 N N . VAL C 1 27 ? -15.254 57.319 110.563 1.00 32.75 24 VAL C N 1
ATOM 5112 C CA . VAL C 1 27 ? -14.561 57.530 111.832 1.00 36.93 24 VAL C CA 1
ATOM 5113 C C . VAL C 1 27 ? -13.097 57.099 111.758 1.00 35.56 24 VAL C C 1
ATOM 5114 O O . VAL C 1 27 ? -12.766 56.069 111.172 1.00 35.14 24 VAL C O 1
ATOM 5118 N N . LEU C 1 28 ? -12.222 57.922 112.329 1.00 35.84 25 LEU C N 1
ATOM 5119 C CA . LEU C 1 28 ? -10.799 57.614 112.399 1.00 27.56 25 LEU C CA 1
ATOM 5120 C C . LEU C 1 28 ? -10.495 56.730 113.601 1.00 37.02 25 LEU C C 1
ATOM 5121 O O . LEU C 1 28 ? -11.200 56.790 114.609 1.00 35.32 25 LEU C O 1
ATOM 5126 N N . PRO C 1 29 ? -9.443 55.902 113.496 1.00 33.63 26 PRO C N 1
ATOM 5127 C CA . PRO C 1 29 ? -9.023 55.053 114.614 1.00 30.66 26 PRO C CA 1
ATOM 5128 C C . PRO C 1 29 ? -8.862 55.808 115.933 1.00 29.17 26 PRO C C 1
ATOM 5129 O O . PRO C 1 29 ? -9.232 55.275 116.975 1.00 32.25 26 PRO C O 1
ATOM 5133 N N A ARG C 1 30 ? -8.330 57.027 115.894 0.53 31.03 27 ARG C N 1
ATOM 5134 N N B ARG C 1 30 ? -8.339 57.032 115.881 0.47 30.99 27 ARG C N 1
ATOM 5135 C CA A ARG C 1 30 ? -8.133 57.791 117.123 0.53 32.25 27 ARG C CA 1
ATOM 5136 C CA B ARG C 1 30 ? -8.118 57.819 117.093 0.47 32.33 27 ARG C CA 1
ATOM 5137 C C A ARG C 1 30 ? -9.458 58.264 117.714 0.53 34.99 27 ARG C C 1
ATOM 5138 C C B ARG C 1 30 ? -9.400 58.463 117.619 0.47 35.06 27 ARG C C 1
ATOM 5139 O O A ARG C 1 30 ? -9.539 58.573 118.904 0.53 35.04 27 ARG C O 1
ATOM 5140 O O B ARG C 1 30 ? -9.394 59.088 118.679 0.47 36.93 27 ARG C O 1
ATOM 5155 N N . GLU C 1 31 ? -10.497 58.310 116.885 1.00 34.66 28 GLU C N 1
ATOM 5156 C CA . GLU C 1 31 ? -11.775 58.888 117.302 1.00 37.83 28 GLU C CA 1
ATOM 5157 C C . GLU C 1 31 ? -12.738 57.889 117.943 1.00 32.07 28 GLU C C 1
ATOM 5158 O O . GLU C 1 31 ? -13.698 58.296 118.593 1.00 36.03 28 GLU C O 1
ATOM 5164 N N . VAL C 1 32 ? -12.498 56.594 117.767 1.00 27.96 29 VAL C N 1
ATOM 5165 C CA . VAL C 1 32 ? -13.444 55.599 118.271 1.00 35.05 29 VAL C CA 1
ATOM 5166 C C . VAL C 1 32 ? -13.454 55.552 119.802 1.00 34.35 29 VAL C C 1
ATOM 5167 O O . VAL C 1 32 ? -12.429 55.757 120.454 1.00 33.37 29 VAL C O 1
ATOM 5171 N N . SER C 1 33 ? -14.631 55.313 120.372 1.00 32.24 30 SER C N 1
ATOM 5172 C CA . SER C 1 33 ? -14.760 55.116 121.809 1.00 29.44 30 SER C CA 1
ATOM 5173 C C . SER C 1 33 ? -14.608 53.640 122.156 1.00 29.13 30 SER C C 1
ATOM 5174 O O . SER C 1 33 ? -15.265 52.788 121.560 1.00 27.77 30 SER C O 1
ATOM 5177 N N . LEU C 1 34 ? -13.744 53.344 123.124 1.00 29.78 31 LEU C N 1
ATOM 5178 C CA . LEU C 1 34 ? -13.505 51.965 123.540 1.00 31.27 31 LEU C CA 1
ATOM 5179 C C . LEU C 1 34 ? -14.197 51.641 124.863 1.00 31.80 31 LEU C C 1
ATOM 5180 O O . LEU C 1 34 ? -13.994 50.566 125.427 1.00 31.99 31 LEU C O 1
ATOM 5185 N N . GLU C 1 35 ? -15.003 52.580 125.352 1.00 27.88 32 GLU C N 1
ATOM 5186 C CA . GLU C 1 35 ? -15.763 52.394 126.588 1.00 28.82 32 GLU C CA 1
ATOM 5187 C C . GLU C 1 35 ? -16.650 51.164 126.475 1.00 29.76 32 GLU C C 1
ATOM 5188 O O . GLU C 1 35 ? -17.210 50.891 125.416 1.00 26.94 32 GLU C O 1
ATOM 5194 N N . THR C 1 36 ? -16.765 50.408 127.560 1.00 32.54 33 THR C N 1
ATOM 5195 C CA . THR C 1 36 ? -17.545 49.183 127.518 1.00 31.01 33 THR C CA 1
ATOM 5196 C C . THR C 1 36 ? -18.001 48.783 128.906 1.00 34.17 33 THR C C 1
ATOM 5197 O O . THR C 1 36 ? -17.591 49.379 129.903 1.00 31.36 33 THR C O 1
ATOM 5201 N N . LYS C 1 37 ? -18.860 47.773 128.963 1.00 37.65 34 LYS C N 1
ATOM 5202 C CA . LYS C 1 37 ? -19.305 47.226 130.233 1.00 33.55 34 LYS C CA 1
ATOM 5203 C C . LYS C 1 37 ? -18.480 45.998 130.582 1.00 31.60 34 LYS C C 1
ATOM 5204 O O . LYS C 1 37 ? -18.253 45.142 129.733 1.00 27.28 34 LYS C O 1
ATOM 5210 N N . LEU C 1 38 ? -18.022 45.934 131.828 1.00 35.25 35 LEU C N 1
ATOM 5211 C CA . LEU C 1 38 ? -17.408 44.734 132.382 1.00 30.98 35 LEU C CA 1
ATOM 5212 C C . LEU C 1 38 ? -18.499 43.799 132.894 1.00 30.81 35 LEU C C 1
ATOM 5213 O O . LEU C 1 38 ? -18.533 42.614 132.575 1.00 31.75 35 LEU C O 1
ATOM 5218 N N . THR C 1 39 ? -19.369 44.360 133.722 1.00 30.73 36 THR C N 1
ATOM 5219 C CA . THR C 1 39 ? -20.593 43.713 134.166 1.00 33.90 36 THR C CA 1
ATOM 5220 C C . THR C 1 39 ? -21.707 44.719 133.949 1.00 38.09 36 THR C C 1
ATOM 5221 O O . THR C 1 39 ? -21.441 45.851 133.546 1.00 47.69 36 THR C O 1
ATOM 5225 N N . LYS C 1 40 ? -22.945 44.336 134.230 1.00 38.47 37 LYS C N 1
ATOM 5226 C CA . LYS C 1 40 ? -24.055 45.246 133.978 1.00 46.18 37 LYS C CA 1
ATOM 5227 C C . LYS C 1 40 ? -24.064 46.445 134.931 1.00 44.04 37 LYS C C 1
ATOM 5228 O O . LYS C 1 40 ? -24.805 47.398 134.705 1.00 56.68 37 LYS C O 1
ATOM 5234 N N . ASN C 1 41 ? -23.238 46.411 135.977 1.00 42.33 38 ASN C N 1
ATOM 5235 C CA . ASN C 1 41 ? -23.120 47.552 136.893 1.00 40.97 38 ASN C CA 1
ATOM 5236 C C . ASN C 1 41 ? -21.724 48.178 136.940 1.00 39.91 38 ASN C C 1
ATOM 5237 O O . ASN C 1 41 ? -21.524 49.187 137.613 1.00 43.51 38 ASN C O 1
ATOM 5242 N N . VAL C 1 42 ? -20.761 47.575 136.245 1.00 35.15 39 VAL C N 1
ATOM 5243 C CA . VAL C 1 42 ? -19.397 48.109 136.205 1.00 34.82 39 VAL C CA 1
ATOM 5244 C C . VAL C 1 42 ? -18.917 48.356 134.769 1.00 37.65 39 VAL C C 1
ATOM 5245 O O . VAL C 1 42 ? -18.984 47.467 133.918 1.00 35.25 39 VAL C O 1
ATOM 5249 N N . SER C 1 43 ? -18.428 49.567 134.512 1.00 33.99 40 SER C N 1
ATOM 5250 C CA . SER C 1 43 ? -17.931 49.941 133.190 1.00 37.93 40 SER C CA 1
ATOM 5251 C C . SER C 1 43 ? -16.408 50.074 133.157 1.00 37.46 40 SER C C 1
ATOM 5252 O O . SER C 1 43 ? -15.760 50.188 134.199 1.00 33.09 40 SER C O 1
ATOM 5255 N N . LEU C 1 44 ? -15.854 50.063 131.946 1.00 30.76 41 LEU C N 1
ATOM 5256 C CA . LEU C 1 44 ? -14.415 50.192 131.710 1.00 39.96 41 LEU C CA 1
ATOM 5257 C C . LEU C 1 44 ? -14.142 51.200 130.596 1.00 42.36 41 LEU C C 1
ATOM 5258 O O . LEU C 1 44 ? -14.971 51.379 129.699 1.00 41.39 41 LEU C O 1
ATOM 5263 N N . LYS C 1 45 ? -12.970 51.829 130.628 1.00 30.56 42 LYS C N 1
ATOM 5264 C CA . LYS C 1 45 ? -12.573 52.753 129.564 1.00 33.89 42 LYS C CA 1
ATOM 5265 C C . LYS C 1 45 ? -12.049 52.004 128.334 1.00 28.63 42 LYS C C 1
ATOM 5266 O O . LYS C 1 45 ? -12.296 52.411 127.199 1.00 40.97 42 LYS C O 1
ATOM 5272 N N . ILE C 1 46 ? -11.317 50.917 128.562 1.00 35.23 43 ILE C N 1
ATOM 5273 C CA . ILE C 1 46 ? -10.891 50.027 127.481 1.00 28.33 43 ILE C CA 1
ATOM 5274 C C . ILE C 1 46 ? -11.341 48.602 127.805 1.00 27.64 43 ILE C C 1
ATOM 5275 O O . ILE C 1 46 ? -11.495 48.254 128.972 1.00 27.17 43 ILE C O 1
ATOM 5280 N N . PRO C 1 47 ? -11.575 47.778 126.772 1.00 26.12 44 PRO C N 1
ATOM 5281 C CA . PRO C 1 47 ? -12.137 46.445 127.023 1.00 27.52 44 PRO C CA 1
ATOM 5282 C C . PRO C 1 47 ? -11.093 45.346 127.244 1.00 31.65 44 PRO C C 1
ATOM 5283 O O . PRO C 1 47 ? -11.171 44.298 126.601 1.00 34.26 44 PRO C O 1
ATOM 5287 N N . LEU C 1 48 ? -10.143 45.579 128.141 1.00 28.86 45 LEU C N 1
ATOM 5288 C CA . LEU C 1 48 ? -9.099 44.603 128.425 1.00 22.59 45 LEU C CA 1
ATOM 5289 C C . LEU C 1 48 ? -9.055 44.240 129.905 1.00 25.87 45 LEU C C 1
ATOM 5290 O O . LEU C 1 48 ? -9.092 45.112 130.772 1.00 29.30 45 LEU C O 1
ATOM 5295 N N . ILE C 1 49 ? -8.962 42.941 130.169 1.00 23.75 46 ILE C N 1
ATOM 5296 C CA . ILE C 1 49 ? -8.851 42.383 131.511 1.00 23.24 46 ILE C CA 1
ATOM 5297 C C . ILE C 1 49 ? -7.623 41.478 131.591 1.00 26.90 46 ILE C C 1
ATOM 5298 O O . ILE C 1 49 ? -7.399 40.658 130.697 1.00 25.20 46 ILE C O 1
ATOM 5303 N N . SER C 1 50 ? -6.829 41.603 132.648 1.00 24.14 47 SER C N 1
ATOM 5304 C CA . SER C 1 50 ? -5.709 40.681 132.828 1.00 30.12 47 SER C CA 1
ATOM 5305 C C . SER C 1 50 ? -6.177 39.417 133.565 1.00 30.79 47 SER C C 1
ATOM 5306 O O . SER C 1 50 ? -6.954 39.505 134.513 1.00 32.12 47 SER C O 1
ATOM 5309 N N . SER C 1 51 ? -5.703 38.252 133.115 1.00 22.63 48 SER C N 1
ATOM 5310 C CA . SER C 1 51 ? -6.152 36.952 133.628 1.00 21.84 48 SER C CA 1
ATOM 5311 C C . SER C 1 51 ? -5.873 36.719 135.113 1.00 24.81 48 SER C C 1
ATOM 5312 O O . SER C 1 51 ? -4.857 37.166 135.643 1.00 27.84 48 SER C O 1
ATOM 5315 N N . ALA C 1 52 ? -6.770 35.980 135.762 1.00 23.76 49 ALA C N 1
ATOM 5316 C CA . ALA C 1 52 ? -6.612 35.597 137.167 1.00 25.02 49 ALA C CA 1
ATOM 5317 C C . ALA C 1 52 ? -5.643 34.425 137.344 1.00 28.33 49 ALA C C 1
ATOM 5318 O O . ALA C 1 52 ? -6.045 33.334 137.749 1.00 25.99 49 ALA C O 1
ATOM 5320 N N . MET C 1 53 ? -4.366 34.654 137.045 1.00 29.02 50 MET C N 1
ATOM 5321 C CA . MET C 1 53 ? -3.356 33.597 137.096 1.00 31.61 50 MET C CA 1
ATOM 5322 C C . MET C 1 53 ? -2.159 34.047 137.927 1.00 28.40 50 MET C C 1
ATOM 5323 O O . MET C 1 53 ? -1.882 35.244 138.005 1.00 30.71 50 MET C O 1
ATOM 5328 N N . ASP C 1 54 ? -1.451 33.106 138.550 1.00 29.07 51 ASP C N 1
ATOM 5329 C CA . ASP C 1 54 ? -0.366 33.485 139.457 1.00 34.94 51 ASP C CA 1
ATOM 5330 C C . ASP C 1 54 ? 0.924 33.854 138.721 1.00 33.36 51 ASP C C 1
ATOM 5331 O O . ASP C 1 54 ? 1.928 34.175 139.351 1.00 32.86 51 ASP C O 1
ATOM 5336 N N . THR C 1 55 ? 0.892 33.822 137.392 1.00 29.85 52 THR C N 1
ATOM 5337 C CA . THR C 1 55 ? 2.011 34.330 136.605 1.00 30.86 52 THR C CA 1
ATOM 5338 C C . THR C 1 55 ? 1.614 35.573 135.815 1.00 35.95 52 THR C C 1
ATOM 5339 O O . THR C 1 55 ? 2.341 36.001 134.913 1.00 37.18 52 THR C O 1
ATOM 5343 N N . VAL C 1 56 ? 0.463 36.154 136.147 1.00 27.47 53 VAL C N 1
ATOM 5344 C CA . VAL C 1 56 ? -0.050 37.285 135.375 1.00 26.66 53 VAL C CA 1
ATOM 5345 C C . VAL C 1 56 ? -0.475 38.474 136.237 1.00 29.68 53 VAL C C 1
ATOM 5346 O O . VAL C 1 56 ? 0.002 39.593 136.035 1.00 29.92 53 VAL C O 1
ATOM 5350 N N . THR C 1 57 ? -1.365 38.247 137.199 1.00 24.91 5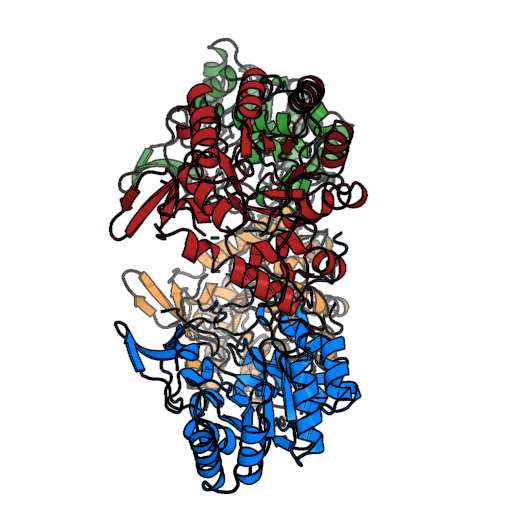4 THR C N 1
ATOM 5351 C CA . THR C 1 57 ? -1.983 39.376 137.887 1.00 22.84 54 THR C CA 1
ATOM 5352 C C . THR C 1 57 ? -1.881 39.348 139.400 1.00 29.09 54 THR C C 1
ATOM 5353 O O . THR C 1 57 ? -2.567 38.570 140.069 1.00 31.20 54 THR C O 1
ATOM 5357 N N . GLU C 1 58 ? -1.023 40.212 139.930 1.00 30.15 55 GLU C N 1
ATOM 5358 C CA . GLU C 1 58 ? -1.115 40.623 141.321 1.00 28.33 55 GLU C CA 1
ATOM 5359 C C . GLU C 1 58 ? -1.297 42.138 141.314 1.00 33.86 55 GLU C C 1
ATOM 5360 O O . GLU C 1 58 ? -1.697 42.696 140.292 1.00 29.94 55 GLU C O 1
ATOM 5366 N N . HIS C 1 59 ? -1.015 42.811 142.424 1.00 31.62 56 HIS C N 1
ATOM 5367 C CA . HIS C 1 59 ? -1.429 44.206 142.547 1.00 30.56 56 HIS C CA 1
ATOM 5368 C C . HIS C 1 59 ? -0.779 45.127 141.512 1.00 26.60 56 HIS C C 1
ATOM 5369 O O . HIS C 1 59 ? -1.428 46.046 141.022 1.00 33.86 56 HIS C O 1
ATOM 5376 N N . LEU C 1 60 ? 0.479 44.879 141.159 1.00 27.04 57 LEU C N 1
ATOM 5377 C CA . LEU C 1 60 ? 1.176 45.783 140.248 1.00 28.61 57 LEU C CA 1
ATOM 5378 C C . LEU C 1 60 ? 0.582 45.704 138.842 1.00 31.52 57 LEU C C 1
ATOM 5379 O O . LEU C 1 60 ? 0.410 46.725 138.174 1.00 25.73 57 LEU C O 1
ATOM 5384 N N . MET C 1 61 ? 0.253 44.491 138.407 1.00 27.32 58 MET C N 1
ATOM 5385 C CA . MET C 1 61 ? -0.425 44.291 137.131 1.00 31.16 58 MET C CA 1
ATOM 5386 C C . MET C 1 61 ? -1.820 44.911 137.164 1.00 30.38 58 MET C C 1
ATOM 5387 O O . MET C 1 61 ? -2.254 45.539 136.201 1.00 27.26 58 MET C O 1
ATOM 5392 N N . ALA C 1 62 ? -2.514 44.738 138.284 1.00 27.40 59 ALA C N 1
ATOM 5393 C CA . ALA C 1 62 ? -3.869 45.257 138.432 1.00 22.83 59 ALA C CA 1
ATOM 5394 C C . ALA C 1 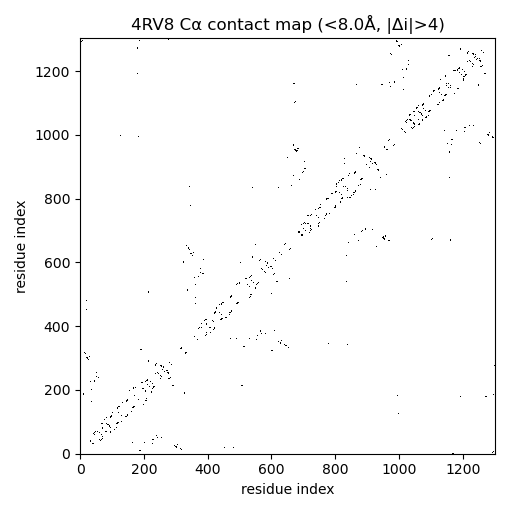62 ? -3.888 46.789 138.474 1.00 30.17 59 ALA C C 1
ATOM 5395 O O . ALA C 1 62 ? -4.830 47.416 137.992 1.00 28.61 59 ALA C O 1
ATOM 5397 N N . VAL C 1 63 ? -2.848 47.389 139.045 1.00 28.47 60 VAL C N 1
ATOM 5398 C CA . VAL C 1 63 ? -2.724 48.845 139.051 1.00 27.75 60 VAL C CA 1
ATOM 5399 C C . VAL C 1 63 ? -2.415 49.335 137.636 1.00 26.90 60 VAL C C 1
ATOM 5400 O O . VAL C 1 63 ? -2.984 50.322 137.172 1.00 29.12 60 VAL C O 1
ATOM 5404 N N . GLY C 1 64 ? -1.526 48.627 136.948 1.00 25.12 61 GLY C N 1
ATOM 5405 C CA . GLY C 1 64 ? -1.219 48.929 135.559 1.00 27.65 61 GLY C CA 1
ATOM 5406 C C . GLY C 1 64 ? -2.448 48.928 134.665 1.00 25.97 61 GLY C C 1
ATOM 5407 O O . GLY C 1 64 ? -2.685 49.882 133.924 1.00 31.23 61 GLY C O 1
ATOM 5408 N N . MET C 1 65 ? -3.237 47.861 134.745 1.00 26.20 62 MET C N 1
ATOM 5409 C CA . MET C 1 65 ? -4.437 47.713 133.925 1.00 26.44 62 MET C CA 1
ATOM 5410 C C . MET C 1 65 ? -5.455 48.813 134.194 1.00 26.57 62 MET C C 1
ATOM 5411 O O . MET C 1 65 ? -5.988 49.417 133.263 1.00 28.08 62 MET C O 1
ATOM 5416 N N . ALA C 1 66 ? -5.713 49.062 135.473 1.00 29.14 63 ALA C N 1
ATOM 5417 C CA . ALA C 1 66 ? -6.710 50.035 135.901 1.00 30.00 63 ALA C CA 1
ATOM 5418 C C . ALA C 1 66 ? -6.372 51.448 135.433 1.00 29.99 63 ALA C C 1
ATOM 5419 O O . ALA C 1 66 ? -7.244 52.168 134.948 1.00 26.07 63 ALA C O 1
ATOM 5421 N N . ARG C 1 67 ? -5.107 51.836 135.573 1.00 26.98 64 ARG C N 1
ATOM 5422 C CA . ARG C 1 67 ? -4.664 53.163 135.146 1.00 33.23 64 ARG C CA 1
ATOM 5423 C C . ARG C 1 67 ? -4.867 53.368 133.648 1.00 32.18 64 ARG C C 1
ATOM 5424 O O . ARG C 1 67 ? -5.163 54.476 133.201 1.00 29.57 64 ARG C O 1
ATOM 5432 N N . LEU C 1 68 ? -4.715 52.293 132.879 1.00 27.36 65 LEU C N 1
ATOM 5433 C CA . LEU C 1 68 ? -4.857 52.363 131.432 1.00 30.26 65 LEU C CA 1
ATOM 5434 C C . LEU C 1 68 ? -6.317 52.268 130.993 1.00 32.10 65 LEU C C 1
ATOM 5435 O O . LEU C 1 68 ? -6.618 52.400 129.809 1.00 37.05 65 LEU C O 1
ATOM 5440 N N . GLY C 1 69 ? -7.216 52.040 131.946 1.00 27.32 66 GLY C N 1
ATOM 5441 C CA . GLY C 1 69 ? -8.640 51.993 131.654 1.00 29.74 66 GLY C CA 1
ATOM 5442 C C . GLY C 1 69 ? -9.262 50.605 131.727 1.00 33.56 66 GLY C C 1
ATOM 5443 O O . GLY C 1 69 ? -10.473 50.449 131.555 1.00 23.29 66 GLY C O 1
ATOM 5444 N N . GLY C 1 70 ? -8.439 49.593 131.977 1.00 22.18 67 GLY C N 1
ATOM 5445 C CA . GLY C 1 70 ? -8.930 48.230 132.063 1.00 21.11 67 GLY C CA 1
ATOM 5446 C C . GLY C 1 70 ? -9.150 47.788 133.498 1.00 26.73 67 GLY C C 1
ATOM 5447 O O . GLY C 1 70 ? -9.489 48.593 134.366 1.00 23.90 67 GLY C O 1
ATOM 5448 N N . ILE C 1 71 ? -8.950 46.502 133.750 1.00 27.04 68 ILE C N 1
ATOM 5449 C CA . ILE C 1 71 ? -9.051 45.975 135.102 1.00 27.68 68 ILE C CA 1
ATOM 5450 C C . ILE C 1 71 ? -8.235 44.690 135.237 1.00 28.88 68 ILE C C 1
ATOM 5451 O O . ILE C 1 71 ? -8.009 43.974 134.254 1.00 26.65 68 ILE C O 1
ATOM 5456 N N . GLY C 1 72 ? -7.771 44.421 136.454 1.00 28.31 69 GLY C N 1
ATOM 5457 C CA . GLY C 1 72 ? -7.033 43.207 136.743 1.00 25.91 69 GLY C CA 1
ATOM 5458 C C . GLY C 1 72 ? -7.766 42.339 137.746 1.00 28.82 69 GLY C C 1
ATOM 5459 O O . GLY C 1 72 ? -8.385 42.843 138.684 1.00 26.83 69 GLY C O 1
ATOM 5460 N N . ILE C 1 73 ? -7.715 41.029 137.538 1.00 27.68 70 ILE C N 1
ATOM 5461 C CA . ILE C 1 73 ? -8.345 40.091 138.452 1.00 24.86 70 ILE C CA 1
ATOM 5462 C C . ILE C 1 73 ? -7.271 39.376 139.257 1.00 28.89 70 ILE C C 1
ATOM 5463 O O . ILE C 1 73 ? -6.530 38.556 138.711 1.00 26.35 70 ILE C O 1
ATOM 5468 N N . ILE C 1 74 ? -7.182 39.697 140.546 1.00 25.10 71 ILE C N 1
ATOM 5469 C CA . ILE C 1 74 ? -6.226 39.045 141.435 1.00 27.03 71 ILE C CA 1
ATOM 5470 C C . ILE C 1 74 ? -6.527 37.548 141.529 1.00 30.07 71 ILE C C 1
ATOM 5471 O O . ILE C 1 74 ? -7.665 37.155 141.791 1.00 30.04 71 ILE C O 1
ATOM 5476 N N . HIS C 1 75 ? -5.511 36.718 141.314 1.00 28.84 72 HIS C N 1
ATOM 5477 C CA . HIS C 1 75 ? -5.702 35.270 141.332 1.00 25.26 72 HIS C CA 1
ATOM 5478 C C . HIS C 1 75 ? -5.947 34.763 142.755 1.00 32.29 72 HIS C C 1
ATOM 5479 O O . HIS C 1 75 ? -5.785 35.503 143.727 1.00 30.15 72 HIS C O 1
ATOM 5486 N N . LYS C 1 76 ? -6.343 33.500 142.868 1.00 32.13 73 LYS C N 1
ATOM 5487 C CA . LYS C 1 76 ? -6.747 32.937 144.148 1.00 35.11 73 LYS C CA 1
ATOM 5488 C C . LYS C 1 76 ? -5.753 31.912 144.683 1.00 37.40 73 LYS C C 1
ATOM 5489 O O . LYS C 1 76 ? -6.017 31.258 145.689 1.00 43.54 73 LYS C O 1
ATOM 5495 N N . ASN C 1 77 ? -4.609 31.775 144.021 1.00 35.26 74 ASN C N 1
ATOM 5496 C CA . ASN C 1 77 ? -3.594 30.829 144.472 1.00 37.35 74 ASN C CA 1
ATOM 5497 C C . ASN C 1 77 ? -2.754 31.417 145.601 1.00 39.22 74 ASN C C 1
ATOM 5498 O O . ASN C 1 77 ? -1.526 31.469 145.532 1.00 37.04 74 ASN C O 1
ATOM 5503 N N . MET C 1 78 ? -3.447 31.860 146.644 1.00 38.24 75 MET C N 1
ATOM 5504 C CA . MET C 1 78 ? -2.836 32.436 147.832 1.00 39.56 75 MET C CA 1
ATOM 5505 C C . MET C 1 78 ? -3.878 32.409 148.943 1.00 39.59 75 MET C C 1
ATOM 5506 O O . MET C 1 78 ? -5.071 32.277 148.672 1.00 40.74 75 MET C O 1
ATOM 5511 N N . ASP C 1 79 ? -3.435 32.535 150.189 1.00 37.51 76 ASP C N 1
ATOM 5512 C CA . ASP C 1 79 ? -4.359 32.557 151.321 1.00 45.63 76 ASP C CA 1
ATOM 5513 C C . ASP C 1 79 ? -5.310 33.747 151.219 1.00 43.47 76 ASP C C 1
ATOM 5514 O O . ASP C 1 79 ? -5.011 34.726 150.539 1.00 35.87 76 ASP C O 1
ATOM 5519 N N . MET C 1 80 ? -6.453 33.656 151.894 1.00 50.82 77 MET C N 1
ATOM 5520 C CA . MET C 1 80 ? -7.473 34.702 151.838 1.00 51.34 77 MET C CA 1
ATOM 5521 C C . MET C 1 80 ? -6.933 36.071 152.238 1.00 46.08 77 MET C C 1
ATOM 5522 O O . MET C 1 80 ? -7.188 37.067 151.561 1.00 35.88 77 MET C O 1
ATOM 5527 N N . GLU C 1 81 ? -6.191 36.111 153.339 1.00 48.40 78 GLU C N 1
ATOM 5528 C CA . GLU C 1 81 ? -5.622 37.361 153.831 1.00 52.20 78 GLU C CA 1
ATOM 5529 C C . GLU C 1 81 ? -4.720 38.003 152.782 1.00 45.66 78 GLU C C 1
ATOM 5530 O O . GLU C 1 81 ? -4.752 39.219 152.584 1.00 42.61 78 GLU C O 1
ATOM 5536 N N . SER C 1 82 ? -3.929 37.179 152.104 1.00 43.64 79 SER C N 1
ATOM 5537 C CA . SER C 1 82 ? -3.024 37.669 151.070 1.00 42.19 79 SER C CA 1
ATOM 5538 C C . SER C 1 82 ? -3.782 38.304 149.906 1.00 40.05 79 SER C C 1
ATOM 5539 O O . SER C 1 82 ? -3.383 39.353 149.398 1.00 39.49 79 SER C O 1
ATOM 5542 N N . GLN C 1 83 ? -4.877 37.672 149.492 1.00 37.42 80 GLN C N 1
ATOM 5543 C CA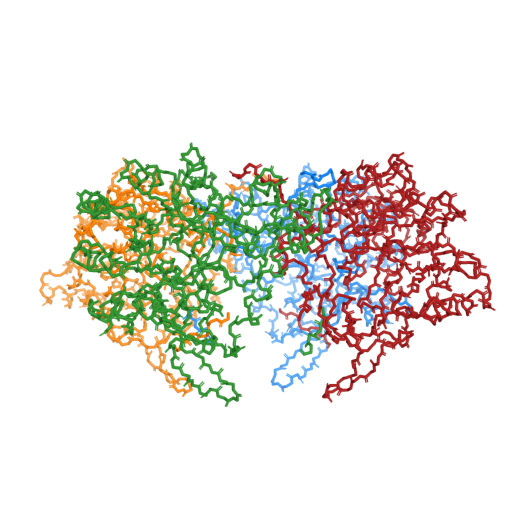 . GLN C 1 83 ? -5.659 38.178 148.368 1.00 34.83 80 GLN C CA 1
ATOM 5544 C C . GLN C 1 83 ? -6.298 39.520 148.714 1.00 32.81 80 GLN C C 1
ATOM 5545 O O . GLN C 1 83 ? -6.308 40.441 147.896 1.00 31.96 80 GLN C O 1
ATOM 5551 N N . VAL C 1 84 ? -6.817 39.624 149.933 1.00 37.63 81 VAL C N 1
ATOM 5552 C CA . VAL C 1 84 ? -7.399 40.869 150.426 1.00 37.11 81 VAL C CA 1
ATOM 5553 C C . VAL C 1 84 ? -6.370 41.998 150.419 1.00 36.20 81 VAL C C 1
ATOM 5554 O O . VAL C 1 84 ? -6.668 43.121 150.009 1.00 42.83 81 VAL C O 1
ATOM 5558 N N . ASN C 1 85 ? -5.155 41.691 150.862 1.00 35.29 82 ASN C N 1
ATOM 5559 C CA . ASN C 1 85 ? -4.072 42.667 150.876 1.00 34.93 82 ASN C CA 1
ATOM 5560 C C . ASN C 1 85 ? -3.699 43.160 149.477 1.00 35.58 82 ASN C C 1
ATOM 5561 O O . ASN C 1 85 ? -3.363 44.327 149.296 1.00 33.52 82 ASN C O 1
ATOM 5566 N N . GLU C 1 86 ? -3.766 42.277 148.484 1.00 34.42 83 GLU C N 1
ATOM 5567 C CA . GLU C 1 86 ? -3.512 42.693 147.110 1.00 30.19 83 GLU C CA 1
ATOM 5568 C C . GLU C 1 86 ? -4.602 43.659 146.651 1.00 34.84 83 GLU C C 1
ATOM 5569 O O . GLU C 1 86 ? -4.310 44.720 146.105 1.00 38.47 83 GLU C O 1
ATOM 5575 N N . VAL C 1 87 ? -5.857 43.287 146.887 1.00 30.95 84 VAL C N 1
ATOM 5576 C CA . VAL C 1 87 ? -6.992 44.145 146.568 1.00 30.98 84 VAL C CA 1
ATOM 5577 C C . VAL C 1 87 ? -6.875 45.509 147.256 1.00 36.83 84 VAL C C 1
ATOM 5578 O O . VAL C 1 87 ? -7.166 46.543 146.652 1.00 40.71 84 VAL C O 1
ATOM 5582 N N . LEU C 1 88 ? -6.431 45.510 148.508 1.00 37.07 85 LEU C N 1
ATOM 5583 C CA . LEU C 1 88 ? -6.280 46.752 149.262 1.00 35.53 85 LEU C CA 1
ATOM 5584 C C . LEU C 1 88 ? -5.146 47.612 148.709 1.00 44.07 85 LEU C C 1
ATOM 5585 O O . LEU C 1 88 ? -5.217 48.838 148.750 1.00 49.72 85 LEU C O 1
ATOM 5590 N N . LYS C 1 89 ? -4.103 46.971 148.191 1.00 46.96 86 LYS C N 1
ATOM 5591 C CA . LYS C 1 89 ? -2.997 47.705 147.584 1.00 46.85 86 LYS C CA 1
ATOM 5592 C C . LYS C 1 89 ? -3.457 48.469 146.340 1.00 42.00 86 LYS C C 1
ATOM 5593 O O . LYS C 1 89 ? -3.041 49.604 146.107 1.00 44.05 86 LYS C O 1
ATOM 5599 N N . VAL C 1 90 ? -4.326 47.850 145.549 1.00 41.63 87 VAL C N 1
ATOM 5600 C CA . VAL C 1 90 ? -4.859 48.509 144.364 1.00 38.72 87 VAL C CA 1
ATOM 5601 C C . VAL C 1 90 ? -5.784 49.664 144.758 1.00 40.69 87 VAL C C 1
ATOM 5602 O O . VAL C 1 90 ? -5.727 50.746 144.168 1.00 39.90 87 VAL C O 1
ATOM 5606 N N . LYS C 1 91 ? -6.627 49.437 145.762 1.00 40.19 88 LYS C N 1
ATOM 5607 C CA . LYS C 1 91 ? -7.605 50.443 146.163 1.00 44.79 88 LYS C CA 1
ATOM 5608 C C . LYS C 1 91 ? -6.943 51.637 146.847 1.00 47.09 88 LYS C C 1
ATOM 5609 O O . LYS C 1 91 ? -7.425 52.761 146.736 1.00 55.66 88 LYS C O 1
ATOM 5615 N N . ASN C 1 92 ? -5.834 51.395 147.541 1.00 58.10 89 ASN C N 1
ATOM 5616 C CA . ASN C 1 92 ? -5.125 52.464 148.243 1.00 64.06 89 ASN C CA 1
ATOM 5617 C C . ASN C 1 92 ? -4.480 53.485 147.309 1.00 68.00 89 ASN C C 1
ATOM 5618 O O . ASN C 1 92 ? -4.005 54.529 147.756 1.00 70.78 89 ASN C O 1
ATOM 5623 N N . SER C 1 93 ? -4.459 53.186 146.015 1.00 70.03 90 SER C N 1
ATOM 5624 C CA . SER C 1 93 ? -3.815 54.070 145.052 1.00 69.34 90 SER C CA 1
ATOM 5625 C C . SER C 1 93 ? -4.797 54.634 144.028 1.00 66.85 90 SER C C 1
ATOM 5626 O O . SER C 1 93 ? -4.859 54.167 142.892 1.00 63.51 90 SER C O 1
ATOM 5629 N N . GLY C 1 94 ? -5.563 55.640 144.440 1.00 70.92 91 GLY C N 1
ATOM 5630 C CA . GLY C 1 94 ? -6.448 56.350 143.534 1.00 75.07 91 GLY C CA 1
ATOM 5631 C C . GLY C 1 94 ? -7.865 55.811 143.449 1.00 74.70 91 GLY C C 1
ATOM 5632 O O . GLY C 1 94 ? -8.676 56.309 142.668 1.00 75.31 91 GLY C O 1
ATOM 5633 N N . GLY C 1 95 ? -8.171 54.794 144.248 1.00 73.08 92 GLY C N 1
ATOM 5634 C CA . GLY C 1 95 ? -9.495 54.197 144.241 1.00 73.00 92 GLY C CA 1
ATOM 5635 C C . GLY C 1 95 ? -9.775 53.435 142.959 1.00 72.24 92 GLY C C 1
ATOM 5636 O O . GLY C 1 95 ? -10.928 53.255 142.567 1.00 76.10 92 GLY C O 1
ATOM 5637 N N . LEU C 1 96 ? -8.705 52.986 142.311 1.00 66.71 135 LEU C N 1
ATOM 5638 C CA . LEU C 1 96 ? -8.784 52.258 141.047 1.00 54.81 135 LEU C CA 1
ATOM 5639 C C . LEU C 1 96 ? -9.616 50.984 141.179 1.00 51.77 135 LEU C C 1
ATOM 5640 O O . LEU C 1 96 ? -9.636 50.361 142.242 1.00 51.65 135 LEU C O 1
ATOM 5645 N N . ARG C 1 97 ? -10.304 50.598 140.106 1.00 43.40 136 ARG C N 1
ATOM 5646 C CA . ARG C 1 97 ? -11.108 49.378 140.122 1.00 42.27 136 ARG C CA 1
ATOM 5647 C C . ARG C 1 97 ? -10.217 48.143 140.070 1.00 38.78 136 ARG C C 1
ATOM 5648 O O . ARG C 1 97 ? -9.140 48.167 139.478 1.00 39.37 136 ARG C O 1
ATOM 5656 N N . VAL C 1 98 ? -10.679 47.066 140.693 1.00 36.86 137 VAL C N 1
ATOM 5657 C CA . VAL C 1 98 ? -9.934 45.817 140.731 1.00 35.34 137 VAL C CA 1
ATOM 5658 C C . VAL C 1 98 ? -10.912 44.664 140.942 1.00 33.37 137 VAL C C 1
ATOM 5659 O O . VAL C 1 98 ? -11.979 44.852 141.522 1.00 33.61 137 VAL C O 1
ATOM 5663 N N . GLY C 1 99 ? -10.570 43.483 140.443 1.00 31.99 138 GLY C N 1
ATOM 5664 C CA . GLY C 1 99 ? -11.397 42.309 140.648 1.00 31.40 138 GLY C CA 1
ATOM 5665 C C . GLY C 1 99 ? -10.632 41.238 141.395 1.00 30.08 138 GLY C C 1
ATOM 5666 O O . GLY C 1 99 ? -9.441 41.396 141.667 1.00 31.01 138 GLY C O 1
ATOM 5667 N N . ALA C 1 100 ? -11.311 40.147 141.727 1.00 29.09 139 ALA C N 1
ATOM 5668 C CA . ALA C 1 100 ? -10.663 39.028 142.400 1.00 29.11 139 ALA C CA 1
ATOM 5669 C C . ALA C 1 100 ? -11.375 37.723 142.085 1.00 32.54 139 ALA C C 1
ATOM 5670 O O . ALA C 1 100 ? -12.600 37.691 141.969 1.00 34.17 139 ALA C O 1
ATOM 5672 N N . ALA C 1 101 ? -10.606 36.648 141.954 1.00 28.06 140 ALA C N 1
ATOM 5673 C CA . ALA C 1 101 ? -11.175 35.345 141.627 1.00 33.03 140 ALA C CA 1
ATOM 5674 C C . ALA C 1 101 ? -11.445 34.496 142.871 1.00 33.62 140 ALA C C 1
ATOM 5675 O O . ALA C 1 101 ? -10.669 34.516 143.826 1.00 31.22 140 ALA C O 1
ATOM 5677 N N . ILE C 1 102 ? -12.553 33.761 142.848 1.00 27.64 141 ILE C N 1
ATOM 5678 C CA . ILE C 1 102 ? -12.825 32.720 143.834 1.00 28.64 141 ILE C CA 1
ATOM 5679 C C . ILE C 1 102 ? -13.196 31.425 143.117 1.00 28.35 141 ILE C C 1
ATOM 5680 O O . ILE C 1 102 ? -13.482 31.434 141.923 1.00 27.66 141 ILE C O 1
ATOM 5685 N N . GLY C 1 103 ? -13.189 30.315 143.849 1.00 35.94 142 GLY C N 1
ATOM 5686 C CA . GLY C 1 103 ? -13.616 29.036 143.308 1.00 34.23 142 GLY C CA 1
ATOM 5687 C C . GLY C 1 103 ? -14.956 28.633 143.893 1.00 39.88 142 GLY C C 1
ATOM 5688 O O . GLY C 1 103 ? -15.551 29.394 144.660 1.00 30.54 142 GLY C O 1
ATOM 5689 N N . VAL C 1 104 ? -15.438 27.443 143.536 1.00 34.71 143 VAL C N 1
ATOM 5690 C CA . VAL C 1 104 ? -16.705 26.953 144.072 1.00 33.99 143 VAL C CA 1
ATOM 5691 C C . VAL C 1 104 ? -16.641 26.851 145.593 1.00 34.57 143 VAL C C 1
ATOM 5692 O O . VAL C 1 104 ? -15.592 26.535 146.156 1.00 35.48 143 VAL C O 1
ATOM 5696 N N . ASN C 1 105 ? -17.765 27.150 146.240 1.00 36.30 144 ASN C N 1
ATOM 5697 C CA . ASN C 1 105 ? -17.926 27.020 147.691 1.00 39.12 144 ASN C CA 1
ATOM 5698 C C . ASN C 1 105 ? -17.054 27.959 148.525 1.00 38.46 144 ASN C C 1
ATOM 5699 O O . ASN C 1 105 ? -17.039 27.862 149.748 1.00 39.26 144 ASN C O 1
ATOM 5704 N N . GLU C 1 106 ? -16.335 28.870 147.881 1.00 35.22 145 GLU C N 1
ATOM 5705 C CA . GLU C 1 106 ? -15.459 29.760 148.632 1.00 41.44 145 GLU C CA 1
ATOM 5706 C C . GLU C 1 106 ? -16.191 31.032 149.043 1.00 37.84 145 GLU C C 1
ATOM 5707 O O . GLU C 1 106 ? -15.818 32.133 148.644 1.00 36.16 145 GLU C O 1
ATOM 5713 N N . ILE C 1 107 ? -17.231 30.860 149.855 1.00 40.07 146 ILE C N 1
ATOM 5714 C CA . ILE C 1 107 ? -18.086 31.956 150.298 1.00 43.88 146 ILE C CA 1
ATOM 5715 C C . ILE C 1 107 ? -17.371 32.884 151.280 1.00 45.28 146 ILE C C 1
ATOM 5716 O O . ILE C 1 107 ? -17.545 34.103 151.235 1.00 42.27 146 ILE C O 1
ATOM 5721 N N . GLU C 1 108 ? -16.574 32.307 152.172 1.00 45.26 147 GLU C N 1
ATOM 5722 C CA . GLU C 1 108 ? -15.819 33.109 153.128 1.00 47.22 147 GLU C CA 1
ATOM 5723 C C . GLU C 1 108 ? -14.833 34.032 152.410 1.00 43.89 147 GLU C C 1
ATOM 5724 O O . GLU C 1 108 ? -14.692 35.200 152.768 1.00 39.69 147 GLU C O 1
ATOM 5730 N N . ARG C 1 109 ? -14.163 33.502 151.391 1.00 37.88 148 ARG C N 1
ATOM 5731 C CA . ARG C 1 109 ? -13.205 34.286 150.614 1.00 39.26 148 ARG C CA 1
ATOM 5732 C C . ARG C 1 109 ? -13.899 35.445 149.901 1.00 40.90 148 ARG C C 1
ATOM 5733 O O . ARG C 1 109 ? -13.417 36.578 149.933 1.00 37.26 148 ARG C O 1
ATOM 5741 N N . ALA C 1 110 ? -15.038 35.164 149.274 1.00 34.12 149 ALA C N 1
ATOM 5742 C CA . ALA C 1 110 ? -15.812 36.203 148.598 1.00 35.96 149 ALA C CA 1
ATOM 5743 C C . ALA C 1 110 ? -16.220 37.307 149.566 1.00 36.00 149 ALA C C 1
ATOM 5744 O O . ALA C 1 110 ? -16.188 38.486 149.222 1.00 35.75 149 ALA C O 1
ATOM 5746 N N . LYS C 1 111 ? -16.607 36.910 150.774 1.00 37.27 150 LYS C N 1
ATOM 5747 C CA . LYS C 1 111 ? -17.020 37.852 151.809 1.00 38.46 150 LYS C CA 1
ATOM 5748 C C . LYS C 1 111 ? -15.907 38.836 152.152 1.00 38.94 150 LYS C C 1
ATOM 5749 O O . LYS C 1 111 ? -16.108 40.051 152.128 1.00 40.82 150 LYS C O 1
ATOM 5755 N N . LEU C 1 112 ? -14.732 38.305 152.469 1.00 39.12 151 LEU C N 1
ATOM 5756 C CA . LEU C 1 112 ? -13.581 39.133 152.811 1.00 39.80 151 LEU C CA 1
ATOM 5757 C C . LEU C 1 112 ? -13.211 40.081 151.678 1.00 40.49 151 LEU C C 1
ATOM 5758 O O . LEU C 1 112 ? -12.927 41.251 151.910 1.00 39.28 151 LEU C O 1
ATOM 5763 N N . LEU C 1 113 ? -13.216 39.566 150.451 1.00 42.11 152 LEU C N 1
ATOM 5764 C CA . LEU C 1 113 ? -12.865 40.367 149.286 1.00 35.26 152 LEU C CA 1
ATOM 5765 C C . LEU C 1 113 ? -13.828 41.540 149.114 1.00 41.53 152 LEU C C 1
ATOM 5766 O O . LEU C 1 113 ? -13.398 42.674 148.913 1.00 36.33 152 LEU C O 1
ATOM 5771 N N . VAL C 1 114 ? -15.126 41.267 149.213 1.00 35.73 153 VAL C N 1
ATOM 5772 C CA . VAL C 1 114 ? -16.140 42.312 149.099 1.00 36.58 153 VAL C CA 1
ATOM 5773 C C . VAL C 1 114 ? -15.970 43.377 150.191 1.00 54.24 153 VAL C C 1
ATOM 5774 O O . VAL C 1 114 ? -16.051 44.578 149.917 1.00 39.75 153 VAL C O 1
ATOM 5778 N N . GLU C 1 115 ? -15.719 42.935 151.421 1.00 48.10 154 GLU C N 1
ATOM 5779 C CA . GLU C 1 115 ? -15.444 43.853 152.524 1.00 54.69 154 GLU C CA 1
ATOM 5780 C C . GLU C 1 115 ? -14.194 44.686 152.251 1.00 53.58 154 GLU C C 1
ATOM 5781 O O . GLU C 1 115 ? -14.082 45.821 152.713 1.00 53.80 154 GLU C O 1
ATOM 5787 N N . ALA C 1 116 ? -13.258 44.116 151.498 1.00 46.09 155 ALA C N 1
ATOM 5788 C CA . ALA C 1 116 ? -12.013 44.803 151.168 1.00 49.38 155 ALA C CA 1
ATOM 5789 C C . ALA C 1 116 ? -12.214 45.845 150.067 1.00 47.29 155 ALA C C 1
ATOM 5790 O O . ALA C 1 116 ? -11.311 46.627 149.771 1.00 48.66 155 ALA C O 1
ATOM 5792 N N . GLY C 1 117 ? -13.396 45.845 149.460 1.00 43.26 156 GLY C N 1
ATOM 5793 C CA . GLY C 1 117 ? -13.741 46.848 148.470 1.00 41.05 156 GLY C CA 1
ATOM 5794 C C . GLY C 1 117 ? -13.519 46.439 147.025 1.00 38.59 156 GLY C C 1
ATOM 5795 O O . GLY C 1 117 ? -13.322 47.294 146.161 1.00 45.24 156 GLY C O 1
ATOM 5796 N N . VAL C 1 118 ? -13.555 45.139 146.750 1.00 42.42 157 VAL C N 1
ATOM 5797 C CA . VAL C 1 118 ? -13.393 44.659 145.379 1.00 40.54 157 VAL C CA 1
ATOM 5798 C C . VAL C 1 118 ? -14.599 45.107 144.549 1.00 40.13 157 VAL C C 1
ATOM 5799 O O . VAL C 1 118 ? -15.700 45.264 145.077 1.00 45.53 157 VAL C O 1
ATOM 5803 N N . ASP C 1 119 ? -14.385 45.349 143.260 1.00 38.76 158 ASP C N 1
ATOM 5804 C CA . ASP C 1 119 ? -15.448 45.871 142.402 1.00 34.86 158 ASP C CA 1
ATOM 5805 C C . ASP C 1 119 ? -16.248 44.764 141.732 1.00 33.10 158 ASP C C 1
ATOM 5806 O O . ASP C 1 119 ? -17.416 44.940 141.400 1.00 33.47 158 ASP C O 1
ATOM 5811 N N . VAL C 1 120 ? -15.617 43.617 141.535 1.00 31.45 159 VAL C N 1
ATOM 5812 C CA . VAL C 1 120 ? -16.309 42.494 140.941 1.00 33.51 159 VAL C CA 1
ATOM 5813 C C . VAL C 1 120 ? -15.698 41.189 141.442 1.00 28.85 159 VAL C C 1
ATOM 5814 O O . VAL C 1 120 ? -14.495 41.110 141.695 1.00 29.78 159 VAL C O 1
ATOM 5818 N N . ILE C 1 121 ? -16.546 40.184 141.623 1.00 31.03 160 ILE C N 1
ATOM 5819 C CA . ILE C 1 121 ? -16.097 38.844 141.965 1.00 31.78 160 ILE C CA 1
ATOM 5820 C C . ILE C 1 121 ? -16.120 37.976 140.714 1.00 31.33 160 ILE C C 1
ATOM 5821 O O . ILE C 1 121 ? -17.108 37.971 139.979 1.00 28.99 160 ILE C O 1
ATOM 5826 N N . VAL C 1 122 ? -15.039 37.247 140.462 1.00 25.80 161 VAL C N 1
ATOM 5827 C CA . VAL C 1 122 ? -15.028 36.319 139.333 1.00 29.62 161 VAL C CA 1
ATOM 5828 C C . VAL C 1 122 ? -15.079 34.884 139.829 1.00 24.85 161 VAL C C 1
ATOM 5829 O O . VAL C 1 122 ? -14.088 34.343 140.320 1.00 28.59 161 VAL C O 1
ATOM 5833 N N . LEU C 1 123 ? -16.256 34.282 139.710 1.00 24.57 162 LEU C N 1
ATOM 5834 C CA . LEU C 1 123 ? -16.458 32.892 140.089 1.00 24.83 162 LEU C CA 1
ATOM 5835 C C . LEU C 1 123 ? -16.029 31.984 138.937 1.00 27.27 162 LEU C C 1
ATOM 5836 O O . LEU C 1 123 ? -16.699 31.909 137.911 1.00 27.57 162 LEU C O 1
ATOM 5841 N N . ASP C 1 124 ? -14.900 31.307 139.109 1.00 33.09 163 ASP C N 1
ATOM 5842 C CA . ASP C 1 124 ? -14.293 30.558 138.018 1.00 38.60 163 ASP C CA 1
ATOM 5843 C C . ASP C 1 124 ? -14.191 29.069 138.285 1.00 37.48 163 ASP C C 1
ATOM 5844 O O . ASP C 1 124 ? -13.874 28.635 139.394 1.00 43.08 163 ASP C O 1
ATOM 5849 N N . SER C 1 125 ? -14.457 28.299 137.240 1.00 31.05 164 SER C N 1
ATOM 5850 C CA . SER C 1 125 ? -14.253 26.864 137.247 1.00 32.85 164 SER C CA 1
ATOM 5851 C C . SER C 1 125 ? -13.919 26.408 135.831 1.00 33.15 164 SER C C 1
ATOM 5852 O O . SER C 1 125 ? -14.228 27.098 134.858 1.00 25.71 164 SER C O 1
ATOM 5855 N N . ALA C 1 126 ? -13.277 25.252 135.722 1.00 28.22 165 ALA C N 1
ATOM 5856 C CA . ALA C 1 126 ? -13.041 24.635 134.422 1.00 28.63 165 ALA C CA 1
ATOM 5857 C C . ALA C 1 126 ? -14.363 24.414 133.691 1.00 27.82 165 ALA C C 1
ATOM 5858 O O . ALA C 1 126 ? -14.439 24.543 132.464 1.00 31.91 165 ALA C O 1
ATOM 5860 N N . HIS C 1 127 ? -15.405 24.085 134.452 1.00 28.39 166 HIS C N 1
ATOM 5861 C CA . HIS C 1 127 ? -16.720 23.809 133.882 1.00 27.43 166 HIS C CA 1
ATOM 5862 C C . HIS C 1 127 ? -17.787 24.647 134.569 1.00 29.53 166 HIS C C 1
ATOM 5863 O O . HIS C 1 127 ? -18.351 24.240 135.586 1.00 30.13 166 HIS C O 1
ATOM 5870 N N . GLY C 1 128 ? -18.061 25.817 134.001 1.00 28.99 167 GLY C N 1
ATOM 5871 C CA . GLY C 1 128 ? -18.976 26.773 134.593 1.00 28.39 167 GLY C CA 1
ATOM 5872 C C . GLY C 1 128 ? -20.423 26.326 134.636 1.00 33.49 167 GLY C C 1
ATOM 5873 O O . GLY C 1 128 ? -21.174 26.741 135.516 1.00 29.22 167 GLY C O 1
ATOM 5874 N N . HIS C 1 129 ? -20.824 25.477 133.697 1.00 25.33 168 HIS C N 1
ATOM 5875 C CA . HIS C 1 129 ? -22.212 25.030 133.661 1.00 28.65 168 HIS C CA 1
ATOM 5876 C C . HIS C 1 129 ? -22.424 23.818 134.562 1.00 32.22 168 HIS C C 1
ATOM 5877 O O . HIS C 1 129 ? -22.749 22.735 134.080 1.00 28.59 168 HIS C O 1
ATOM 5884 N N . SER C 1 130 ? -22.243 24.002 135.868 1.00 32.33 169 SER C N 1
ATOM 5885 C CA . SER C 1 130 ? -22.346 22.883 136.804 1.00 38.17 169 SER C CA 1
ATOM 5886 C C . SER C 1 130 ? -23.124 23.236 138.072 1.00 35.05 169 SER C C 1
ATOM 5887 O O . SER C 1 130 ? -23.244 24.407 138.438 1.00 31.57 169 SER C O 1
ATOM 5890 N N . LEU C 1 131 ? -23.642 22.208 138.739 1.00 36.83 170 LEU C N 1
ATOM 5891 C CA . LEU C 1 131 ? -24.451 22.385 139.943 1.00 37.88 170 LEU C CA 1
ATOM 5892 C C . LEU C 1 131 ? -23.713 23.178 141.020 1.00 38.99 170 LEU C C 1
ATOM 5893 O O . LEU C 1 131 ? -24.267 24.116 141.593 1.00 37.94 170 LEU C O 1
ATOM 5898 N N . ASN C 1 132 ? -22.460 22.808 141.274 1.00 40.09 171 ASN C N 1
ATOM 5899 C CA . ASN C 1 132 ? -21.648 23.475 142.289 1.00 42.15 171 ASN C CA 1
ATOM 5900 C C . ASN C 1 132 ? -21.460 24.962 142.022 1.00 41.10 171 ASN C C 1
ATOM 5901 O O . ASN C 1 132 ? -21.487 25.775 142.945 1.00 32.47 171 ASN C O 1
ATOM 5906 N N . ILE C 1 133 ? -21.262 25.314 140.756 1.00 30.39 172 ILE C N 1
ATOM 5907 C CA . ILE C 1 133 ? -21.118 26.707 140.372 1.00 28.65 172 ILE C CA 1
ATOM 5908 C C . ILE C 1 133 ? -22.418 27.472 140.599 1.00 38.24 172 ILE C C 1
ATOM 5909 O O . ILE C 1 133 ? -22.413 28.559 141.174 1.00 38.84 172 ILE C O 1
ATOM 5914 N N . ILE C 1 134 ? -23.527 26.898 140.148 1.00 34.77 173 ILE C N 1
ATOM 5915 C CA . ILE C 1 134 ? -24.833 27.523 140.322 1.00 29.99 173 ILE C CA 1
ATOM 5916 C C . ILE C 1 134 ? -25.162 27.741 141.801 1.00 37.12 173 ILE C C 1
ATOM 5917 O O . ILE C 1 134 ? -25.648 28.808 142.182 1.00 33.53 173 ILE C O 1
ATOM 5922 N N . ARG C 1 135 ? -24.881 26.738 142.631 1.00 37.80 174 ARG C N 1
ATOM 5923 C CA . ARG C 1 135 ? -25.136 26.850 144.065 1.00 40.62 174 ARG C CA 1
ATOM 5924 C C . ARG C 1 135 ? -24.306 27.967 144.694 1.00 40.13 174 ARG C C 1
ATOM 5925 O O . ARG C 1 135 ? -24.822 28.762 145.475 1.00 43.57 174 ARG C O 1
ATOM 5933 N N . THR C 1 136 ? -23.022 28.019 144.353 1.00 37.59 175 THR C N 1
ATOM 5934 C CA . THR C 1 136 ? -22.130 29.049 144.878 1.00 37.90 175 THR C CA 1
ATOM 5935 C C . THR C 1 136 ? -22.590 30.437 144.449 1.00 33.70 175 THR C C 1
ATOM 5936 O O . THR C 1 136 ? -22.584 31.381 145.240 1.00 40.98 175 THR C O 1
ATOM 5940 N N . LEU C 1 137 ? -22.990 30.552 143.189 1.00 30.16 176 LEU C N 1
ATOM 5941 C CA . LEU C 1 137 ? -23.473 31.818 142.654 1.00 37.59 176 LEU C CA 1
ATOM 5942 C C . LEU C 1 137 ? -24.693 32.313 143.422 1.00 39.36 176 LEU C C 1
ATOM 5943 O O . LEU C 1 137 ? -24.739 33.464 143.859 1.00 31.76 176 LEU C O 1
ATOM 5948 N N . LYS C 1 138 ? -25.676 31.436 143.590 1.00 37.56 177 LYS C N 1
ATOM 5949 C CA . LYS C 1 138 ? -26.911 31.808 144.263 1.00 40.04 177 LYS C CA 1
ATOM 5950 C C . LYS C 1 138 ? -26.633 32.190 145.710 1.00 44.48 177 LYS C C 1
ATOM 5951 O O . LYS C 1 138 ? -27.230 33.130 146.239 1.00 41.66 177 LYS C O 1
ATOM 5957 N N . GLU C 1 139 ? -25.705 31.473 146.338 1.00 43.68 178 GLU C N 1
ATOM 5958 C CA . GLU C 1 139 ? -25.376 31.716 147.737 1.00 43.76 178 GLU C CA 1
ATOM 5959 C C . GLU C 1 139 ? -24.665 33.055 147.911 1.00 38.76 178 GLU C C 1
ATOM 5960 O O . GLU C 1 139 ? -24.896 33.759 148.889 1.00 43.18 178 GLU C O 1
ATOM 5966 N N . ILE C 1 140 ? -23.809 33.410 146.959 1.00 34.97 179 ILE C N 1
ATOM 5967 C CA . ILE C 1 140 ? -23.135 34.703 146.996 1.00 37.79 179 ILE C CA 1
ATOM 5968 C C . ILE C 1 140 ? -24.135 35.850 146.886 1.00 39.86 179 ILE C C 1
ATOM 5969 O O . ILE C 1 140 ? -24.151 36.745 147.731 1.00 46.10 179 ILE C O 1
ATOM 5974 N N . LYS C 1 141 ? -24.980 35.804 145.859 1.00 34.75 180 LYS C N 1
ATOM 5975 C CA . LYS C 1 141 ? -25.938 36.876 145.597 1.00 39.57 180 LYS C CA 1
ATOM 5976 C C . LYS C 1 141 ? -26.882 37.127 146.776 1.00 45.98 180 LYS C C 1
ATOM 5977 O O . LYS C 1 141 ? -27.429 38.219 146.915 1.00 54.32 180 LYS C O 1
ATOM 5983 N N . SER C 1 142 ? -27.064 36.121 147.626 1.00 45.63 181 SER C N 1
ATOM 5984 C CA . SER C 1 142 ? -28.010 36.224 148.731 1.00 52.19 181 SER C CA 1
ATOM 5985 C C . SER C 1 142 ? -27.358 36.685 150.036 1.00 52.33 181 SER C C 1
ATOM 5986 O O . SER C 1 142 ? -28.046 37.134 150.948 1.00 53.59 181 SER C O 1
ATOM 5989 N N . LYS C 1 143 ? -26.038 36.572 150.127 1.00 52.46 182 LYS C N 1
ATOM 5990 C CA . LYS C 1 143 ? -25.337 36.925 151.358 1.00 52.92 182 LYS C CA 1
ATOM 5991 C C . LYS C 1 143 ? -24.599 38.258 151.250 1.00 49.26 182 LYS C C 1
ATOM 5992 O O . LYS C 1 143 ? -24.354 38.914 152.260 1.00 50.67 182 LYS C O 1
ATOM 5998 N N . MET C 1 144 ? -24.230 38.658 150.037 1.00 44.98 183 MET C N 1
ATOM 5999 C CA . MET C 1 144 ? -23.479 39.899 149.878 1.00 46.00 183 MET C CA 1
ATOM 6000 C C . MET C 1 144 ? -23.879 40.681 148.627 1.00 48.72 183 MET C C 1
ATOM 6001 O O . MET C 1 144 ? -24.519 40.145 147.724 1.00 38.88 183 MET C O 1
ATOM 6006 N N . ASN C 1 145 ? -23.501 41.955 148.592 1.00 40.48 184 ASN C N 1
ATOM 6007 C CA . ASN C 1 145 ? -23.864 42.846 147.496 1.00 42.44 184 ASN C CA 1
ATOM 6008 C C . ASN C 1 145 ? -22.691 43.107 146.557 1.00 38.37 184 ASN C C 1
ATOM 6009 O O . ASN C 1 145 ? -21.903 44.025 146.779 1.00 41.40 184 ASN C O 1
ATOM 6014 N N . ILE C 1 146 ? -22.580 42.300 145.508 1.00 36.27 185 ILE C N 1
ATOM 6015 C CA . ILE C 1 146 ? -21.434 42.374 144.611 1.00 34.54 185 ILE C CA 1
ATOM 6016 C C . ILE C 1 146 ? -21.789 41.867 143.219 1.00 33.08 185 ILE C C 1
ATOM 6017 O O . ILE C 1 146 ? -22.600 40.950 143.075 1.00 32.68 185 ILE C O 1
ATOM 6022 N N . ASP C 1 147 ? -21.201 42.481 142.193 1.00 33.84 186 ASP C N 1
ATOM 6023 C CA . ASP C 1 147 ? -21.337 41.979 140.828 1.00 38.01 186 ASP C CA 1
ATOM 6024 C C . ASP C 1 147 ? -20.507 40.713 140.644 1.00 35.23 186 ASP C C 1
ATOM 6025 O O . ASP C 1 147 ? -19.333 40.669 141.018 1.00 38.30 186 ASP C O 1
ATOM 6030 N N . VAL C 1 148 ? -21.115 39.679 140.072 1.00 29.49 187 VAL C N 1
ATOM 6031 C CA . VAL C 1 148 ? -20.415 38.411 139.904 1.00 27.03 187 VAL C CA 1
ATOM 6032 C C . VAL C 1 148 ? -20.334 37.978 138.450 1.00 33.28 187 VAL C C 1
ATOM 6033 O O . VAL C 1 148 ? -21.355 37.766 137.789 1.00 30.85 187 VAL C O 1
ATOM 6037 N N . ILE C 1 149 ? -19.102 37.864 137.963 1.00 29.40 188 ILE C N 1
ATOM 6038 C CA . ILE C 1 149 ? -18.824 37.258 136.672 1.00 24.51 188 ILE C CA 1
ATOM 6039 C C . ILE C 1 149 ? -18.667 35.756 136.858 1.00 25.58 188 ILE C C 1
ATOM 6040 O O . ILE C 1 149 ? -17.923 35.315 137.736 1.00 28.74 188 ILE C O 1
ATOM 6045 N N . VAL C 1 150 ? -19.366 34.972 136.045 1.00 23.43 189 VAL C N 1
ATOM 6046 C CA . VAL C 1 150 ? -19.288 33.520 136.150 1.00 23.12 189 VAL C CA 1
ATOM 6047 C C . VAL C 1 150 ? -18.734 32.898 134.866 1.00 27.71 189 VAL C C 1
ATOM 6048 O O . VAL C 1 150 ? -19.068 33.331 133.764 1.00 30.09 189 VAL C O 1
ATOM 6052 N N . GLY C 1 151 ? -17.880 31.890 135.019 1.00 27.05 190 GLY C N 1
ATOM 6053 C CA . GLY C 1 151 ? -17.335 31.155 133.887 1.00 29.30 190 GLY C CA 1
ATOM 6054 C C . GLY C 1 151 ? -16.667 29.865 134.334 1.00 29.91 190 GLY C C 1
ATOM 6055 O O . GLY C 1 151 ? -16.601 29.577 135.530 1.00 37.13 190 GLY C O 1
ATOM 6056 N N . ASN C 1 152 ? -16.175 29.078 133.384 1.00 32.31 191 ASN C N 1
ATOM 6057 C CA . ASN C 1 152 ? -16.264 29.401 131.967 1.00 27.96 191 ASN C CA 1
ATOM 6058 C C . ASN C 1 152 ? -17.311 28.547 131.263 1.00 23.90 191 ASN C C 1
ATOM 6059 O O . ASN C 1 152 ? -17.533 27.389 131.630 1.00 25.45 191 ASN C O 1
ATOM 6064 N N . VAL C 1 153 ? -17.967 29.124 130.263 1.00 23.10 192 VAL C N 1
ATOM 6065 C CA . VAL C 1 153 ? -19.004 28.410 129.524 1.00 23.88 192 VAL C CA 1
ATOM 6066 C C . VAL C 1 153 ? -18.846 28.615 128.013 1.00 24.25 192 VAL C C 1
ATOM 6067 O O . VAL C 1 153 ? -18.132 29.515 127.573 1.00 23.79 192 VAL C O 1
ATOM 6071 N N . VAL C 1 154 ? -19.506 27.771 127.226 1.00 24.16 193 VAL C N 1
ATOM 6072 C CA . VAL C 1 154 ? -19.389 27.827 125.774 1.00 25.49 193 VAL C CA 1
ATOM 6073 C C . VAL C 1 154 ? -20.722 27.601 125.066 1.00 30.00 193 VAL C C 1
ATOM 6074 O O . VAL C 1 154 ? -20.768 27.527 123.838 1.00 30.76 193 VAL C O 1
ATOM 6078 N N . THR C 1 155 ? -21.807 27.484 125.826 1.00 27.70 194 THR C N 1
ATOM 6079 C CA . THR C 1 155 ? -23.094 27.152 125.217 1.00 30.11 194 THR C CA 1
ATOM 6080 C C . THR C 1 155 ? -24.210 28.121 125.580 1.00 28.06 194 THR C C 1
ATOM 6081 O O . THR C 1 155 ? -24.147 28.808 126.601 1.00 28.95 194 THR C O 1
ATOM 6085 N N . GLU C 1 156 ? -25.241 28.147 124.738 1.00 26.27 195 GLU C N 1
ATOM 6086 C CA . GLU C 1 156 ? -26.434 28.955 124.974 1.00 33.21 195 GLU C CA 1
ATOM 6087 C C . GLU C 1 156 ? -27.143 28.583 126.275 1.00 27.82 195 GLU C C 1
ATOM 6088 O O . GLU C 1 156 ? -27.537 29.456 127.047 1.00 33.87 195 GLU C O 1
ATOM 6094 N N . GLU C 1 157 ? -27.320 27.284 126.505 1.00 30.07 196 GLU C N 1
ATOM 6095 C CA . GLU C 1 157 ? -28.041 26.809 127.682 1.00 32.15 196 GLU C CA 1
ATOM 6096 C C . GLU C 1 157 ? -27.290 27.116 128.974 1.00 32.66 196 GLU C C 1
ATOM 6097 O O . GLU C 1 157 ? -27.903 27.360 130.010 1.00 34.94 196 GLU C O 1
ATOM 6103 N N . ALA C 1 158 ? -25.963 27.094 128.911 1.00 25.69 197 ALA C N 1
ATOM 6104 C CA . ALA C 1 158 ? -25.144 27.444 130.063 1.00 34.02 197 ALA C CA 1
ATOM 6105 C C . ALA C 1 158 ? -25.306 28.926 130.368 1.00 31.50 197 ALA C C 1
ATOM 6106 O O . ALA C 1 158 ? -25.495 29.326 131.519 1.00 32.56 197 ALA C O 1
ATOM 6108 N N . THR C 1 159 ? -25.233 29.731 129.315 1.00 25.56 198 THR C N 1
ATOM 6109 C CA . THR C 1 159 ? -25.354 31.177 129.426 1.00 24.78 198 THR C CA 1
ATOM 6110 C C . THR C 1 159 ? -26.691 31.573 130.039 1.00 30.41 198 THR C C 1
ATOM 6111 O O . THR C 1 159 ? -26.755 32.426 130.921 1.00 31.50 198 THR C O 1
ATOM 6115 N N . LYS C 1 160 ? -27.758 30.939 129.567 1.00 26.59 199 LYS C N 1
ATOM 6116 C CA . LYS C 1 160 ? -29.104 31.266 130.009 1.00 27.96 199 LYS C CA 1
ATOM 6117 C C . LYS C 1 160 ? -29.295 30.925 131.482 1.00 36.16 199 LYS C C 1
ATOM 6118 O O . LYS C 1 160 ? -29.831 31.726 132.250 1.00 33.61 199 LYS C O 1
ATOM 6124 N N . GLU C 1 161 ? -28.847 29.738 131.873 1.00 31.03 200 GLU C N 1
ATOM 6125 C CA . GLU C 1 161 ? -29.050 29.273 133.237 1.00 35.03 200 GLU C CA 1
ATOM 6126 C C . GLU C 1 161 ? -28.261 30.114 134.235 1.00 30.36 200 GLU C C 1
ATOM 6127 O O . GLU C 1 161 ? -28.770 30.455 135.298 1.00 31.17 200 GLU C O 1
ATOM 6133 N N . LEU C 1 162 ? -27.023 30.458 133.893 1.00 29.26 201 LEU C N 1
ATOM 6134 C CA . LEU C 1 162 ? -26.213 31.299 134.770 1.00 26.53 201 LEU C CA 1
ATOM 6135 C C . LEU C 1 162 ? -26.853 32.674 134.956 1.00 30.33 201 LEU C C 1
ATOM 6136 O O . LEU C 1 162 ? -26.922 33.186 136.071 1.00 34.79 201 LEU C O 1
ATOM 6141 N N . ILE C 1 163 ? -27.330 33.261 133.866 1.00 33.51 202 ILE C N 1
ATOM 6142 C CA . ILE C 1 163 ? -27.998 34.556 133.925 1.00 32.15 202 ILE C CA 1
ATOM 6143 C C . ILE C 1 163 ? -29.272 34.484 134.772 1.00 38.16 202 ILE C C 1
ATOM 6144 O O . ILE C 1 163 ? -29.553 35.387 135.566 1.00 35.43 202 ILE C O 1
ATOM 6149 N N . GLU C 1 164 ? -30.028 33.401 134.620 1.00 38.19 203 GLU C N 1
ATOM 6150 C CA . GLU C 1 164 ? -31.262 33.231 135.382 1.00 46.18 203 GLU C CA 1
ATOM 6151 C C . GLU C 1 164 ? -30.991 33.081 136.877 1.00 42.56 203 GLU C C 1
ATOM 6152 O O . GLU C 1 164 ? -31.868 33.340 137.700 1.00 44.30 203 GLU C O 1
ATOM 6158 N N . ASN C 1 165 ? -29.777 32.667 137.228 1.00 38.84 204 ASN C N 1
ATOM 6159 C CA . ASN C 1 165 ? -29.411 32.522 138.633 1.00 42.31 204 ASN C CA 1
ATOM 6160 C C . ASN C 1 165 ? -28.601 33.703 139.170 1.00 37.69 204 ASN C C 1
ATOM 6161 O O . ASN C 1 165 ? -28.041 33.627 140.261 1.00 36.17 204 ASN C O 1
ATOM 6166 N N . GLY C 1 166 ? -28.530 34.784 138.397 1.00 37.12 205 GLY C N 1
ATOM 6167 C CA . GLY C 1 166 ? -28.002 36.044 138.898 1.00 37.75 205 GLY C CA 1
ATOM 6168 C C . GLY C 1 166 ? -26.627 36.488 138.424 1.00 38.71 205 GLY C C 1
ATOM 6169 O O . GLY C 1 166 ? -26.060 37.431 138.980 1.00 36.47 205 GLY C O 1
ATOM 6170 N N . ALA C 1 167 ? -26.082 35.820 137.409 1.00 29.15 206 ALA C N 1
ATOM 6171 C CA . ALA C 1 167 ? -24.785 36.207 136.861 1.00 32.85 206 ALA C CA 1
ATOM 6172 C C . ALA C 1 167 ? -24.830 37.632 136.311 1.00 34.42 206 ALA C C 1
ATOM 6173 O O . ALA C 1 167 ? -25.743 37.992 135.567 1.00 37.21 206 ALA C O 1
ATOM 6175 N N . ASP C 1 168 ? -23.848 38.443 136.689 1.00 28.22 207 ASP C N 1
ATOM 6176 C CA . ASP C 1 168 ? -23.763 39.820 136.203 1.00 34.14 207 ASP C CA 1
ATOM 6177 C C . ASP C 1 168 ? -22.866 39.922 134.968 1.00 30.81 207 ASP C C 1
ATOM 6178 O O . ASP C 1 168 ? -22.834 40.947 134.288 1.00 33.51 207 ASP C O 1
ATOM 6183 N N . GLY C 1 169 ? -22.144 38.848 134.678 1.00 29.70 208 GLY C N 1
ATOM 6184 C CA . GLY C 1 169 ? -21.278 38.801 133.514 1.00 27.14 208 GLY C CA 1
ATOM 6185 C C . GLY C 1 169 ? -20.935 37.359 133.223 1.00 29.04 208 GLY C C 1
ATOM 6186 O O . GLY C 1 169 ? -20.879 36.540 134.137 1.00 34.77 208 GLY C O 1
ATOM 6187 N N . ILE C 1 170 ? -20.712 37.040 131.953 1.00 28.50 209 ILE C N 1
ATOM 6188 C CA . ILE C 1 170 ? -20.477 35.661 131.558 1.00 23.80 209 ILE C CA 1
ATOM 6189 C C . ILE C 1 170 ? -19.119 35.493 130.886 1.00 29.55 209 ILE C C 1
ATOM 6190 O O . ILE C 1 170 ? -18.836 36.134 129.871 1.00 22.77 209 ILE C O 1
ATOM 6195 N N . LYS C 1 171 ? -18.276 34.633 131.447 1.00 23.21 210 LYS C N 1
ATOM 6196 C CA . LYS C 1 171 ? -16.948 34.432 130.879 1.00 25.75 210 LYS C CA 1
ATOM 6197 C C . LYS C 1 171 ? -16.897 33.205 129.969 1.00 25.94 210 LYS C C 1
ATOM 6198 O O . LYS C 1 171 ? -17.153 32.077 130.392 1.00 23.87 210 LYS C O 1
ATOM 6204 N N . VAL C 1 172 ? -16.553 33.444 128.712 1.00 24.74 211 VAL C N 1
ATOM 6205 C CA . VAL C 1 172 ? -16.599 32.414 127.682 1.00 24.38 211 VAL C CA 1
ATOM 6206 C C . VAL C 1 172 ? -15.212 31.885 127.356 1.00 25.41 211 VAL C C 1
ATOM 6207 O O . VAL C 1 172 ? -14.302 32.661 127.074 1.00 25.90 211 VAL C O 1
ATOM 6211 N N . GLY C 1 173 ? -15.048 30.565 127.395 1.00 23.96 212 GLY C N 1
ATOM 6212 C CA . GLY C 1 173 ? -13.783 29.969 127.005 1.00 23.78 212 GLY C CA 1
ATOM 6213 C C . GLY C 1 173 ? -13.484 28.611 127.611 1.00 27.43 212 GLY C C 1
ATOM 6214 O O . GLY C 1 173 ? -13.150 28.508 128.786 1.00 24.68 212 GLY C O 1
ATOM 6215 N N . ILE C 1 174 ? -13.610 27.567 126.796 1.00 24.65 213 ILE C N 1
ATOM 6216 C CA . ILE C 1 174 ? -13.150 26.229 127.154 1.00 22.77 213 ILE C CA 1
ATOM 6217 C C . ILE C 1 174 ? -12.429 25.692 125.931 1.00 29.52 213 ILE C C 1
ATOM 6218 O O . ILE C 1 174 ? -13.048 25.479 124.886 1.00 25.72 213 ILE C O 1
ATOM 6223 N N . GLY C 1 175 ? -11.113 25.527 126.037 1.00 27.86 214 GLY C N 1
ATOM 6224 C CA . GLY C 1 175 ? -10.318 25.203 124.867 1.00 32.88 214 GLY C CA 1
ATOM 6225 C C . GLY C 1 175 ? -9.290 26.198 124.319 1.00 37.15 214 GLY C C 1
ATOM 6226 O O . GLY C 1 175 ? -8.253 25.767 123.812 1.00 41.70 214 GLY C O 1
ATOM 6227 N N . PRO C 1 176 ? -9.551 27.522 124.397 1.00 34.76 215 PRO C N 1
ATOM 6228 C CA . PRO C 1 176 ? -8.704 28.382 123.555 1.00 36.07 215 PRO C CA 1
ATOM 6229 C C . PRO C 1 176 ? -7.399 28.896 124.184 1.00 34.47 215 PRO C C 1
ATOM 6230 O O . PRO C 1 176 ? -6.566 29.426 123.451 1.00 30.04 215 PRO C O 1
ATOM 6234 N N . GLY C 1 177 ? -7.226 28.760 125.495 1.00 33.09 216 GLY C N 1
ATOM 6235 C CA . GLY C 1 177 ? -6.048 29.301 126.159 1.00 28.71 216 GLY C CA 1
ATOM 6236 C C . GLY C 1 177 ? -4.721 28.818 125.596 1.00 30.10 216 GLY C C 1
ATOM 6237 O O . GLY C 1 177 ? -4.593 27.663 125.188 1.00 34.46 216 GLY C O 1
ATOM 6238 N N . SER C 1 178 ? -3.727 29.702 125.571 1.00 35.67 217 SER C N 1
ATOM 6239 C CA . SER C 1 178 ? -2.410 29.359 125.031 1.00 36.08 217 SER C CA 1
ATOM 6240 C C . SER C 1 178 ? -1.760 28.177 125.752 1.00 36.54 217 SER C C 1
ATOM 6241 O O . SER C 1 178 ? -1.070 27.369 125.129 1.00 34.72 217 SER C O 1
ATOM 6244 N N . ILE C 1 179 ? -1.975 28.085 127.063 1.00 35.87 218 ILE C N 1
ATOM 6245 C CA . ILE C 1 179 ? -1.357 27.038 127.873 1.00 33.30 218 ILE C CA 1
ATOM 6246 C C . ILE C 1 179 ? -2.332 25.913 128.201 1.00 36.82 218 ILE C C 1
ATOM 6247 O O . ILE C 1 179 ? -2.094 25.109 129.101 1.00 38.59 218 ILE C O 1
ATOM 6261 N N . THR C 1 181 ? -4.607 22.532 127.952 1.00 25.04 220 THR C N 1
ATOM 6262 C CA . THR C 1 181 ? -4.571 21.175 127.413 1.00 25.43 220 THR C CA 1
ATOM 6263 C C . THR C 1 181 ? -5.863 20.420 127.680 1.00 24.27 220 THR C C 1
ATOM 6264 O O . THR C 1 181 ? -5.891 19.193 127.581 1.00 28.81 220 THR C O 1
ATOM 6268 N N . THR C 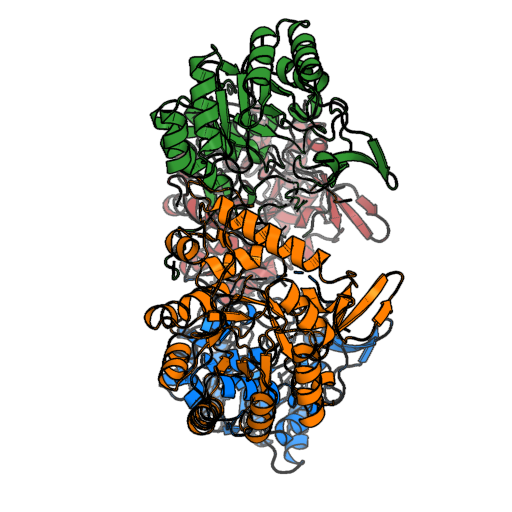1 182 ? -6.928 21.146 128.013 1.00 25.19 221 THR C N 1
ATOM 6269 C CA . THR C 1 182 ? -8.243 20.531 128.172 1.00 25.67 221 THR C CA 1
ATOM 6270 C C . THR C 1 182 ? -8.667 19.829 126.878 1.00 26.64 221 THR C C 1
ATOM 6271 O O . THR C 1 182 ? -9.276 18.768 126.915 1.00 22.90 221 THR C O 1
ATOM 6275 N N A ARG C 1 183 ? -8.340 20.438 125.742 0.57 28.00 222 ARG C N 1
ATOM 6276 N N B ARG C 1 183 ? -8.320 20.424 125.742 0.43 28.08 222 ARG C N 1
ATOM 6277 C CA A ARG C 1 183 ? -8.613 19.851 124.433 0.57 29.26 222 ARG C CA 1
ATOM 6278 C CA B ARG C 1 183 ? -8.634 19.849 124.437 0.43 29.18 222 ARG C CA 1
ATOM 6279 C C A ARG C 1 183 ? -7.930 18.503 124.255 0.57 26.83 222 ARG C C 1
ATOM 6280 C C B ARG C 1 183 ? -7.904 18.528 124.195 0.43 27.05 222 ARG C C 1
ATOM 6281 O O A ARG C 1 183 ? -8.488 17.585 123.667 0.57 24.69 222 ARG C O 1
ATOM 6282 O O B ARG C 1 183 ? -8.422 17.639 123.524 0.43 25.45 222 ARG C O 1
ATOM 6297 N N . ILE C 1 184 ? -6.702 18.406 124.746 1.00 23.63 223 ILE C N 1
ATOM 6298 C CA . ILE C 1 184 ? -5.889 17.209 124.575 1.00 24.19 223 ILE C CA 1
ATOM 6299 C C . ILE C 1 184 ? -6.130 16.163 125.680 1.00 29.57 223 ILE C C 1
ATOM 6300 O O . ILE C 1 184 ? -6.154 14.955 125.417 1.00 26.41 223 ILE C O 1
ATOM 6305 N N . VAL C 1 185 ? -6.313 16.628 126.913 1.00 24.36 224 VAL C N 1
ATOM 6306 C CA . VAL C 1 185 ? -6.485 15.729 128.057 1.00 24.63 224 VAL C CA 1
ATOM 6307 C C . VAL C 1 185 ? -7.917 15.199 128.141 1.00 24.12 224 VAL C C 1
ATOM 6308 O O . VAL C 1 185 ? -8.138 13.995 128.305 1.00 26.22 224 VAL C O 1
ATOM 6312 N N . ALA C 1 186 ? -8.886 16.099 128.010 1.00 23.60 225 ALA C N 1
ATOM 6313 C CA . ALA C 1 186 ? -10.298 15.734 128.100 1.00 23.53 225 ALA C CA 1
ATOM 6314 C C . ALA C 1 186 ? -10.978 15.561 126.738 1.00 25.37 225 ALA C C 1
ATOM 6315 O O . ALA C 1 186 ? -12.007 14.897 126.640 1.00 28.23 225 ALA C O 1
ATOM 6317 N N . GLY C 1 187 ? -10.415 16.155 125.690 1.00 25.07 226 GLY C N 1
ATOM 6318 C CA . GLY C 1 187 ? -11.008 16.062 124.360 1.00 26.45 226 GLY C CA 1
ATOM 6319 C C . GLY C 1 187 ? -12.160 17.031 124.177 1.00 28.52 226 GLY C C 1
ATOM 6320 O O . GLY C 1 187 ? -12.985 16.880 123.278 1.00 21.84 226 GLY C O 1
ATOM 6321 N N . VAL C 1 188 ? -12.192 18.045 125.035 1.00 21.96 227 VAL C N 1
ATOM 6322 C CA . VAL C 1 188 ? -13.341 18.923 125.182 1.00 21.65 227 VAL C CA 1
ATOM 6323 C C . VAL C 1 188 ? -12.997 20.355 124.768 1.00 21.52 227 VAL C C 1
ATOM 6324 O O . VAL C 1 188 ? -11.874 20.820 124.979 1.00 26.74 227 VAL C O 1
ATOM 6328 N N . GLY C 1 189 ? -13.955 21.052 124.168 1.00 22.40 228 GLY C N 1
ATOM 6329 C CA . GLY C 1 189 ? -13.776 22.461 123.880 1.00 26.78 228 GLY C CA 1
ATOM 6330 C C . GLY C 1 189 ? -14.678 22.962 122.776 1.00 30.44 228 GLY C C 1
ATOM 6331 O O . GLY C 1 189 ? -15.338 22.169 122.103 1.00 26.84 228 GLY C O 1
ATOM 6332 N N . VAL C 1 190 ? -14.720 24.284 122.606 1.00 20.81 229 VAL C N 1
ATOM 6333 C CA . VAL C 1 190 ? -15.391 24.904 121.464 1.00 22.64 229 VAL C CA 1
ATOM 6334 C C . VAL C 1 190 ? -14.542 26.069 120.942 1.00 24.45 229 VAL C C 1
ATOM 6335 O O . VAL C 1 190 ? -14.095 26.905 121.725 1.00 28.66 229 VAL C O 1
ATOM 6339 N N . PRO C 1 191 ? -14.305 26.118 119.619 1.00 24.26 230 PRO C N 1
ATOM 6340 C CA . PRO C 1 191 ? -13.547 27.231 119.026 1.00 21.44 230 PRO C CA 1
ATOM 6341 C C . PRO C 1 191 ? -14.114 28.585 119.441 1.00 25.20 230 PRO C C 1
ATOM 6342 O O . PRO C 1 191 ? -15.335 28.751 119.493 1.00 26.67 230 PRO C O 1
ATOM 6346 N N . GLN C 1 192 ? -13.234 29.536 119.739 1.00 27.24 231 GLN C N 1
ATOM 6347 C CA . GLN C 1 192 ? -13.630 30.717 120.503 1.00 28.21 231 GLN C CA 1
ATOM 6348 C C . GLN C 1 192 ? -14.576 31.670 119.768 1.00 28.73 231 GLN C C 1
ATOM 6349 O O . GLN C 1 192 ? -15.394 32.318 120.413 1.00 32.86 231 GLN C O 1
ATOM 6355 N N . ILE C 1 193 ? -14.488 31.767 118.440 1.00 22.06 232 ILE C N 1
ATOM 6356 C CA . ILE C 1 193 ? -15.417 32.639 117.719 1.00 21.98 232 ILE C CA 1
ATOM 6357 C C . ILE C 1 193 ? -16.832 32.086 117.839 1.00 25.77 232 ILE C C 1
ATOM 6358 O O . ILE C 1 193 ? -17.766 32.810 118.169 1.00 29.19 232 ILE C O 1
ATOM 6363 N N . THR C 1 194 ? -16.976 30.795 117.560 1.00 25.14 233 THR C N 1
ATOM 6364 C CA . THR C 1 194 ? -18.255 30.100 117.686 1.00 24.81 233 THR C CA 1
ATOM 6365 C C . THR C 1 194 ? -18.821 30.155 119.112 1.00 26.16 233 THR C C 1
ATOM 6366 O O . THR C 1 194 ? -20.032 30.301 119.307 1.00 20.84 233 THR C O 1
ATOM 6370 N N . ALA C 1 195 ? -17.947 30.032 120.104 1.00 20.54 234 ALA C N 1
ATOM 6371 C CA . ALA C 1 195 ? -18.383 30.069 121.502 1.00 20.61 234 ALA C CA 1
ATOM 6372 C C . ALA C 1 195 ? -18.932 31.452 121.889 1.00 23.76 234 ALA C C 1
ATOM 6373 O O . ALA C 1 195 ? -19.968 31.546 122.545 1.00 25.00 234 ALA C O 1
ATOM 6375 N N . ILE C 1 196 ? -18.247 32.518 121.476 1.00 21.99 235 ILE C N 1
ATOM 6376 C CA . ILE C 1 196 ? -18.730 33.881 121.733 1.00 22.99 235 ILE C CA 1
ATOM 6377 C C . ILE C 1 196 ? -20.078 34.127 121.049 1.00 28.08 235 ILE C C 1
ATOM 6378 O O . ILE C 1 196 ? -20.993 34.688 121.648 1.00 22.71 235 ILE C O 1
ATOM 6383 N N . GLU C 1 197 ? -20.203 33.688 119.797 1.00 22.23 236 GLU C N 1
ATOM 6384 C CA . GLU C 1 197 ? -21.449 33.858 119.048 1.00 24.72 236 GLU C CA 1
ATOM 6385 C C . GLU C 1 197 ? -22.637 33.188 119.738 1.00 26.32 236 GLU C C 1
ATOM 6386 O O . GLU C 1 197 ? -23.692 33.797 119.903 1.00 32.39 236 GLU C O 1
ATOM 6392 N N . LYS C 1 198 ? -22.462 31.929 120.126 1.00 21.41 237 LYS C N 1
ATOM 6393 C CA . LYS C 1 198 ? -23.512 31.182 120.808 1.00 27.60 237 LYS C CA 1
ATOM 6394 C C . LYS C 1 198 ? -23.910 31.867 122.112 1.00 25.84 237 LYS C C 1
ATOM 6395 O O . LYS C 1 198 ? -25.088 32.110 122.360 1.00 23.62 237 LYS C O 1
ATOM 6401 N N . CYS C 1 199 ? -22.922 32.193 122.934 1.00 21.72 238 CYS C N 1
ATOM 6402 C CA . CYS C 1 199 ? -23.201 32.742 124.258 1.00 30.60 238 CYS C CA 1
ATOM 6403 C C . CYS C 1 199 ? -23.747 34.170 124.214 1.00 27.02 238 CYS C C 1
ATOM 6404 O O . CYS C 1 199 ? -24.616 34.528 125.007 1.00 28.91 238 CYS C O 1
ATOM 6407 N N . SER C 1 200 ? -23.254 34.979 123.281 1.00 25.58 239 SER C N 1
ATOM 6408 C CA . SER C 1 200 ? -23.726 36.354 123.171 1.00 24.08 239 SER C CA 1
ATOM 6409 C C . SER C 1 200 ? -25.142 36.399 122.595 1.00 25.15 239 SER C C 1
ATOM 6410 O O . SER C 1 200 ? -25.908 37.309 122.903 1.00 31.52 239 SER C O 1
ATOM 6413 N N . SER C 1 201 ? -25.495 35.411 121.778 1.00 25.53 240 SER C N 1
ATOM 6414 C CA . SER C 1 201 ? -26.852 35.324 121.241 1.00 30.11 240 SER C CA 1
ATOM 6415 C C . SER C 1 201 ? -27.904 35.261 122.364 1.00 34.86 240 SER C C 1
ATOM 6416 O O . SER C 1 201 ? -29.021 35.748 122.200 1.00 35.04 240 SER C O 1
ATOM 6419 N N . VAL C 1 202 ? -27.544 34.680 123.506 1.00 32.05 241 VAL C N 1
ATOM 6420 C CA . VAL C 1 202 ? -28.438 34.665 124.667 1.00 29.19 241 VAL C CA 1
ATOM 6421 C C . VAL C 1 202 ? -28.249 35.895 125.560 1.00 29.26 241 VAL C C 1
ATOM 6422 O O . VAL C 1 202 ? -29.215 36.559 125.937 1.00 29.19 241 VAL C O 1
ATOM 6426 N N . ALA C 1 203 ? -26.997 36.197 125.886 1.00 25.24 242 ALA C N 1
ATOM 6427 C CA . ALA C 1 203 ? -26.678 37.238 126.856 1.00 32.78 242 ALA C CA 1
ATOM 6428 C C . ALA C 1 203 ? -27.049 38.649 126.388 1.00 32.51 242 ALA C C 1
ATOM 6429 O O . ALA C 1 203 ? -27.379 39.504 127.206 1.00 28.46 242 ALA C O 1
ATOM 6431 N N . SER C 1 204 ? -27.004 38.898 125.082 1.00 29.40 243 SER C N 1
ATOM 6432 C CA . SER C 1 204 ? -27.307 40.236 124.577 1.00 29.04 243 SER C CA 1
ATOM 6433 C C . SER C 1 204 ? -28.783 40.585 124.785 1.00 35.34 243 SER C C 1
ATOM 6434 O O . SER C 1 204 ? -29.142 41.754 124.906 1.00 40.24 243 SER C O 1
ATOM 6437 N N . LYS C 1 205 ? -29.635 39.567 124.837 1.00 34.77 244 LYS C N 1
ATOM 6438 C CA . LYS C 1 205 ? -31.061 39.787 125.059 1.00 38.75 244 LYS C CA 1
ATOM 6439 C C . LYS C 1 205 ? -31.354 40.268 126.483 1.00 42.61 244 LYS C C 1
ATOM 6440 O O . LYS C 1 205 ? -32.367 40.919 126.723 1.00 45.71 244 LYS C O 1
ATOM 6446 N N . PHE C 1 206 ? -30.470 39.944 127.424 1.00 41.85 245 PHE C N 1
ATOM 6447 C CA . PHE C 1 206 ? -30.658 40.339 128.819 1.00 41.97 245 PHE C CA 1
ATOM 6448 C C . PHE C 1 206 ? -29.738 41.488 129.222 1.00 43.86 245 PHE C C 1
ATOM 6449 O O . PHE C 1 206 ? -29.772 41.948 130.363 1.00 45.83 245 PHE C O 1
ATOM 6457 N N . GLY C 1 207 ? -28.915 41.948 128.287 1.00 42.85 246 GLY C N 1
ATOM 6458 C CA . GLY C 1 207 ? -27.986 43.026 128.567 1.00 35.63 246 GLY C CA 1
ATOM 6459 C C . GLY C 1 207 ? -26.856 42.592 129.481 1.00 31.67 246 GLY C C 1
ATOM 6460 O O . GLY C 1 207 ? -26.327 43.394 130.239 1.00 29.48 246 GLY C O 1
ATOM 6461 N N . ILE C 1 208 ? -26.486 41.316 129.413 1.00 26.13 247 ILE C N 1
ATOM 6462 C CA . ILE C 1 208 ? -25.386 40.802 130.220 1.00 29.93 247 ILE C CA 1
ATOM 6463 C C . ILE C 1 208 ? -24.118 40.687 129.384 1.00 32.92 247 ILE C C 1
ATOM 6464 O O . ILE C 1 208 ? -24.097 39.983 128.376 1.00 32.03 247 ILE C O 1
ATOM 6469 N N . PRO C 1 209 ? -23.050 41.379 129.804 1.00 33.67 248 PRO C N 1
ATOM 6470 C CA . PRO C 1 209 ? -21.780 41.402 129.064 1.00 28.64 248 PRO C CA 1
ATOM 6471 C C . PRO C 1 209 ? -21.107 40.031 128.959 1.00 29.55 248 PRO C C 1
ATOM 6472 O O . PRO C 1 209 ? -21.125 39.259 129.922 1.00 27.55 248 PRO C O 1
ATOM 6476 N N . ILE C 1 210 ? -20.526 39.747 127.795 1.00 26.94 249 ILE C N 1
ATOM 6477 C CA . ILE C 1 210 ? -19.706 38.559 127.584 1.00 27.86 249 ILE C CA 1
ATOM 6478 C C . ILE C 1 210 ? -18.218 38.902 127.688 1.00 31.65 249 ILE C C 1
ATOM 6479 O O . ILE C 1 210 ? -17.746 39.828 127.027 1.00 30.57 249 ILE C O 1
ATOM 6484 N N . ILE C 1 211 ? -17.485 38.168 128.518 1.00 22.22 250 ILE C N 1
ATOM 6485 C CA . ILE C 1 211 ? -16.025 38.254 128.527 1.00 22.05 250 ILE C CA 1
ATOM 6486 C C . ILE C 1 211 ? -15.405 37.113 127.711 1.00 27.47 250 ILE C C 1
ATOM 6487 O O . ILE C 1 211 ? -15.551 35.940 128.050 1.00 25.38 250 ILE C O 1
ATOM 6492 N N . ALA C 1 212 ? -14.729 37.458 126.622 1.00 24.20 251 ALA C N 1
ATOM 6493 C CA . ALA C 1 212 ? -14.041 36.456 125.817 1.00 21.04 251 ALA C CA 1
ATOM 6494 C C . ALA C 1 212 ? -12.691 36.109 126.439 1.00 23.43 251 ALA C C 1
ATOM 6495 O O . ALA C 1 212 ? -11.745 36.891 126.363 1.00 21.53 251 ALA C O 1
ATOM 6497 N N . ASP C 1 213 ? -12.598 34.923 127.033 1.00 21.36 252 ASP C N 1
ATOM 6498 C CA . ASP C 1 213 ? -11.421 34.549 127.807 1.00 25.45 252 ASP C CA 1
ATOM 6499 C C . ASP C 1 213 ? -10.533 33.509 127.125 1.00 28.29 252 ASP C C 1
ATOM 6500 O O . ASP C 1 213 ? -10.917 32.349 126.980 1.00 31.37 252 ASP C O 1
ATOM 6505 N N . GLY C 1 214 ? -9.330 33.927 126.742 1.00 31.53 253 GLY C N 1
ATOM 6506 C CA . GLY C 1 214 ? -8.327 33.011 126.228 1.00 28.98 253 GLY C CA 1
ATOM 6507 C C . GLY C 1 214 ? -8.133 33.065 124.722 1.00 32.14 253 GLY C C 1
ATOM 6508 O O . 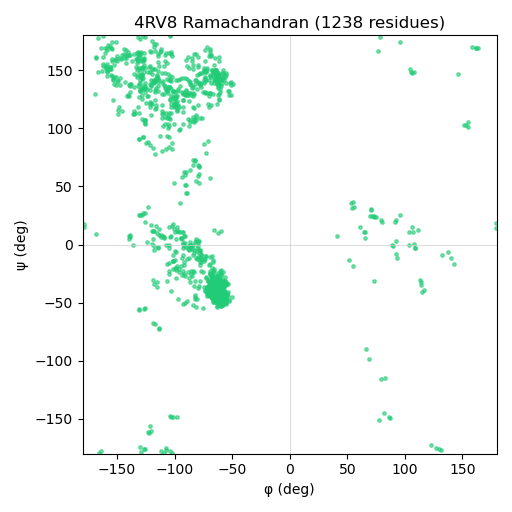GLY C 1 214 ? -9.054 33.389 123.973 1.00 29.29 253 GLY C O 1
ATOM 6509 N N . GLY C 1 215 ? -6.919 32.752 124.280 1.00 26.39 254 GLY C N 1
ATOM 6510 C CA . GLY C 1 215 ? -6.648 32.583 122.861 1.00 24.48 254 GLY C CA 1
ATOM 6511 C C . GLY C 1 215 ? -6.151 33.815 122.132 1.00 24.95 254 GLY C C 1
ATOM 6512 O O . GLY C 1 215 ? -5.722 33.711 120.984 1.00 27.42 254 GLY C O 1
ATOM 6513 N N . ILE C 1 216 ? -6.223 34.979 122.779 1.00 22.94 255 ILE C N 1
ATOM 6514 C CA . ILE C 1 216 ? -5.718 36.218 122.189 1.00 21.71 255 ILE C CA 1
ATOM 6515 C C . ILE C 1 216 ? -4.214 36.124 121.963 1.00 26.10 255 ILE C C 1
ATOM 6516 O O . ILE C 1 216 ? -3.453 35.910 122.904 1.00 25.25 255 ILE C O 1
ATOM 6521 N N . ARG C 1 217 ? -3.789 36.272 120.712 1.00 26.89 256 ARG C N 1
ATOM 6522 C CA . ARG C 1 217 ? -2.368 36.256 120.378 1.00 29.05 256 ARG C CA 1
ATOM 6523 C C . ARG C 1 217 ? -1.924 37.610 119.847 1.00 29.54 256 ARG C C 1
ATOM 6524 O O . ARG C 1 217 ? -0.805 38.060 120.100 1.00 33.25 256 ARG C O 1
ATOM 6532 N N . TYR C 1 218 ? -2.808 38.243 119.085 1.00 28.60 257 TYR C N 1
ATOM 6533 C CA . TYR C 1 218 ? -2.507 39.512 118.443 1.00 24.81 257 TYR C CA 1
ATOM 6534 C C . TYR C 1 218 ? -3.636 40.485 118.693 1.00 25.21 257 TYR C C 1
ATOM 6535 O O . TYR C 1 218 ? -4.753 40.070 118.985 1.00 23.81 257 TYR C O 1
ATOM 6544 N N . SER C 1 219 ? -3.343 41.776 118.555 1.00 23.52 258 SER C N 1
ATOM 6545 C CA . SER C 1 219 ? -4.347 42.821 118.721 1.00 21.58 258 SER C CA 1
ATOM 6546 C C . SER C 1 219 ? -5.567 42.583 117.828 1.00 27.48 258 SER C C 1
ATOM 6547 O O . SER C 1 219 ? -6.693 42.896 118.217 1.00 28.32 258 SER C O 1
ATOM 6550 N N . GLY C 1 220 ? -5.342 42.022 116.640 1.00 21.40 259 GLY C N 1
ATOM 6551 C CA . GLY C 1 220 ? -6.425 41.708 115.722 1.00 21.21 259 GLY C CA 1
ATOM 6552 C C . GLY C 1 220 ? -7.474 40.758 116.286 1.00 27.29 259 GLY C C 1
ATOM 6553 O O . GLY C 1 220 ? -8.649 40.855 115.933 1.00 25.13 259 GLY C O 1
ATOM 6554 N N . ASP C 1 221 ? -7.055 39.843 117.161 1.00 24.51 260 ASP C N 1
ATOM 6555 C CA . ASP C 1 221 ? -7.975 38.898 117.805 1.00 25.81 260 ASP C CA 1
ATOM 6556 C C . ASP C 1 221 ? -8.968 39.590 118.732 1.00 24.73 260 ASP C C 1
ATOM 6557 O O . ASP C 1 221 ? -10.105 39.136 118.901 1.00 22.39 260 ASP C O 1
ATOM 6562 N N . ILE C 1 222 ? -8.523 40.679 119.345 1.00 20.66 261 ILE C N 1
ATOM 6563 C CA . ILE C 1 222 ? -9.376 41.456 120.233 1.00 21.85 261 ILE C CA 1
ATOM 6564 C C . ILE C 1 222 ? -10.558 41.999 119.443 1.00 27.69 261 ILE C C 1
ATOM 6565 O O . ILE C 1 222 ? -11.714 41.862 119.856 1.00 26.79 261 ILE C O 1
ATOM 6570 N N . GLY C 1 223 ? -10.254 42.598 118.295 1.00 31.53 262 GLY C N 1
ATOM 6571 C CA . GLY C 1 223 ? -11.269 43.149 117.419 1.00 20.33 262 GLY C CA 1
ATOM 6572 C C . GLY C 1 223 ? -12.289 42.106 117.015 1.00 26.42 262 GLY C C 1
ATOM 6573 O O . GLY C 1 223 ? -13.493 42.367 117.053 1.00 24.45 262 GLY C O 1
ATOM 6574 N N . LYS C 1 224 ? -11.802 40.924 116.636 1.00 20.36 263 LYS C N 1
ATOM 6575 C CA . LYS C 1 224 ? -12.658 39.829 116.205 1.00 25.04 263 LYS C CA 1
ATOM 6576 C C . LYS C 1 224 ? -13.613 39.390 117.315 1.00 22.28 263 LYS C C 1
ATOM 6577 O O . LYS C 1 224 ? -14.810 39.212 117.078 1.00 20.34 263 LYS C O 1
ATOM 6583 N N . ALA C 1 225 ? -13.078 39.222 118.521 1.00 24.13 264 ALA C N 1
ATOM 6584 C CA . ALA C 1 225 ? -13.873 38.770 119.669 1.00 28.56 264 ALA C CA 1
ATOM 6585 C C . ALA C 1 225 ? -14.999 39.748 119.990 1.00 22.64 264 ALA C C 1
ATOM 6586 O O . ALA C 1 225 ? -16.153 39.347 120.162 1.00 21.25 264 ALA C O 1
ATOM 6588 N N . LEU C 1 226 ? -14.659 41.031 120.062 1.00 20.34 265 LEU C N 1
ATOM 6589 C CA . LEU C 1 226 ? -15.648 42.063 120.329 1.00 20.48 265 LEU C CA 1
ATOM 6590 C C . LEU C 1 226 ? -16.676 42.142 119.205 1.00 29.17 265 LEU C C 1
ATOM 6591 O O . LEU C 1 226 ? -17.862 42.343 119.457 1.00 22.79 265 LEU C O 1
ATOM 6596 N N . ALA C 1 227 ? -16.216 41.974 117.965 1.00 25.75 266 ALA C N 1
ATOM 6597 C CA . ALA C 1 227 ? -17.087 42.100 116.805 1.00 23.00 266 ALA C CA 1
ATOM 6598 C C . ALA C 1 227 ? -18.209 41.066 116.794 1.00 26.20 266 ALA C C 1
ATOM 6599 O O . ALA C 1 227 ? -19.312 41.357 116.329 1.00 26.29 266 ALA C O 1
ATOM 6601 N N . VAL C 1 228 ? -17.937 39.864 117.298 1.00 22.15 267 VAL C N 1
ATOM 6602 C CA . VAL C 1 228 ? -18.939 38.806 117.252 1.00 27.33 267 VAL C CA 1
ATOM 6603 C C . VAL C 1 228 ? -19.770 38.712 118.535 1.00 32.99 267 VAL C C 1
ATOM 6604 O O . VAL C 1 228 ? -20.597 37.809 118.674 1.00 35.95 267 VAL C O 1
ATOM 6608 N N . GLY C 1 229 ? -19.567 39.641 119.468 1.00 24.52 268 GLY C N 1
ATOM 6609 C CA . GLY C 1 229 ? -20.490 39.755 120.584 1.00 23.12 268 GLY C CA 1
ATOM 6610 C C . GLY C 1 229 ? -19.929 40.034 121.963 1.00 22.40 268 GLY C C 1
ATOM 6611 O O . GLY C 1 229 ? -20.688 40.336 122.881 1.00 24.03 268 GLY C O 1
ATOM 6612 N N . ALA C 1 230 ? -18.612 39.934 122.117 1.00 24.13 269 ALA C N 1
ATOM 6613 C CA . ALA C 1 230 ? -17.985 40.124 123.416 1.00 21.09 269 ALA C CA 1
ATOM 6614 C C . ALA C 1 230 ? -17.924 41.603 123.794 1.00 22.62 269 ALA C C 1
ATOM 6615 O O . ALA C 1 230 ? -17.809 42.471 122.927 1.00 23.52 269 ALA C O 1
ATOM 6617 N N . SER C 1 231 ? -18.022 41.877 125.094 1.00 21.61 270 SER C N 1
ATOM 6618 C CA . SER C 1 231 ? -17.907 43.237 125.620 1.00 21.86 270 SER C CA 1
ATOM 6619 C C . SER C 1 231 ? -16.477 43.519 126.043 1.00 27.89 270 SER C C 1
ATOM 6620 O O . SER C 1 231 ? -16.044 44.666 126.074 1.00 25.15 270 SER C O 1
ATOM 6623 N N . SER C 1 232 ? -15.749 42.462 126.384 1.00 23.79 271 SER C N 1
ATOM 6624 C CA . SER C 1 232 ? -14.352 42.601 126.752 1.00 24.23 271 SER C CA 1
ATOM 6625 C C . SER C 1 232 ? -13.622 41.292 126.521 1.00 25.20 271 SER C C 1
ATOM 6626 O O . SER C 1 232 ? -14.242 40.262 126.235 1.00 21.33 271 SER C O 1
ATOM 6629 N N . VAL C 1 233 ? -12.300 41.340 126.640 1.00 23.00 272 VAL C N 1
ATOM 6630 C CA . VAL C 1 233 ? -11.473 40.157 126.471 1.00 24.13 272 VAL C CA 1
ATOM 6631 C C . VAL C 1 233 ? -10.526 40.017 127.650 1.00 27.71 272 VAL C C 1
ATOM 6632 O O . VAL C 1 233 ? -10.048 41.011 128.199 1.00 26.75 272 VAL C O 1
ATOM 6636 N N . MET C 1 234 ? -10.280 38.774 128.046 1.00 24.01 273 MET C N 1
ATOM 6637 C CA . MET C 1 234 ? -9.332 38.481 129.102 1.00 25.88 273 MET C CA 1
ATOM 6638 C C . MET C 1 234 ? -8.047 37.942 128.489 1.00 26.51 273 MET C C 1
ATOM 6639 O O . MET C 1 234 ? -8.082 37.090 127.602 1.00 27.71 273 MET C O 1
ATOM 6644 N N . ILE C 1 235 ? -6.916 38.433 128.985 1.00 24.86 274 ILE C N 1
ATOM 6645 C CA . ILE C 1 235 ? -5.620 38.165 128.380 1.00 28.99 274 ILE C CA 1
ATOM 6646 C C . ILE C 1 235 ? -4.600 37.679 129.403 1.00 28.34 274 ILE C C 1
ATOM 6647 O O . ILE C 1 235 ? -4.470 38.258 130.478 1.00 30.41 274 ILE C O 1
ATOM 6652 N N . GLY C 1 236 ? -3.875 36.616 129.064 1.00 23.39 275 GLY C N 1
ATOM 6653 C CA . GLY C 1 236 ? -2.875 36.068 129.959 1.00 24.27 275 GLY C CA 1
ATOM 6654 C C . GLY C 1 236 ? -1.457 36.077 129.416 1.00 27.78 275 GLY C C 1
ATOM 6655 O O . GLY C 1 236 ? -0.608 36.803 129.931 1.00 28.93 275 GLY C O 1
ATOM 6656 N N . SER C 1 237 ? -1.198 35.277 128.380 1.00 28.12 276 SER C N 1
ATOM 6657 C CA . SER C 1 237 ? 0.168 35.066 127.894 1.00 29.25 276 SER C CA 1
ATOM 6658 C C . SER C 1 237 ? 0.835 36.352 127.405 1.00 30.43 276 SER C C 1
ATOM 6659 O O . SER C 1 237 ? 2.040 36.540 127.587 1.00 31.29 276 SER C O 1
ATOM 6662 N N . ILE C 1 238 ? 0.058 37.233 126.788 1.00 27.67 277 ILE C N 1
ATOM 6663 C CA . ILE C 1 238 ? 0.604 38.499 126.303 1.00 34.71 277 ILE C CA 1
ATOM 6664 C C . ILE C 1 238 ? 1.138 39.358 127.453 1.00 35.42 277 ILE C C 1
ATOM 6665 O O . ILE C 1 238 ? 2.206 39.956 127.349 1.00 39.68 277 ILE C O 1
ATOM 6670 N N . LEU C 1 239 ? 0.404 39.391 128.559 1.00 30.32 278 LEU C N 1
ATOM 6671 C CA . LEU C 1 239 ? 0.778 40.217 129.700 1.00 28.94 278 LEU C CA 1
ATOM 6672 C C . LEU C 1 239 ? 1.802 39.535 130.607 1.00 31.57 278 LEU C C 1
ATOM 6673 O O . LEU C 1 239 ? 2.541 40.205 131.323 1.00 30.67 278 LEU C O 1
ATOM 6678 N N . ALA C 1 240 ? 1.848 38.205 130.557 1.00 33.93 279 ALA C N 1
ATOM 6679 C CA . ALA C 1 240 ? 2.746 37.417 131.398 1.00 32.38 279 ALA C CA 1
ATOM 6680 C C . ALA C 1 240 ? 4.224 37.752 131.183 1.00 34.06 279 ALA C C 1
ATOM 6681 O O . ALA C 1 240 ? 5.039 37.581 132.089 1.00 34.45 279 ALA C O 1
ATOM 6683 N N . GLY C 1 241 ? 4.566 38.225 129.988 1.00 29.91 280 GLY C N 1
ATOM 6684 C CA . GLY C 1 241 ? 5.942 38.569 129.667 1.00 30.51 280 GLY C CA 1
ATOM 6685 C C . GLY C 1 241 ? 6.372 39.971 130.084 1.00 36.55 280 GLY C C 1
ATOM 6686 O O . GLY C 1 241 ? 7.539 40.336 129.929 1.00 35.05 280 GLY C O 1
ATOM 6687 N N . THR C 1 242 ? 5.440 40.757 130.622 1.00 31.06 281 THR C N 1
ATOM 6688 C CA . THR C 1 242 ? 5.737 42.135 131.011 1.00 30.93 281 THR C CA 1
ATOM 6689 C C . THR C 1 242 ? 6.344 42.220 132.412 1.00 35.99 281 THR C C 1
ATOM 6690 O O . THR C 1 242 ? 6.168 41.318 133.231 1.00 35.47 281 THR C O 1
ATOM 6694 N N . GLU C 1 243 ? 7.051 43.312 132.685 1.00 37.86 282 GLU C N 1
ATOM 6695 C CA . GLU C 1 243 ? 7.755 43.470 133.954 1.00 47.20 282 GLU C CA 1
ATOM 6696 C C . GLU C 1 243 ? 6.810 43.498 135.156 1.00 41.94 282 GLU C C 1
ATOM 6697 O O . GLU C 1 243 ? 7.202 43.136 136.264 1.00 38.70 282 GLU C O 1
ATOM 6703 N N . GLU C 1 244 ? 5.567 43.915 134.938 1.00 40.11 283 GLU C N 1
ATOM 6704 C CA . GLU C 1 244 ? 4.618 44.046 136.037 1.00 34.35 283 GLU C CA 1
ATOM 6705 C C . GLU C 1 244 ? 4.004 42.709 136.443 1.00 34.09 283 GLU C C 1
ATOM 6706 O O . GLU C 1 244 ? 3.334 42.621 137.471 1.00 36.98 283 GLU C O 1
ATOM 6712 N N . SER C 1 245 ? 4.223 41.671 135.643 1.00 32.13 284 SER C N 1
ATOM 6713 C CA . SER C 1 245 ? 3.703 40.349 135.984 1.00 33.87 284 SER C CA 1
ATOM 6714 C C . SER C 1 245 ? 4.507 39.767 137.149 1.00 36.05 284 SER C C 1
ATOM 6715 O O . SER C 1 245 ? 5.693 40.058 137.292 1.00 33.87 284 SER C O 1
ATOM 6718 N N . PRO C 1 246 ? 3.858 38.950 137.994 1.00 35.99 285 PRO C N 1
ATOM 6719 C CA . PRO C 1 246 ? 4.539 38.405 139.175 1.00 40.63 285 PRO C CA 1
ATOM 6720 C C . PRO C 1 246 ? 5.469 37.228 138.863 1.00 38.66 285 PRO C C 1
ATOM 6721 O O . PRO C 1 246 ? 6.173 36.762 139.752 1.00 43.95 285 PRO C O 1
ATOM 6725 N N . GLY C 1 247 ? 5.487 36.767 137.617 1.00 38.02 286 GLY C N 1
ATOM 6726 C CA . GLY C 1 247 ? 6.308 35.625 137.251 1.00 37.10 286 GLY C CA 1
ATOM 6727 C C . GLY C 1 247 ? 7.810 35.820 137.406 1.00 46.17 286 GLY C C 1
ATOM 6728 O O . GLY C 1 247 ? 8.330 36.929 137.255 1.00 45.06 286 GLY C O 1
ATOM 6729 N N . GLU C 1 248 ? 8.507 34.728 137.711 1.00 45.93 287 GLU C N 1
ATOM 6730 C CA . GLU C 1 248 ? 9.965 34.733 137.788 1.00 43.37 287 GLU C CA 1
ATOM 6731 C C . GLU C 1 248 ? 10.572 34.895 136.399 1.00 37.55 287 GLU C C 1
ATOM 6732 O O . GLU C 1 248 ? 9.905 34.668 135.391 1.00 38.28 287 GLU C O 1
ATOM 6738 N N . LYS C 1 249 ? 11.842 35.282 136.352 1.00 38.74 288 LYS C N 1
ATOM 6739 C CA . LYS C 1 249 ? 12.555 35.422 135.088 1.00 42.59 288 LYS C CA 1
ATOM 6740 C C . LYS C 1 249 ? 13.703 34.428 134.991 1.00 45.11 288 LYS C C 1
ATOM 6741 O O . LYS C 1 249 ? 14.373 34.143 135.981 1.00 49.12 288 LYS C O 1
ATOM 6747 N N . GLU C 1 250 ? 13.931 33.904 133.793 1.00 44.46 289 GLU C N 1
ATOM 6748 C CA . GLU C 1 250 ? 15.025 32.969 133.582 1.00 48.35 289 GLU C CA 1
ATOM 6749 C C . GLU C 1 250 ? 15.741 33.243 132.267 1.00 47.95 289 GLU C C 1
ATOM 6750 O O . GLU C 1 250 ? 15.109 33.496 131.240 1.00 46.00 289 GLU C O 1
ATOM 6756 N N . LEU C 1 251 ? 17.067 33.202 132.316 1.00 47.47 290 LEU C N 1
ATOM 6757 C CA . LEU C 1 251 ? 17.884 33.306 131.120 1.00 47.99 290 LEU C CA 1
ATOM 6758 C C . LEU C 1 251 ? 18.002 31.936 130.461 1.00 56.47 290 LEU C C 1
ATOM 6759 O O . LEU C 1 251 ? 18.516 30.991 131.061 1.00 60.03 290 LEU C O 1
ATOM 6764 N N . ILE C 1 252 ? 17.508 31.830 129.234 1.00 53.53 291 ILE C N 1
ATOM 6765 C CA . ILE C 1 252 ? 17.618 30.596 128.467 1.00 54.65 291 ILE C CA 1
ATOM 6766 C C . ILE C 1 252 ? 18.264 30.902 127.124 1.00 53.40 291 ILE C C 1
ATOM 6767 O O . ILE C 1 252 ? 17.628 31.464 126.233 1.00 51.20 291 ILE C O 1
ATOM 6772 N N . GLY C 1 253 ? 19.533 30.537 126.984 1.00 57.50 292 GLY C N 1
ATOM 6773 C CA . GLY C 1 253 ? 20.298 30.905 125.810 1.00 62.18 292 GLY C CA 1
ATOM 6774 C C . GLY C 1 253 ? 20.764 32.342 125.937 1.00 68.96 292 GLY C C 1
ATOM 6775 O O . GLY C 1 253 ? 21.543 32.670 126.832 1.00 72.52 292 GLY C O 1
ATOM 6776 N N . ASP C 1 254 ? 20.278 33.204 125.051 1.00 69.51 293 ASP C N 1
ATOM 6777 C CA . ASP C 1 254 ? 20.636 34.617 125.090 1.00 71.54 293 ASP C CA 1
ATOM 6778 C C . ASP C 1 254 ? 19.394 35.485 125.282 1.00 61.65 293 ASP C C 1
ATOM 6779 O O . ASP C 1 254 ? 19.448 36.707 125.146 1.00 63.69 293 ASP C O 1
ATOM 6784 N N . THR C 1 255 ? 18.277 34.846 125.609 1.00 50.15 294 THR C N 1
ATOM 6785 C CA . THR C 1 255 ? 17.002 35.544 125.737 1.00 45.69 294 THR C CA 1
ATOM 6786 C C . THR C 1 255 ? 16.419 35.394 127.142 1.00 43.62 294 THR C C 1
ATOM 6787 O O . THR C 1 255 ? 16.449 34.309 127.724 1.00 41.40 294 THR C O 1
ATOM 6791 N N . VAL C 1 256 ? 15.901 36.493 127.686 1.00 39.30 295 VAL C N 1
ATOM 6792 C CA . VAL C 1 256 ? 15.238 36.469 128.984 1.00 36.80 295 VAL C CA 1
ATOM 6793 C C . VAL C 1 256 ? 13.786 36.020 128.835 1.00 39.96 295 VAL C C 1
ATOM 6794 O O . VAL C 1 256 ? 13.050 36.547 128.005 1.00 32.08 295 VAL C O 1
ATOM 6798 N N . TYR C 1 257 ? 13.383 35.041 129.640 1.00 39.08 296 TYR C N 1
ATOM 6799 C CA . TYR C 1 257 ? 12.010 34.547 129.624 1.00 34.58 296 TYR C CA 1
ATOM 6800 C C . TYR C 1 257 ? 11.317 34.742 130.966 1.00 34.26 296 TYR C C 1
ATOM 6801 O O . TYR C 1 257 ? 11.959 34.739 132.011 1.00 31.13 296 TYR C O 1
ATOM 6810 N N . LYS C 1 258 ? 9.999 34.903 130.919 1.00 30.55 297 LYS C N 1
ATOM 6811 C CA . LYS C 1 258 ? 9.168 34.892 132.114 1.00 32.75 297 LYS C CA 1
ATOM 6812 C C . LYS C 1 258 ? 8.436 33.559 132.216 1.00 32.22 297 LYS C C 1
ATOM 6813 O O . LYS C 1 258 ? 8.057 32.982 131.200 1.00 28.70 297 LYS C O 1
ATOM 6819 N N . TYR C 1 259 ? 8.236 33.069 133.433 1.00 28.90 298 TYR C N 1
ATOM 6820 C CA . TYR C 1 259 ? 7.452 31.853 133.630 1.00 31.99 298 TYR C CA 1
ATOM 6821 C C . TYR C 1 259 ? 5.989 32.157 133.325 1.00 28.01 298 TYR C C 1
ATOM 6822 O O . TYR C 1 259 ? 5.502 33.244 133.631 1.00 29.52 298 TYR C O 1
ATOM 6831 N N . TYR C 1 260 ? 5.297 31.210 132.702 1.00 31.48 299 TYR C N 1
ATOM 6832 C CA . TYR C 1 260 ? 3.861 31.343 132.468 1.00 34.01 299 TYR C CA 1
ATOM 6833 C C . TYR C 1 260 ? 3.216 29.965 132.475 1.00 34.86 299 TYR C C 1
ATOM 6834 O O . TYR C 1 260 ? 3.464 29.156 131.586 1.00 40.45 299 TYR C O 1
ATOM 6843 N N . ARG C 1 261 ? 2.397 29.696 133.486 1.00 31.59 300 ARG C N 1
ATOM 6844 C CA . ARG C 1 261 ? 1.830 28.363 133.657 1.00 31.74 300 ARG C CA 1
ATOM 6845 C C . ARG C 1 261 ? 0.312 28.393 133.812 1.00 30.29 300 ARG C C 1
ATOM 6846 O O . ARG C 1 261 ? -0.247 29.326 134.387 1.00 34.78 300 ARG C O 1
ATOM 6854 N N . GLY C 1 262 ? -0.352 27.367 133.295 1.00 26.56 301 GLY C N 1
ATOM 6855 C CA . GLY C 1 262 ? -1.774 27.215 133.522 1.00 25.66 301 GLY C CA 1
ATOM 6856 C C . GLY C 1 262 ? -2.040 27.000 135.001 1.00 27.39 301 GLY C C 1
ATOM 6857 O O . GLY C 1 262 ? -1.208 26.446 135.723 1.00 32.74 301 GLY C O 1
ATOM 6858 N N . MET C 1 263 ? -3.203 27.445 135.458 1.00 27.44 302 MET C N 1
ATOM 6859 C CA . MET C 1 263 ? -3.597 27.235 136.840 1.00 32.35 302 MET C CA 1
ATOM 6860 C C . MET C 1 263 ? -3.977 25.773 137.059 1.00 31.71 302 MET C C 1
ATOM 6861 O O . MET C 1 263 ? -4.157 25.333 138.191 1.00 30.40 302 MET C O 1
ATOM 6866 N N . GLY C 1 264 ? -4.090 25.027 135.963 1.00 28.43 303 GLY C N 1
ATOM 6867 C CA . GLY C 1 264 ? -4.352 23.603 136.028 1.00 31.53 303 GLY C CA 1
ATOM 6868 C C . GLY C 1 264 ? -3.104 22.776 135.775 1.00 35.07 303 GLY C C 1
ATOM 6869 O O . GLY C 1 264 ? -3.190 21.579 135.510 1.00 39.12 303 GLY C O 1
ATOM 6870 N N . SER C 1 265 ? -1.938 23.411 135.855 1.00 28.90 304 SER C N 1
ATOM 6871 C CA . SER C 1 265 ? -0.677 22.695 135.694 1.00 31.04 304 SER C CA 1
ATOM 6872 C C . SER C 1 265 ? -0.255 22.042 137.001 1.00 36.64 304 SER C C 1
ATOM 6873 O O . SER C 1 265 ? -0.766 22.386 138.068 1.00 40.11 304 SER C O 1
ATOM 6876 N N . VAL C 1 266 ? 0.683 21.104 136.911 1.00 39.52 305 VAL C N 1
ATOM 6877 C CA . VAL C 1 266 ? 1.206 20.420 138.088 1.00 46.33 305 VAL C CA 1
ATOM 6878 C C . VAL C 1 266 ? 1.780 21.415 139.094 1.00 47.17 305 VAL C C 1
ATOM 6879 O O . VAL C 1 266 ? 1.502 21.334 140.291 1.00 49.27 305 VAL C O 1
ATOM 6883 N N . GLY C 1 267 ? 2.570 22.360 138.596 1.00 44.64 306 GLY C N 1
ATOM 6884 C CA . GLY C 1 267 ? 3.227 23.336 139.447 1.00 47.16 306 GLY C CA 1
ATOM 6885 C C . GLY C 1 267 ? 2.264 24.255 140.172 1.00 44.79 306 GLY C C 1
ATOM 6886 O O . GLY C 1 267 ? 2.444 24.548 141.352 1.00 43.35 306 GLY C O 1
ATOM 6887 N N . ALA C 1 268 ? 1.238 24.714 139.464 1.00 44.11 307 ALA C N 1
ATOM 6888 C CA . ALA C 1 268 ? 0.254 25.613 140.050 1.00 42.87 307 ALA C CA 1
ATOM 6889 C C . ALA C 1 268 ? -0.570 24.902 141.118 1.00 42.06 307 ALA C C 1
ATOM 6890 O O . ALA C 1 268 ? -0.916 25.494 142.140 1.00 41.38 307 ALA C O 1
ATOM 6892 N N . MET C 1 269 ? -0.866 23.626 140.889 1.00 43.11 308 MET C N 1
ATOM 6893 C CA . MET C 1 269 ? -1.687 22.860 141.823 1.00 46.44 308 MET C CA 1
ATOM 6894 C C . MET C 1 269 ? -0.904 22.417 143.056 1.00 52.56 308 MET C C 1
ATOM 6895 O O . MET C 1 269 ? -1.487 22.144 144.104 1.00 48.38 308 MET C O 1
ATOM 6900 N N . LYS C 1 270 ? 0.417 22.339 142.925 1.00 59.27 309 LYS C N 1
ATOM 6901 C CA . LYS C 1 270 ? 1.273 22.008 144.058 1.00 59.05 309 LYS C CA 1
ATOM 6902 C C . LYS C 1 270 ? 1.328 23.169 145.044 1.00 63.78 309 LYS C C 1
ATOM 6903 O O . LYS C 1 270 ? 1.661 22.986 146.215 1.00 69.23 309 LYS C O 1
ATOM 6909 N N . MET C 1 287 ? -2.483 13.566 140.326 1.00 49.68 326 MET C N 1
ATOM 6910 C CA . MET C 1 287 ? -3.031 14.737 139.648 1.00 56.75 326 MET C CA 1
ATOM 6911 C C . MET C 1 287 ? -3.222 14.478 138.156 1.00 53.86 326 MET C C 1
ATOM 6912 O O . MET C 1 287 ? -2.456 13.730 137.545 1.00 52.39 326 MET C O 1
ATOM 6917 N N . VAL C 1 288 ? -4.251 15.094 137.580 1.00 51.94 327 VAL C N 1
ATOM 6918 C CA . VAL C 1 288 ? -4.464 15.057 136.136 1.00 38.86 327 VAL C CA 1
ATOM 6919 C C . VAL C 1 288 ? -4.551 16.491 135.607 1.00 37.64 327 VAL C C 1
ATOM 6920 O O . VAL C 1 288 ? -5.639 17.064 135.509 1.00 35.03 327 VAL C O 1
ATOM 6924 N N . PRO C 1 289 ? -3.391 17.077 135.274 1.00 35.36 328 PRO C N 1
ATOM 6925 C CA . PRO C 1 289 ? -3.288 18.477 134.849 1.00 37.72 328 PRO C CA 1
ATOM 6926 C C . PRO C 1 289 ? -4.027 18.762 133.545 1.00 34.28 328 PRO C C 1
ATOM 6927 O O . PRO C 1 289 ? -4.156 17.870 132.706 1.00 34.65 328 PRO C O 1
ATOM 6931 N N . GLU C 1 290 ? -4.510 19.992 133.394 1.00 29.95 329 GLU C N 1
ATOM 6932 C CA . GLU C 1 290 ? -5.142 20.431 132.155 1.00 29.39 329 GLU C CA 1
ATOM 6933 C C . GLU C 1 290 ? -4.544 21.754 131.683 1.00 31.41 329 GLU C C 1
ATOM 6934 O O . GLU C 1 290 ? -5.183 22.524 130.960 1.00 27.65 329 GLU C O 1
ATOM 6940 N N . GLY C 1 291 ? -3.305 22.004 132.093 1.00 27.33 330 GLY C N 1
ATOM 6941 C CA . GLY C 1 291 ? -2.544 23.134 131.599 1.00 26.22 330 GLY C CA 1
ATOM 6942 C C . GLY C 1 291 ? -1.065 22.810 131.634 1.00 33.86 330 GLY C C 1
ATOM 6943 O O . GLY C 1 291 ? -0.647 21.907 132.355 1.00 34.37 330 GLY C O 1
ATOM 6944 N N . ILE C 1 292 ? -0.270 23.536 130.856 1.00 34.75 331 ILE C N 1
ATOM 6945 C CA . ILE C 1 292 ? 1.173 23.319 130.847 1.00 37.21 331 ILE C CA 1
ATOM 6946 C C . ILE C 1 292 ? 1.913 24.385 131.636 1.00 35.92 331 ILE C C 1
ATOM 6947 O O . ILE C 1 292 ? 1.368 25.448 131.941 1.00 30.45 331 ILE C O 1
ATOM 6952 N N . GLU C 1 293 ? 3.164 24.085 131.961 1.00 39.85 332 GLU C N 1
ATOM 6953 C CA . GLU C 1 293 ? 4.075 25.077 132.503 1.00 40.05 332 GLU C CA 1
ATOM 6954 C C . GLU C 1 293 ? 4.977 25.555 131.373 1.00 39.98 332 GLU C C 1
ATOM 6955 O O . GLU C 1 293 ? 5.714 24.768 130.782 1.00 46.80 332 GLU C O 1
ATOM 6961 N N . GLY C 1 294 ? 4.903 26.841 131.059 1.00 38.47 333 GLY C N 1
ATOM 6962 C CA . GLY C 1 294 ? 5.614 27.365 129.910 1.00 39.58 333 GLY C CA 1
ATOM 6963 C C . GLY C 1 294 ? 6.470 28.582 130.190 1.00 35.86 333 GLY C C 1
ATOM 6964 O O . GLY C 1 294 ? 6.575 29.044 131.327 1.00 30.36 333 GLY C O 1
ATOM 6965 N N . ARG C 1 295 ? 7.097 29.087 129.133 1.00 33.39 334 ARG C N 1
ATOM 6966 C CA . ARG C 1 295 ? 7.940 30.273 129.201 1.00 35.94 334 ARG C CA 1
ATOM 6967 C C . ARG C 1 295 ? 7.563 31.217 128.069 1.00 36.30 334 ARG C C 1
ATOM 6968 O O . ARG C 1 295 ? 7.355 30.779 126.941 1.00 33.10 334 ARG C O 1
ATOM 6976 N N . VAL C 1 296 ? 7.460 32.506 128.371 1.00 34.78 335 VAL C N 1
ATOM 6977 C CA . VAL C 1 296 ? 7.209 33.510 127.342 1.00 29.00 335 VAL C CA 1
ATOM 6978 C C . VAL C 1 296 ? 8.344 34.520 127.349 1.00 32.14 335 VAL C C 1
ATOM 6979 O O . VAL C 1 296 ? 8.941 34.781 128.394 1.00 37.92 335 VAL C O 1
ATOM 6983 N N . LYS C 1 297 ? 8.651 35.081 126.185 1.00 29.91 336 LYS C N 1
ATOM 6984 C CA . LYS C 1 297 ? 9.733 36.052 126.075 1.00 31.83 336 LYS C CA 1
ATOM 6985 C C . LYS C 1 297 ? 9.402 37.322 126.854 1.00 31.84 336 LYS C C 1
ATOM 6986 O O . LYS C 1 297 ? 8.264 37.783 126.846 1.00 34.62 336 LYS C O 1
ATOM 6992 N N . TYR C 1 298 ? 10.402 37.869 127.539 1.00 31.76 337 TYR C N 1
ATOM 6993 C CA . TYR C 1 298 ? 10.233 39.098 128.314 1.00 36.70 337 TYR C CA 1
ATOM 6994 C C . TYR C 1 298 ? 10.024 40.297 127.386 1.00 38.83 337 TYR C C 1
ATOM 6995 O O . TYR C 1 298 ? 10.787 40.493 126.442 1.00 37.36 337 TYR C O 1
ATOM 7004 N N . LYS C 1 299 ? 8.995 41.096 127.665 1.00 37.88 338 LYS C N 1
ATOM 7005 C CA . LYS C 1 299 ? 8.565 42.155 126.753 1.00 42.40 338 LYS C CA 1
ATOM 7006 C C . LYS C 1 299 ? 8.756 43.575 127.298 1.00 43.54 338 LYS C C 1
ATOM 7007 O O . LYS C 1 299 ? 8.467 44.547 126.604 1.00 43.79 338 LYS C O 1
ATOM 7013 N N . GLY C 1 300 ? 9.223 43.699 128.537 1.00 38.28 339 GLY C N 1
ATOM 7014 C CA . GLY C 1 300 ? 9.410 45.011 129.136 1.00 33.77 339 GLY C CA 1
ATOM 7015 C C . GLY C 1 300 ? 8.147 45.527 129.801 1.00 33.78 339 GLY C C 1
ATOM 7016 O O . GLY C 1 300 ? 7.347 44.745 130.304 1.00 36.29 339 GLY C O 1
ATOM 7017 N N . GLU C 1 301 ? 7.956 46.842 129.793 1.00 34.63 340 GLU C N 1
ATOM 7018 C CA . GLU C 1 301 ? 6.823 47.445 130.491 1.00 38.85 340 GLU C CA 1
ATOM 7019 C C . GLU C 1 301 ? 5.495 47.200 129.777 1.00 35.49 340 GLU C C 1
ATOM 7020 O O . GLU C 1 301 ? 5.419 47.224 128.551 1.00 35.90 340 GLU C O 1
ATOM 7026 N N . MET C 1 302 ? 4.446 46.964 130.560 1.00 38.61 341 MET C N 1
ATOM 7027 C CA . MET C 1 302 ? 3.139 46.612 130.008 1.00 36.43 341 MET C CA 1
ATOM 7028 C C . MET C 1 302 ? 2.459 47.756 129.264 1.00 35.07 341 MET C C 1
ATOM 7029 O O . MET C 1 302 ? 1.628 47.510 128.393 1.00 33.43 341 MET C O 1
ATOM 7034 N N . GLU C 1 303 ? 2.789 48.999 129.610 1.00 34.60 342 GLU C N 1
ATOM 7035 C CA . GLU C 1 303 ? 2.127 50.142 128.983 1.00 39.53 342 GLU C CA 1
ATOM 7036 C C . GLU C 1 303 ? 2.311 50.133 127.467 1.00 37.21 342 GLU C C 1
ATOM 7037 O O . GLU C 1 303 ? 1.363 50.378 126.719 1.00 39.93 342 GLU C O 1
ATOM 7043 N N . GLY C 1 304 ? 3.532 49.847 127.023 1.00 36.95 343 GLY C N 1
ATOM 7044 C CA . GLY C 1 304 ? 3.829 49.760 125.604 1.00 29.26 343 GLY C CA 1
ATOM 7045 C C . GLY C 1 304 ? 3.076 48.621 124.941 1.00 33.89 343 GLY C C 1
ATOM 7046 O O . GLY C 1 304 ? 2.575 48.766 123.825 1.00 35.32 343 GLY C O 1
ATOM 7047 N N . VAL C 1 305 ? 2.997 47.487 125.634 1.00 27.31 344 VAL C N 1
ATOM 7048 C CA . VAL C 1 305 ? 2.279 46.320 125.128 1.00 31.23 344 VAL C CA 1
ATOM 7049 C C . VAL C 1 305 ? 0.787 46.607 124.980 1.00 32.75 344 VAL C C 1
ATOM 7050 O O . VAL C 1 305 ? 0.182 46.297 123.950 1.00 29.15 344 VAL C O 1
ATOM 7054 N N . VAL C 1 306 ? 0.199 47.197 126.017 1.00 27.96 345 VAL C N 1
ATOM 7055 C CA . VAL C 1 306 ? -1.217 47.549 125.993 1.00 28.46 345 VAL C CA 1
ATOM 7056 C C . VAL C 1 306 ? -1.490 48.637 124.953 1.00 25.25 345 VAL C C 1
ATOM 7057 O O . VAL C 1 306 ? -2.536 48.637 124.310 1.00 30.18 345 VAL C O 1
ATOM 7061 N N . TYR C 1 307 ? -0.540 49.548 124.772 1.00 26.09 346 TYR C N 1
ATOM 7062 C CA . TYR C 1 307 ? -0.685 50.592 123.764 1.00 28.87 346 TYR C CA 1
ATOM 7063 C C . TYR C 1 307 ? -0.885 49.998 122.369 1.00 30.47 346 TYR C C 1
ATOM 7064 O O . TYR C 1 307 ? -1.731 50.460 121.600 1.00 31.33 346 TYR C O 1
ATOM 7073 N N A GLN C 1 308 ? -0.107 48.969 122.049 0.27 28.68 347 GLN C N 1
ATOM 7074 N N B GLN C 1 308 ? -0.098 48.978 122.045 0.73 29.82 347 GLN C N 1
ATOM 7075 C CA A GLN C 1 308 ? -0.172 48.343 120.732 0.27 26.10 347 GLN C CA 1
ATOM 7076 C CA B GLN C 1 308 ? -0.184 48.354 120.731 0.73 25.69 347 GLN C CA 1
ATOM 7077 C C A GLN C 1 308 ? -1.458 47.542 120.540 0.27 24.56 347 GLN C C 1
ATOM 7078 C C B GLN C 1 308 ? -1.519 47.638 120.568 0.73 24.52 347 GLN C C 1
ATOM 7079 O O A GLN C 1 308 ? -1.974 47.448 119.428 0.27 24.40 347 GLN C O 1
ATOM 7080 O O B GLN C 1 308 ? -2.128 47.697 119.503 0.73 24.78 347 GLN C O 1
ATOM 7091 N N . LEU C 1 309 ? -1.969 46.967 121.625 1.00 22.04 348 LEU C N 1
ATOM 7092 C CA . LEU C 1 309 ? -3.226 46.226 121.580 1.00 23.37 348 LEU C CA 1
ATOM 7093 C C . LEU C 1 309 ? -4.390 47.166 121.325 1.00 24.71 348 LEU C C 1
ATOM 7094 O O . LEU C 1 309 ? -5.233 46.916 120.459 1.00 24.80 348 LEU C O 1
ATOM 7099 N N . VAL C 1 310 ? -4.432 48.248 122.096 1.00 25.03 349 VAL C N 1
ATOM 7100 C CA . VAL C 1 310 ? -5.474 49.249 121.952 1.00 24.97 349 VAL C CA 1
ATOM 7101 C C . VAL C 1 310 ? -5.397 49.901 120.568 1.00 29.08 349 VAL C C 1
ATOM 7102 O O . VAL C 1 310 ? -6.421 50.112 119.916 1.00 23.60 349 VAL C O 1
ATOM 7106 N N . GLY C 1 311 ? -4.182 50.197 120.117 1.00 22.68 350 GLY C N 1
ATOM 7107 C CA . GLY C 1 311 ? -3.979 50.757 118.788 1.00 27.03 350 GLY C CA 1
ATOM 7108 C C . GLY C 1 311 ? -4.526 49.867 117.681 1.00 24.56 350 GLY C C 1
ATOM 7109 O O . GLY C 1 311 ? -5.147 50.347 116.737 1.00 24.43 350 GLY C O 1
ATOM 7110 N N . GLY C 1 312 ? -4.307 48.562 117.797 1.00 24.85 351 GLY C N 1
ATOM 7111 C CA . GLY C 1 312 ? -4.786 47.634 116.787 1.00 19.81 351 GLY C CA 1
ATOM 7112 C C . GLY C 1 312 ? -6.302 47.541 116.757 1.00 25.07 351 GLY C C 1
ATOM 7113 O O . GLY C 1 312 ? -6.902 47.411 115.692 1.00 19.83 351 GLY C O 1
ATOM 7114 N N . LEU C 1 313 ? -6.926 47.602 117.931 1.00 21.74 352 LEU C N 1
ATOM 7115 C CA . LEU C 1 313 ? -8.384 47.561 118.026 1.00 19.67 352 LEU C CA 1
ATOM 7116 C C . LEU C 1 313 ? -9.010 48.833 117.446 1.00 23.16 352 LEU C C 1
ATOM 7117 O O . LEU C 1 313 ? -10.047 48.776 116.788 1.00 27.22 352 LEU C O 1
ATOM 7122 N N . ARG C 1 314 ? -8.382 49.977 117.704 1.00 21.09 353 ARG C N 1
ATOM 7123 C CA . ARG C 1 314 ? -8.819 51.242 117.111 1.00 21.92 353 ARG C CA 1
ATOM 7124 C C . ARG C 1 314 ? -8.787 51.175 115.590 1.00 22.42 353 ARG C C 1
ATOM 7125 O O . ARG C 1 314 ? -9.734 51.587 114.918 1.00 28.69 353 ARG C O 1
ATOM 7133 N N . SER C 1 315 ? -7.686 50.658 115.055 1.00 24.22 354 SER C N 1
ATOM 7134 C CA . SER C 1 315 ? -7.549 50.456 113.613 1.00 26.10 354 SER C CA 1
ATOM 7135 C C . SER C 1 315 ? -8.680 49.586 113.065 1.00 23.53 354 SER C C 1
ATOM 7136 O O . SER C 1 315 ? -9.283 49.905 112.038 1.00 27.79 354 SER C O 1
ATOM 7139 N N . CYS C 1 316 ? -8.963 48.493 113.767 1.00 22.49 355 CYS C N 1
ATOM 7140 C CA . CYS C 1 316 ? -10.046 47.581 113.402 1.00 23.25 355 CYS C CA 1
ATOM 7141 C C . CYS C 1 316 ? -11.390 48.291 113.342 1.00 25.12 355 CYS C C 1
ATOM 7142 O O . CYS C 1 316 ? -12.138 48.156 112.372 1.00 22.51 355 CYS C O 1
ATOM 7145 N N . MET C 1 317 ? -11.694 49.051 114.387 1.00 25.78 356 MET C N 1
ATOM 7146 C CA . MET C 1 317 ? -12.978 49.727 114.472 1.00 24.06 356 MET C CA 1
ATOM 7147 C C . MET C 1 317 ? -13.080 50.829 113.414 1.00 25.32 356 MET C C 1
ATOM 7148 O O . MET C 1 317 ? -14.164 51.103 112.897 1.00 23.14 356 MET C O 1
ATOM 7153 N N . GLY C 1 318 ? -11.944 51.430 113.069 1.00 21.77 357 GLY C N 1
ATOM 7154 C CA . GLY C 1 318 ? -11.883 52.357 111.952 1.00 22.62 357 GLY C CA 1
ATOM 7155 C C . GLY C 1 318 ? -12.210 51.689 110.622 1.00 26.43 357 GLY C C 1
ATOM 7156 O O . GLY C 1 318 ? -12.960 52.241 109.820 1.00 24.48 357 GLY C O 1
ATOM 7157 N N . TYR C 1 319 ? -11.651 50.499 110.385 1.00 23.14 358 TYR C N 1
ATOM 7158 C CA . TYR C 1 319 ? -11.922 49.753 109.153 1.00 22.44 358 TYR C CA 1
ATOM 7159 C C . TYR C 1 319 ? -13.393 49.378 109.047 1.00 22.86 358 TYR C C 1
ATOM 7160 O O . TYR C 1 319 ? -13.937 49.288 107.951 1.00 21.26 358 TYR C O 1
ATOM 7169 N N . LEU C 1 320 ? -14.028 49.153 110.193 1.00 20.63 359 LEU C N 1
ATOM 7170 C CA . LEU C 1 320 ? -15.420 48.716 110.216 1.00 20.75 359 LEU C CA 1
ATOM 7171 C C . LEU C 1 320 ? -16.402 49.866 110.456 1.00 21.89 359 LEU C C 1
ATOM 7172 O O . LEU C 1 320 ? -17.585 49.638 110.699 1.00 33.12 359 LEU C O 1
ATOM 7177 N N . GLY C 1 321 ? -15.911 51.099 110.363 1.00 22.70 360 GLY C N 1
ATOM 7178 C CA . GLY C 1 321 ? -16.751 52.280 110.495 1.00 24.08 360 GLY C CA 1
ATOM 7179 C C . GLY C 1 321 ? -17.589 52.316 111.762 1.00 31.74 360 GLY C C 1
ATOM 7180 O O . GLY C 1 321 ? -18.721 52.801 111.756 1.00 26.73 360 GLY C O 1
ATOM 7181 N N . SER C 1 322 ? -17.031 51.802 112.852 1.00 23.73 361 SER C N 1
ATOM 7182 C CA . SER C 1 322 ? -17.757 51.707 114.116 1.00 27.52 361 SER C CA 1
ATOM 7183 C C . SER C 1 322 ? -17.110 52.572 115.184 1.00 26.05 361 SER C C 1
ATOM 7184 O O . SER C 1 322 ? -15.961 52.339 115.558 1.00 26.80 361 SER C O 1
ATOM 7187 N N . ALA C 1 323 ? -17.851 53.564 115.675 1.00 26.41 362 ALA C N 1
ATOM 7188 C CA . ALA C 1 323 ? -17.314 54.520 116.634 1.00 27.45 362 ALA C CA 1
ATOM 7189 C C . ALA C 1 323 ? -17.441 54.021 118.069 1.00 31.97 362 ALA C C 1
ATOM 7190 O O . ALA C 1 323 ? -16.987 54.682 119.000 1.00 30.36 362 ALA C O 1
ATOM 7192 N N . SER C 1 324 ? -18.066 52.861 118.243 1.00 29.73 363 SER C N 1
ATOM 7193 C CA . SER C 1 324 ? -18.238 52.269 119.566 1.00 27.64 363 SER C CA 1
ATOM 7194 C C . SER C 1 324 ? -18.386 50.763 119.436 1.00 27.26 363 SER C C 1
ATOM 7195 O O . SER C 1 324 ? -18.565 50.247 118.334 1.00 27.62 363 SER C O 1
ATOM 7198 N N . ILE C 1 325 ? -18.304 50.052 120.553 1.00 25.85 364 ILE C N 1
ATOM 7199 C CA . ILE C 1 325 ? -18.419 48.602 120.509 1.00 25.72 364 ILE C CA 1
ATOM 7200 C C . ILE C 1 325 ? -19.843 48.215 120.130 1.00 26.68 364 ILE C C 1
ATOM 7201 O O . ILE C 1 325 ? -20.059 47.257 119.381 1.00 30.09 364 ILE C O 1
ATOM 7206 N N . GLU C 1 326 ? -20.805 48.994 120.612 1.00 27.01 365 GLU C N 1
ATOM 7207 C CA . GLU C 1 326 ? -22.209 48.786 120.274 1.00 36.80 365 GLU C CA 1
ATOM 7208 C C . GLU C 1 326 ? -22.428 48.843 118.764 1.00 33.54 365 GLU C C 1
ATOM 7209 O O . GLU C 1 326 ? -23.127 48.007 118.195 1.00 34.91 365 GLU C O 1
ATOM 7215 N N . GLU C 1 327 ? -21.823 49.834 118.119 1.00 31.10 366 GLU C N 1
ATOM 7216 C CA . GLU C 1 327 ? -21.945 49.986 116.675 1.00 29.73 366 GLU C CA 1
ATOM 7217 C C . GLU C 1 327 ? -21.226 48.839 115.966 1.00 27.17 366 GLU C C 1
ATOM 7218 O O . GLU C 1 327 ? -21.692 48.335 114.942 1.00 28.23 366 GLU C O 1
ATOM 7224 N N . LEU C 1 328 ? -20.093 48.426 116.522 1.00 26.22 367 LEU C N 1
ATOM 7225 C CA . LEU C 1 328 ? -19.342 47.299 115.987 1.00 27.33 367 LEU C CA 1
ATOM 7226 C C . LEU C 1 328 ? -20.200 46.027 115.949 1.00 29.97 367 LEU C C 1
ATOM 7227 O O . LEU C 1 328 ? -20.192 45.307 114.953 1.00 29.17 367 LEU C O 1
ATOM 7232 N N . TRP C 1 329 ? -20.952 45.767 117.019 1.00 26.18 368 TRP C N 1
ATOM 7233 C CA . TRP C 1 329 ? -21.844 44.601 117.072 1.00 28.97 368 TRP C CA 1
ATOM 7234 C C . TRP C 1 329 ? -22.872 44.615 115.947 1.00 32.32 368 TRP C C 1
ATOM 7235 O O . TRP C 1 329 ? -23.249 43.567 115.417 1.00 25.79 368 TRP C O 1
ATOM 7246 N N . LYS C 1 330 ? -23.329 45.814 115.605 1.00 24.77 369 LYS C N 1
ATOM 7247 C CA . LYS C 1 330 ? -24.359 46.002 114.592 1.00 31.99 369 LYS C CA 1
ATOM 7248 C C . LYS C 1 330 ? -23.814 45.906 113.165 1.00 26.24 369 LYS C C 1
ATOM 7249 O O . LYS C 1 330 ? -24.496 45.402 112.279 1.00 31.81 369 LYS C O 1
ATOM 7255 N N . LYS C 1 331 ? -22.591 46.384 112.947 1.00 23.68 370 LYS C N 1
ATOM 7256 C CA . LYS C 1 331 ? -22.069 46.540 111.587 1.00 23.18 370 LYS C CA 1
ATOM 7257 C C . LYS C 1 331 ? -21.097 45.451 111.146 1.00 22.18 370 LYS C C 1
ATOM 7258 O O . LYS C 1 331 ? -20.788 45.344 109.959 1.00 21.74 370 LYS C O 1
ATOM 7264 N N . SER C 1 332 ? -20.605 44.656 112.090 1.00 21.34 371 SER C N 1
ATOM 7265 C CA . SER C 1 332 ? -19.542 43.703 111.794 1.00 29.57 371 SER C CA 1
ATOM 7266 C C . SER C 1 332 ? -20.011 42.499 110.984 1.00 25.65 371 SER C C 1
ATOM 7267 O O . SER C 1 332 ? -21.098 41.965 111.205 1.00 25.79 371 SER C O 1
ATOM 7270 N N . SER C 1 333 ? -19.162 42.079 110.053 1.00 23.67 372 SER C N 1
ATOM 7271 C CA . SER C 1 333 ? -19.323 40.812 109.348 1.00 21.04 372 SER C CA 1
ATOM 7272 C C . SER C 1 333 ? -17.938 40.211 109.173 1.00 24.71 372 SER C C 1
ATOM 7273 O O . SER C 1 333 ? -16.939 40.917 109.302 1.00 22.59 372 SER C O 1
ATOM 7276 N N . TYR C 1 334 ? -17.860 38.915 108.890 1.00 25.14 373 TYR C N 1
ATOM 7277 C CA . TYR C 1 334 ? -16.557 38.314 108.642 1.00 21.74 373 TYR C CA 1
ATOM 7278 C C . TYR C 1 334 ? -16.596 37.303 107.507 1.00 24.05 373 TYR C C 1
ATOM 7279 O O . TYR C 1 334 ? -17.664 36.875 107.071 1.00 21.40 373 TYR C O 1
ATOM 7288 N N . VAL C 1 335 ? -15.415 36.939 107.023 1.00 22.93 374 VAL C N 1
ATOM 7289 C CA . VAL C 1 335 ? -15.289 35.915 105.997 1.00 23.56 374 VAL C CA 1
ATOM 7290 C C . VAL C 1 335 ? -14.414 34.786 106.543 1.00 20.07 374 VAL C C 1
ATOM 7291 O O . VAL C 1 335 ? -13.466 35.047 107.277 1.00 24.17 374 VAL C O 1
ATOM 7295 N N . GLU C 1 336 ? -14.753 33.535 106.225 1.00 24.64 375 GLU C N 1
ATOM 7296 C CA . GLU C 1 336 ? -13.907 32.396 106.586 1.00 25.72 375 GLU C CA 1
ATOM 7297 C C . GLU C 1 336 ? -12.719 32.280 105.639 1.00 29.74 375 GLU C C 1
ATOM 7298 O O . GLU C 1 336 ? -12.877 32.417 104.426 1.00 31.75 375 GLU C O 1
ATOM 7304 N N . ILE C 1 337 ? -11.535 32.002 106.177 1.00 25.11 376 ILE C N 1
ATOM 7305 C CA . ILE C 1 337 ? -10.360 31.841 105.326 1.00 34.00 376 ILE C CA 1
ATOM 7306 C C . ILE C 1 337 ? -9.709 30.467 105.489 1.00 40.79 376 ILE C C 1
ATOM 7307 O O . ILE C 1 337 ? -10.023 29.723 106.418 1.00 40.08 376 ILE C O 1
ATOM 7312 N N . THR C 1 338 ? -8.810 30.139 104.566 1.00 35.43 377 THR C N 1
ATOM 7313 C CA . THR C 1 338 ? -8.037 28.902 104.624 1.00 40.30 377 THR C CA 1
ATOM 7314 C C . THR C 1 338 ? -6.843 29.083 105.550 1.00 44.73 377 THR C C 1
ATOM 7315 O O . THR C 1 338 ? -6.189 30.121 105.517 1.00 43.93 377 THR C O 1
ATOM 7319 N N . THR C 1 339 ? -6.563 28.083 106.379 1.00 54.76 378 THR C N 1
ATOM 7320 C CA . THR C 1 339 ? -5.397 28.133 107.255 1.00 64.65 378 THR C CA 1
ATOM 7321 C C . THR C 1 339 ? -4.653 26.801 107.241 1.00 69.01 378 THR C C 1
ATOM 7322 O O . THR C 1 339 ? -3.689 26.623 106.497 1.00 70.04 378 THR C O 1
ATOM 7326 N N . ASP C 1 349 ? 7.881 34.944 100.385 1.00 70.83 388 ASP C N 1
ATOM 7327 C CA . ASP C 1 349 ? 9.333 34.840 100.472 1.00 73.27 388 ASP C CA 1
ATOM 7328 C C . ASP C 1 349 ? 9.973 36.158 100.909 1.00 68.82 388 ASP C C 1
ATOM 7329 O O . ASP C 1 349 ? 11.086 36.487 100.499 1.00 72.02 388 ASP C O 1
ATOM 7334 N N . VAL C 1 350 ? 9.256 36.909 101.737 1.00 63.29 389 VAL C N 1
ATOM 7335 C CA . VAL C 1 350 ? 9.803 38.116 102.342 1.00 59.13 389 VAL C CA 1
ATOM 7336 C C . VAL C 1 350 ? 10.283 37.801 103.751 1.00 59.67 389 VAL C C 1
ATOM 7337 O O . VAL C 1 350 ? 9.489 37.467 104.630 1.00 60.59 389 VAL C O 1
ATOM 7341 N N . GLU C 1 351 ? 11.591 37.909 103.958 1.00 59.38 390 GLU C N 1
ATOM 7342 C CA . GLU C 1 351 ? 12.200 37.526 105.223 1.00 58.53 390 GLU C CA 1
ATOM 7343 C C . GLU C 1 351 ? 12.312 38.719 106.170 1.00 62.56 390 GLU C C 1
ATOM 7344 O O . GLU C 1 351 ? 13.041 39.674 105.901 1.00 66.31 390 GLU C O 1
ATOM 7350 N N . ILE C 1 352 ? 11.574 38.655 107.275 1.00 60.86 391 ILE C N 1
ATOM 7351 C CA . ILE C 1 352 ? 11.527 39.745 108.247 1.00 62.87 391 ILE C CA 1
ATOM 7352 C C . ILE C 1 352 ? 12.880 39.938 108.923 1.00 62.71 391 ILE C C 1
ATOM 7353 O O . ILE C 1 352 ? 13.583 38.969 109.210 1.00 67.30 391 ILE C O 1
ATOM 7358 N N . VAL C 1 353 ? 13.246 41.193 109.167 1.00 60.58 392 VAL C N 1
ATOM 7359 C CA . VAL C 1 353 ? 14.526 41.512 109.790 1.00 63.18 392 VAL C CA 1
ATOM 7360 C C . VAL C 1 353 ? 14.510 41.183 111.280 1.00 64.27 392 VAL C C 1
ATOM 7361 O O . VAL C 1 353 ? 13.446 41.116 111.898 1.00 64.69 392 VAL C O 1
ATOM 7365 N N . MET D 1 4 ? -22.973 29.047 110.066 1.00 70.78 1 MET D N 1
ATOM 7366 C CA . MET D 1 4 ? -23.345 28.885 111.467 1.00 73.75 1 MET D CA 1
ATOM 7367 C C . MET D 1 4 ? -23.533 30.238 112.143 1.00 70.66 1 MET D C 1
ATOM 7368 O O . MET D 1 4 ? -24.397 30.399 113.004 1.00 75.44 1 MET D O 1
ATOM 7373 N N . GLY D 1 5 ? -22.715 31.208 111.747 1.00 66.73 2 GLY D N 1
ATOM 7374 C CA . GLY D 1 5 ? -22.834 32.559 112.263 1.00 63.53 2 GLY D CA 1
ATOM 7375 C C . GLY D 1 5 ? -23.593 33.454 111.302 1.00 56.67 2 GLY D C 1
ATOM 7376 O O . GLY D 1 5 ? -23.431 33.350 110.087 1.00 44.64 2 GLY D O 1
ATOM 7377 N N . THR D 1 6 ? -24.428 34.332 111.848 1.00 59.29 3 THR D N 1
ATOM 7378 C CA . THR D 1 6 ? -25.209 35.254 111.030 1.00 57.30 3 THR D CA 1
ATOM 7379 C C . THR D 1 6 ? -24.307 36.285 110.352 1.00 45.41 3 THR D C 1
ATOM 7380 O O . THR D 1 6 ? -24.630 36.804 109.284 1.00 45.65 3 THR D O 1
ATOM 7384 N N . LYS D 1 7 ? -23.165 36.561 110.974 1.00 40.13 4 LYS D N 1
ATOM 7385 C CA . LYS D 1 7 ? -22.208 37.527 110.443 1.00 32.84 4 LYS D CA 1
ATOM 7386 C C . LYS D 1 7 ? -21.231 36.896 109.449 1.00 32.57 4 LYS D C 1
ATOM 7387 O O . LYS D 1 7 ? -20.362 37.576 108.902 1.00 30.61 4 LYS D O 1
ATOM 7393 N N . ASN D 1 8 ? -21.376 35.594 109.225 1.00 28.05 5 ASN D N 1
ATOM 7394 C CA . ASN D 1 8 ? -20.512 34.861 108.308 1.00 27.08 5 ASN D CA 1
ATOM 7395 C C . ASN D 1 8 ? -20.984 35.058 106.865 1.00 30.36 5 ASN D C 1
ATOM 7396 O O . ASN D 1 8 ? -22.035 34.553 106.481 1.00 28.56 5 ASN D O 1
ATOM 7401 N N . ILE D 1 9 ? -20.215 35.794 106.069 1.00 28.22 6 ILE D N 1
ATOM 7402 C CA . ILE D 1 9 ? -20.619 36.072 104.691 1.00 37.93 6 ILE D CA 1
ATOM 7403 C C . ILE D 1 9 ? -20.162 34.984 103.724 1.00 36.53 6 ILE D C 1
ATOM 7404 O O . ILE D 1 9 ? -20.436 35.059 102.527 1.00 39.03 6 ILE D O 1
ATOM 7409 N N . GLY D 1 10 ? -19.458 33.980 104.238 1.00 31.05 7 GLY D N 1
ATOM 7410 C CA . GLY D 1 10 ? -19.035 32.862 103.414 1.00 33.67 7 GLY D CA 1
ATOM 7411 C C . GLY D 1 10 ? -17.536 32.642 103.399 1.00 28.53 7 GLY D C 1
ATOM 7412 O O . GLY D 1 10 ? -16.797 33.272 104.149 1.00 26.61 7 GLY D O 1
ATOM 7413 N N . LYS D 1 11 ? -17.091 31.737 102.534 1.00 27.28 8 LYS D N 1
ATOM 7414 C CA . LYS D 1 11 ? -15.689 31.344 102.460 1.00 30.97 8 LYS D CA 1
ATOM 7415 C C . LYS D 1 11 ? -14.927 32.230 101.480 1.00 32.80 8 LYS D C 1
ATOM 7416 O O . LYS D 1 11 ? -15.392 32.479 100.373 1.00 33.65 8 LYS D O 1
ATOM 7422 N N . GLY D 1 12 ? -13.758 32.710 101.894 1.00 30.11 9 GLY D N 1
ATOM 7423 C CA . GLY D 1 12 ? -12.943 33.551 101.041 1.00 24.90 9 GLY D CA 1
ATOM 7424 C C . GLY D 1 12 ? -11.754 32.807 100.468 1.00 27.40 9 GLY D C 1
ATOM 7425 O O . GLY D 1 12 ? -11.066 32.072 101.178 1.00 26.63 9 GLY D O 1
ATOM 7426 N N . LEU D 1 13 ? -11.504 33.006 99.179 1.00 25.09 10 LEU D N 1
ATOM 7427 C CA . LEU D 1 13 ? -10.406 32.319 98.508 1.00 22.98 10 LEU D CA 1
ATOM 7428 C C . LEU D 1 13 ? -9.255 33.258 98.178 1.00 20.22 10 LEU D C 1
ATOM 7429 O O . LEU D 1 13 ? -9.472 34.377 97.724 1.00 16.63 10 LEU D O 1
ATOM 7434 N N . THR D 1 14 ? -8.029 32.804 98.416 1.00 18.77 11 THR D N 1
ATOM 7435 C CA . THR D 1 14 ? -6.862 33.522 97.924 1.00 21.02 11 THR D CA 1
ATOM 7436 C C . THR D 1 14 ? -6.300 32.770 96.712 1.00 25.85 11 THR D C 1
ATOM 7437 O O . THR D 1 14 ? -6.872 31.758 96.294 1.00 17.57 11 THR D O 1
ATOM 7441 N N . PHE D 1 15 ? -5.189 33.255 96.156 1.00 17.10 12 PHE D N 1
ATOM 7442 C CA . PHE D 1 15 ? -4.604 32.664 94.949 1.00 24.71 12 PHE D CA 1
ATOM 7443 C C . PHE D 1 15 ? -4.273 31.181 95.140 1.00 22.95 12 PHE D C 1
ATOM 7444 O O . PHE D 1 15 ? -4.508 30.366 94.248 1.00 19.77 12 PHE D O 1
ATOM 7452 N N . GLU D 1 16 ? -3.732 30.838 96.306 1.00 19.20 13 GLU D N 1
ATOM 7453 C CA . GLU D 1 16 ? -3.326 29.462 96.602 1.00 21.03 13 GLU D CA 1
ATOM 7454 C C . GLU D 1 16 ? -4.496 28.481 96.606 1.00 23.86 13 GLU D C 1
ATOM 7455 O O . GLU D 1 16 ? -4.316 27.293 96.340 1.00 28.55 13 GLU D O 1
ATOM 7461 N N . ASP D 1 17 ? -5.688 28.988 96.902 1.00 26.89 14 ASP D N 1
ATOM 7462 C CA . ASP D 1 17 ? -6.885 28.159 97.043 1.00 30.99 14 ASP D CA 1
ATOM 7463 C C . ASP D 1 17 ? -7.465 27.644 95.718 1.00 27.59 14 ASP D C 1
ATOM 7464 O O . ASP D 1 17 ? -8.319 26.759 95.719 1.00 27.20 14 ASP D O 1
ATOM 7469 N N . ILE D 1 18 ? -7.034 28.203 94.591 1.00 20.51 15 ILE D N 1
ATOM 7470 C CA . ILE D 1 18 ? -7.676 27.871 93.320 1.00 24.22 15 ILE D CA 1
ATOM 7471 C C . ILE D 1 18 ? -6.698 27.468 92.210 1.00 23.45 15 ILE D C 1
ATOM 7472 O O . ILE D 1 18 ? -5.497 27.707 92.305 1.00 19.93 15 ILE D O 1
ATOM 7477 N N . LEU D 1 19 ? -7.235 26.835 91.172 1.00 21.20 16 LEU D N 1
ATOM 7478 C CA . LEU D 1 19 ? -6.482 26.506 89.963 1.00 19.03 16 LEU D CA 1
ATOM 7479 C C . LEU D 1 19 ? -7.376 26.749 88.761 1.00 20.01 16 LEU D C 1
ATOM 7480 O O . LEU D 1 19 ? -8.558 26.401 88.781 1.00 21.62 16 LEU D O 1
ATOM 7485 N N . LEU D 1 20 ? -6.821 27.352 87.716 1.00 20.79 17 LEU D N 1
ATOM 7486 C CA . LEU D 1 20 ? -7.597 27.634 86.520 1.00 17.09 17 LEU D CA 1
ATOM 7487 C C . LEU D 1 20 ? -7.752 26.375 85.669 1.00 17.80 17 LEU D C 1
ATOM 7488 O O . LEU D 1 20 ? -6.808 25.607 85.506 1.00 18.99 17 LEU D O 1
ATOM 7493 N N . VAL D 1 21 ? -8.956 26.185 85.134 1.00 15.43 18 VAL D N 1
ATOM 7494 C CA . VAL D 1 21 ? -9.299 25.028 84.325 1.00 18.49 18 VAL D CA 1
ATOM 7495 C C . VAL D 1 21 ? -9.072 25.328 82.837 1.00 25.18 18 VAL D C 1
ATOM 7496 O O . VAL D 1 21 ? -9.539 26.351 82.331 1.00 26.60 18 VAL D O 1
ATOM 7500 N N . PRO D 1 22 ? -8.341 24.441 82.138 1.00 23.41 19 PRO D N 1
ATOM 7501 C CA . PRO D 1 22 ? -8.075 24.594 80.700 1.00 23.40 19 PRO D CA 1
ATOM 7502 C C . PRO D 1 22 ? -9.341 24.522 79.854 1.00 23.21 19 PRO D C 1
ATOM 7503 O O . PRO D 1 22 ? -10.242 23.736 80.165 1.00 22.34 19 PRO D O 1
ATOM 7507 N N . ASN D 1 23 ? -9.392 25.330 78.796 1.00 20.03 20 ASN D N 1
ATOM 7508 C CA . ASN D 1 23 ? -10.456 25.280 77.803 1.00 22.41 20 ASN D CA 1
ATOM 7509 C C . ASN D 1 23 ? -9.918 24.786 76.465 1.00 26.36 20 ASN D C 1
ATOM 7510 O O . ASN D 1 23 ? -8.704 24.710 76.274 1.00 24.71 20 ASN D O 1
ATOM 7515 N N . TYR D 1 24 ? -10.817 24.463 75.543 1.00 23.56 21 TYR D N 1
ATOM 7516 C CA . TYR D 1 24 ? -10.432 24.273 74.141 1.00 24.95 21 TYR D CA 1
ATOM 7517 C C . TYR D 1 24 ? -9.668 25.500 73.638 1.00 28.73 21 TYR D C 1
ATOM 7518 O O . TYR D 1 24 ? -10.125 26.629 73.794 1.00 29.07 21 TYR D O 1
ATOM 7527 N N . SER D 1 25 ? -8.500 25.280 73.050 1.00 28.11 22 SER D N 1
ATOM 7528 C CA . SER D 1 25 ? -7.659 26.391 72.627 1.00 30.31 22 SER D CA 1
ATOM 7529 C C . SER D 1 25 ? -7.255 26.298 71.161 1.00 29.18 22 SER D C 1
ATOM 7530 O O . SER D 1 25 ? -6.844 25.245 70.686 1.00 27.00 22 SER D O 1
ATOM 7533 N N . GLU D 1 26 ? -7.364 27.406 70.442 1.00 28.22 23 GLU D N 1
ATOM 7534 C CA . GLU D 1 26 ? -6.784 27.465 69.114 1.00 33.10 23 GLU D CA 1
ATOM 7535 C C . GLU D 1 26 ? -5.885 28.688 68.997 1.00 37.10 23 GLU D C 1
ATOM 7536 O O . GLU D 1 26 ? -5.681 29.213 67.911 1.00 37.39 23 GLU D O 1
ATOM 7542 N N . VAL D 1 27 ? -5.339 29.130 70.126 1.00 33.30 24 VAL D N 1
ATOM 7543 C CA . VAL D 1 27 ? -4.356 30.203 70.111 1.00 35.45 24 VAL D CA 1
ATOM 7544 C C . VAL D 1 27 ? -3.135 29.796 70.937 1.00 34.49 24 VAL D C 1
ATOM 7545 O O . VAL D 1 27 ? -3.256 29.131 71.968 1.00 35.43 24 VAL D O 1
ATOM 7549 N N . LEU D 1 28 ? -1.956 30.172 70.452 1.00 32.52 25 LEU D N 1
ATOM 7550 C CA . LEU D 1 28 ? -0.699 29.871 71.123 1.00 27.95 25 LEU D CA 1
ATOM 7551 C C . LEU D 1 28 ? -0.336 30.974 72.111 1.00 34.93 25 LEU D C 1
ATOM 7552 O O . LEU D 1 28 ? -0.735 32.123 71.926 1.00 35.09 25 LEU D O 1
ATOM 7557 N N . PRO D 1 29 ? 0.429 30.631 73.159 1.00 35.52 26 PRO D N 1
ATOM 7558 C CA . PRO D 1 29 ? 0.904 31.627 74.126 1.00 29.99 26 PRO D CA 1
ATOM 7559 C C . PRO D 1 29 ? 1.549 32.860 73.481 1.00 30.26 26 PRO D C 1
ATOM 7560 O O . PRO D 1 29 ? 1.272 33.975 73.912 1.00 24.52 26 PRO D O 1
ATOM 7564 N N A ARG D 1 30 ? 2.376 32.656 72.457 0.53 31.13 27 ARG D N 1
ATOM 7565 N N B ARG D 1 30 ? 2.377 32.671 72.457 0.47 31.17 27 ARG D N 1
ATOM 7566 C CA A ARG D 1 30 ? 3.057 33.765 71.791 0.53 32.09 27 ARG D CA 1
ATOM 7567 C CA B ARG D 1 30 ? 3.056 33.808 71.834 0.47 32.09 27 ARG D CA 1
ATOM 7568 C C A ARG D 1 30 ? 2.081 34.686 71.065 0.53 33.27 27 ARG D C 1
ATOM 7569 C C B ARG D 1 30 ? 2.148 34.596 70.890 0.47 33.34 27 ARG D C 1
ATOM 7570 O O A ARG D 1 30 ? 2.396 35.845 70.793 0.53 34.33 27 ARG D O 1
ATOM 7571 O O B ARG D 1 30 ? 2.578 35.582 70.292 0.47 35.74 27 ARG D O 1
ATOM 7586 N N . GLU D 1 31 ? 0.895 34.169 70.760 1.00 32.45 28 GLU D N 1
ATOM 7587 C CA . GLU D 1 31 ? -0.067 34.890 69.927 1.00 35.00 28 GLU D CA 1
ATOM 7588 C C . GLU D 1 31 ? -1.061 35.754 70.712 1.00 34.43 28 GLU D C 1
ATOM 7589 O O . GLU D 1 31 ? -1.697 36.636 70.140 1.00 33.43 28 GLU D O 1
ATOM 7595 N N . VAL D 1 32 ? -1.207 35.499 72.007 1.00 27.79 29 VAL D N 1
ATOM 7596 C CA . VAL D 1 32 ? -2.218 36.207 72.790 1.00 26.73 29 VAL D CA 1
ATOM 7597 C C . VAL D 1 32 ? -1.876 37.693 72.937 1.00 27.32 29 VAL D C 1
ATOM 7598 O O . VAL D 1 32 ? -0.707 38.084 72.936 1.00 23.62 29 VAL D O 1
ATOM 7602 N N . SER D 1 33 ? -2.909 38.518 73.048 1.00 29.78 30 SER D N 1
ATOM 7603 C CA . SER D 1 33 ? -2.723 39.941 73.301 1.00 29.85 30 SER D CA 1
ATOM 7604 C C . SER D 1 33 ? -2.889 40.232 74.790 1.00 26.91 30 SER D C 1
ATOM 7605 O O . SER D 1 33 ? -3.891 39.843 75.399 1.00 26.11 30 SER D O 1
ATOM 7608 N N . LEU D 1 34 ? -1.897 40.909 75.365 1.00 24.75 31 LEU D N 1
ATOM 7609 C CA . LEU D 1 34 ? -1.895 41.252 76.783 1.00 29.34 31 LEU D CA 1
ATOM 7610 C C . LEU D 1 34 ? -2.285 42.706 77.028 1.00 30.89 31 LEU D C 1
ATOM 7611 O O . LEU D 1 34 ? -2.182 43.194 78.151 1.00 28.47 31 LEU D O 1
ATOM 7616 N N A GLU D 1 35 ? -2.722 43.392 75.977 0.55 26.60 32 GLU D N 1
ATOM 7617 N N B GLU D 1 35 ? -2.729 43.389 75.976 0.45 26.98 32 GLU D N 1
ATOM 7618 C CA A GLU D 1 35 ? -3.152 44.780 76.102 0.55 27.93 32 GLU D CA 1
ATOM 7619 C CA B GLU D 1 35 ? -3.161 44.780 76.092 0.45 28.02 32 GLU D CA 1
ATOM 7620 C C A GLU D 1 35 ? -4.350 44.897 77.039 0.55 28.94 32 GLU D C 1
ATOM 7621 C C B GLU D 1 35 ? -4.352 44.896 77.039 0.45 28.73 32 GLU D C 1
ATOM 7622 O O A GLU D 1 35 ? -5.222 44.028 77.059 0.55 26.42 32 GLU D O 1
ATOM 7623 O O B GLU D 1 35 ? -5.223 44.026 77.066 0.45 26.63 32 GLU D O 1
ATOM 7634 N N . THR D 1 36 ? -4.386 45.975 77.814 1.00 29.03 33 THR D N 1
ATOM 7635 C CA . THR D 1 36 ? -5.427 46.153 78.812 1.00 28.89 33 THR D CA 1
ATOM 7636 C C . THR D 1 36 ? -5.632 47.624 79.143 1.00 30.79 33 THR D C 1
ATOM 7637 O O . THR D 1 36 ? -4.885 48.490 78.689 1.00 29.56 33 THR D O 1
ATOM 7641 N N . LYS D 1 37 ? -6.654 47.903 79.939 1.00 29.14 34 LYS D N 1
ATOM 7642 C CA . LYS D 1 37 ? -6.888 49.257 80.403 1.00 31.04 34 LYS D CA 1
ATOM 7643 C C . LYS D 1 37 ? -6.371 49.402 81.826 1.00 28.15 34 LYS D C 1
ATOM 7644 O O . LYS D 1 37 ? -6.707 48.606 82.700 1.00 26.52 34 LYS D O 1
ATOM 7650 N N . LEU D 1 38 ? -5.526 50.403 82.040 1.00 25.93 35 LEU D N 1
ATOM 7651 C CA . LEU D 1 38 ? -5.099 50.777 83.378 1.00 24.95 35 LEU D CA 1
ATOM 7652 C C . LEU D 1 38 ? -6.233 51.531 84.055 1.00 27.06 35 LEU D C 1
ATOM 7653 O O . LEU D 1 38 ? -6.672 51.183 85.150 1.00 27.07 35 LEU D O 1
ATOM 7658 N N . THR D 1 39 ? -6.685 52.582 83.382 1.00 28.35 36 THR D N 1
ATOM 7659 C CA . THR D 1 39 ? -7.867 53.330 83.773 1.00 34.80 36 THR D CA 1
ATOM 7660 C C . THR D 1 39 ? -8.764 53.393 82.551 1.00 33.81 36 THR D C 1
ATOM 7661 O O . THR D 1 39 ? -8.397 52.878 81.497 1.00 32.44 36 THR D O 1
ATOM 7665 N N . LYS D 1 40 ? -9.924 54.028 82.669 1.00 35.63 37 LYS D N 1
ATOM 7666 C CA . LYS D 1 40 ? -10.847 54.058 81.540 1.00 44.86 37 LYS D CA 1
ATOM 7667 C C . LYS D 1 40 ? -10.324 54.918 80.381 1.00 40.26 37 LYS D C 1
ATOM 7668 O O . LYS D 1 40 ? -10.797 54.789 79.255 1.00 42.17 37 LYS D O 1
ATOM 7674 N N . ASN D 1 41 ? -9.331 55.765 80.644 1.00 39.25 38 ASN D N 1
ATOM 7675 C CA . ASN D 1 41 ? -8.750 56.599 79.589 1.00 41.46 38 ASN D CA 1
ATOM 7676 C C . ASN D 1 41 ? -7.262 56.348 79.327 1.00 39.58 38 ASN D C 1
ATOM 7677 O O . ASN D 1 41 ? -6.643 57.057 78.534 1.00 42.30 38 ASN D O 1
ATOM 7682 N N . VAL D 1 42 ? -6.684 55.355 79.998 1.00 34.39 39 VAL D N 1
ATOM 7683 C CA . VAL D 1 42 ? -5.275 55.021 79.798 1.00 30.02 39 VAL D CA 1
ATOM 7684 C C . VAL D 1 42 ? -5.093 53.522 79.579 1.00 31.93 39 VAL D C 1
ATOM 7685 O O . VAL D 1 42 ? -5.542 52.714 80.394 1.00 24.38 39 VAL D O 1
ATOM 7689 N N . SER D 1 43 ? -4.420 53.157 78.489 1.00 27.40 40 SER D N 1
ATOM 7690 C CA . SER D 1 43 ? -4.174 51.750 78.167 1.00 31.26 40 SER D CA 1
ATOM 7691 C C . SER D 1 43 ? -2.710 51.340 78.361 1.00 34.29 40 SER D C 1
ATOM 7692 O O . SER D 1 43 ? -1.816 52.184 78.352 1.00 32.69 40 SER D O 1
ATOM 7695 N N . LEU D 1 44 ? -2.481 50.039 78.537 1.00 32.05 41 LEU D N 1
ATOM 7696 C CA . LEU D 1 44 ? -1.134 49.482 78.681 1.00 29.20 41 LEU D CA 1
ATOM 7697 C C . LEU D 1 44 ? -0.942 48.320 77.709 1.00 30.48 41 LEU D C 1
ATOM 7698 O O . LEU D 1 44 ? -1.916 47.728 77.249 1.00 26.68 41 LEU D O 1
ATOM 7703 N N . LYS D 1 45 ? 0.310 47.984 77.410 1.00 28.25 42 LYS D N 1
ATOM 7704 C CA . LYS D 1 45 ? 0.600 46.859 76.522 1.00 31.78 42 LYS D CA 1
ATOM 7705 C C . LYS D 1 45 ? 0.691 45.547 77.305 1.00 27.39 42 LYS D C 1
ATOM 7706 O O . LYS D 1 45 ? 0.417 44.474 76.772 1.00 30.63 42 LYS D O 1
ATOM 7712 N N . ILE D 1 46 ? 1.093 45.634 78.569 1.00 24.36 43 ILE D N 1
ATOM 7713 C CA . ILE D 1 46 ? 1.036 44.483 79.460 1.00 22.21 43 ILE D CA 1
ATOM 7714 C C . ILE D 1 46 ? 0.373 44.934 80.759 1.00 28.55 43 ILE D C 1
ATOM 7715 O O . ILE D 1 46 ? 0.436 46.115 81.106 1.00 26.09 43 ILE D O 1
ATOM 7720 N N . PRO D 1 47 ? -0.289 44.005 81.466 1.00 23.57 44 PRO D N 1
ATOM 7721 C CA . PRO D 1 47 ? -1.071 44.377 82.654 1.00 24.06 44 PRO D CA 1
ATOM 7722 C C . PRO D 1 47 ? -0.282 44.372 83.963 1.00 27.33 44 PRO D C 1
ATOM 7723 O O . PRO D 1 47 ? -0.788 43.865 84.962 1.00 31.71 44 PRO D O 1
ATOM 7727 N N . LEU D 1 48 ? 0.927 44.923 83.960 1.00 25.41 45 LEU D N 1
ATOM 7728 C CA . LEU D 1 48 ? 1.752 44.955 85.161 1.00 23.32 45 LEU D CA 1
ATOM 7729 C C . LEU D 1 48 ? 2.025 46.392 85.608 1.00 22.89 45 LEU D C 1
ATOM 7730 O O . LEU D 1 48 ? 2.370 47.255 84.800 1.00 23.88 45 LEU D O 1
ATOM 7735 N N . ILE D 1 49 ? 1.848 46.626 86.903 1.00 19.57 46 ILE D N 1
ATOM 7736 C CA . ILE D 1 49 ? 2.115 47.911 87.542 1.00 19.50 46 ILE D CA 1
ATOM 7737 C C . ILE D 1 49 ? 3.062 47.689 88.716 1.00 24.82 46 ILE D C 1
ATOM 7738 O O . ILE D 1 49 ? 2.856 46.763 89.504 1.00 26.49 46 ILE D O 1
ATOM 7743 N N . SER D 1 50 ? 4.089 48.520 88.859 1.00 25.46 47 SER D N 1
ATOM 7744 C CA . SER D 1 50 ? 4.948 48.404 90.040 1.00 25.64 47 SER D CA 1
ATOM 7745 C C . SER D 1 50 ? 4.389 49.243 91.198 1.00 29.53 47 SER D C 1
ATOM 7746 O O . SER D 1 50 ? 3.895 50.352 90.990 1.00 32.47 47 SER D O 1
ATOM 7749 N N . SER D 1 51 ? 4.467 48.701 92.412 1.00 22.23 48 SER D N 1
ATOM 7750 C CA . SER D 1 51 ? 3.874 49.329 93.595 1.00 24.03 48 SER D CA 1
ATOM 7751 C C . SER D 1 51 ? 4.455 50.693 93.959 1.00 25.38 48 SER D C 1
ATOM 7752 O O . SER D 1 51 ? 5.656 50.937 93.811 1.00 23.36 48 SER D O 1
ATOM 7755 N N . ALA D 1 52 ? 3.590 51.566 94.466 1.00 24.31 49 ALA D N 1
ATOM 7756 C CA . ALA D 1 52 ? 3.993 52.883 94.950 1.00 25.38 49 ALA D CA 1
ATOM 7757 C C . ALA D 1 52 ? 4.618 52.815 96.349 1.00 27.03 49 ALA D C 1
ATOM 7758 O O . ALA D 1 52 ? 4.045 53.317 97.320 1.00 25.14 49 ALA D O 1
ATOM 7760 N N . MET D 1 53 ? 5.789 52.194 96.446 1.00 25.36 50 MET D N 1
ATOM 7761 C CA . MET D 1 53 ? 6.481 52.023 97.726 1.00 25.85 50 MET D CA 1
ATOM 7762 C C . MET D 1 53 ? 7.921 52.512 97.588 1.00 27.31 50 MET D C 1
ATOM 7763 O O . MET D 1 53 ? 8.483 52.467 96.493 1.00 28.94 50 MET D O 1
ATOM 7768 N N . ASP D 1 54 ? 8.527 52.975 98.679 1.00 29.06 51 ASP D N 1
ATOM 7769 C CA . ASP D 1 54 ? 9.858 53.579 98.578 1.00 28.47 51 ASP D CA 1
ATOM 7770 C C . ASP D 1 54 ? 10.991 52.554 98.486 1.00 33.42 51 ASP D C 1
ATOM 7771 O O . ASP D 1 54 ? 12.163 52.925 98.447 1.00 29.46 51 ASP D O 1
ATOM 7776 N N . THR D 1 55 ? 10.645 51.271 98.439 1.00 30.34 52 THR D N 1
ATOM 7777 C CA . THR D 1 55 ? 11.641 50.241 98.170 1.00 29.59 52 THR D CA 1
ATOM 7778 C C . THR D 1 55 ? 11.394 49.588 96.811 1.00 33.93 52 THR D C 1
ATOM 7779 O O . THR D 1 55 ? 12.048 48.605 96.457 1.00 32.16 52 THR D O 1
ATOM 7783 N N . VAL D 1 56 ? 10.463 50.146 96.041 1.00 30.66 53 VAL D N 1
ATOM 7784 C CA . VAL D 1 56 ? 10.073 49.532 94.777 1.00 25.67 53 VAL D CA 1
ATOM 7785 C C . VAL D 1 56 ? 10.147 50.472 93.566 1.00 31.70 53 VAL D C 1
ATOM 7786 O O . VAL D 1 56 ? 10.816 50.158 92.581 1.00 30.64 53 VAL D O 1
ATOM 7790 N N . THR D 1 57 ? 9.470 51.617 93.627 1.00 29.18 54 THR D N 1
ATOM 7791 C CA . THR D 1 57 ? 9.324 52.440 92.428 1.00 24.60 54 THR D CA 1
ATOM 7792 C C . THR D 1 57 ? 9.768 53.893 92.558 1.00 30.45 54 THR D C 1
ATOM 7793 O O . THR D 1 57 ? 9.099 54.714 93.189 1.00 34.12 54 THR D O 1
ATOM 7797 N N . GLU D 1 58 ? 10.907 54.198 91.946 1.00 29.35 55 GLU D N 1
ATOM 7798 C CA . GLU D 1 58 ? 11.265 55.571 91.627 1.00 29.47 55 GLU D CA 1
ATOM 7799 C C . GLU D 1 58 ? 11.486 55.621 90.113 1.00 29.58 55 GLU D C 1
ATOM 7800 O O . GLU D 1 58 ? 11.028 54.725 89.409 1.00 27.64 55 GLU D O 1
ATOM 7806 N N . HIS D 1 59 ? 12.166 56.639 89.598 1.00 29.61 56 HIS D N 1
ATOM 7807 C CA . HIS D 1 59 ? 12.118 56.867 88.152 1.00 29.07 56 HIS D CA 1
ATOM 7808 C C . HIS D 1 59 ? 12.684 55.708 87.317 1.00 26.89 56 HIS D C 1
ATOM 7809 O O . HIS D 1 59 ? 12.141 55.396 86.263 1.00 33.88 56 HIS D O 1
ATOM 7816 N N . LEU D 1 60 ? 13.742 55.053 87.786 1.00 31.65 57 LEU D N 1
ATOM 7817 C CA . LEU D 1 60 ? 14.371 53.991 86.995 1.00 30.62 57 LEU D CA 1
ATOM 7818 C C . LEU D 1 60 ? 13.458 52.770 86.850 1.00 30.67 57 LEU D C 1
ATOM 7819 O O . LEU D 1 60 ? 13.385 52.163 85.777 1.00 27.49 57 LEU D O 1
ATOM 7824 N N . MET D 1 61 ? 12.764 52.414 87.927 1.00 23.24 58 MET D N 1
ATOM 7825 C CA . MET D 1 61 ? 11.777 51.341 87.875 1.00 30.08 58 MET D CA 1
ATOM 7826 C C . MET D 1 61 ? 10.632 51.722 86.943 1.00 30.34 58 MET D C 1
ATOM 7827 O O . MET D 1 61 ? 10.176 50.910 86.138 1.00 31.54 58 MET D O 1
ATOM 7832 N N . ALA D 1 62 ? 10.178 52.967 87.057 1.00 25.29 59 ALA D N 1
ATOM 7833 C CA . ALA D 1 62 ? 9.079 53.465 86.235 1.00 27.39 59 ALA D CA 1
ATOM 7834 C C . ALA D 1 62 ? 9.421 53.450 84.742 1.00 28.44 59 ALA D C 1
ATOM 7835 O O . ALA D 1 62 ? 8.568 53.134 83.912 1.00 30.82 59 ALA D O 1
ATOM 7837 N N . VAL D 1 63 ? 10.661 53.795 84.400 1.00 26.44 60 VAL D N 1
ATOM 7838 C CA . VAL D 1 63 ? 11.096 53.759 83.007 1.00 29.72 60 VAL D CA 1
ATOM 7839 C C . VAL D 1 63 ? 11.140 52.315 82.518 1.00 30.00 60 VAL D C 1
ATOM 7840 O O . VAL D 1 63 ? 10.650 52.002 81.433 1.00 33.63 60 VAL D O 1
ATOM 7844 N N . GLY D 1 64 ? 11.721 51.441 83.332 1.00 33.00 61 GLY D N 1
ATOM 7845 C CA . GLY D 1 64 ? 11.783 50.023 83.019 1.00 31.70 61 GLY D CA 1
ATOM 7846 C C . GLY D 1 64 ? 10.411 49.435 82.745 1.00 29.22 61 GLY D C 1
ATOM 7847 O O . GLY D 1 64 ? 10.211 48.770 81.731 1.00 27.35 61 GLY D O 1
ATOM 7848 N N . MET D 1 65 ? 9.463 49.696 83.640 1.00 22.65 62 MET D N 1
ATOM 7849 C CA . MET D 1 65 ? 8.094 49.209 83.477 1.00 26.00 62 MET D CA 1
ATOM 7850 C C . MET D 1 65 ? 7.440 49.748 82.211 1.00 24.32 62 MET D C 1
ATOM 7851 O O . MET D 1 65 ? 6.785 49.002 81.482 1.00 30.18 62 MET D O 1
ATOM 7856 N N . ALA D 1 66 ? 7.605 51.045 81.966 1.00 26.12 63 ALA D N 1
ATOM 7857 C CA . ALA D 1 66 ? 7.006 51.687 80.799 1.00 29.58 63 ALA D CA 1
ATOM 7858 C C . ALA D 1 66 ? 7.565 51.124 79.496 1.00 33.09 63 ALA D C 1
ATOM 7859 O O . ALA D 1 66 ? 6.817 50.893 78.546 1.00 30.05 63 ALA D O 1
ATOM 7861 N N . ARG D 1 67 ? 8.878 50.903 79.458 1.00 26.85 64 ARG D N 1
ATOM 7862 C CA . ARG D 1 67 ? 9.536 50.382 78.261 1.00 30.60 64 ARG D CA 1
ATOM 7863 C C . ARG D 1 67 ? 9.036 48.986 77.905 1.00 28.57 64 ARG D C 1
ATOM 7864 O O . ARG D 1 67 ? 9.008 48.607 76.733 1.00 33.32 64 ARG D O 1
ATOM 7872 N N . LEU D 1 68 ? 8.646 48.224 78.922 1.00 27.99 65 LEU D N 1
ATOM 7873 C CA . LEU D 1 68 ? 8.202 46.853 78.720 1.00 31.05 65 LEU D CA 1
ATOM 7874 C C . LEU D 1 68 ? 6.694 46.776 78.485 1.00 34.90 65 LEU D C 1
ATOM 7875 O O . LEU D 1 68 ? 6.152 45.698 78.253 1.00 35.12 65 LEU D O 1
ATOM 7880 N N . GLY D 1 69 ? 6.022 47.923 78.541 1.00 31.89 66 GLY D N 1
ATOM 7881 C CA . GLY D 1 69 ? 4.608 47.993 78.213 1.00 32.17 66 GLY D CA 1
ATOM 7882 C C . GLY D 1 69 ? 3.687 48.202 79.402 1.00 29.33 66 GLY D C 1
ATOM 7883 O O . GLY D 1 69 ? 2.463 48.275 79.243 1.00 25.44 66 GLY D O 1
ATOM 7884 N N . GLY D 1 70 ? 4.272 48.297 80.592 1.00 25.38 67 GLY D N 1
ATOM 7885 C CA . GLY D 1 70 ? 3.500 48.467 81.812 1.00 25.03 67 GLY D CA 1
ATOM 7886 C C . GLY D 1 70 ? 3.568 49.891 82.330 1.00 26.55 67 GLY D C 1
ATOM 7887 O O . GLY D 1 70 ? 3.658 50.841 81.554 1.00 23.05 67 GLY D O 1
ATOM 7888 N N . ILE D 1 71 ? 3.523 50.051 83.647 1.00 19.98 68 ILE D N 1
ATOM 7889 C CA . ILE D 1 71 ? 3.666 51.383 84.225 1.00 24.71 68 ILE D CA 1
ATOM 7890 C C . ILE D 1 71 ? 4.158 51.291 85.661 1.00 25.83 68 ILE D C 1
ATOM 7891 O O . ILE D 1 71 ? 3.953 50.280 86.335 1.00 28.20 68 ILE D O 1
ATOM 7896 N N . GLY D 1 72 ? 4.845 52.333 86.113 1.00 25.12 69 GLY D N 1
ATOM 7897 C CA . GLY D 1 72 ? 5.275 52.410 87.491 1.00 25.09 69 GLY D CA 1
ATOM 7898 C C . GLY D 1 72 ? 4.586 53.565 88.189 1.00 25.09 69 GLY D C 1
ATOM 7899 O O . GLY D 1 72 ? 4.321 54.592 87.569 1.00 26.25 69 GLY D O 1
ATOM 7900 N N . ILE D 1 73 ? 4.295 53.397 89.476 1.00 22.58 70 ILE D N 1
ATOM 7901 C CA . ILE D 1 73 ? 3.687 54.461 90.265 1.00 28.61 70 ILE D CA 1
ATOM 7902 C C . ILE D 1 73 ? 4.708 55.021 91.249 1.00 29.09 70 ILE D C 1
ATOM 7903 O O . ILE D 1 73 ? 5.083 54.342 92.202 1.00 26.97 70 ILE D O 1
ATOM 7908 N N . ILE D 1 74 ? 5.163 56.249 91.010 1.00 27.65 71 ILE D N 1
ATOM 7909 C CA . ILE D 1 74 ? 6.128 56.890 91.900 1.00 27.12 71 ILE D CA 1
ATOM 7910 C C . ILE D 1 74 ? 5.533 57.054 93.297 1.00 27.20 71 ILE D C 1
ATOM 7911 O O . ILE D 1 74 ? 4.425 57.566 93.449 1.00 29.68 71 ILE D O 1
ATOM 7916 N N . HIS D 1 75 ? 6.268 56.617 94.313 1.00 27.20 72 HIS D N 1
ATOM 7917 C CA . HIS D 1 75 ? 5.757 56.657 95.676 1.00 26.44 72 HIS D CA 1
ATOM 7918 C C . HIS D 1 75 ? 5.753 58.091 96.202 1.00 29.50 72 HIS D C 1
ATOM 7919 O O . HIS D 1 75 ? 6.351 58.981 95.594 1.00 26.21 72 HIS D O 1
ATOM 7926 N N . LYS D 1 76 ? 5.079 58.312 97.327 1.00 28.98 73 LYS D N 1
ATOM 7927 C CA . LYS D 1 76 ? 4.889 59.665 97.838 1.00 31.63 73 LYS D CA 1
ATOM 7928 C C . LYS D 1 76 ? 5.731 59.970 99.073 1.00 36.26 73 LYS D C 1
ATOM 7929 O O . LYS D 1 76 ? 5.688 61.084 99.592 1.00 36.47 73 LYS D O 1
ATOM 7935 N N . ASN D 1 77 ? 6.510 58.994 99.533 1.00 31.18 74 ASN D N 1
ATOM 7936 C CA . ASN D 1 77 ? 7.408 59.202 100.668 1.00 29.00 74 ASN D CA 1
ATOM 7937 C C . ASN D 1 77 ? 8.572 60.126 100.325 1.00 32.50 74 ASN D C 1
ATOM 7938 O O . ASN D 1 77 ? 9.736 59.749 100.457 1.00 36.56 74 ASN D O 1
ATOM 7943 N N . MET D 1 78 ? 8.242 61.335 99.883 1.00 31.41 75 MET D N 1
ATOM 7944 C CA . MET D 1 78 ? 9.221 62.353 99.533 1.00 33.41 75 MET D CA 1
ATOM 7945 C C . MET D 1 78 ? 8.484 63.677 99.346 1.00 35.52 75 MET D C 1
ATOM 7946 O O . MET D 1 78 ? 7.266 63.689 99.161 1.00 39.80 75 MET D O 1
ATOM 7951 N N . ASP D 1 79 ? 9.212 64.787 99.401 1.00 34.75 76 ASP D N 1
ATOM 7952 C CA . ASP D 1 79 ? 8.604 66.102 99.197 1.00 38.47 76 ASP D CA 1
ATOM 7953 C C . ASP D 1 79 ? 7.990 66.212 97.806 1.00 36.55 76 ASP D C 1
ATOM 7954 O O . ASP D 1 79 ? 8.326 65.437 96.911 1.00 34.85 76 ASP D O 1
ATOM 7959 N N . MET D 1 80 ? 7.089 67.172 97.628 1.00 46.95 77 MET D N 1
ATOM 7960 C CA . MET D 1 80 ? 6.380 67.326 96.360 1.00 49.96 77 MET D CA 1
ATOM 7961 C C . MET D 1 80 ? 7.338 67.573 95.197 1.00 44.81 77 MET D C 1
ATOM 7962 O O . MET D 1 80 ? 7.193 66.973 94.131 1.00 39.83 77 MET D O 1
ATOM 7967 N N . GLU D 1 81 ? 8.314 68.450 95.411 1.00 44.77 78 GLU D N 1
ATOM 7968 C CA . GLU D 1 81 ? 9.315 68.763 94.391 1.00 47.55 78 GLU D CA 1
ATOM 7969 C C . GLU D 1 81 ? 10.057 67.519 93.911 1.00 43.90 78 GLU D C 1
ATOM 7970 O O . GLU D 1 81 ? 10.318 67.362 92.718 1.00 39.92 78 GLU D O 1
ATOM 7976 N N . SER D 1 82 ? 10.398 66.639 94.846 1.00 43.47 79 SER D N 1
ATOM 7977 C CA . SER D 1 82 ? 11.140 65.431 94.509 1.00 38.33 79 SER D CA 1
ATOM 7978 C C . SER D 1 82 ? 10.288 64.466 93.689 1.00 38.68 79 SER D C 1
ATOM 7979 O O . SER D 1 82 ? 10.767 63.883 92.715 1.00 41.54 79 SER D O 1
ATOM 7982 N N . GLN D 1 83 ? 9.026 64.307 94.076 1.00 34.58 80 GLN D N 1
ATOM 7983 C CA . GLN D 1 83 ? 8.119 63.430 93.345 1.00 34.03 80 GLN D CA 1
ATOM 7984 C C . GLN D 1 83 ? 7.907 63.942 91.924 1.00 34.63 80 GLN D C 1
ATOM 7985 O O . GLN D 1 83 ? 7.935 63.168 90.965 1.00 36.34 80 GLN D O 1
ATOM 7991 N N . VAL D 1 84 ? 7.703 65.250 91.800 1.00 33.91 81 VAL D N 1
ATOM 7992 C CA . VAL D 1 84 ? 7.575 65.900 90.497 1.00 37.49 81 VAL D CA 1
ATOM 7993 C C . VAL D 1 84 ? 8.793 65.625 89.615 1.00 40.80 81 VAL D C 1
ATOM 7994 O O . VAL D 1 84 ? 8.653 65.267 88.446 1.00 44.58 81 VAL D O 1
ATOM 7998 N N . ASN D 1 85 ? 9.984 65.781 90.184 1.00 36.95 82 ASN D N 1
ATOM 7999 C CA . ASN D 1 85 ? 11.220 65.548 89.445 1.00 38.25 82 ASN D CA 1
ATOM 8000 C C . ASN D 1 85 ? 11.361 64.105 88.955 1.00 40.63 82 ASN D C 1
ATOM 8001 O O . ASN D 1 85 ? 11.857 63.868 87.854 1.00 37.98 82 ASN D O 1
ATOM 8006 N N . GLU D 1 86 ? 10.921 63.144 89.764 1.00 35.72 83 GLU D N 1
ATOM 8007 C CA . GLU D 1 86 ? 10.956 61.742 89.353 1.00 38.50 83 GLU D CA 1
ATOM 8008 C C . GLU D 1 86 ? 10.046 61.525 88.148 1.00 38.35 83 GLU D C 1
ATOM 8009 O O . GLU D 1 86 ? 10.425 60.854 87.187 1.00 39.12 83 GLU D O 1
ATOM 8015 N N . VAL D 1 87 ? 8.849 62.104 88.206 1.00 34.64 84 VAL D N 1
ATOM 8016 C CA . VAL D 1 87 ? 7.907 62.057 87.093 1.00 33.31 84 VAL D CA 1
ATOM 8017 C C . VAL D 1 87 ? 8.518 62.668 85.832 1.00 39.64 84 VAL D C 1
ATOM 8018 O O . VAL D 1 87 ? 8.407 62.103 84.740 1.00 40.67 84 VAL D O 1
ATOM 8022 N N . LEU D 1 88 ? 9.176 63.813 85.993 1.00 38.16 85 LEU D N 1
ATOM 8023 C CA . LEU D 1 88 ? 9.812 64.498 84.869 1.00 41.06 85 LEU D CA 1
ATOM 8024 C C . LEU D 1 88 ? 10.944 63.669 84.269 1.00 42.94 85 LEU D C 1
ATOM 8025 O O . LEU D 1 88 ? 11.159 63.699 83.058 1.00 44.66 85 LEU D O 1
ATOM 8030 N N . LYS D 1 89 ? 11.663 62.933 85.113 1.00 38.71 86 LYS D N 1
ATOM 8031 C CA . LYS D 1 89 ? 12.734 62.058 84.637 1.00 47.27 86 LYS D CA 1
ATOM 8032 C C . LYS D 1 89 ? 12.188 60.980 83.705 1.00 43.18 86 LYS D C 1
ATOM 8033 O O . LYS D 1 89 ? 12.780 60.688 82.666 1.00 41.08 86 LYS D O 1
ATOM 8039 N N . VAL D 1 90 ? 11.052 60.396 84.074 1.00 38.32 87 VAL D N 1
ATOM 8040 C CA . VAL D 1 90 ? 10.426 59.382 83.233 1.00 41.75 87 VAL D CA 1
ATOM 8041 C C . VAL D 1 90 ? 9.903 60.023 81.950 1.00 43.35 87 VAL D C 1
ATOM 8042 O O . VAL D 1 90 ? 10.081 59.488 80.853 1.00 41.10 87 VAL D O 1
ATOM 8046 N N . LYS D 1 91 ? 9.272 61.182 82.099 1.00 45.54 88 LYS D N 1
ATOM 8047 C CA . LYS D 1 91 ? 8.682 61.895 80.972 1.00 51.85 88 LYS D CA 1
ATOM 8048 C C . LYS D 1 91 ? 9.719 62.403 79.976 1.00 53.19 88 LYS D C 1
ATOM 8049 O O . LYS D 1 91 ? 9.468 62.421 78.773 1.00 60.32 88 LYS D O 1
ATOM 8055 N N . ASN D 1 92 ? 10.884 62.807 80.472 1.00 53.28 89 ASN D N 1
ATOM 8056 C CA . ASN D 1 92 ? 11.922 63.362 79.609 1.00 56.34 89 ASN D CA 1
ATOM 8057 C C . ASN D 1 92 ? 12.692 62.301 78.829 1.00 60.44 89 ASN D C 1
ATOM 8058 O O . ASN D 1 92 ? 13.523 62.625 77.989 1.00 62.55 89 ASN D O 1
ATOM 8063 N N . SER D 1 93 ? 12.419 61.034 79.109 1.00 68.99 90 SER D N 1
ATOM 8064 C CA . SER D 1 93 ? 13.035 59.952 78.354 1.00 75.63 90 SER D CA 1
ATOM 8065 C C . SER D 1 93 ? 11.986 59.248 77.506 1.00 74.09 90 SER D C 1
ATOM 8066 O O . SER D 1 93 ? 11.471 58.198 77.884 1.00 74.77 90 SER D O 1
ATOM 8069 N N . GLY D 1 94 ? 11.669 59.842 76.359 1.00 71.50 91 GLY D N 1
ATOM 8070 C CA . GLY D 1 94 ? 10.628 59.327 75.490 1.00 68.62 91 GLY D CA 1
ATOM 8071 C C . GLY D 1 94 ? 9.251 59.653 76.033 1.00 67.36 91 GLY D C 1
ATOM 8072 O O . GLY D 1 94 ? 9.110 60.053 77.189 1.00 71.00 91 GLY D O 1
ATOM 8073 N N . GLY D 1 95 ? 8.228 59.480 75.204 1.00 62.41 92 GLY D N 1
ATOM 8074 C CA . GLY D 1 95 ? 6.862 59.725 75.634 1.00 61.28 92 GLY D CA 1
ATOM 8075 C C . GLY D 1 95 ? 6.316 58.571 76.453 1.00 59.04 92 GLY D C 1
ATOM 8076 O O . GLY D 1 95 ? 5.321 57.951 76.080 1.00 63.50 92 GLY D O 1
ATOM 8077 N N . LEU D 1 96 ? 6.969 58.285 77.576 1.00 52.87 135 LEU D N 1
ATOM 8078 C CA . LEU D 1 96 ? 6.620 57.129 78.397 1.00 44.52 135 LEU D CA 1
ATOM 8079 C C . LEU D 1 96 ? 5.566 57.474 79.441 1.00 46.35 135 LEU D C 1
ATOM 8080 O O . LEU D 1 96 ? 5.584 58.564 80.019 1.00 45.47 135 LEU D O 1
ATOM 8085 N N . ARG D 1 97 ? 4.648 56.541 79.680 1.00 35.40 136 ARG D N 1
ATOM 8086 C CA . ARG D 1 97 ? 3.619 56.718 80.697 1.00 40.68 136 ARG D CA 1
ATOM 8087 C C . ARG D 1 97 ? 4.195 56.550 82.099 1.00 40.99 136 ARG D C 1
ATOM 8088 O O . ARG D 1 97 ? 5.174 55.831 82.295 1.00 31.95 136 ARG D O 1
ATOM 8096 N N . VAL D 1 98 ? 3.582 57.222 83.068 1.00 30.06 137 VAL D N 1
ATOM 8097 C CA . VAL D 1 98 ? 3.999 57.117 84.460 1.00 29.91 137 VAL D CA 1
ATOM 8098 C C . VAL D 1 98 ? 2.843 57.531 85.369 1.00 27.24 137 VAL D C 1
ATOM 8099 O O . VAL D 1 98 ? 2.002 58.347 84.987 1.00 28.55 137 VAL D O 1
ATOM 8103 N N . GLY D 1 99 ? 2.781 56.936 86.554 1.00 25.99 138 GLY D N 1
ATOM 8104 C CA . GLY D 1 99 ? 1.798 57.321 87.550 1.00 26.68 138 GLY D CA 1
ATOM 8105 C C . GLY D 1 99 ? 2.465 57.850 88.806 1.00 29.77 138 GLY D C 1
ATOM 8106 O O . GLY D 1 99 ? 3.684 57.740 88.964 1.00 29.70 138 GLY D O 1
ATOM 8107 N N . ALA D 1 100 ? 1.670 58.429 89.700 1.00 27.98 139 ALA D N 1
ATOM 8108 C CA . ALA D 1 100 ? 2.188 58.929 90.969 1.00 29.28 139 ALA D CA 1
ATOM 8109 C C . ALA D 1 100 ? 1.132 58.826 92.063 1.00 27.03 139 ALA D C 1
ATOM 8110 O O . ALA D 1 100 ? -0.054 59.065 91.828 1.00 23.21 139 ALA D O 1
ATOM 8112 N N . ALA D 1 101 ? 1.569 58.464 93.262 1.00 23.38 140 ALA D N 1
ATOM 8113 C CA . ALA D 1 101 ? 0.652 58.272 94.379 1.00 26.84 140 ALA D CA 1
ATOM 8114 C C . ALA D 1 101 ? 0.513 59.533 95.228 1.00 28.64 140 ALA D C 1
ATOM 8115 O O . ALA D 1 101 ? 1.474 60.279 95.414 1.00 28.66 140 ALA D O 1
ATOM 8117 N N . ILE D 1 102 ? -0.701 59.768 95.718 1.00 23.95 141 ILE D N 1
ATOM 8118 C CA . ILE D 1 102 ? -0.962 60.797 96.717 1.00 24.80 141 ILE D CA 1
ATOM 8119 C C . ILE D 1 102 ? -1.827 60.210 97.831 1.00 30.14 141 ILE D C 1
ATOM 8120 O O . ILE D 1 102 ? -2.429 59.146 97.661 1.00 30.18 141 ILE D O 1
ATOM 8125 N N . GLY D 1 103 ? -1.890 60.906 98.963 1.00 30.00 142 GLY D N 1
ATOM 8126 C CA . GLY D 1 103 ? -2.731 60.492 100.073 1.00 34.69 142 GLY D CA 1
ATOM 8127 C C . GLY D 1 103 ? -3.919 61.423 100.250 1.00 35.62 142 GLY D C 1
ATOM 8128 O O . GLY D 1 103 ? -4.079 62.377 99.483 1.00 28.45 142 GLY D O 1
ATOM 8129 N N . VAL D 1 104 ? -4.751 61.150 101.255 1.00 30.20 143 VAL D N 1
ATOM 8130 C CA . VAL D 1 104 ? -5.938 61.967 101.509 1.00 34.32 143 VAL D CA 1
ATOM 8131 C C . VAL D 1 104 ? -5.577 63.443 101.678 1.00 33.41 143 VAL D C 1
ATOM 8132 O O . VAL D 1 104 ? -4.561 63.779 102.287 1.00 37.20 143 VAL D O 1
ATOM 8136 N N . ASN D 1 105 ? -6.406 64.306 101.095 1.00 34.46 144 ASN D N 1
ATOM 8137 C CA . ASN D 1 105 ? -6.279 65.759 101.214 1.00 41.02 144 ASN D CA 1
ATOM 8138 C C . ASN D 1 105 ? -5.024 66.351 100.575 1.00 40.79 144 ASN D C 1
ATOM 8139 O O . ASN D 1 105 ? -4.724 67.523 100.782 1.00 34.77 144 ASN D O 1
ATOM 8144 N N . GLU D 1 106 ? -4.292 65.563 99.796 1.00 37.30 145 GLU D N 1
ATOM 8145 C CA . GLU D 1 106 ? -3.073 66.082 99.182 1.00 42.22 145 GLU D CA 1
ATOM 8146 C C . GLU D 1 106 ? -3.357 66.669 97.799 1.00 39.45 145 GLU D C 1
ATOM 8147 O O . GLU D 1 106 ? -2.833 66.203 96.783 1.00 32.44 145 GLU D O 1
ATOM 8153 N N . ILE D 1 107 ? -4.185 67.709 97.782 1.00 36.81 146 ILE D N 1
ATOM 8154 C CA . ILE D 1 107 ? -4.606 68.353 96.544 1.00 40.77 146 ILE D CA 1
ATOM 8155 C C . ILE D 1 107 ? -3.462 69.100 95.874 1.00 38.00 146 ILE D C 1
ATOM 8156 O O . ILE D 1 107 ? -3.317 69.057 94.654 1.00 43.46 146 ILE D O 1
ATOM 8161 N N . GLU D 1 108 ? -2.657 69.794 96.672 1.00 39.06 147 GLU D N 1
ATOM 8162 C CA . GLU D 1 108 ? -1.534 70.553 96.133 1.00 39.46 147 GLU D CA 1
ATOM 8163 C C . GLU D 1 108 ? -0.550 69.632 95.417 1.00 40.34 147 GLU D C 1
ATOM 8164 O O . GLU D 1 108 ? -0.109 69.922 94.305 1.00 37.13 147 GLU D O 1
ATOM 8170 N N . ARG D 1 109 ? -0.219 68.517 96.061 1.00 37.89 148 ARG D N 1
ATOM 8171 C CA . ARG D 1 109 ? 0.686 67.534 95.481 1.00 35.57 148 ARG D CA 1
ATOM 8172 C C . ARG D 1 109 ? 0.135 67.015 94.149 1.00 34.12 148 ARG D C 1
ATOM 8173 O O . ARG D 1 109 ? 0.850 66.969 93.151 1.00 36.87 148 ARG D O 1
ATOM 8181 N N . ALA D 1 110 ? -1.146 66.663 94.134 1.00 30.34 149 ALA D N 1
ATOM 8182 C CA . ALA D 1 110 ? -1.800 66.174 92.923 1.00 36.03 149 ALA D CA 1
ATOM 8183 C C . ALA D 1 110 ? -1.735 67.199 91.798 1.00 35.06 149 ALA D C 1
ATOM 8184 O O . ALA D 1 110 ? -1.417 66.856 90.662 1.00 34.14 149 ALA D O 1
ATOM 8186 N N . LYS D 1 111 ? -2.039 68.453 92.124 1.00 35.42 150 LYS D N 1
ATOM 8187 C CA . LYS D 1 111 ? -1.994 69.544 91.157 1.00 35.56 150 LYS D CA 1
ATOM 8188 C C . LYS D 1 111 ? -0.619 69.655 90.505 1.00 39.91 150 LYS D C 1
ATOM 8189 O O . LYS D 1 111 ? -0.512 69.773 89.285 1.00 43.50 150 LYS D O 1
ATOM 8195 N N . LEU D 1 112 ? 0.431 69.613 91.320 1.00 35.30 151 LEU D N 1
ATOM 8196 C CA . LEU D 1 112 ? 1.796 69.714 90.812 1.00 36.05 151 LEU D CA 1
ATOM 8197 C C . LEU D 1 112 ? 2.173 68.494 89.970 1.00 35.76 151 LEU D C 1
ATOM 8198 O O . LEU D 1 112 ? 2.898 68.613 88.982 1.00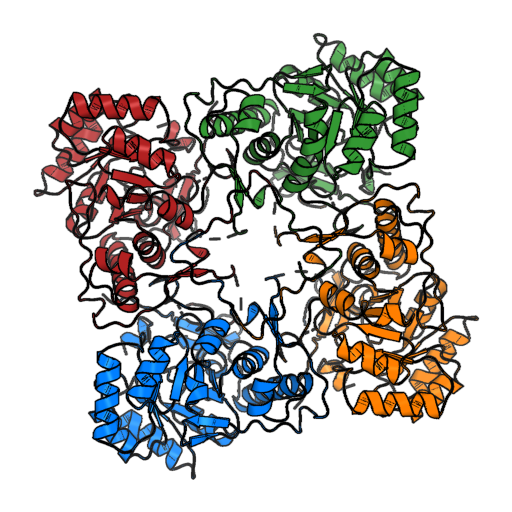 36.96 151 LEU D O 1
ATOM 8203 N N . LEU D 1 113 ? 1.685 67.323 90.362 1.00 32.43 152 LEU D N 1
ATOM 8204 C CA . LEU D 1 113 ? 1.949 66.112 89.597 1.00 31.15 152 LEU D CA 1
ATOM 8205 C C . LEU D 1 113 ? 1.270 66.173 88.226 1.00 37.70 152 LEU D C 1
ATOM 8206 O O . LEU D 1 113 ? 1.864 65.798 87.220 1.00 35.02 152 LEU D O 1
ATOM 8211 N N . VAL D 1 114 ? 0.032 66.658 88.192 1.00 36.66 153 VAL D N 1
ATOM 8212 C CA . VAL D 1 114 ? -0.704 66.788 86.939 1.00 36.45 153 VAL D CA 1
ATOM 8213 C C . VAL D 1 114 ? -0.016 67.782 86.000 1.00 40.76 153 VAL D C 1
ATOM 8214 O O . VAL D 1 114 ? 0.141 67.518 84.806 1.00 37.33 153 VAL D O 1
ATOM 8218 N N . GLU D 1 115 ? 0.406 68.917 86.550 1.00 36.06 154 GLU D N 1
ATOM 8219 C CA . GLU D 1 115 ? 1.151 69.909 85.782 1.00 47.56 154 GLU D CA 1
ATOM 8220 C C . GLU D 1 115 ? 2.471 69.341 85.263 1.00 46.72 154 GLU D C 1
ATOM 8221 O O . GLU D 1 115 ? 2.970 69.772 84.227 1.00 49.07 154 GLU D O 1
ATOM 8227 N N . ALA D 1 116 ? 3.028 68.371 85.981 1.00 41.79 155 ALA D N 1
ATOM 8228 C CA . ALA D 1 116 ? 4.284 67.746 85.570 1.00 47.75 155 ALA D CA 1
ATOM 8229 C C . ALA D 1 116 ? 4.061 66.696 84.483 1.00 47.60 155 ALA D C 1
ATOM 8230 O O . ALA D 1 116 ? 5.013 66.093 83.990 1.00 45.13 155 ALA D O 1
ATOM 8232 N N . GLY D 1 117 ? 2.801 66.471 84.125 1.00 47.32 156 GLY D N 1
ATOM 8233 C CA . GLY D 1 117 ? 2.466 65.599 83.015 1.00 40.15 156 GLY D CA 1
ATOM 8234 C C . GLY D 1 117 ? 2.237 64.143 83.375 1.00 40.27 156 GLY D C 1
ATOM 8235 O O . GLY D 1 117 ? 2.291 63.276 82.507 1.00 42.95 156 GLY D O 1
ATOM 8236 N N . VAL D 1 118 ? 1.977 63.863 84.648 1.00 38.26 157 VAL D N 1
ATOM 8237 C CA . VAL D 1 118 ? 1.730 62.490 85.075 1.00 32.72 157 VAL D CA 1
ATOM 8238 C C . VAL D 1 118 ? 0.469 61.964 84.375 1.00 33.48 157 VAL D C 1
ATOM 8239 O O . VAL D 1 118 ? -0.474 62.718 84.123 1.00 31.88 157 VAL D O 1
ATOM 8243 N N . ASP D 1 119 ? 0.466 60.681 84.027 1.00 34.48 158 ASP D N 1
ATOM 8244 C CA . ASP D 1 119 ? -0.636 60.113 83.248 1.00 34.60 158 ASP D CA 1
ATOM 8245 C C . ASP D 1 119 ? -1.802 59.658 84.115 1.00 33.35 158 ASP D C 1
ATOM 8246 O O . ASP D 1 119 ? -2.941 59.601 83.649 1.00 32.05 158 ASP D O 1
ATOM 8251 N N . VAL D 1 120 ? -1.520 59.332 85.372 1.00 25.95 159 VAL D N 1
ATOM 8252 C CA . VAL D 1 120 ? -2.564 58.897 86.288 1.00 27.35 159 VAL D CA 1
ATOM 8253 C C . VAL D 1 120 ? -2.179 59.211 87.733 1.00 29.54 159 VAL D C 1
ATOM 8254 O O . VAL D 1 120 ? -1.008 59.119 88.113 1.00 27.36 159 VAL D O 1
ATOM 8258 N N . ILE D 1 121 ? -3.168 59.615 88.523 1.00 24.86 160 ILE D N 1
ATOM 8259 C CA . ILE D 1 121 ? -2.984 59.808 89.955 1.00 28.48 160 ILE D CA 1
ATOM 8260 C C . ILE D 1 121 ? -3.526 58.594 90.691 1.00 29.03 160 ILE D C 1
ATOM 8261 O O . ILE D 1 121 ? -4.645 58.160 90.415 1.00 26.61 160 ILE D O 1
ATOM 8266 N N . VAL D 1 122 ? -2.741 58.041 91.615 1.00 25.04 161 VAL D N 1
ATOM 8267 C CA . VAL D 1 122 ? -3.228 56.958 92.470 1.00 22.57 161 VAL D CA 1
ATOM 8268 C C . VAL D 1 122 ? -3.505 57.476 93.879 1.00 25.46 161 VAL D C 1
ATOM 8269 O O . VAL D 1 122 ? -2.587 57.710 94.664 1.00 24.32 161 VAL D O 1
ATOM 8273 N N . LEU D 1 123 ? -4.782 57.668 94.181 1.00 23.41 162 LEU D N 1
ATOM 8274 C CA . LEU D 1 123 ? -5.210 58.091 95.508 1.00 24.52 162 LEU D CA 1
ATOM 8275 C C . LEU D 1 123 ? -5.300 56.869 96.419 1.00 28.91 162 LEU D C 1
ATOM 8276 O O . LEU D 1 123 ? -6.217 56.062 96.296 1.00 31.37 162 LEU D O 1
ATOM 8281 N N . ASP D 1 124 ? -4.331 56.737 97.320 1.00 37.56 163 ASP D N 1
ATOM 8282 C CA . ASP D 1 124 ? -4.193 55.549 98.153 1.00 40.33 163 ASP D CA 1
ATOM 8283 C C . ASP D 1 124 ? -4.551 55.780 99.608 1.00 36.64 163 ASP D C 1
ATOM 8284 O O . ASP D 1 124 ? -4.339 56.864 100.153 1.00 37.22 163 ASP D O 1
ATOM 8289 N N . SER D 1 125 ? -5.080 54.735 100.233 1.00 31.98 164 SER D N 1
ATOM 8290 C CA . SER D 1 125 ? -5.298 54.711 101.668 1.00 30.38 164 SER D CA 1
ATOM 8291 C C . SER D 1 125 ? -5.423 53.264 102.129 1.00 23.26 164 SER D C 1
ATOM 8292 O O . SER D 1 125 ? -5.844 52.404 101.363 1.00 22.02 164 SER D O 1
ATOM 8295 N N . ALA D 1 126 ? -5.050 53.000 103.377 1.00 23.70 165 ALA D N 1
ATOM 8296 C CA . ALA D 1 126 ? -5.273 51.686 103.975 1.00 24.07 165 ALA D CA 1
ATOM 8297 C C . ALA D 1 126 ? -6.747 51.297 103.870 1.00 28.06 165 ALA D C 1
ATOM 8298 O O . ALA D 1 126 ? -7.080 50.124 103.714 1.00 30.39 165 ALA D O 1
ATOM 8300 N N . HIS D 1 127 ? -7.620 52.299 103.939 1.00 23.39 166 HIS D N 1
ATOM 8301 C CA . HIS D 1 127 ? -9.065 52.089 103.896 1.00 23.00 166 HIS D CA 1
ATOM 8302 C C . HIS D 1 127 ? -9.713 53.033 102.883 1.00 24.70 166 HIS D C 1
ATOM 8303 O O . HIS D 1 127 ? -10.087 54.157 103.220 1.00 27.96 166 HIS D O 1
ATOM 8310 N N . GLY D 1 128 ? -9.838 52.573 101.642 1.00 22.65 167 GLY D N 1
ATOM 8311 C CA . GLY D 1 128 ? -10.371 53.391 100.566 1.00 23.90 167 GLY D CA 1
ATOM 8312 C C . GLY D 1 128 ? -11.828 53.791 100.721 1.00 28.70 167 GLY D C 1
ATOM 8313 O O . GLY D 1 128 ? -12.225 54.881 100.309 1.00 25.16 167 GLY D O 1
ATOM 8314 N N . HIS D 1 129 ? -12.634 52.922 101.322 1.00 21.95 168 HIS D N 1
ATOM 8315 C CA . HIS D 1 129 ? -14.055 53.216 101.480 1.00 24.11 168 HIS D CA 1
ATOM 8316 C C . HIS D 1 129 ? -14.308 54.112 102.690 1.00 28.07 168 HIS D C 1
ATOM 8317 O O . HIS D 1 129 ? -14.845 53.668 103.710 1.00 23.88 168 HIS D O 1
ATOM 8324 N N . SER D 1 130 ? -13.921 55.378 102.577 1.00 27.29 169 SER D N 1
ATOM 8325 C CA . SER D 1 130 ? -14.058 56.300 103.699 1.00 31.29 169 SER D CA 1
ATOM 8326 C C . SER D 1 130 ? -14.365 57.724 103.255 1.00 32.88 169 SER D C 1
ATOM 8327 O O . SER D 1 130 ? -14.102 58.109 102.113 1.00 27.47 169 SER D O 1
ATOM 8330 N N . LEU D 1 131 ? -14.912 58.497 104.187 1.00 28.03 170 LEU D N 1
ATOM 8331 C CA . LEU D 1 131 ? -15.335 59.868 103.938 1.00 36.10 170 LEU D CA 1
ATOM 8332 C C . LEU D 1 131 ? -14.211 60.735 103.379 1.00 34.57 170 LEU D C 1
ATOM 8333 O O . LEU D 1 131 ? -14.384 61.396 102.355 1.00 32.77 170 LEU D O 1
ATOM 8338 N N . ASN D 1 132 ? -13.061 60.718 104.047 1.00 31.45 171 ASN D N 1
ATOM 8339 C CA . ASN D 1 132 ? -11.911 61.511 103.625 1.00 34.22 171 ASN D CA 1
ATOM 8340 C C . ASN D 1 132 ? -11.432 61.190 102.210 1.00 33.23 171 ASN D C 1
ATOM 8341 O O . ASN D 1 132 ? -11.071 62.090 101.456 1.00 35.63 171 ASN D O 1
ATOM 8346 N N . ILE D 1 133 ? -11.426 59.910 101.856 1.00 27.47 172 ILE D N 1
ATOM 8347 C CA . ILE D 1 133 ? -11.022 59.496 100.518 1.00 30.30 172 ILE D CA 1
ATOM 8348 C C . ILE D 1 133 ? -11.987 60.019 99.460 1.00 32.23 172 ILE D C 1
ATOM 8349 O O . ILE D 1 133 ? -11.562 60.603 98.469 1.00 30.60 172 ILE D O 1
ATOM 8354 N N . ILE D 1 134 ? -13.283 59.809 99.679 1.00 28.15 173 ILE D N 1
ATOM 8355 C CA . ILE D 1 134 ? -14.305 60.271 98.748 1.00 28.80 173 ILE D CA 1
ATOM 8356 C C . ILE D 1 134 ? -14.232 61.783 98.550 1.00 29.07 173 ILE D C 1
ATOM 8357 O O . ILE D 1 134 ? -14.332 62.280 97.431 1.00 32.40 173 ILE D O 1
ATOM 8362 N N . ARG D 1 135 ? -14.041 62.510 99.643 1.00 29.86 174 ARG D N 1
ATOM 8363 C CA . ARG D 1 135 ? -13.927 63.961 99.576 1.00 34.08 174 ARG D CA 1
ATOM 8364 C C . ARG D 1 135 ? -12.733 64.386 98.724 1.00 32.78 174 ARG D C 1
ATOM 8365 O O . ARG D 1 135 ? -12.853 65.270 97.883 1.00 30.41 174 ARG D O 1
ATOM 8373 N N . THR D 1 136 ? -11.588 63.747 98.942 1.00 28.28 175 THR D N 1
ATOM 8374 C CA . THR D 1 136 ? -10.388 64.062 98.178 1.00 33.74 175 THR D CA 1
ATOM 8375 C C . THR D 1 136 ? -10.592 63.767 96.694 1.00 29.41 175 THR D C 1
ATOM 8376 O O . THR D 1 136 ? -10.166 64.540 95.836 1.00 31.09 175 THR D O 1
ATOM 8380 N N . LEU D 1 137 ? -11.247 62.648 96.402 1.00 26.53 176 LEU D N 1
ATOM 8381 C CA . LEU D 1 137 ? -11.542 62.262 95.025 1.00 29.46 176 LEU D CA 1
ATOM 8382 C C . LEU D 1 137 ? -12.399 63.313 94.321 1.00 33.68 176 LEU D C 1
ATOM 8383 O O . LEU D 1 137 ? -12.073 63.760 93.217 1.00 30.32 176 LEU D O 1
ATOM 8388 N N . LYS D 1 138 ? -13.491 63.712 94.967 1.00 32.08 177 LYS D N 1
ATOM 8389 C CA . LYS D 1 138 ? -14.397 64.698 94.389 1.00 37.79 177 LYS D CA 1
ATOM 8390 C C . LYS D 1 138 ? -13.699 66.037 94.188 1.00 39.15 177 LYS D C 1
ATOM 8391 O O . LYS D 1 138 ? -13.990 66.762 93.234 1.00 38.01 177 LYS D O 1
ATOM 8397 N N . GLU D 1 139 ? -12.772 66.360 95.085 1.00 35.90 178 GLU D N 1
ATOM 8398 C CA . GLU D 1 139 ? -12.056 67.625 94.997 1.00 38.62 178 GLU D CA 1
ATOM 8399 C C . GLU D 1 139 ? -11.086 67.609 93.820 1.00 38.43 178 GLU D C 1
ATOM 8400 O O . GLU D 1 139 ? -10.983 68.587 93.082 1.00 38.71 178 GLU D O 1
ATOM 8406 N N . ILE D 1 140 ? -10.384 66.495 93.641 1.00 35.75 179 ILE D N 1
ATOM 8407 C CA . ILE D 1 140 ? -9.477 66.345 92.509 1.00 36.78 179 ILE D CA 1
ATOM 8408 C C . ILE D 1 140 ? -10.231 66.435 91.183 1.00 38.17 179 ILE D C 1
ATOM 8409 O O . ILE D 1 140 ? -9.869 67.224 90.308 1.00 41.83 179 ILE D O 1
ATOM 8414 N N . LYS D 1 141 ? -11.292 65.644 91.052 1.00 35.71 180 LYS D N 1
ATOM 8415 C CA . LYS D 1 141 ? -12.066 65.592 89.813 1.00 37.10 180 LYS D CA 1
ATOM 8416 C C . LYS D 1 141 ? -12.664 66.943 89.415 1.00 41.43 180 LYS D C 1
ATOM 8417 O O . LYS D 1 141 ? -12.980 67.163 88.247 1.00 46.54 180 LYS D O 1
ATOM 8423 N N . SER D 1 142 ? -12.816 67.847 90.380 1.00 41.68 181 SER D N 1
ATOM 8424 C CA . SER D 1 142 ? -13.428 69.143 90.105 1.00 46.51 181 SER D CA 1
ATOM 8425 C C . SER D 1 142 ? -12.397 70.251 89.895 1.00 42.44 181 SER D C 1
ATOM 8426 O O . SER D 1 142 ? -12.703 71.279 89.297 1.00 44.63 181 SER D O 1
ATOM 8429 N N . LYS D 1 143 ? -11.176 70.044 90.381 1.00 43.77 182 LYS D N 1
ATOM 8430 C CA . LYS D 1 143 ? -10.139 71.071 90.277 1.00 46.46 182 LYS D CA 1
ATOM 8431 C C . LYS D 1 143 ? -9.169 70.814 89.124 1.00 46.54 182 LYS D C 1
ATOM 8432 O O . LYS D 1 143 ? -8.488 71.732 88.670 1.00 50.98 182 LYS D O 1
ATOM 8438 N N . MET D 1 144 ? -9.098 69.572 88.652 1.00 36.25 183 MET D N 1
ATOM 8439 C CA . MET D 1 144 ? -8.148 69.236 87.597 1.00 43.77 183 MET D CA 1
ATOM 8440 C C . MET D 1 144 ? -8.641 68.099 86.708 1.00 40.26 183 MET D C 1
ATOM 8441 O O . MET D 1 144 ? -9.550 67.356 87.073 1.00 39.82 183 MET D O 1
ATOM 8446 N N . ASN D 1 145 ? -8.038 67.979 85.531 1.00 40.47 184 ASN D N 1
ATOM 8447 C CA . ASN D 1 145 ? -8.415 66.946 84.576 1.00 42.63 184 ASN D CA 1
ATOM 8448 C C . ASN D 1 145 ? -7.384 65.831 84.517 1.00 37.30 184 ASN D C 1
ATOM 8449 O O . ASN D 1 145 ? -6.339 65.970 83.882 1.00 37.51 184 ASN D O 1
ATOM 8454 N N . ILE D 1 146 ? -7.676 64.727 85.191 1.00 34.50 185 ILE D N 1
ATOM 8455 C CA . ILE D 1 146 ? -6.790 63.578 85.158 1.00 37.10 185 ILE D CA 1
ATOM 8456 C C . ILE D 1 146 ? -7.522 62.326 85.612 1.00 34.87 185 ILE D C 1
ATOM 8457 O O . ILE D 1 146 ? -8.517 62.409 86.331 1.00 33.41 185 ILE D O 1
ATOM 8462 N N . ASP D 1 147 ? -7.037 61.171 85.167 1.00 29.25 186 ASP D N 1
ATOM 8463 C CA . ASP D 1 147 ? -7.560 59.895 85.633 1.00 33.29 186 ASP D CA 1
ATOM 8464 C C . ASP D 1 147 ? -7.077 59.584 87.044 1.00 33.68 186 ASP D C 1
ATOM 8465 O O . ASP D 1 147 ? -5.883 59.678 87.352 1.00 32.22 186 ASP D O 1
ATOM 8470 N N . VAL D 1 148 ? -8.015 59.214 87.905 1.00 26.04 187 VAL D N 1
ATOM 8471 C CA . VAL D 1 148 ? -7.682 58.878 89.275 1.00 26.49 187 VAL D CA 1
ATOM 8472 C C . VAL D 1 148 ? -8.011 57.421 89.571 1.00 23.91 187 VAL D C 1
ATOM 8473 O O . VAL D 1 148 ? -9.140 56.975 89.365 1.00 20.95 187 VAL D O 1
ATOM 8477 N N . ILE D 1 149 ? -7.006 56.682 90.027 1.00 27.72 188 ILE D N 1
ATOM 8478 C CA . ILE D 1 149 ? -7.209 55.351 90.587 1.00 27.17 188 ILE D CA 1
ATOM 8479 C C . ILE D 1 149 ? -7.357 55.484 92.099 1.00 25.28 188 ILE D C 1
ATOM 8480 O O . ILE D 1 149 ? -6.550 56.156 92.738 1.00 28.23 188 ILE D O 1
ATOM 8485 N N . VAL D 1 150 ? -8.386 54.855 92.665 1.00 25.90 189 VAL D N 1
ATOM 8486 C CA . VAL D 1 150 ? -8.636 54.921 94.105 1.00 21.60 189 VAL D CA 1
ATOM 8487 C C . VAL D 1 150 ? -8.638 53.528 94.756 1.00 24.58 189 VAL D C 1
ATOM 8488 O O . VAL D 1 150 ? -9.186 52.566 94.207 1.00 19.74 189 VAL D O 1
ATOM 8492 N N . GLY D 1 151 ? -8.011 53.430 95.925 1.00 22.27 190 GLY D N 1
ATOM 8493 C CA . GLY D 1 151 ? -7.955 52.186 96.672 1.00 28.27 190 GLY D CA 1
ATOM 8494 C C . GLY D 1 151 ? -7.500 52.441 98.097 1.00 27.28 190 GLY D C 1
ATOM 8495 O O . GLY D 1 151 ? -7.259 53.589 98.473 1.00 27.75 190 GLY D O 1
ATOM 8496 N N . ASN D 1 152 ? -7.393 51.384 98.898 1.00 29.60 191 ASN D N 1
ATOM 8497 C CA . ASN D 1 152 ? -7.762 50.040 98.474 1.00 25.95 191 ASN D CA 1
ATOM 8498 C C . ASN D 1 152 ? -9.121 49.643 99.044 1.00 25.01 191 ASN D C 1
ATOM 8499 O O . ASN D 1 152 ? -9.470 50.030 100.162 1.00 27.19 191 ASN D O 1
ATOM 8504 N N . VAL D 1 153 ? -9.890 48.889 98.265 1.00 21.59 192 VAL D N 1
ATOM 8505 C CA . VAL D 1 153 ? -11.209 48.430 98.695 1.00 22.24 192 VAL D CA 1
ATOM 8506 C C . VAL D 1 153 ? -11.361 46.921 98.470 1.00 26.13 192 VAL D C 1
ATOM 8507 O O . VAL D 1 153 ? -10.580 46.322 97.733 1.00 22.83 192 VAL D O 1
ATOM 8511 N N . VAL D 1 154 ? -12.361 46.306 99.101 1.00 19.16 193 VAL D N 1
ATOM 8512 C CA . VAL D 1 154 ? -12.593 44.874 98.919 1.00 21.20 193 VAL D CA 1
ATOM 8513 C C . VAL D 1 154 ? -14.074 44.504 98.814 1.00 24.63 193 VAL D C 1
ATOM 8514 O O . VAL D 1 154 ? -14.412 43.322 98.795 1.00 24.90 193 VAL D O 1
ATOM 8518 N N . THR D 1 155 ? -14.959 45.498 98.747 1.00 19.61 194 THR D N 1
ATOM 8519 C CA . THR D 1 155 ? -16.395 45.206 98.716 1.00 22.30 194 THR D CA 1
ATOM 8520 C C . THR D 1 155 ? -17.130 45.841 97.544 1.00 22.25 194 THR D C 1
ATOM 8521 O O . THR D 1 155 ? -16.664 46.819 96.952 1.00 21.28 194 THR D O 1
ATOM 8525 N N . GLU D 1 156 ? -18.306 45.290 97.246 1.00 22.62 195 GLU D N 1
ATOM 8526 C CA . GLU D 1 156 ? -19.169 45.794 96.182 1.00 24.81 195 GLU D CA 1
ATOM 8527 C C . GLU D 1 156 ? -19.641 47.218 96.458 1.00 27.10 195 GLU D C 1
ATOM 8528 O O . GLU D 1 156 ? -19.705 48.044 95.543 1.00 20.54 195 GLU D O 1
ATOM 8534 N N . GLU D 1 157 ? -19.986 47.495 97.716 1.00 20.99 196 GLU D N 1
ATOM 8535 C CA . GLU D 1 157 ? -20.479 48.814 98.111 1.00 21.42 196 GLU D CA 1
ATOM 8536 C C . GLU D 1 157 ? -19.415 49.886 97.930 1.00 23.23 196 GLU D C 1
ATOM 8537 O O . GLU D 1 157 ? -19.712 51.009 97.528 1.00 28.98 196 GLU D O 1
ATOM 8543 N N . ALA D 1 158 ? -18.175 49.531 98.247 1.00 22.96 197 ALA D N 1
ATOM 8544 C CA . ALA D 1 158 ? -17.054 50.453 98.128 1.00 23.89 197 ALA D CA 1
ATOM 8545 C C . ALA D 1 158 ? -16.789 50.774 96.669 1.00 23.98 197 ALA D C 1
ATOM 8546 O O . ALA D 1 158 ? -16.595 51.932 96.294 1.00 24.58 197 ALA D O 1
ATOM 8548 N N . THR D 1 159 ? -16.771 49.727 95.850 1.00 21.82 198 THR D N 1
ATOM 8549 C CA . THR D 1 159 ? -16.534 49.871 94.425 1.00 20.94 198 THR D CA 1
ATOM 8550 C C . THR D 1 159 ? -17.595 50.756 93.785 1.00 22.43 198 THR D C 1
ATOM 8551 O O . THR D 1 159 ? -17.285 51.610 92.956 1.00 24.55 198 THR D O 1
ATOM 8555 N N . LYS D 1 160 ? -18.849 50.561 94.180 1.00 20.29 199 LYS D N 1
ATOM 8556 C CA . LYS D 1 160 ? -19.936 51.333 93.591 1.00 21.33 199 LYS D CA 1
ATOM 8557 C C . LYS D 1 160 ? -19.833 52.805 93.983 1.00 29.28 199 LYS D C 1
ATOM 8558 O O . LYS D 1 160 ? -19.999 53.698 93.143 1.00 25.65 199 LYS D O 1
ATOM 8564 N N . GLU D 1 161 ? -19.543 53.057 95.253 1.00 26.30 200 GLU D N 1
ATOM 8565 C CA . GLU D 1 161 ? -19.495 54.429 95.743 1.00 27.17 200 GLU D CA 1
ATOM 8566 C C . GLU D 1 161 ? -18.344 55.209 95.109 1.00 26.97 200 GLU D C 1
ATOM 8567 O O . GLU D 1 161 ? -18.513 56.361 94.724 1.00 27.73 200 GLU D O 1
ATOM 8573 N N . LEU D 1 162 ? -17.183 54.575 94.983 1.00 26.23 201 LEU D N 1
ATOM 8574 C CA . LEU D 1 162 ? -16.032 55.242 94.391 1.00 28.00 201 LEU D CA 1
ATOM 8575 C C . LEU D 1 162 ? -16.268 55.559 92.912 1.00 33.04 201 LEU D C 1
ATOM 8576 O O . LEU D 1 162 ? -15.910 56.634 92.433 1.00 30.91 201 LEU D O 1
ATOM 8581 N N . ILE D 1 163 ? -16.886 54.628 92.197 1.00 32.37 202 ILE D N 1
ATOM 8582 C CA . ILE D 1 163 ? -17.214 54.839 90.793 1.00 26.32 202 ILE D CA 1
ATOM 8583 C C . ILE D 1 163 ? -18.202 55.993 90.617 1.00 32.16 202 ILE D C 1
ATOM 8584 O O . ILE D 1 163 ? -18.038 56.832 89.723 1.00 27.40 202 ILE D O 1
ATOM 8589 N N . GLU D 1 164 ? -19.211 56.045 91.484 1.00 30.24 203 GLU D N 1
ATOM 8590 C CA . GLU D 1 164 ? -20.222 57.098 91.418 1.00 34.59 203 GLU D CA 1
ATOM 8591 C C . GLU D 1 164 ? -19.615 58.474 91.661 1.00 32.78 203 GLU D C 1
ATOM 8592 O O . GLU D 1 164 ? -20.130 59.480 91.178 1.00 30.63 203 GLU D O 1
ATOM 8598 N N . ASN D 1 165 ? -18.519 58.516 92.411 1.00 31.97 204 ASN D N 1
ATOM 8599 C CA . ASN D 1 165 ? -17.863 59.783 92.707 1.00 35.37 204 ASN D CA 1
ATOM 8600 C C . ASN D 1 165 ? -16.696 60.081 91.765 1.00 33.68 204 ASN D C 1
ATOM 8601 O O . ASN D 1 165 ? -15.923 61.005 92.001 1.00 34.18 204 ASN D O 1
ATOM 8606 N N . GLY D 1 166 ? -16.577 59.293 90.701 1.00 32.59 205 GLY D N 1
ATOM 8607 C CA . GLY D 1 166 ? -15.685 59.631 89.603 1.00 33.67 205 GLY D CA 1
ATOM 8608 C C . GLY D 1 166 ? -14.367 58.885 89.492 1.00 32.73 205 GLY D C 1
ATOM 8609 O O . GLY D 1 166 ? -13.505 59.281 88.705 1.00 32.62 205 GLY D O 1
ATOM 8610 N N . ALA D 1 167 ? -14.191 57.815 90.264 1.00 24.64 206 ALA D N 1
ATOM 8611 C CA . ALA D 1 167 ? -12.970 57.022 90.160 1.00 34.36 206 ALA D CA 1
ATOM 8612 C C . ALA D 1 167 ? -12.837 56.460 88.744 1.00 31.75 206 ALA D C 1
ATOM 8613 O O . ALA D 1 167 ? -13.816 56.000 88.157 1.00 31.84 206 ALA D O 1
ATOM 8615 N N . ASP D 1 168 ? -11.630 56.516 88.192 1.00 26.92 207 ASP D N 1
ATOM 8616 C CA . ASP D 1 168 ? -11.395 56.032 86.833 1.00 30.86 207 ASP D CA 1
ATOM 8617 C C . ASP D 1 168 ? -10.783 54.640 86.858 1.00 29.47 207 ASP D C 1
ATOM 8618 O O . ASP D 1 168 ? -10.608 54.003 85.823 1.00 27.58 207 ASP D O 1
ATOM 8623 N N . GLY D 1 169 ? -10.463 54.176 88.059 1.00 25.99 208 GLY D N 1
ATOM 8624 C CA . GLY D 1 169 ? -9.963 52.831 88.263 1.00 23.96 208 GLY D CA 1
ATOM 8625 C C . GLY D 1 169 ? -10.124 52.484 89.728 1.00 24.38 208 GLY D C 1
ATOM 8626 O O . GLY D 1 169 ? -10.140 53.371 90.582 1.00 24.06 208 GLY D O 1
ATOM 8627 N N . ILE D 1 170 ? -10.250 51.196 90.022 1.00 19.73 209 ILE D N 1
ATOM 8628 C CA . ILE D 1 170 ? -10.466 50.745 91.389 1.00 19.49 209 ILE D CA 1
ATOM 8629 C C . ILE D 1 170 ? -9.357 49.795 91.812 1.00 26.32 209 ILE D C 1
ATOM 8630 O O . ILE D 1 170 ? -9.124 48.776 91.159 1.00 25.92 209 ILE D O 1
ATOM 8635 N N . LYS D 1 171 ? -8.661 50.124 92.894 1.00 19.01 210 LYS D N 1
ATOM 8636 C CA . LYS D 1 171 ? -7.571 49.270 93.336 1.00 18.64 210 LYS D CA 1
ATOM 8637 C C . LYS D 1 171 ? -8.011 48.383 94.496 1.00 26.96 210 LYS D C 1
ATOM 8638 O O . LYS D 1 171 ? -8.474 48.861 95.534 1.00 18.71 210 LYS D O 1
ATOM 8644 N N . VAL D 1 172 ? -7.858 47.079 94.304 1.00 23.42 211 VAL D N 1
ATOM 8645 C CA . VAL D 1 172 ? -8.412 46.097 95.222 1.00 21.55 211 VAL D CA 1
ATOM 8646 C C . VAL D 1 172 ? -7.326 45.366 96.002 1.00 23.05 211 VAL D C 1
ATOM 8647 O O . VAL D 1 172 ? -6.368 44.855 95.427 1.00 21.33 211 VAL D O 1
ATOM 8651 N N . GLY D 1 173 ? -7.474 45.319 97.321 1.00 24.67 212 GLY D N 1
ATOM 8652 C CA . GLY D 1 173 ? -6.536 44.573 98.135 1.00 20.54 212 GLY D CA 1
ATOM 8653 C C . GLY D 1 173 ? -6.372 45.099 99.544 1.00 21.40 212 GLY D C 1
ATOM 8654 O O . GLY D 1 173 ? -5.698 46.105 99.760 1.00 20.22 212 GLY D O 1
ATOM 8655 N N . ILE D 1 174 ? -6.997 44.418 100.502 1.00 18.78 213 ILE D N 1
ATOM 8656 C CA . ILE D 1 174 ? -6.741 44.673 101.919 1.00 22.65 213 ILE D CA 1
ATOM 8657 C C . ILE D 1 174 ? -6.490 43.333 102.592 1.00 27.66 213 ILE D C 1
ATOM 8658 O O . ILE D 1 174 ? -7.383 42.488 102.658 1.00 26.25 213 ILE D O 1
ATOM 8663 N N . GLY D 1 175 ? -5.261 43.119 103.052 1.00 30.60 214 GLY D N 1
ATOM 8664 C CA . GLY D 1 175 ? -4.869 41.808 103.534 1.00 38.85 214 GLY D CA 1
ATOM 8665 C C . GLY D 1 175 ? -3.804 41.006 102.782 1.00 40.52 214 GLY D C 1
ATOM 8666 O O . GLY D 1 175 ? -3.065 40.250 103.420 1.00 38.16 214 GLY D O 1
ATOM 8667 N N . PRO D 1 176 ? -3.705 41.144 101.440 1.00 34.24 215 PRO D N 1
ATOM 8668 C CA . PRO D 1 176 ? -2.927 40.104 100.753 1.00 30.53 215 PRO D CA 1
ATOM 8669 C C . PRO D 1 176 ? -1.433 40.384 100.554 1.00 32.02 215 PRO D C 1
ATOM 8670 O O . PRO D 1 176 ? -0.700 39.452 100.227 1.00 32.72 215 PRO D O 1
ATOM 8674 N N . GLY D 1 177 ? -0.994 41.628 100.721 1.00 29.94 216 GLY D N 1
ATOM 8675 C CA . GLY D 1 177 ? 0.402 41.974 100.496 1.00 25.40 216 GLY D CA 1
ATOM 8676 C C . GLY D 1 177 ? 1.382 41.149 101.313 1.00 32.78 216 GLY D C 1
ATOM 8677 O O . GLY D 1 177 ? 1.092 40.773 102.449 1.00 38.99 216 GLY D O 1
ATOM 8678 N N . SER D 1 178 ? 2.545 40.864 100.733 1.00 36.01 217 SER D N 1
ATOM 8679 C CA . SER D 1 178 ? 3.540 40.010 101.378 1.00 35.59 217 SER D CA 1
ATOM 8680 C C . SER D 1 178 ? 4.075 40.590 102.684 1.00 36.46 217 SER D C 1
ATOM 8681 O O . SER D 1 178 ? 4.479 39.845 103.576 1.00 38.33 217 SER D O 1
ATOM 8684 N N . ILE D 1 179 ? 4.092 41.915 102.790 1.00 34.34 218 ILE D N 1
ATOM 8685 C CA . ILE D 1 179 ? 4.614 42.577 103.983 1.00 38.75 218 ILE D CA 1
ATOM 8686 C C . ILE D 1 179 ? 3.499 43.129 104.863 1.00 36.80 218 ILE D C 1
ATOM 8687 O O . ILE D 1 179 ? 3.736 43.960 105.736 1.00 33.22 218 ILE D O 1
ATOM 8701 N N . THR D 1 181 ? 0.541 43.394 107.618 1.00 28.95 220 THR D N 1
ATOM 8702 C CA . THR D 1 181 ? 0.145 42.869 108.922 1.00 25.31 220 THR D CA 1
ATOM 8703 C C . THR D 1 181 ? -1.201 43.428 109.373 1.00 25.50 220 THR D C 1
ATOM 8704 O O . THR D 1 181 ? -1.561 43.310 110.549 1.00 23.88 220 THR D O 1
ATOM 8708 N N . THR D 1 182 ? -1.945 44.031 108.445 1.00 27.59 221 THR D N 1
ATOM 8709 C CA . THR D 1 182 ? -3.294 44.517 108.746 1.00 33.07 221 THR D CA 1
ATOM 8710 C C . THR D 1 182 ? -4.148 43.359 109.247 1.00 33.11 221 THR D C 1
ATOM 8711 O O . THR D 1 182 ? -4.947 43.515 110.177 1.00 22.90 221 THR D O 1
ATOM 8715 N N A ARG D 1 183 ? -3.957 42.196 108.630 0.59 29.80 222 ARG D N 1
ATOM 8716 N N B ARG D 1 183 ? -3.965 42.190 108.635 0.41 29.65 222 ARG D N 1
ATOM 8717 C CA A ARG D 1 183 ? -4.710 40.998 108.980 0.59 28.75 222 ARG D CA 1
ATOM 8718 C CA B ARG D 1 183 ? -4.730 41.000 109.001 0.41 28.36 222 ARG D CA 1
ATOM 8719 C C A ARG D 1 183 ? -4.481 40.560 110.428 0.59 29.30 222 ARG D C 1
ATOM 8720 C C B ARG D 1 183 ? -4.485 40.556 110.442 0.41 29.31 222 ARG D C 1
ATOM 8721 O O A ARG D 1 183 ? -5.380 40.015 111.057 0.59 30.34 222 ARG D O 1
ATOM 8722 O O B ARG D 1 183 ? -5.372 39.992 111.075 0.41 30.11 222 ARG D O 1
ATOM 8737 N N . ILE D 1 184 ? -3.288 40.799 110.962 1.00 24.10 223 ILE D N 1
ATOM 8738 C CA . ILE D 1 184 ? -2.991 40.382 112.328 1.00 26.46 223 ILE D CA 1
ATOM 8739 C C . ILE D 1 184 ? -3.088 41.538 113.335 1.00 28.49 223 ILE D C 1
ATOM 8740 O O . ILE D 1 184 ? -3.375 41.309 114.504 1.00 28.74 223 ILE D O 1
ATOM 8745 N N . VAL D 1 185 ? -2.870 42.770 112.881 1.00 24.96 224 VAL D N 1
ATOM 8746 C CA . VAL D 1 185 ? -2.931 43.930 113.772 1.00 25.30 224 VAL D CA 1
ATOM 8747 C C . VAL D 1 185 ? -4.375 44.382 113.974 1.00 28.08 224 VAL D C 1
ATOM 8748 O O . VAL D 1 185 ? -4.808 44.646 115.101 1.00 26.60 224 VAL D O 1
ATOM 8752 N N . ALA D 1 186 ? -5.126 44.447 112.881 1.00 24.25 225 ALA D N 1
ATOM 8753 C CA . ALA D 1 186 ? -6.515 44.887 112.934 1.00 29.12 225 ALA D CA 1
ATOM 8754 C C . ALA D 1 186 ? -7.492 43.721 112.805 1.00 23.99 225 ALA D C 1
ATOM 8755 O O . ALA D 1 186 ? -8.667 43.861 113.117 1.00 32.15 225 ALA D O 1
ATOM 8757 N N . GLY D 1 187 ? -7.008 42.572 112.345 1.00 28.02 226 GLY D N 1
ATOM 8758 C CA . GLY D 1 187 ? -7.869 41.415 112.153 1.00 26.29 226 GLY D CA 1
ATOM 8759 C C . GLY D 1 187 ? -8.785 41.579 110.953 1.00 28.75 226 GLY D C 1
ATOM 8760 O O . GLY D 1 187 ? -9.839 40.951 110.871 1.00 24.90 226 GLY D O 1
ATOM 8761 N N . VAL D 1 188 ? -8.364 42.423 110.017 1.00 25.22 227 VAL D N 1
ATOM 8762 C CA . VAL D 1 188 ? -9.198 42.838 108.895 1.00 21.96 227 VAL D CA 1
ATOM 8763 C C . VAL D 1 188 ? -8.620 42.370 107.561 1.00 21.38 227 VAL D C 1
ATOM 8764 O O . VAL D 1 188 ? -7.402 42.378 107.364 1.00 21.54 227 VAL D O 1
ATOM 8768 N N . GLY D 1 189 ? -9.493 41.952 106.649 1.00 23.63 228 GLY D N 1
ATOM 8769 C CA . GLY D 1 189 ? -9.067 41.611 105.305 1.00 23.95 228 GLY D CA 1
ATOM 8770 C C . GLY D 1 189 ? -10.066 40.764 104.545 1.00 27.40 228 GLY D C 1
ATOM 8771 O O . GLY D 1 189 ? -11.044 40.263 105.111 1.00 23.81 228 GLY D O 1
ATOM 8772 N N . VAL D 1 190 ? -9.822 40.623 103.245 1.00 21.37 229 VAL D N 1
ATOM 8773 C CA . VAL D 1 190 ? -10.586 39.718 102.397 1.00 22.06 229 VAL D CA 1
ATOM 8774 C C . VAL D 1 190 ? -9.622 39.021 101.444 1.00 21.85 229 VAL D C 1
ATOM 8775 O O . VAL D 1 190 ? -8.825 39.684 100.781 1.00 29.32 229 VAL D O 1
ATOM 8779 N N . PRO D 1 191 ? -9.672 37.680 101.395 1.00 21.63 230 PRO D N 1
ATOM 8780 C CA . PRO D 1 191 ? -8.835 36.893 100.480 1.00 23.12 230 PRO D CA 1
ATOM 8781 C C . PRO D 1 191 ? -8.951 37.407 99.042 1.00 22.84 230 PRO D C 1
ATOM 8782 O O . PRO D 1 191 ? -10.049 37.726 98.591 1.00 23.77 230 PRO D O 1
ATOM 8786 N N . GLN D 1 192 ? -7.829 37.502 98.339 1.00 19.67 231 GLN D N 1
ATOM 8787 C CA . GLN D 1 192 ? -7.780 38.352 97.150 1.00 23.79 231 GLN D CA 1
ATOM 8788 C C . GLN D 1 192 ? -8.633 37.875 95.966 1.00 24.92 231 GLN D C 1
ATOM 8789 O O . GLN D 1 192 ? -9.120 38.703 95.206 1.00 29.43 231 GLN D O 1
ATOM 8795 N N . ILE D 1 193 ? -8.827 36.567 95.796 1.00 20.42 232 ILE D N 1
ATOM 8796 C CA . ILE D 1 193 ? -9.678 36.112 94.694 1.00 20.03 232 ILE D CA 1
ATOM 8797 C C . ILE D 1 193 ? -11.116 36.575 94.931 1.00 22.79 232 ILE D C 1
ATOM 8798 O O . ILE D 1 193 ? -11.754 37.153 94.050 1.00 20.50 232 ILE D O 1
ATOM 8803 N N . THR D 1 194 ? -11.609 36.325 96.138 1.00 18.17 233 THR D N 1
ATOM 8804 C CA . THR D 1 194 ? -12.941 36.755 96.542 1.00 22.94 233 THR D CA 1
ATOM 8805 C C . THR D 1 194 ? -13.122 38.266 96.391 1.00 22.28 233 THR D C 1
ATOM 8806 O O . THR D 1 194 ? -14.161 38.730 95.923 1.00 18.51 233 THR D O 1
ATOM 8810 N N . ALA D 1 195 ? -12.110 39.027 96.793 1.00 19.63 234 ALA D N 1
ATOM 8811 C CA . ALA D 1 195 ? -12.195 40.487 96.745 1.00 18.04 234 ALA D CA 1
ATOM 8812 C C . ALA D 1 195 ? -12.272 40.992 95.302 1.00 20.19 234 ALA D C 1
ATOM 8813 O O . ALA D 1 195 ? -13.038 41.911 95.000 1.00 19.72 234 ALA D O 1
ATOM 8815 N N . ILE D 1 196 ? -11.478 40.400 94.413 1.00 17.47 235 ILE D N 1
ATOM 8816 C CA . ILE D 1 196 ? -11.524 40.788 93.000 1.00 17.27 235 ILE D CA 1
ATOM 8817 C C . ILE D 1 196 ? -12.899 40.476 92.417 1.00 19.51 235 ILE D C 1
ATOM 8818 O O . ILE D 1 196 ? -13.458 41.284 91.688 1.00 19.09 235 ILE D O 1
ATOM 8823 N N . GLU D 1 197 ? -13.453 39.315 92.759 1.00 18.57 236 GLU D N 1
ATOM 8824 C CA . GLU D 1 197 ? -14.766 38.907 92.251 1.00 20.76 236 GLU D CA 1
ATOM 8825 C C . GLU D 1 197 ? -15.882 39.854 92.685 1.00 21.27 236 GLU D C 1
ATOM 8826 O O . GLU D 1 197 ? -16.720 40.254 91.874 1.00 23.42 236 GLU D O 1
ATOM 8832 N N . LYS D 1 198 ? -15.901 40.185 93.972 1.00 18.38 237 LYS D N 1
ATOM 8833 C CA . LYS D 1 198 ? -16.902 41.090 94.519 1.00 18.81 237 LYS D CA 1
ATOM 8834 C C . LYS D 1 198 ? -16.846 42.431 93.794 1.00 22.31 237 LYS D C 1
ATOM 8835 O O . LYS D 1 198 ? -17.860 42.944 93.316 1.00 21.93 237 LYS D O 1
ATOM 8841 N N . CYS D 1 199 ? -15.646 42.985 93.696 1.00 18.48 238 CYS D N 1
ATOM 8842 C CA . CYS D 1 199 ? -15.489 44.321 93.129 1.00 21.77 238 CYS D CA 1
ATOM 8843 C C . CYS D 1 199 ? -15.718 44.331 91.611 1.00 21.23 238 CYS D C 1
ATOM 8844 O O . CYS D 1 199 ? -16.316 45.267 91.076 1.00 23.79 238 CYS D O 1
ATOM 8847 N N A SER D 1 200 ? -15.259 43.286 90.929 0.56 19.57 239 SER D N 1
ATOM 8848 N N B SER D 1 200 ? -15.250 43.285 90.934 0.44 19.78 239 SER D N 1
ATOM 8849 C CA A SER D 1 200 ? -15.450 43.170 89.484 0.56 21.79 239 SER D CA 1
ATOM 8850 C CA B SER D 1 200 ? -15.449 43.139 89.492 0.44 22.00 239 SER D CA 1
ATOM 8851 C C A SER D 1 200 ? -16.924 43.008 89.114 0.56 22.93 239 SER D C 1
ATOM 8852 C C B SER D 1 200 ? -16.926 43.033 89.129 0.44 22.83 239 SER D C 1
ATOM 8853 O O A SER D 1 200 ? -17.338 43.393 88.023 0.56 23.35 239 SER D O 1
ATOM 8854 O O B SER D 1 200 ? -17.343 43.478 88.062 0.44 23.00 239 SER D O 1
ATOM 8859 N N . SER D 1 201 ? -17.710 42.438 90.023 1.00 21.74 240 SER D N 1
ATOM 8860 C CA . SER D 1 201 ? -19.142 42.244 89.790 1.00 23.49 240 SER D CA 1
ATOM 8861 C C . SER D 1 201 ? -19.880 43.578 89.664 1.00 24.44 240 SER D C 1
ATOM 8862 O O . SER D 1 201 ? -20.952 43.642 89.068 1.00 30.68 240 SER D O 1
ATOM 8865 N N . VAL D 1 202 ? -19.312 44.635 90.237 1.00 22.79 241 VAL D N 1
ATOM 8866 C CA . VAL D 1 202 ? -19.903 45.968 90.129 1.00 20.70 241 VAL D CA 1
ATOM 8867 C C . VAL D 1 202 ? -19.251 46.782 89.009 1.00 20.73 241 VAL D C 1
ATOM 8868 O O . VAL D 1 202 ? -19.935 47.401 88.199 1.00 21.36 241 VAL D O 1
ATOM 8872 N N . ALA D 1 203 ? -17.922 46.766 88.971 1.00 20.14 242 ALA D N 1
ATOM 8873 C CA . ALA D 1 203 ? -17.154 47.655 88.101 1.00 24.60 242 ALA D CA 1
ATOM 8874 C C . ALA D 1 203 ? -17.219 47.291 86.612 1.00 29.55 242 ALA D C 1
ATOM 8875 O O . ALA D 1 203 ? -17.079 48.167 85.753 1.00 25.99 242 ALA D O 1
ATOM 8877 N N . SER D 1 204 ? -17.424 46.013 86.304 1.00 28.82 243 SER D N 1
ATOM 8878 C CA . SER D 1 204 ? -17.333 45.553 84.916 1.00 30.89 243 SER D CA 1
ATOM 8879 C C . SER D 1 204 ? -18.382 46.196 84.006 1.00 26.03 243 SER D C 1
ATOM 8880 O O . SER D 1 204 ? -18.058 46.643 82.910 1.00 31.67 243 SER D O 1
ATOM 8883 N N . LYS D 1 205 ? -19.632 46.258 84.452 1.00 25.40 244 LYS D N 1
ATOM 8884 C CA . LYS D 1 205 ? -20.666 46.899 83.640 1.00 30.56 244 LYS D CA 1
ATOM 8885 C C . LYS D 1 205 ? -20.405 48.401 83.456 1.00 41.30 244 LYS D C 1
ATOM 8886 O O . LYS D 1 205 ? -20.767 48.978 82.429 1.00 42.47 244 LYS D O 1
ATOM 8892 N N . PHE D 1 206 ? -19.775 49.033 84.443 1.00 35.28 245 PHE D N 1
ATOM 8893 C CA . PHE D 1 206 ? -19.426 50.448 84.323 1.00 33.14 245 PHE D CA 1
ATOM 8894 C C . PHE D 1 206 ? -18.229 50.648 83.401 1.00 33.35 245 PHE D C 1
ATOM 8895 O O . PHE D 1 206 ? -17.919 51.771 83.008 1.00 34.84 245 PHE D O 1
ATOM 8903 N N . GLY D 1 207 ? -17.549 49.555 83.070 1.00 30.02 246 GLY D N 1
ATOM 8904 C CA . GLY D 1 207 ? -16.369 49.625 82.232 1.00 31.30 246 GLY D CA 1
ATOM 8905 C C . GLY D 1 207 ? -15.191 50.208 82.983 1.00 32.17 246 GLY D C 1
ATOM 8906 O O . GLY D 1 207 ? -14.268 50.751 82.381 1.00 30.48 246 GLY D O 1
ATOM 8907 N N . ILE D 1 208 ? -15.223 50.094 84.308 1.00 30.28 247 ILE D N 1
ATOM 8908 C CA . ILE D 1 208 ? -14.164 50.638 85.147 1.00 29.75 247 ILE D CA 1
ATOM 8909 C C . ILE D 1 208 ? -13.189 49.540 85.557 1.00 26.55 247 ILE D C 1
ATOM 8910 O O . ILE D 1 208 ? -13.577 48.560 86.194 1.00 26.86 247 ILE D O 1
ATOM 8915 N N . PRO D 1 209 ? -11.912 49.703 85.182 1.00 28.40 248 PRO D N 1
ATOM 8916 C CA . PRO D 1 209 ? -10.858 48.715 85.442 1.00 24.65 248 PRO D CA 1
ATOM 8917 C C . PRO D 1 209 ? -10.600 48.471 86.929 1.00 24.08 248 PRO D C 1
ATOM 8918 O O . PRO D 1 209 ? -10.608 49.401 87.743 1.00 26.16 248 PRO D O 1
ATOM 8922 N N . ILE D 1 210 ? -10.366 47.208 87.259 1.00 19.96 249 ILE D N 1
ATOM 8923 C CA . ILE D 1 210 ? -9.985 46.781 88.600 1.00 17.97 249 ILE D CA 1
ATOM 8924 C C . ILE D 1 210 ? -8.490 46.465 88.634 1.00 23.85 249 ILE D C 1
ATOM 8925 O O . ILE D 1 210 ? -8.004 45.663 87.834 1.00 23.71 249 ILE D O 1
ATOM 8930 N N . ILE D 1 211 ? -7.759 47.097 89.546 1.00 19.43 250 ILE D N 1
ATOM 8931 C CA . ILE D 1 211 ? -6.353 46.764 89.748 1.00 17.69 250 ILE D CA 1
ATOM 8932 C C . ILE D 1 211 ? -6.228 45.798 90.936 1.00 26.49 250 ILE D C 1
ATOM 8933 O O . ILE D 1 211 ? -6.595 46.134 92.061 1.00 17.60 250 ILE D O 1
ATOM 8938 N N . ALA D 1 212 ? -5.730 44.592 90.680 1.00 17.17 251 ALA D N 1
ATOM 8939 C CA . ALA D 1 212 ? -5.514 43.613 91.745 1.00 17.09 251 ALA D CA 1
ATOM 8940 C C . ALA D 1 212 ? -4.178 43.865 92.438 1.00 26.98 251 ALA D C 1
ATOM 8941 O O . ALA D 1 212 ? -3.123 43.579 91.881 1.00 20.66 251 ALA D O 1
ATOM 8943 N N . ASP D 1 213 ? -4.230 44.392 93.660 1.00 20.82 252 ASP D N 1
ATOM 8944 C CA . ASP D 1 213 ? -3.033 44.888 94.336 1.00 22.94 252 ASP D CA 1
ATOM 8945 C C . ASP D 1 213 ? -2.623 44.044 95.537 1.00 26.95 252 ASP D C 1
ATOM 8946 O O . ASP D 1 213 ? -3.312 44.024 96.553 1.00 30.16 252 ASP D O 1
ATOM 8951 N N . GLY D 1 214 ? -1.486 43.366 95.415 1.00 26.99 253 GLY D N 1
ATOM 8952 C CA . GLY D 1 214 ? -0.912 42.619 96.517 1.00 23.65 253 GLY D CA 1
ATOM 8953 C C . GLY D 1 214 ? -1.071 41.115 96.385 1.00 22.13 253 GLY D C 1
ATOM 8954 O O . GLY D 1 214 ? -2.041 40.629 95.804 1.00 28.21 253 GLY D O 1
ATOM 8955 N N . GLY D 1 215 ? -0.105 40.378 96.921 1.00 23.19 254 GLY D N 1
ATOM 8956 C CA . GLY D 1 215 ? -0.225 38.937 97.041 1.00 24.84 254 GLY D CA 1
ATOM 8957 C C . GLY D 1 215 ? 0.334 38.147 95.876 1.00 25.26 254 GLY D C 1
ATOM 8958 O O . GLY D 1 215 ? 0.403 36.922 95.952 1.00 30.98 254 GLY D O 1
ATOM 8959 N N . ILE D 1 216 ? 0.719 38.831 94.796 1.00 21.83 255 ILE D N 1
ATOM 8960 C CA . ILE D 1 216 ? 1.319 38.151 93.652 1.00 19.50 255 ILE D CA 1
ATOM 8961 C C . ILE D 1 216 ? 2.693 37.608 94.046 1.00 24.37 255 ILE D C 1
ATOM 8962 O O . ILE D 1 216 ? 3.570 38.369 94.455 1.00 27.51 255 ILE D O 1
ATOM 8967 N N . ARG D 1 217 ? 2.870 36.293 93.947 1.00 23.74 256 ARG D N 1
ATOM 8968 C CA . ARG D 1 217 ? 4.154 35.666 94.252 1.00 27.37 256 ARG D CA 1
ATOM 8969 C C . ARG D 1 217 ? 4.739 34.955 93.034 1.00 27.01 256 ARG D C 1
ATOM 8970 O O . ARG D 1 217 ? 5.960 34.849 92.885 1.00 25.41 256 ARG D O 1
ATOM 8978 N N . TYR D 1 218 ? 3.854 34.455 92.177 1.00 21.58 257 TYR D N 1
ATOM 8979 C CA . TYR D 1 218 ? 4.249 33.698 90.994 1.00 25.93 257 TYR D CA 1
ATOM 8980 C C . TYR D 1 218 ? 3.500 34.223 89.788 1.00 27.01 257 TYR D C 1
ATOM 8981 O O . TYR D 1 218 ? 2.432 34.814 89.935 1.00 22.12 257 TYR D O 1
ATOM 8990 N N . SER D 1 219 ? 4.043 33.988 88.598 1.00 22.82 258 SER D N 1
ATOM 8991 C CA . SER D 1 219 ? 3.366 34.390 87.368 1.00 18.36 258 SER D CA 1
ATOM 8992 C C . SER D 1 219 ? 1.950 33.805 87.304 1.00 22.29 258 SER D C 1
ATOM 8993 O O . SER D 1 219 ? 1.030 34.449 86.801 1.00 20.65 258 SER D O 1
ATOM 8996 N N . GLY D 1 220 ? 1.778 32.594 87.836 1.00 22.44 259 GLY D N 1
ATOM 8997 C CA . GLY D 1 220 ? 0.473 31.953 87.875 1.00 19.28 259 GLY D CA 1
ATOM 8998 C C . GLY D 1 220 ? -0.603 32.774 88.571 1.00 22.87 259 GLY D C 1
ATOM 8999 O O . GLY D 1 220 ? -1.776 32.701 88.207 1.00 23.59 259 GLY D O 1
ATOM 9000 N N . ASP D 1 221 ? -0.205 33.561 89.568 1.00 17.79 260 ASP D N 1
ATOM 9001 C CA . ASP D 1 221 ? -1.140 34.410 90.311 1.00 27.37 260 ASP D CA 1
ATOM 9002 C C . ASP D 1 221 ? -1.690 35.551 89.452 1.00 21.71 260 ASP D C 1
ATOM 9003 O O . ASP D 1 221 ? -2.824 35.991 89.627 1.00 21.30 260 ASP D O 1
ATOM 9008 N N . ILE D 1 222 ? -0.884 36.032 88.520 1.00 22.45 261 ILE D N 1
ATOM 9009 C CA . ILE D 1 222 ? -1.334 37.096 87.635 1.00 18.51 261 ILE D CA 1
ATOM 9010 C C . ILE D 1 222 ? -2.500 36.595 86.782 1.00 19.85 261 ILE D C 1
ATOM 9011 O O . ILE D 1 222 ? -3.547 37.245 86.698 1.00 18.75 261 ILE D O 1
ATOM 9016 N N . GLY D 1 223 ? -2.323 35.422 86.178 1.00 19.95 262 GLY D N 1
ATOM 9017 C CA . GLY D 1 223 ? -3.386 34.784 85.428 1.00 17.99 262 GLY D CA 1
ATOM 9018 C C . GLY D 1 223 ? -4.666 34.656 86.232 1.00 23.85 262 GLY D C 1
ATOM 9019 O O . GLY D 1 223 ? -5.743 35.004 85.748 1.00 25.19 262 GLY D O 1
ATOM 9020 N N . LYS D 1 224 ? -4.546 34.167 87.464 1.00 18.84 263 LYS D N 1
ATOM 9021 C CA . LYS D 1 224 ? -5.699 33.989 88.338 1.00 22.78 263 LYS D CA 1
ATOM 9022 C C . LYS D 1 224 ? -6.418 35.310 88.585 1.00 18.29 263 LYS D C 1
ATOM 9023 O O . LYS D 1 224 ? -7.640 35.389 88.465 1.00 16.48 263 LYS D O 1
ATOM 9029 N N . ALA D 1 225 ? -5.652 36.344 88.911 1.00 19.42 264 ALA D N 1
ATOM 9030 C CA . ALA D 1 225 ? -6.215 37.668 89.181 1.00 21.75 264 ALA D CA 1
ATOM 9031 C C . ALA D 1 225 ? -6.984 38.214 87.988 1.00 19.63 264 ALA D C 1
ATOM 9032 O O . ALA D 1 225 ? -8.123 38.662 88.123 1.00 17.75 264 ALA D O 1
ATOM 9034 N N . LEU D 1 226 ? -6.366 38.168 86.813 1.00 19.47 265 LEU D N 1
ATOM 9035 C CA . LEU D 1 226 ? -7.013 38.692 85.617 1.00 16.18 265 LEU D CA 1
ATOM 9036 C C . LEU D 1 226 ? -8.230 37.858 85.236 1.00 20.02 265 LEU D C 1
ATOM 9037 O O . LEU D 1 226 ? -9.239 38.393 84.796 1.00 21.44 265 LEU D O 1
ATOM 9042 N N . ALA D 1 227 ? -8.138 36.547 85.432 1.00 19.44 266 ALA D N 1
ATOM 9043 C CA . ALA D 1 227 ? -9.206 35.642 85.026 1.00 20.37 266 ALA D CA 1
ATOM 9044 C C . ALA D 1 227 ? -10.515 35.891 85.766 1.00 19.85 266 ALA D C 1
ATOM 9045 O O . ALA D 1 227 ? -11.589 35.709 85.193 1.00 22.72 266 ALA D O 1
ATOM 9047 N N . VAL D 1 228 ? -10.443 36.293 87.033 1.00 21.52 267 VAL D N 1
ATOM 9048 C CA . VAL D 1 228 ? -11.671 36.493 87.799 1.00 18.99 267 VAL D CA 1
ATOM 9049 C C . VAL D 1 228 ? -12.174 37.940 87.766 1.00 22.92 267 VAL D C 1
ATOM 9050 O O . VAL D 1 228 ? -13.153 38.262 88.435 1.00 24.07 267 VAL D O 1
ATOM 9054 N N . GLY D 1 229 ? -11.523 38.813 86.998 1.00 27.06 268 GLY D N 1
ATOM 9055 C CA . GLY D 1 229 ? -12.085 40.138 86.782 1.00 20.07 268 GLY D CA 1
ATOM 9056 C C . GLY D 1 229 ? -11.158 41.335 86.698 1.00 18.19 268 GLY D C 1
ATOM 9057 O O . GLY D 1 229 ? -11.570 42.399 86.233 1.00 17.16 268 GLY D O 1
ATOM 9058 N N . ALA D 1 230 ? -9.921 41.186 87.159 1.00 17.43 269 ALA D N 1
ATOM 9059 C CA . ALA D 1 230 ? -8.988 42.308 87.172 1.00 19.10 269 ALA D CA 1
ATOM 9060 C C . ALA D 1 230 ? -8.527 42.658 85.762 1.00 21.07 269 ALA D C 1
ATOM 9061 O O . ALA D 1 230 ? -8.491 41.792 84.888 1.00 23.26 269 ALA D O 1
ATOM 9063 N N . SER D 1 231 ? -8.182 43.928 85.550 1.00 20.39 270 SER D N 1
ATOM 9064 C CA . SER D 1 231 ? -7.615 44.382 84.279 1.00 19.32 270 SER D CA 1
ATOM 9065 C C . SER D 1 231 ? -6.095 44.460 84.353 1.00 18.60 270 SER D C 1
ATOM 9066 O O . SER D 1 231 ? -5.419 44.501 83.332 1.00 24.38 270 SER D O 1
ATOM 9069 N N . SER D 1 232 ? -5.565 44.495 85.569 1.00 19.76 271 SER D N 1
ATOM 9070 C CA . SER D 1 232 ? -4.125 44.576 85.775 1.00 21.14 271 SER D CA 1
ATOM 9071 C C . SER D 1 232 ? -3.775 44.202 87.208 1.00 17.10 271 SER D C 1
ATOM 9072 O O . SER D 1 232 ? -4.654 44.086 88.059 1.00 22.29 271 SER D O 1
ATOM 9075 N N . VAL D 1 233 ? -2.488 44.009 87.468 1.00 25.21 272 VAL D N 1
ATOM 9076 C CA . VAL D 1 233 ? -2.028 43.654 88.800 1.00 26.60 272 VAL D CA 1
ATOM 9077 C C . VAL D 1 233 ? -0.897 44.576 89.220 1.00 27.09 272 VAL D C 1
ATOM 9078 O O . VAL D 1 233 ? -0.083 45.006 88.396 1.00 24.90 272 VAL D O 1
ATOM 9082 N N . MET D 1 234 ? -0.866 44.900 90.507 1.00 23.51 273 MET D N 1
ATOM 9083 C CA . MET D 1 234 ? 0.201 45.718 91.049 1.00 21.76 273 MET D CA 1
ATOM 9084 C C . MET D 1 234 ? 1.141 44.833 91.848 1.00 24.69 273 MET D C 1
ATOM 9085 O O . MET D 1 234 ? 0.699 43.984 92.622 1.00 24.52 273 MET D O 1
ATOM 9090 N N . ILE D 1 235 ? 2.439 45.028 91.660 1.00 18.79 274 ILE D N 1
ATOM 9091 C CA . ILE D 1 235 ? 3.416 44.105 92.217 1.00 26.00 274 ILE D CA 1
ATOM 9092 C C . ILE D 1 235 ? 4.513 44.837 92.978 1.00 25.37 274 ILE D C 1
ATOM 9093 O O . ILE D 1 235 ? 5.070 45.821 92.493 1.00 26.58 274 ILE D O 1
ATOM 9098 N N . GLY D 1 236 ? 4.811 44.356 94.180 1.00 23.51 275 GLY D N 1
ATOM 9099 C CA . GLY D 1 236 ? 5.820 44.973 95.015 1.00 24.42 275 GLY D CA 1
ATOM 9100 C C . GLY D 1 236 ? 7.051 44.121 95.260 1.00 26.88 275 GLY D C 1
ATOM 9101 O O . GLY D 1 236 ? 8.115 44.404 94.712 1.00 27.65 275 GLY D O 1
ATOM 9102 N N . SER D 1 237 ? 6.905 43.079 96.080 1.00 27.62 276 SER D N 1
ATOM 9103 C CA . SER D 1 237 ? 8.050 42.295 96.552 1.00 24.82 276 SER D CA 1
ATOM 9104 C C . SER D 1 237 ? 8.864 41.666 95.420 1.00 23.54 276 SER D C 1
ATOM 9105 O O . SER D 1 237 ? 10.089 41.580 95.510 1.00 26.96 276 SER D O 1
ATOM 9108 N N . ILE D 1 238 ? 8.190 41.227 94.364 1.00 19.59 277 ILE D N 1
ATOM 9109 C CA . ILE D 1 238 ? 8.889 40.631 93.228 1.00 25.73 277 ILE D CA 1
ATOM 9110 C C . ILE D 1 238 ? 9.836 41.643 92.579 1.00 30.45 277 ILE D C 1
ATOM 9111 O O . ILE D 1 238 ? 10.954 41.302 92.198 1.00 34.47 277 ILE D O 1
ATOM 9116 N N . LEU D 1 239 ? 9.404 42.896 92.484 1.00 27.33 278 LEU D N 1
ATOM 9117 C CA . LEU D 1 239 ? 10.217 43.915 91.828 1.00 24.70 278 LEU D CA 1
ATOM 9118 C C . LEU D 1 239 ? 11.226 44.564 92.781 1.00 27.56 278 LEU D C 1
ATOM 9119 O O . LEU D 1 239 ? 12.248 45.088 92.340 1.00 27.00 278 LEU D O 1
ATOM 9124 N N . ALA D 1 240 ? 10.948 44.506 94.081 1.00 27.21 279 ALA D N 1
ATOM 9125 C CA . ALA D 1 240 ? 11.855 45.043 95.095 1.00 25.93 279 ALA D CA 1
ATOM 9126 C C . ALA D 1 240 ? 13.259 44.433 95.012 1.00 31.81 279 ALA D C 1
ATOM 9127 O O . ALA D 1 240 ? 14.245 45.099 95.313 1.00 33.00 279 ALA D O 1
ATOM 9129 N N . GLY D 1 241 ? 13.344 43.172 94.596 1.00 30.19 280 GLY D N 1
ATOM 9130 C CA . GLY D 1 241 ? 14.617 42.478 94.514 1.00 26.70 280 GLY D CA 1
ATOM 9131 C C . GLY D 1 241 ? 15.468 42.821 93.299 1.00 35.92 280 GLY D C 1
ATOM 9132 O O . GLY D 1 241 ? 16.605 42.368 93.189 1.00 38.46 280 GLY D O 1
ATOM 9133 N N . THR D 1 242 ? 14.933 43.628 92.389 1.00 32.13 281 THR D N 1
ATOM 9134 C CA . THR D 1 242 ? 15.637 43.913 91.140 1.00 33.67 281 THR D CA 1
ATOM 9135 C C . THR D 1 242 ? 16.571 45.114 91.265 1.00 32.03 281 THR D C 1
ATOM 9136 O O . THR D 1 242 ? 16.437 45.927 92.180 1.00 31.06 281 THR D O 1
ATOM 9140 N N . GLU D 1 243 ? 17.520 45.215 90.338 1.00 34.14 282 GLU D N 1
ATOM 9141 C CA . GLU D 1 243 ? 18.540 46.258 90.389 1.00 40.65 282 GLU D CA 1
ATOM 9142 C C . GLU D 1 243 ? 17.938 47.643 90.182 1.00 38.27 282 GLU D C 1
ATOM 9143 O O . GLU D 1 243 ? 18.515 48.644 90.606 1.00 43.99 282 GLU D O 1
ATOM 9149 N N . GLU D 1 244 ? 16.774 47.698 89.542 1.00 32.88 283 GLU D N 1
ATOM 9150 C CA . GLU D 1 244 ? 16.144 48.975 89.230 1.00 35.01 283 GLU D CA 1
ATOM 9151 C C . GLU D 1 244 ? 15.374 49.574 90.408 1.00 24.96 283 GLU D C 1
ATOM 9152 O O . GLU D 1 244 ? 14.973 50.732 90.354 1.00 30.23 283 GLU D O 1
ATOM 9158 N N . SER D 1 245 ? 15.149 48.801 91.465 1.00 25.32 284 SER D N 1
ATOM 9159 C CA . SER D 1 245 ? 14.402 49.335 92.601 1.00 27.63 284 SER D CA 1
ATOM 9160 C C . SER D 1 245 ? 15.325 50.189 93.473 1.00 30.96 284 SER D C 1
ATOM 9161 O O . SER D 1 245 ? 16.542 50.003 93.461 1.00 30.59 284 SER D O 1
ATOM 9164 N N . PRO D 1 246 ? 14.751 51.150 94.216 1.00 32.59 285 PRO D N 1
ATOM 9165 C CA . PRO D 1 246 ? 15.571 52.086 94.995 1.00 39.45 285 PRO D CA 1
ATOM 9166 C C . PRO D 1 246 ? 16.067 51.536 96.332 1.00 38.49 285 PRO D C 1
ATOM 9167 O O . PRO D 1 246 ? 16.848 52.204 97.004 1.00 42.30 285 PRO D O 1
ATOM 9171 N N . GLY D 1 247 ? 15.626 50.344 96.714 1.00 41.38 286 GLY D N 1
ATOM 9172 C CA . GLY D 1 247 ? 16.028 49.773 97.988 1.00 44.56 286 GLY D CA 1
ATOM 9173 C C . GLY D 1 247 ? 17.523 49.522 98.110 1.00 45.08 286 GLY D C 1
ATOM 9174 O O . GLY D 1 247 ? 18.186 49.187 97.130 1.00 41.53 286 GLY D O 1
ATOM 9175 N N . GLU D 1 248 ? 18.049 49.687 99.321 1.00 44.62 287 GLU D N 1
ATOM 9176 C CA . GLU D 1 248 ? 19.455 49.411 99.610 1.00 40.80 287 GLU D CA 1
ATOM 9177 C C . GLU D 1 248 ? 19.748 47.908 99.540 1.00 34.20 287 GLU D C 1
ATOM 9178 O O . GLU D 1 248 ? 18.829 47.092 99.568 1.00 32.84 287 GLU D O 1
ATOM 9184 N N . LYS D 1 249 ? 21.029 47.557 99.449 1.00 35.42 288 LYS D N 1
ATOM 9185 C CA . LYS D 1 249 ? 21.471 46.163 99.385 1.00 39.53 288 LYS D CA 1
ATOM 9186 C C . LYS D 1 249 ? 22.199 45.751 100.658 1.00 40.41 288 LYS D C 1
ATOM 9187 O O . LYS D 1 249 ? 23.010 46.509 101.190 1.00 40.25 288 LYS D O 1
ATOM 9193 N N . GLU D 1 250 ? 21.930 44.541 101.132 1.00 37.02 289 GLU D N 1
ATOM 9194 C CA . GLU D 1 250 ? 22.622 44.027 102.305 1.00 41.04 289 GLU D CA 1
ATOM 9195 C C . GLU D 1 250 ? 23.061 42.586 102.076 1.00 36.58 289 GLU D C 1
ATOM 9196 O O . GLU D 1 250 ? 22.298 41.771 101.558 1.00 34.13 289 GLU D O 1
ATOM 9202 N N . LEU D 1 251 ? 24.294 42.278 102.460 1.00 39.00 290 LEU D N 1
ATOM 9203 C CA . LEU D 1 251 ? 24.804 40.919 102.357 1.00 40.50 290 LEU D CA 1
ATOM 9204 C C . LEU D 1 251 ? 24.566 40.153 103.651 1.00 55.29 290 LEU D C 1
ATOM 9205 O O . LEU D 1 251 ? 25.275 40.354 104.636 1.00 58.71 290 LEU D O 1
ATOM 9210 N N . ILE D 1 252 ? 23.567 39.278 103.650 1.00 49.98 291 ILE D N 1
ATOM 9211 C CA . ILE D 1 252 ? 23.290 38.447 104.817 1.00 53.34 291 ILE D CA 1
ATOM 9212 C C . ILE D 1 252 ? 23.947 37.082 104.659 1.00 54.14 291 ILE D C 1
ATOM 9213 O O . ILE D 1 252 ? 23.420 36.203 103.978 1.00 54.09 291 ILE D O 1
ATOM 9218 N N . GLY D 1 253 ? 25.109 36.920 105.281 1.00 59.15 292 GLY D N 1
ATOM 9219 C CA . GLY D 1 253 ? 25.837 35.668 105.225 1.00 64.76 292 GLY D CA 1
ATOM 9220 C C . GLY D 1 253 ? 26.348 35.324 103.840 1.00 71.04 292 GLY D C 1
ATOM 9221 O O . GLY D 1 253 ? 27.460 35.693 103.465 1.00 76.75 292 GLY D O 1
ATOM 9222 N N . ASP D 1 254 ? 25.526 34.617 103.072 1.00 73.11 293 ASP D N 1
ATOM 9223 C CA . ASP D 1 254 ? 25.951 34.087 101.783 1.00 74.76 293 ASP D CA 1
ATOM 9224 C C . ASP D 1 254 ? 25.416 34.901 100.606 1.00 66.95 293 ASP D C 1
ATOM 9225 O O . ASP D 1 254 ? 26.125 35.127 99.626 1.00 69.59 293 ASP D O 1
ATOM 9230 N N . THR D 1 255 ? 24.168 35.344 100.701 1.00 59.74 294 THR D N 1
ATOM 9231 C CA . THR D 1 255 ? 23.503 35.948 99.552 1.00 60.61 294 THR D CA 1
ATOM 9232 C C . THR D 1 255 ? 23.176 37.431 99.735 1.00 49.22 294 THR D C 1
ATOM 9233 O O . THR D 1 255 ? 23.074 37.932 100.855 1.00 47.46 294 THR D O 1
ATOM 9237 N N . VAL D 1 256 ? 23.017 38.124 98.614 1.00 44.82 295 VAL D N 1
ATOM 9238 C CA . VAL D 1 256 ? 22.690 39.543 98.615 1.00 32.79 295 VAL D CA 1
ATOM 9239 C C . VAL D 1 256 ? 21.182 39.757 98.698 1.00 35.18 295 VAL D C 1
ATOM 9240 O O . VAL D 1 256 ? 20.421 39.150 97.948 1.00 28.59 295 VAL D O 1
ATOM 9244 N N . TYR D 1 257 ? 20.759 40.620 99.617 1.00 29.30 296 TYR D N 1
ATOM 9245 C CA . TYR D 1 257 ? 19.347 40.940 99.789 1.00 30.67 296 TYR D CA 1
ATOM 9246 C C . TYR D 1 257 ? 19.070 42.422 99.558 1.00 28.95 296 TYR D C 1
ATOM 9247 O O . TYR D 1 257 ? 19.930 43.269 99.798 1.00 29.78 296 TYR D O 1
ATOM 9256 N N . LYS D 1 258 ? 17.860 42.726 99.102 1.00 23.61 297 LYS D N 1
ATOM 9257 C CA . LYS D 1 258 ? 17.397 44.105 99.010 1.00 36.71 297 LYS D CA 1
ATOM 9258 C C . LYS D 1 258 ? 16.370 44.386 100.103 1.00 32.90 297 LYS D C 1
ATOM 9259 O O . LYS D 1 258 ? 15.551 43.525 100.429 1.00 30.56 297 LYS D O 1
ATOM 9265 N N . TYR D 1 259 ? 16.418 45.590 100.665 1.00 30.16 298 TYR D N 1
ATOM 9266 C CA . TYR D 1 259 ? 15.429 46.013 101.651 1.00 32.37 298 TYR D CA 1
ATOM 9267 C C . TYR D 1 259 ? 14.055 46.078 100.987 1.00 29.61 298 TYR D C 1
ATOM 9268 O O . TYR D 1 259 ? 13.933 46.508 99.836 1.00 30.98 298 TYR D O 1
ATOM 9277 N N . TYR D 1 260 ? 13.028 45.644 101.710 1.00 29.05 299 TYR D N 1
ATOM 9278 C CA . TYR D 1 260 ? 11.646 45.759 101.251 1.00 28.71 299 TYR D CA 1
ATOM 9279 C C . TYR D 1 260 ? 10.747 45.931 102.465 1.00 28.45 299 TYR D C 1
ATOM 9280 O O . TYR D 1 260 ? 10.691 45.057 103.326 1.00 32.24 299 TYR D O 1
ATOM 9289 N N . ARG D 1 261 ? 10.054 47.063 102.541 1.00 25.52 300 ARG D N 1
ATOM 9290 C CA . ARG D 1 261 ? 9.267 47.383 103.728 1.00 28.80 300 ARG D CA 1
ATOM 9291 C C . ARG D 1 261 ? 7.889 47.923 103.368 1.00 25.53 300 ARG D C 1
ATOM 9292 O O . ARG D 1 261 ? 7.725 48.596 102.353 1.00 27.71 300 ARG D O 1
ATOM 9300 N N . GLY D 1 262 ? 6.898 47.624 104.202 1.00 25.04 301 GLY D N 1
ATOM 9301 C CA . GLY D 1 262 ? 5.571 48.171 104.006 1.00 22.39 301 GLY D CA 1
ATOM 9302 C C . GLY D 1 262 ? 5.602 49.669 104.238 1.00 25.17 301 GLY D C 1
ATOM 9303 O O . GLY D 1 262 ? 6.414 50.166 105.026 1.00 28.37 301 GLY D O 1
ATOM 9304 N N . MET D 1 263 ? 4.724 50.400 103.558 1.00 20.68 302 MET D N 1
ATOM 9305 C CA . MET D 1 263 ? 4.668 51.845 103.750 1.00 29.45 302 MET D CA 1
ATOM 9306 C C . MET D 1 263 ? 4.044 52.167 105.105 1.00 27.40 302 MET D C 1
ATOM 9307 O O . MET D 1 263 ? 4.074 53.313 105.559 1.00 26.69 302 MET D O 1
ATOM 9312 N N . GLY D 1 264 ? 3.491 51.141 105.748 1.00 21.24 303 GLY D N 1
ATOM 9313 C CA . GLY D 1 264 ? 2.916 51.276 107.074 1.00 32.26 303 GLY D CA 1
ATOM 9314 C C . GLY D 1 264 ? 3.800 50.682 108.159 1.00 30.50 303 GLY D C 1
ATOM 9315 O O . GLY D 1 264 ? 3.355 50.459 109.284 1.00 26.65 303 GLY D O 1
ATOM 9316 N N . SER D 1 265 ? 5.056 50.418 107.818 1.00 28.11 304 SER D N 1
ATOM 9317 C CA . SER D 1 265 ? 6.031 49.956 108.798 1.00 31.42 304 SER D CA 1
ATOM 9318 C C . SER D 1 265 ? 6.587 51.139 109.579 1.00 37.84 304 SER D C 1
ATOM 9319 O O . SER D 1 265 ? 6.448 52.287 109.157 1.00 38.46 304 SER D O 1
ATOM 9322 N N . VAL D 1 266 ? 7.222 50.852 110.712 1.00 41.73 305 VAL D N 1
ATOM 9323 C CA . VAL D 1 266 ? 7.822 51.888 111.546 1.00 44.10 305 VAL D CA 1
ATOM 9324 C C . VAL D 1 266 ? 8.837 52.721 110.766 1.00 45.16 305 VAL D C 1
ATOM 9325 O O . VAL D 1 266 ? 8.794 53.950 110.794 1.00 40.39 305 VAL D O 1
ATOM 9329 N N . GLY D 1 267 ? 9.736 52.043 110.061 1.00 43.44 306 GLY D N 1
ATOM 9330 C CA . GLY D 1 267 ? 10.796 52.710 109.327 1.00 44.41 306 GLY D CA 1
ATOM 9331 C C . GLY D 1 267 ? 10.294 53.606 108.211 1.00 44.00 306 GLY D C 1
ATOM 9332 O O . GLY D 1 267 ? 10.838 54.689 107.983 1.00 43.42 306 GLY D O 1
ATOM 9333 N N . ALA D 1 268 ? 9.257 53.157 107.511 1.00 40.06 307 ALA D N 1
ATOM 9334 C CA . ALA D 1 268 ? 8.681 53.936 106.422 1.00 37.85 307 ALA D CA 1
ATOM 9335 C C . ALA D 1 268 ? 7.967 55.172 106.953 1.00 40.69 307 ALA D C 1
ATOM 9336 O O . ALA D 1 268 ? 7.979 56.226 106.319 1.00 45.70 307 ALA D O 1
ATOM 9338 N N . MET D 1 269 ? 7.352 55.042 108.125 1.00 41.07 308 MET D N 1
ATOM 9339 C CA . MET D 1 269 ? 6.616 56.152 108.722 1.00 42.04 308 MET D CA 1
ATOM 9340 C C . MET D 1 269 ? 7.534 57.142 109.432 1.00 46.71 308 MET D C 1
ATOM 9341 O O . MET D 1 269 ? 7.112 58.241 109.793 1.00 52.30 308 MET D O 1
ATOM 9346 N N . LYS D 1 270 ? 8.786 56.749 109.637 1.00 47.56 309 LYS D N 1
ATOM 9347 C CA . LYS D 1 270 ? 9.771 57.647 110.228 1.00 55.58 309 LYS D CA 1
ATOM 9348 C C . LYS D 1 270 ? 10.410 58.522 109.156 1.00 63.14 309 LYS D C 1
ATOM 9349 O O . LYS D 1 270 ? 10.857 59.633 109.436 1.00 72.12 309 LYS D O 1
ATOM 9355 N N . SER D 1 271 ? 10.446 58.013 107.927 1.00 66.27 310 SER D N 1
ATOM 9356 C CA . SER D 1 271 ? 11.008 58.751 106.799 1.00 72.25 310 SER D CA 1
ATOM 9357 C C . SER D 1 271 ? 10.226 60.034 106.526 1.00 81.50 310 SER D C 1
ATOM 9358 O O . SER D 1 271 ? 9.853 60.317 105.387 1.00 84.16 310 SER D O 1
ATOM 9361 N N . LYS D 1 286 ? 4.415 55.353 119.912 1.00 61.81 325 LYS D N 1
ATOM 9362 C CA . LYS D 1 286 ? 3.131 55.961 119.582 1.00 62.20 325 LYS D CA 1
ATOM 9363 C C . LYS D 1 286 ? 2.592 55.454 118.245 1.00 60.00 325 LYS D C 1
ATOM 9364 O O . LYS D 1 286 ? 1.400 55.575 117.958 1.00 59.29 325 LYS D O 1
ATOM 9370 N N . MET D 1 287 ? 3.470 54.885 117.428 1.00 60.19 326 MET D N 1
ATOM 9371 C CA . MET D 1 287 ? 3.059 54.363 116.131 1.00 61.39 326 MET D CA 1
ATOM 9372 C C . MET D 1 287 ? 2.383 53.004 116.279 1.00 60.02 326 MET D C 1
ATOM 9373 O O . MET D 1 287 ? 2.727 52.226 117.170 1.00 63.21 326 MET D O 1
ATOM 9378 N N . VAL D 1 288 ? 1.411 52.731 115.412 1.00 50.06 327 VAL D N 1
ATOM 9379 C CA . VAL D 1 288 ? 0.813 51.403 115.329 1.00 39.13 327 VAL D CA 1
ATOM 9380 C C . VAL D 1 288 ? 0.960 50.897 113.899 1.00 31.97 327 VAL D C 1
ATOM 9381 O O . VAL D 1 288 ? 0.084 51.101 113.057 1.00 30.57 327 VAL D O 1
ATOM 9385 N N . PRO D 1 289 ? 2.094 50.246 113.618 1.00 30.73 328 PRO D N 1
ATOM 9386 C CA . PRO D 1 289 ? 2.434 49.781 112.274 1.00 31.16 328 PRO D CA 1
ATOM 9387 C C . PRO D 1 289 ? 1.498 48.687 111.756 1.00 31.73 328 PRO D C 1
ATOM 9388 O O . PRO D 1 289 ? 1.019 47.861 112.536 1.00 30.57 328 PRO D O 1
ATOM 9392 N N . GLU D 1 290 ? 1.242 48.697 110.450 1.00 24.01 329 GLU D N 1
ATOM 9393 C CA . GLU D 1 290 ? 0.463 47.647 109.804 1.00 31.44 329 GLU D CA 1
ATOM 9394 C C . GLU D 1 290 ? 1.246 47.046 108.636 1.00 31.20 329 GLU D C 1
ATOM 9395 O O . GLU D 1 290 ? 0.669 46.521 107.679 1.00 29.61 329 GLU D O 1
ATOM 9401 N N . GLY D 1 291 ? 2.569 47.118 108.733 1.00 31.16 330 GLY D N 1
ATOM 9402 C CA . GLY D 1 291 ? 3.445 46.506 107.752 1.00 19.33 330 GLY D CA 1
ATOM 9403 C C . GLY D 1 291 ? 4.794 46.190 108.366 1.00 30.35 330 GLY D C 1
ATOM 9404 O O . GLY D 1 291 ? 5.171 46.784 109.378 1.00 21.75 330 GLY D O 1
ATOM 9405 N N . ILE D 1 292 ? 5.525 45.254 107.766 1.00 25.40 331 ILE D N 1
ATOM 9406 C CA . ILE D 1 292 ? 6.831 44.869 108.294 1.00 32.99 331 ILE D CA 1
ATOM 9407 C C . ILE D 1 292 ? 7.980 45.420 107.469 1.00 29.97 331 ILE D C 1
ATOM 9408 O O . ILE D 1 292 ? 7.798 45.862 106.338 1.00 32.29 331 ILE D O 1
ATOM 9413 N N . GLU D 1 293 ? 9.170 45.383 108.056 1.00 33.07 332 GLU D N 1
ATOM 9414 C CA . GLU D 1 293 ? 10.397 45.701 107.347 1.00 39.27 332 GLU D CA 1
ATOM 9415 C C . GLU D 1 293 ? 11.135 44.400 107.053 1.00 39.68 332 GLU D C 1
ATOM 9416 O O . GLU D 1 293 ? 11.594 43.720 107.967 1.00 46.85 332 GLU D O 1
ATOM 9422 N N . GLY D 1 294 ? 11.231 44.047 105.778 1.00 35.16 333 GLY D N 1
ATOM 9423 C CA . GLY D 1 294 ? 11.807 42.772 105.402 1.00 33.91 333 GLY D CA 1
ATOM 9424 C C . GLY D 1 294 ? 12.934 42.848 104.394 1.00 33.94 333 GLY D C 1
ATOM 9425 O O . GLY D 1 294 ? 13.376 43.931 104.000 1.00 32.20 333 GLY D O 1
ATOM 9426 N N . ARG D 1 295 ? 13.400 41.673 103.987 1.00 35.15 334 ARG D N 1
ATOM 9427 C CA . ARG D 1 295 ? 14.453 41.538 102.994 1.00 35.35 334 ARG D CA 1
ATOM 9428 C C . ARG D 1 295 ? 13.993 40.566 101.918 1.00 35.82 334 ARG D C 1
ATOM 9429 O O . ARG D 1 295 ? 13.272 39.611 102.206 1.00 38.33 334 ARG D O 1
ATOM 9437 N N . VAL D 1 296 ? 14.400 40.817 100.680 1.00 31.30 335 VAL D N 1
ATOM 9438 C CA . VAL D 1 296 ? 14.138 39.892 99.589 1.00 28.62 335 VAL D CA 1
ATOM 9439 C C . VAL D 1 296 ? 15.435 39.637 98.835 1.00 30.25 335 VAL D C 1
ATOM 9440 O O . VAL D 1 296 ? 16.272 40.534 98.713 1.00 37.16 335 VAL D O 1
ATOM 9444 N N . LYS D 1 297 ? 15.609 38.410 98.350 1.00 29.54 336 LYS D N 1
ATOM 9445 C CA . LYS D 1 297 ? 16.803 38.042 97.598 1.00 33.33 336 LYS D CA 1
ATOM 9446 C C . LYS D 1 297 ? 16.953 38.909 96.351 1.00 31.13 336 LYS D C 1
ATOM 9447 O O . LYS D 1 297 ? 15.979 39.170 95.648 1.00 31.99 336 LYS D O 1
ATOM 9453 N N . TYR D 1 298 ? 18.177 39.360 96.097 1.00 28.78 337 TYR D N 1
ATOM 9454 C CA . TYR D 1 298 ? 18.494 40.147 94.909 1.00 30.93 337 TYR D CA 1
ATOM 9455 C C . TYR D 1 298 ? 18.335 39.303 93.642 1.00 33.37 337 TYR D C 1
ATOM 9456 O O . TYR D 1 298 ? 18.879 38.204 93.555 1.00 35.98 337 TYR D O 1
ATOM 9465 N N . LYS D 1 299 ? 17.598 39.821 92.662 1.00 34.53 338 LYS D N 1
ATOM 9466 C CA . LYS D 1 299 ? 17.256 39.045 91.469 1.00 39.32 338 LYS D CA 1
ATOM 9467 C C . LYS D 1 299 ? 17.873 39.579 90.174 1.00 40.38 338 LYS D C 1
ATOM 9468 O O . LYS D 1 299 ? 17.671 38.999 89.109 1.00 46.23 338 LYS D O 1
ATOM 9474 N N . GLY D 1 300 ? 18.605 40.687 90.258 1.00 36.55 339 GLY D N 1
ATOM 9475 C CA . GLY D 1 300 ? 19.241 41.265 89.084 1.00 36.11 339 GLY D CA 1
ATOM 9476 C C . GLY D 1 300 ? 18.306 42.122 88.250 1.00 32.38 339 GLY D C 1
ATOM 9477 O O . GLY D 1 300 ? 17.430 42.791 88.789 1.00 36.03 339 GLY D O 1
ATOM 9478 N N . GLU D 1 301 ? 18.488 42.097 86.931 1.00 35.54 340 GLU D N 1
ATOM 9479 C CA . GLU D 1 301 ? 17.698 42.925 86.015 1.00 35.94 340 GLU D CA 1
ATOM 9480 C C . GLU D 1 301 ? 16.198 42.636 86.070 1.00 32.22 340 GLU D C 1
ATOM 9481 O O . GLU D 1 301 ? 15.782 41.480 86.032 1.00 32.05 340 GLU D O 1
ATOM 9487 N N . MET D 1 302 ? 15.389 43.690 86.136 1.00 37.52 341 MET D N 1
ATOM 9488 C CA . MET D 1 302 ? 13.934 43.539 86.147 1.00 31.59 341 MET D CA 1
ATOM 9489 C C . MET D 1 302 ? 13.402 43.003 84.824 1.00 34.67 341 MET D C 1
ATOM 9490 O O . MET D 1 302 ? 12.320 42.425 84.785 1.00 34.48 341 MET D O 1
ATOM 9495 N N . GLU D 1 303 ? 14.148 43.210 83.740 1.00 33.68 342 GLU D N 1
ATOM 9496 C CA . GLU D 1 303 ? 13.689 42.785 82.421 1.00 36.20 342 GLU D CA 1
ATOM 9497 C C . GLU D 1 303 ? 13.456 41.279 82.375 1.00 33.90 342 GLU D C 1
ATOM 9498 O O . GLU D 1 303 ? 12.391 40.820 81.961 1.00 34.89 342 GLU D O 1
ATOM 9504 N N . GLY D 1 304 ? 14.451 40.514 82.813 1.00 32.21 343 GLY D N 1
ATOM 9505 C CA . GLY D 1 304 ? 14.330 39.069 82.865 1.00 31.07 343 GLY D CA 1
ATOM 9506 C C . GLY D 1 304 ? 13.197 38.627 83.771 1.00 31.95 343 GLY D C 1
ATOM 9507 O O . GLY D 1 304 ? 12.473 37.685 83.451 1.00 32.29 343 GLY D O 1
ATOM 9508 N N . VAL D 1 305 ? 13.043 39.312 84.903 1.00 31.83 344 VAL D N 1
ATOM 9509 C CA . VAL D 1 305 ? 11.979 39.005 85.855 1.00 25.52 344 VAL D CA 1
ATOM 9510 C C . VAL D 1 305 ? 10.598 39.237 85.238 1.00 27.15 344 VAL D C 1
ATOM 9511 O O . VAL D 1 305 ? 9.720 38.377 85.317 1.00 24.03 344 VAL D O 1
ATOM 9515 N N . VAL D 1 306 ? 10.415 40.405 84.630 1.00 29.30 345 VAL D N 1
ATOM 9516 C CA . VAL D 1 306 ? 9.171 40.736 83.940 1.00 33.53 345 VAL D CA 1
ATOM 9517 C C . VAL D 1 306 ? 8.930 39.794 82.758 1.00 24.91 345 VAL D C 1
ATOM 9518 O O . VAL D 1 306 ? 7.791 39.441 82.455 1.00 25.56 345 VAL D O 1
ATOM 9522 N N . TYR D 1 307 ? 10.006 39.374 82.100 1.00 27.23 346 TYR D N 1
ATOM 9523 C CA . TYR D 1 307 ? 9.889 38.426 80.991 1.00 28.01 346 TYR D CA 1
ATOM 9524 C C . TYR D 1 307 ? 9.220 37.121 81.435 1.00 28.96 346 TYR D C 1
ATOM 9525 O O . TYR D 1 307 ? 8.328 36.611 80.756 1.00 29.52 346 TYR D O 1
ATOM 9534 N N A GLN D 1 308 ? 9.644 36.592 82.578 0.30 29.45 347 GLN D N 1
ATOM 9535 N N B GLN D 1 308 ? 9.657 36.584 82.569 0.70 30.17 347 GLN D N 1
ATOM 9536 C CA A GLN D 1 308 ? 9.101 35.330 83.080 0.30 27.33 347 GLN D CA 1
ATOM 9537 C CA B GLN D 1 308 ? 9.091 35.337 83.079 0.70 27.36 347 GLN D CA 1
ATOM 9538 C C A GLN D 1 308 ? 7.647 35.474 83.543 0.30 24.86 347 GLN D C 1
ATOM 9539 C C B GLN D 1 308 ? 7.619 35.523 83.438 0.70 24.47 347 GLN D C 1
ATOM 9540 O O A GLN D 1 308 ? 6.851 34.548 83.397 0.30 24.65 347 GLN D O 1
ATOM 9541 O O B GLN D 1 308 ? 6.787 34.675 83.120 0.70 24.92 347 GLN D O 1
ATOM 9552 N N . LEU D 1 309 ? 7.306 36.635 84.097 1.00 22.46 348 LEU D N 1
ATOM 9553 C CA . LEU D 1 309 ? 5.936 36.914 84.533 1.00 19.33 348 LEU D CA 1
ATOM 9554 C C . LEU D 1 309 ? 4.976 36.994 83.352 1.00 23.23 348 LEU D C 1
ATOM 9555 O O . LEU D 1 309 ? 3.903 36.392 83.361 1.00 28.66 348 LEU D O 1
ATOM 9560 N N . VAL D 1 310 ? 5.377 37.752 82.339 1.00 26.37 349 VAL D N 1
ATOM 9561 C CA . VAL D 1 310 ? 4.627 37.856 81.100 1.00 21.70 349 VAL D CA 1
ATOM 9562 C C . VAL D 1 310 ? 4.532 36.494 80.408 1.00 28.78 349 VAL D C 1
ATOM 9563 O O . VAL D 1 310 ? 3.463 36.100 79.929 1.00 21.50 349 VAL D O 1
ATOM 9567 N N . GLY D 1 311 ? 5.647 35.771 80.370 1.00 24.89 350 GLY D N 1
ATOM 9568 C CA . GLY D 1 311 ? 5.656 34.427 79.812 1.00 28.89 350 GLY D CA 1
ATOM 9569 C C . GLY D 1 311 ? 4.657 33.491 80.482 1.00 26.26 350 GLY D C 1
ATOM 9570 O O . GLY D 1 311 ? 3.961 32.726 79.816 1.00 23.38 350 GLY D O 1
ATOM 9571 N N . GLY D 1 312 ? 4.579 33.549 81.806 1.00 24.84 351 GLY D N 1
ATOM 9572 C CA . GLY D 1 312 ? 3.654 32.701 82.538 1.00 20.36 351 GLY D CA 1
ATOM 9573 C C . GLY D 1 312 ? 2.200 33.048 82.264 1.00 21.94 351 GLY D C 1
ATOM 9574 O O . GLY D 1 312 ? 1.345 32.172 82.196 1.00 19.07 351 GLY D O 1
ATOM 9575 N N . LEU D 1 313 ? 1.919 34.336 82.110 1.00 25.80 352 LEU D N 1
ATOM 9576 C CA . LEU D 1 313 ? 0.567 34.785 81.799 1.00 26.18 352 LEU D CA 1
ATOM 9577 C C . LEU D 1 313 ? 0.160 34.362 80.385 1.00 22.29 352 LEU D C 1
ATOM 9578 O O . LEU D 1 313 ? -0.976 33.956 80.152 1.00 27.32 352 LEU D O 1
ATOM 9583 N N . ARG D 1 314 ? 1.089 34.463 79.445 1.00 22.11 353 ARG D N 1
ATOM 9584 C CA . ARG D 1 314 ? 0.847 33.980 78.088 1.00 24.05 353 ARG D CA 1
ATOM 9585 C C . ARG D 1 314 ? 0.529 32.487 78.081 1.00 23.70 353 ARG D C 1
ATOM 9586 O O . ARG D 1 314 ? -0.382 32.036 77.385 1.00 22.17 353 ARG D O 1
ATOM 9594 N N . SER D 1 315 ? 1.292 31.725 78.855 1.00 23.21 354 SER D N 1
ATOM 9595 C CA . SER D 1 315 ? 1.043 30.294 79.012 1.00 29.85 354 SER D CA 1
ATOM 9596 C C . SER D 1 315 ? -0.369 30.026 79.545 1.00 23.69 354 SER D C 1
ATOM 9597 O O . SER D 1 315 ? -1.081 29.151 79.050 1.00 24.82 354 SER D O 1
ATOM 9600 N N . CYS D 1 316 ? -0.765 30.802 80.549 1.00 20.86 355 CYS D N 1
ATOM 9601 C CA . CYS D 1 316 ? -2.098 30.708 81.139 1.00 22.08 355 CYS D CA 1
ATOM 9602 C C . CYS D 1 316 ? -3.209 30.946 80.117 1.00 26.66 355 CYS D C 1
ATOM 9603 O O . CYS D 1 316 ? -4.136 30.149 79.994 1.00 25.63 355 CYS D O 1
ATOM 9606 N N . MET D 1 317 ? -3.109 32.048 79.384 1.00 26.72 356 MET D N 1
ATOM 9607 C CA . MET D 1 317 ? -4.154 32.422 78.443 1.00 23.87 356 MET D CA 1
ATOM 9608 C C . MET D 1 317 ? -4.234 31.413 77.301 1.00 19.90 356 MET D C 1
ATOM 9609 O O . MET D 1 317 ? -5.308 31.167 76.758 1.00 26.15 356 MET D O 1
ATOM 9614 N N . GLY D 1 318 ? -3.098 30.810 76.966 1.00 21.83 357 GLY D N 1
ATOM 9615 C CA . GLY D 1 318 ? -3.058 29.719 76.003 1.00 24.00 357 GLY D CA 1
ATOM 9616 C C . GLY D 1 318 ? -3.860 28.511 76.475 1.00 25.31 357 GLY D C 1
ATOM 9617 O O . GLY D 1 318 ? -4.675 27.984 75.724 1.00 23.78 357 GLY D O 1
ATOM 9618 N N . TYR D 1 319 ? -3.641 28.084 77.722 1.00 23.36 358 TYR D N 1
ATOM 9619 C CA . TYR D 1 319 ? -4.401 26.975 78.313 1.00 21.69 358 TYR D CA 1
ATOM 9620 C C . TYR D 1 319 ? -5.896 27.250 78.323 1.00 22.63 358 TYR D C 1
ATOM 9621 O O . TYR D 1 319 ? -6.701 26.332 78.217 1.00 22.29 358 TYR D O 1
ATOM 9630 N N . LEU D 1 320 ? -6.265 28.516 78.479 1.00 22.56 359 LEU D N 1
ATOM 9631 C CA . LEU D 1 320 ? -7.670 28.883 78.596 1.00 21.95 359 LEU D CA 1
ATOM 9632 C C . LEU D 1 320 ? -8.274 29.361 77.272 1.00 22.53 359 LEU D C 1
ATOM 9633 O O . LEU D 1 320 ? -9.366 29.934 77.252 1.00 23.95 359 LEU D O 1
ATOM 9638 N N . GLY D 1 321 ? -7.569 29.095 76.175 1.00 22.91 360 GLY D N 1
ATOM 9639 C CA . GLY D 1 321 ? -8.026 29.439 74.835 1.00 23.79 360 GLY D CA 1
ATOM 9640 C C . GLY D 1 321 ? -8.404 30.898 74.652 1.00 24.14 360 GLY D C 1
ATOM 9641 O O . GLY D 1 321 ? -9.283 31.224 73.856 1.00 27.41 360 GLY D O 1
ATOM 9642 N N . SER D 1 322 ? -7.742 31.782 75.389 1.00 23.98 361 SER D N 1
ATOM 9643 C CA . SER D 1 322 ? -8.127 33.192 75.405 1.00 27.16 361 SER D CA 1
ATOM 9644 C C . SER D 1 322 ? -7.087 34.089 74.732 1.00 24.66 361 SER D C 1
ATOM 9645 O O . SER D 1 322 ? -5.961 34.218 75.215 1.00 23.27 361 SER D O 1
ATOM 9648 N N . ALA D 1 323 ? -7.479 34.712 73.622 1.00 25.88 362 ALA D N 1
ATOM 9649 C CA . ALA D 1 323 ? -6.573 35.528 72.818 1.00 27.57 362 ALA D CA 1
ATOM 9650 C C . ALA D 1 323 ? -6.425 36.955 73.350 1.00 34.65 362 ALA D C 1
ATOM 9651 O O . ALA D 1 323 ? -5.609 37.728 72.848 1.00 30.56 362 ALA D O 1
ATOM 9653 N N . SER D 1 324 ? -7.228 37.302 74.350 1.00 26.40 363 SER D N 1
ATOM 9654 C CA . SER D 1 324 ? -7.196 38.630 74.956 1.00 31.41 363 SER D CA 1
ATOM 9655 C C . SER D 1 324 ? -7.710 38.523 76.384 1.00 29.87 363 SER D C 1
ATOM 9656 O O . SER D 1 324 ? -8.156 37.458 76.804 1.00 23.31 363 SER D O 1
ATOM 9659 N N . ILE D 1 325 ? -7.645 39.617 77.134 1.00 31.03 364 ILE D N 1
ATOM 9660 C CA . ILE D 1 325 ? -8.106 39.587 78.518 1.00 30.05 364 ILE D CA 1
ATOM 9661 C C . ILE D 1 325 ? -9.633 39.575 78.545 1.00 24.56 364 ILE D C 1
ATOM 9662 O O . ILE D 1 325 ? -10.235 38.893 79.372 1.00 27.90 364 ILE D O 1
ATOM 9667 N N . GLU D 1 326 ? -10.253 40.296 77.614 1.00 25.35 365 GLU D N 1
ATOM 9668 C CA . GLU D 1 326 ? -11.708 40.270 77.466 1.00 34.88 365 GLU D CA 1
ATOM 9669 C C . GLU D 1 326 ? -12.215 38.841 77.293 1.00 34.07 365 GLU D C 1
ATOM 9670 O O . GLU D 1 326 ? -13.227 38.443 77.879 1.00 32.13 365 GLU D O 1
ATOM 9676 N N . GLU D 1 327 ? -11.492 38.075 76.487 1.00 29.98 366 GLU D N 1
ATOM 9677 C CA . GLU D 1 327 ? -11.822 36.680 76.237 1.00 30.57 366 GLU D CA 1
ATOM 9678 C C . GLU D 1 327 ? -11.604 35.840 77.496 1.00 29.74 366 GLU D C 1
ATOM 9679 O O . GLU D 1 327 ? -12.404 34.957 77.813 1.00 27.29 366 GLU D O 1
ATOM 9685 N N . LEU D 1 328 ? -10.519 36.124 78.211 1.00 21.74 367 LEU D N 1
ATOM 9686 C CA . LEU D 1 328 ? -10.215 35.419 79.450 1.00 23.84 367 LEU D CA 1
ATOM 9687 C C . LEU D 1 328 ? -11.341 35.576 80.472 1.00 27.68 367 LEU D C 1
ATOM 9688 O O . LEU D 1 328 ? -11.748 34.592 81.092 1.00 27.10 367 LEU D O 1
ATOM 9693 N N . TRP D 1 329 ? -11.850 36.801 80.637 1.00 20.27 368 TRP D N 1
ATOM 9694 C CA . TRP D 1 329 ? -12.972 37.052 81.551 1.00 27.06 368 TRP D CA 1
ATOM 9695 C C . TRP D 1 329 ? -14.184 36.224 81.177 1.00 29.68 368 TRP D C 1
ATOM 9696 O O . TRP D 1 329 ? -14.943 35.777 82.037 1.00 25.29 368 TRP D O 1
ATOM 9707 N N . LYS D 1 330 ? -14.371 36.061 79.873 1.00 28.20 369 LYS D N 1
ATOM 9708 C CA . LYS D 1 330 ? -15.522 35.358 79.338 1.00 28.42 369 LYS D CA 1
ATOM 9709 C C . LYS D 1 330 ? -15.411 33.848 79.539 1.00 27.30 369 LYS D C 1
ATOM 9710 O O . LYS D 1 330 ? -16.396 33.196 79.862 1.00 23.86 369 LYS D O 1
ATOM 9716 N N . LYS D 1 331 ? -14.211 33.300 79.360 1.00 20.83 370 LYS D N 1
ATOM 9717 C CA . LYS D 1 331 ? -14.038 31.848 79.277 1.00 22.98 370 LYS D CA 1
ATOM 9718 C C . LYS D 1 331 ? -13.524 31.184 80.550 1.00 22.48 370 LYS D C 1
ATOM 9719 O O . LYS D 1 331 ? -13.564 29.962 80.671 1.00 23.63 370 LYS D O 1
ATOM 9725 N N . SER D 1 332 ? -13.021 31.973 81.487 1.00 19.58 371 SER D N 1
ATOM 9726 C CA . SER D 1 332 ? -12.307 31.402 82.618 1.00 23.03 371 SER D CA 1
ATOM 9727 C C . SER D 1 332 ? -13.240 30.727 83.612 1.00 27.15 371 SER D C 1
ATOM 9728 O O . SER D 1 332 ? -14.356 31.182 83.854 1.00 26.22 371 SER D O 1
ATOM 9731 N N . SER D 1 333 ? -12.763 29.627 84.175 1.00 24.70 372 SER D N 1
ATOM 9732 C CA . SER D 1 333 ? -13.413 28.993 85.312 1.00 23.48 372 SER D CA 1
ATOM 9733 C C . SER D 1 333 ? -12.308 28.453 86.196 1.00 25.42 372 SER D C 1
ATOM 9734 O O . SER D 1 333 ? -11.179 28.283 85.740 1.00 21.15 372 SER D O 1
ATOM 9737 N N . TYR D 1 334 ? -12.610 28.196 87.461 1.00 23.19 373 TYR D N 1
ATOM 9738 C CA . TYR D 1 334 ? -11.588 27.649 88.329 1.00 19.76 373 TYR D CA 1
ATOM 9739 C C . TYR D 1 334 ? -12.128 26.558 89.247 1.00 26.26 373 TYR D C 1
ATOM 9740 O O . TYR D 1 334 ? -13.340 26.393 89.422 1.00 20.01 373 TYR D O 1
ATOM 9749 N N . VAL D 1 335 ? -11.197 25.792 89.797 1.00 18.32 374 VAL D N 1
ATOM 9750 C CA . VAL D 1 335 ? -11.518 24.735 90.732 1.00 19.63 374 VAL D CA 1
ATOM 9751 C C . VAL D 1 335 ? -10.847 25.063 92.066 1.00 24.60 374 VAL D C 1
ATOM 9752 O O . VAL D 1 335 ? -9.728 25.584 92.114 1.00 20.03 374 VAL D O 1
ATOM 9756 N N . GLU D 1 336 ? -11.562 24.793 93.147 1.00 21.22 375 GLU D N 1
ATOM 9757 C CA . GLU D 1 336 ? -11.073 25.043 94.494 1.00 30.27 375 GLU D CA 1
ATOM 9758 C C . GLU D 1 336 ? -10.255 23.831 94.953 1.00 30.76 375 GLU D C 1
ATOM 9759 O O . GLU D 1 336 ? -10.723 22.699 94.847 1.00 34.71 375 GLU D O 1
ATOM 9765 N N . ILE D 1 337 ? -9.035 24.051 95.438 1.00 26.37 376 ILE D N 1
ATOM 9766 C CA . ILE D 1 337 ? -8.184 22.933 95.856 1.00 30.51 376 ILE D CA 1
ATOM 9767 C C . ILE D 1 337 ? -7.852 22.952 97.352 1.00 39.11 376 ILE D C 1
ATOM 9768 O O . ILE D 1 337 ? -8.066 23.951 98.034 1.00 40.74 376 ILE D O 1
ATOM 9773 N N . THR D 1 338 ? -7.331 21.829 97.845 1.00 36.06 377 THR D N 1
ATOM 9774 C CA . THR D 1 338 ? -6.861 21.702 99.223 1.00 40.44 377 THR D CA 1
ATOM 9775 C C . THR D 1 338 ? -5.443 22.251 99.365 1.00 42.46 377 THR D C 1
ATOM 9776 O O . THR D 1 338 ? -4.618 22.079 98.472 1.00 38.21 377 THR D O 1
ATOM 9780 N N . THR D 1 339 ? -5.164 22.915 100.483 1.00 54.89 378 THR D N 1
ATOM 9781 C CA . THR D 1 339 ? -3.818 23.402 100.770 1.00 60.99 378 THR D CA 1
ATOM 9782 C C . THR D 1 339 ? -3.401 23.022 102.188 1.00 62.20 378 THR D C 1
ATOM 9783 O O . THR D 1 339 ? -4.240 22.914 103.084 1.00 62.94 378 THR D O 1
ATOM 9787 N N . ASP D 1 349 ? 9.598 13.739 97.576 1.00 59.23 388 ASP D N 1
ATOM 9788 C CA . ASP D 1 349 ? 10.368 12.698 96.906 1.00 64.50 388 ASP D CA 1
ATOM 9789 C C . ASP D 1 349 ? 11.358 13.282 95.894 1.00 61.24 388 ASP D C 1
ATOM 9790 O O . ASP D 1 349 ? 12.421 12.709 95.655 1.00 66.37 388 ASP D O 1
ATOM 9795 N N . VAL D 1 350 ? 11.010 14.424 95.310 1.00 54.89 389 VAL D N 1
ATOM 9796 C CA . VAL D 1 350 ? 11.872 15.074 94.326 1.00 50.28 389 VAL D CA 1
ATOM 9797 C C . VAL D 1 350 ? 12.480 16.367 94.866 1.00 47.61 389 VAL D C 1
ATOM 9798 O O . VAL D 1 350 ? 11.770 17.343 95.104 1.00 48.83 389 VAL D O 1
ATOM 9802 N N . GLU D 1 351 ? 13.796 16.370 95.056 1.00 46.28 390 GLU D N 1
ATOM 9803 C CA . GLU D 1 351 ? 14.491 17.567 95.520 1.00 50.48 390 GLU D CA 1
ATOM 9804 C C . GLU D 1 351 ? 15.002 18.386 94.340 1.00 52.33 390 GLU D C 1
ATOM 9805 O O . GLU D 1 351 ? 15.816 17.909 93.551 1.00 57.30 390 GLU D O 1
ATOM 9811 N N . ILE D 1 352 ? 14.514 19.618 94.222 1.00 50.44 391 ILE D N 1
ATOM 9812 C CA . ILE D 1 352 ? 14.919 20.502 93.134 1.00 50.95 391 ILE D CA 1
ATOM 9813 C C . ILE D 1 352 ? 16.406 20.843 93.248 1.00 55.52 391 ILE D C 1
ATOM 9814 O O . ILE D 1 352 ? 16.937 20.998 94.349 1.00 55.67 391 ILE D O 1
ATOM 9819 N N . VAL D 1 353 ? 17.079 20.922 92.105 1.00 62.09 392 VAL D N 1
ATOM 9820 C CA . VAL D 1 353 ? 18.496 21.261 92.064 1.00 69.33 392 VAL D CA 1
ATOM 9821 C C . VAL D 1 353 ? 18.709 22.746 92.342 1.00 69.69 392 VAL D C 1
ATOM 9822 O O . VAL D 1 353 ? 19.273 23.118 93.370 1.00 71.38 392 VAL D O 1
#

Solvent-accessible surface area: 48057 Å² total

Radius of gyration: 34.05 Å; Cα contacts (8 Å, |Δi|>4): 3586; chains: 4; bounding box: 58×97×97 Å

Nearest PDB structures (foldseek):
  4rv8-assembly1_D  TM=1.003E+00  e=2.782E-69  Cryptosporidium parvum
  4qj1-assembly1_A  TM=9.950E-01  e=1.233E-64  Cryptosporidium parvum
  3khj-assembly1_D  TM=9.925E-01  e=3.888E-64  Cryptosporidium parvum Iowa II
  5uqh-assembly2_E  TM=9.876E-01  e=2.009E-54  Campylobacter jejuni subsp. jejuni
  4my8-assembly2_C-3  TM=9.843E-01  e=2.982E-49  Bacillus anthracis str. Ames

Secondary structure (DSSP, 8-state):
--TTEEEE---GGGEEEPP--B---GGG----EEEETTEEESSSEEE-S-TTT-SHHHHHHHHHTT-EEEE--SS-HHHHHHHHHHHHTSSS---EEEE-TT-HHHHHHHHHHT-SEEEE--S--SBHHHHHHHHHHHHHS--EEEEEEE-SHHHHHHHHHTT-SEEEE-SS-----HHHHT-B---HHHHHHHHHHHHGGGTPPEEEES---SHHHHHHHHHTT-SEEEE-HHHHTBTTS---EEEETTEEEEEEE-TTSHHHHH------S-EEEEE--B-HHHHHHHHHHHHHHHHHHTT-SSHHHHHHH--EEE-----EE-/--TTEEEE---GGGEEEPP--B---GGG----EEEETTEEESSSEEE-S-TTT-SHHHHHHHHHTT-EEEE-SSS-HHHHHHHHHHHHTSSS---EEEE-TT-HHHHHHHHHTT-SEEEEE-S--SBHHHHHHHHHHHHHS--EEEEEEE-SHHHHHHHHHTT-SEEEE-SS-----HHHHT-B---HHHHHHHHHHHHTTTTPPEEEES---SHHHHHHHHHTT-SEEEE-HHHHTBTTS---EEEETTEEEEEEE-TTSHHHHH------S-EEEEE--B-HHHHHHHHHHHHHHHHHHTT-SSHHHHHHH--EEEE----EE-/--STTEEEEE--GGGEEEPP--B---GGG----EEEETTEEESSSEEE-S-TTT-SHHHHHHHHHTT-EEEE-SSS-HHHHHHHHHHHHTTTT---EEEE-TT-HHHHHHHHHTT-SEEEEE-S-SSBHHHHHHHHHHHHHS--EEEEEEE-SHHHHHHHHHTT-SEEEE-SS-----HHHHT-B---HHHHHHHHHHHHHHHTPPEEEES---SHHHHHHHHHTT-SEEEE-HHHHTBTTS---EEEETTEEEEEEE-TTSHHHH-----S-EEEEE--B-HHHHHHHHHHHHHHHHHHTT-SSHHHHHHH--EEE-----EE-/--TTEEEE---GGGEEEPP--B-S-GGG----EEEETTEEESSSEEE-S-TTT-SHHHHHHHHHTT-EEEE-SSS-HHHHHHHHHHHHTSSS---EEEE-TT-HHHHHHHHHTT-SEEEEE-S--SBHHHHHHHHHHHHH---EEEEEEE-SHHHHHHHHHTT-SEEEE-SS-----HHHHT-B---HHHHHHHHHHHHHHHTPPEEEES---SHHHHHHHHHTT-SEEEE-HHHHTBTTS---EEEETTEEEEEEE-TTSHHHHH------S-EEEEE--B-HHHHHHHHHHHHHHHHHHTT-SSHHHHHHH--EEE-----EE-

Sequence (1303 aa):
MGTKNIGKGLTFEDILLVPNYSEVLPRREVSLETKLTKNVSLKIPLISSAMDTVTEHLMAVGMARLGGIGIIHKNMDMESQVNEVLKVKNSGGLRVGAAIGVNEIERAKLLVEAGVVDVIVLDSAHGHSLNIIRTLKEIKSKMNIDVIVGNVVTEEATKELIENGADGIKVGIGPGSITTRRIVAGVGVPQITAIEKCSSSVASKFGIPIIADGGIRYSGDIGKALAVGASSVMIGSILAGTEESPGEKELIGDTVYKYYRGMGSVGAMKSKMVPEGIEGRVKYKGEMEGVVYQQLVGGLRSCMGYLGSASIEELWKKSSYVEITTDVEIVMGTKNIGKGLTFEDILLVPNYSEVLPRREVSLETKKLTKNVSLKIPLISSAMDTVTEHLMAVGMARLGGIGIIHKNMDMESQVNEVLKVKNSGGLRVGAAIGVNEIERAKLLVEAGVDVIVLDSAHGHSLNIIRTLKEIKSKMNIDVIVGNVVTEEATKELIENGADGIKVGIGPGSITTRRIVAGVGVPQITAIEKCSSSVASKFGIPIIADGGIRYSGDIGKALAVGASSVMIGSILAGTEEESPGEKELIGDTVYKYYRGMGSVGAMKSKMVPEGIEGRVKYKGEMMEGVVYQLVGGLRSCMGYLGSASIEELWKKSSYVEITTDVEIVAMGTKNIGKGLTFEDILLVPNYSEVLPRREVSLETKLTKNVSLKIPLISSAMDTVTEHLMAVGMARLGGIGIIHKNMDMESQVNEVLKVKNSGGLRVGAAIGVNEIERAKLLVEAGVDVIVLDSAHGHSLNIIRTLKEIKSKMNIDVIVGNVVTEEATKELIENGADGIKVGIGPGSITTRRIVAGVGVPQITAIEKCSSVASKFGIPIIADGGIRYSGDIGKALAVGASSVMIGSILAGTEESPGEKELIGDTVYKYYRGMGSVGAMKMVPEGIEGRVKYKGEMEGVVYQQLVGGLRSCMGYLGSASIEELWKKSSYVEITTDVEIVMGTKNIGKGLTFEDILLVPNYSEVLPRREVSLEETKLTKNVSLKIPLISSAMDTVTEHLMAVGMARLGGIGIIHKNMDMESQVNEVLKVKNSGGLRVGAAIGVNEIERAKLLVEAGVDVIVLDSAHGHSLNIIRTLKEIKSKMNIDVIVGNVVTEEATKELIENGADGIKVGIGPGSITTRRIVAGVGVPQITAIEKCSSSVASKFGIPIIADGGIRYSGDIGKALAVGASSVMIGSILAGTEESPGEKELIGDTVYKYYRGMGSVGAMKSKMVPEGIEGRVKYKGEMEGVVYQQLVGGLRSCMGYLGSASIEELWKKSSYVEITTDVEIV

InterPro domains:
  IPR001093 IMP dehydrogenase/GMP reductase [PF00478] (9-387)
  IPR001093 IMP dehydrogenase/GMP reductase [cd00381] (9-376)
  IPR005990 Inosine-5'-monophosphate dehydrogenase [PIRSF000130] (5-399)
  IPR005990 Inosine-5'-monophosphate dehydrogenase [PTHR11911] (122-394)
  IPR013785 Aldolase-type TIM barrel [G3DSA:3.20.20.70] (2-111)
  IPR013785 Aldolase-type TIM barrel [G3DSA:3.20.20.70] (113-400)
  IPR015875 IMP dehydrogenase / GMP reductase, conserved site [PS00487] (209-221)